Protein 9M58 (pdb70)

Solvent-accessible surface area: 32600 Å² total; per-residue (Å²): 182,104,31,6,0,41,0,45,0,70,29,61,100,50,104,80,7,17,48,0,102,2,33,30,94,72,89,6,0,40,3,54,0,61,3,120,59,9,92,87,35,74,3,5,13,72,16,0,57,66,22,117,10,71,112,68,120,82,8,19,22,0,15,29,91,38,121,94,124,90,0,58,8,38,102,113,8,46,0,129,16,88,61,78,12,113,173,36,27,1,42,21,80,66,5,1,2,46,15,0,9,0,0,11,34,86,115,71,69,50,72,16,0,0,26,0,74,26,43,90,46,99,49,94,66,6,54,6,96,13,104,59,5,1,1,6,0,3,5,49,11,79,192,106,20,40,0,0,0,1,1,10,71,57,0,9,0,10,4,0,52,5,165,78,21,57,45,83,113,31,34,112,24,47,65,145,4,2,99,30,0,2,0,1,47,36,9,110,124,9,42,1,6,1,0,1,0,67,40,2,1,0,0,0,0,33,44,106,6,120,63,77,24,40,22,59,4,83,168,52,117,196,34,76,0,11,5,0,18,55,4,78,62,26,18,5,4,0,0,0,3,44,19,56,21,0,4,71,1,40,146,68,41,128,35,59,67,20,19,95,0,73,81,30,31,4,155,50,30,134,58,54,3,0,2,0,3,5,16,0,92,89,22,105,17,0,0,0,0,0,22,41,60,0,34,0,7,37,0,29,19,187,96,81,62,13,84,74,11,20,77,41,0,61,23,0,7,1,9,23,21,46,42,127,31,0,8,0,0,31,9,100,32,23,5,0,0,45,0,44,9,36,71,82,14,4,60,22,118,59,63,38,74,24,8,2,24,14,1,31,34,0,0,8,6,9,82,1,56,133,37,0,0,0,0,10,0,9,37,98,106,81,81,47,110,28,51,68,59,0,46,0,3,49,4,68,78,63,174,106,35,12,0,41,0,51,0,115,22,60,90,23,116,81,9,18,45,0,112,2,31,27,101,72,90,7,0,44,4,44,0,65,3,141,53,8,94,89,32,109,9,8,21,72,11,0,59,61,22,102,24,82,110,85,129,76,7,19,20,0,13,28,119,53,168,142,109,0,63,7,36,105,112,10,56,0,102,14,82,64,83,16,115,189,38,24,1,42,21,82,96,5,2,2,43,17,0,8,0,0,34,81,105,49,71,24,0,1,40,0,71,21,42,89,51,98,47,95,67,6,50,5,98,13,104,58,5,1,1,6,0,1,5,51,13,78,187,105,22,30,0,0,0,0,1,11,72,58,0,11,0,10,1,0,54,4,161,78,25,65,51,78,102,34,32,111,25,45,67,149,5,2,101,31,0,4,0,0,42,35,8,109,121,11,33,0,4,2,0,1,0,68,47,3,2,0,0,0,0,25,50,101,11,130,61,82,24,38,25,67,8,82,176,51,116,200,32,79,0,11,6,0,19,47,3,80,75,14,23,4,4,0,0,0,2,45,20,54,22,0,3,71,1,36,135,87,40,128,28,40,70,21,18,95,0,80,80,29,70,5,160,48,30,134,57,54,2,0,2,0,3,4,18,0,87,78,25,103,20,0,0,0,0,0,23,43,56,0,27,0,8,37,0,34,18,181,94,77,63,23,94,82,11,21,78,41,0,62,25,0,6,1,10,30,29,56,38,126,33,0,6,0,0,27,8,106,32,24,5,0,0,45,0,47,4,35,72,76,8,5,58,22,127,57,75,39,73,25,8,1,31,14,1,31,34,0,0,3,5,9,91,1,41,48,37,0,0,0,0,8,0,9,38,103,111,82,80,48,106,26,51,70,61,0,48,0,3,50,4,59,70,61

Structure (mmCIF, N/CA/C/O backbone):
data_9M58
#
_entry.id   9M58
#
_cell.length_a   83.067
_cell.length_b   83.067
_cell.length_c   119.525
_cell.angle_alpha   90.00
_cell.angle_beta   90.00
_cell.angle_gamma   90.00
#
_symmetry.space_group_name_H-M   'P 43'
#
loop_
_entity.id
_entity.type
_entity.pdbx_description
1 polymer 'Superoxide dismutase (SodC), Cu-Zn family'
2 non-polymer 'COPPER (II) ION'
3 non-polymer GLYCEROL
4 water water
#
loop_
_atom_site.group_PDB
_atom_site.id
_atom_site.type_symbol
_atom_site.label_atom_id
_atom_site.label_alt_id
_atom_site.label_comp_id
_atom_site.label_asym_id
_atom_site.label_entity_id
_atom_site.label_seq_id
_atom_site.pdbx_PDB_ins_code
_atom_site.Cartn_x
_atom_site.Cartn_y
_atom_site.Cartn_z
_atom_site.occupancy
_atom_site.B_iso_or_equiv
_atom_site.auth_seq_id
_atom_site.auth_comp_id
_atom_site.auth_asym_id
_atom_site.auth_atom_id
_atom_site.pdbx_PDB_model_num
ATOM 1 N N . THR A 1 4 ? 56.170 71.953 43.987 1.00 71.78 25 THR A N 1
ATOM 2 C CA . THR A 1 4 ? 55.873 72.743 45.179 1.00 67.15 25 THR A CA 1
ATOM 3 C C . THR A 1 4 ? 57.116 72.866 46.072 1.00 64.92 25 THR A C 1
ATOM 4 O O . THR A 1 4 ? 57.679 71.864 46.526 1.00 54.97 25 THR A O 1
ATOM 8 N N . PRO A 1 5 ? 57.557 74.097 46.314 1.00 66.80 26 PRO A N 1
ATOM 9 C CA . PRO A 1 5 ? 58.787 74.290 47.085 1.00 55.53 26 PRO A CA 1
ATOM 10 C C . PRO A 1 5 ? 58.601 73.954 48.556 1.00 40.79 26 PRO A C 1
ATOM 11 O O . PRO A 1 5 ? 57.497 73.921 49.103 1.00 43.82 26 PRO A O 1
ATOM 15 N N . LEU A 1 6 ? 59.724 73.707 49.192 1.00 35.29 27 LEU A N 1
ATOM 16 C CA . LEU A 1 6 ? 59.776 73.409 50.612 1.00 29.47 27 LEU A CA 1
ATOM 17 C C . LEU A 1 6 ? 59.870 74.735 51.363 1.00 26.87 27 LEU A C 1
ATOM 18 O O . LEU A 1 6 ? 60.826 75.492 51.162 1.00 23.37 27 LEU A O 1
ATOM 23 N N . SER A 1 7 ? 58.862 75.062 52.170 1.00 22.57 28 SER A N 1
ATOM 24 C CA . SER A 1 7 ? 58.908 76.337 52.870 1.00 23.29 28 SER A CA 1
ATOM 25 C C . SER A 1 7 ? 58.284 76.187 54.250 1.00 24.09 28 SER A C 1
ATOM 26 O O . SER A 1 7 ? 57.581 75.219 54.5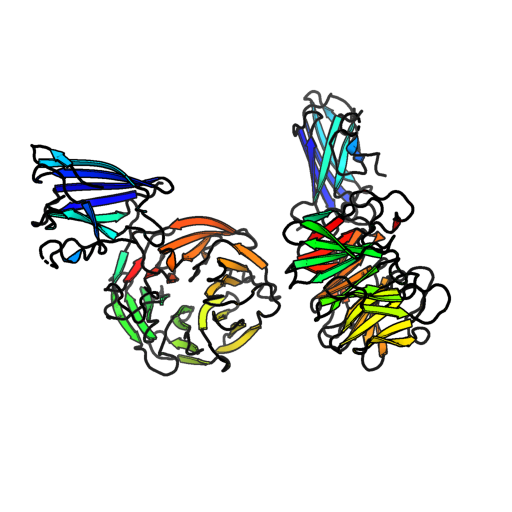43 1.00 22.13 28 SER A O 1
ATOM 29 N N . ALA A 1 8 ? 58.543 77.181 55.092 1.00 22.57 29 ALA A N 1
ATOM 30 C CA . ALA A 1 8 ? 58.065 77.149 56.464 1.00 23.71 29 ALA A CA 1
ATOM 31 C C . ALA A 1 8 ? 57.808 78.581 56.922 1.00 25.58 29 ALA A C 1
ATOM 32 O O . ALA A 1 8 ? 58.332 79.537 56.353 1.00 25.67 29 ALA A O 1
ATOM 34 N N . THR A 1 9 ? 56.951 78.724 57.924 1.00 23.63 30 THR A N 1
ATOM 35 C CA . THR A 1 9 ? 56.583 80.027 58.454 1.00 27.42 30 THR A CA 1
ATOM 36 C C . THR A 1 9 ? 56.677 79.952 59.969 1.00 27.41 30 THR A C 1
ATOM 37 O O . THR A 1 9 ? 56.350 78.923 60.556 1.00 24.75 30 THR A O 1
ATOM 41 N N . ALA A 1 10 ? 57.159 81.017 60.600 1.00 25.49 31 ALA A N 1
ATOM 42 C CA . ALA A 1 10 ? 57.162 81.123 62.054 1.00 23.38 31 ALA A CA 1
ATOM 43 C C . ALA A 1 10 ? 56.427 82.393 62.447 1.00 26.69 31 ALA A C 1
ATOM 44 O O . ALA A 1 10 ? 56.862 83.492 62.099 1.00 26.11 31 ALA A O 1
ATOM 46 N N . ALA A 1 11 ? 55.310 82.244 63.154 1.00 23.95 32 ALA A N 1
ATOM 47 C CA . ALA A 1 11 ? 54.607 83.399 63.701 1.00 24.74 32 ALA A CA 1
ATOM 48 C C . ALA A 1 11 ? 55.327 83.827 64.983 1.00 25.68 32 ALA A C 1
ATOM 49 O O . ALA A 1 11 ? 55.426 83.054 65.940 1.00 23.06 32 ALA A O 1
ATOM 51 N N . LEU A 1 12 ? 55.881 85.028 64.978 1.00 22.74 33 LEU A N 1
ATOM 52 C CA . LEU A 1 12 ? 56.751 85.487 66.052 1.00 22.36 33 LEU A CA 1
ATOM 53 C C . LEU A 1 12 ? 55.896 86.096 67.155 1.00 26.64 33 LEU A C 1
ATOM 54 O O . LEU A 1 12 ? 55.125 87.023 66.899 1.00 27.05 33 LEU A O 1
ATOM 59 N N . ARG A 1 13 ? 56.024 85.571 68.373 1.00 25.09 34 ARG A N 1
ATOM 60 C CA . ARG A 1 13 ? 55.221 86.020 69.495 1.00 24.12 34 ARG A CA 1
ATOM 61 C C . ARG A 1 13 ? 56.078 86.776 70.495 1.00 26.38 34 ARG A C 1
ATOM 62 O O . ARG A 1 13 ? 57.291 86.546 70.610 1.00 26.44 34 ARG A O 1
ATOM 70 N N . ASP A 1 14 ? 55.424 87.678 71.223 1.00 27.68 35 ASP A N 1
ATOM 71 C CA . ASP A 1 14 ? 56.091 88.330 72.338 1.00 28.60 35 ASP A CA 1
ATOM 72 C C . ASP A 1 14 ? 55.780 87.565 73.628 1.00 32.35 35 ASP A C 1
ATOM 73 O O . ASP A 1 14 ? 55.087 86.544 73.624 1.00 32.93 35 ASP A O 1
ATOM 78 N N . GLY A 1 15 ? 56.284 88.075 74.752 1.00 32.02 36 GLY A N 1
ATOM 79 C CA . GLY A 1 15 ? 56.120 87.379 76.016 1.00 32.59 36 GLY A CA 1
ATOM 80 C C . GLY A 1 15 ? 54.675 87.239 76.449 1.00 36.04 36 GLY A C 1
ATOM 81 O O . GLY A 1 15 ? 54.326 86.292 77.156 1.00 35.40 36 GLY A O 1
ATOM 82 N N . ALA A 1 16 ? 53.824 88.188 76.066 1.00 29.02 37 ALA A N 1
ATOM 83 C CA . ALA A 1 16 ? 52.410 88.106 76.395 1.00 32.95 37 ALA A CA 1
ATOM 84 C C . ALA A 1 16 ? 51.646 87.131 75.514 1.00 32.90 37 ALA A C 1
ATOM 85 O O . ALA A 1 16 ? 50.438 86.967 75.722 1.00 37.53 37 ALA A O 1
ATOM 87 N N . GLY A 1 17 ? 52.305 86.508 74.534 1.00 33.90 38 GLY A N 1
ATOM 88 C CA . GLY A 1 17 ? 51.657 85.582 73.632 1.00 36.29 38 GLY A CA 1
ATOM 89 C C . GLY A 1 17 ? 51.024 86.205 72.403 1.00 36.62 38 GLY A C 1
ATOM 90 O O . GLY A 1 17 ? 50.402 85.478 71.614 1.00 37.81 38 GLY A O 1
ATOM 91 N N . GLN A 1 18 ? 51.182 87.508 72.185 1.00 26.15 39 GLN A N 1
ATOM 92 C CA . GLN A 1 18 ? 50.630 88.129 70.980 1.00 32.55 39 GLN A CA 1
ATOM 93 C C . GLN A 1 18 ? 51.552 87.928 69.781 1.00 28.93 39 GLN A C 1
ATOM 94 O O . GLN A 1 18 ? 52.780 88.061 69.880 1.00 26.87 39 GLN A O 1
ATOM 100 N N . VAL A 1 19 ? 50.957 87.625 68.633 1.00 26.53 40 VAL A N 1
ATOM 101 C CA . VAL A 1 19 ? 51.738 87.467 67.406 1.00 25.19 40 VAL A CA 1
ATOM 102 C C . VAL A 1 19 ? 52.066 88.849 66.849 1.00 29.49 40 VAL A C 1
ATOM 103 O O . VAL A 1 19 ? 51.167 89.614 66.491 1.00 29.43 40 VAL A O 1
ATOM 107 N N . VAL A 1 20 ? 53.357 89.182 66.787 1.00 23.66 41 VAL A N 1
ATOM 108 C CA . VAL A 1 20 ? 53.758 90.529 66.402 1.00 27.20 41 VAL A CA 1
ATOM 109 C C . VAL A 1 20 ? 54.681 90.524 65.182 1.00 31.83 41 VAL A C 1
ATOM 110 O O . VAL A 1 20 ? 55.342 91.516 64.898 1.00 32.63 41 VAL A O 1
ATOM 114 N N . GLY A 1 21 ? 54.743 89.414 64.462 1.00 27.22 42 GLY A N 1
ATOM 115 C CA . GLY A 1 21 ? 55.581 89.363 63.282 1.00 28.25 42 GLY A CA 1
ATOM 116 C C . GLY A 1 21 ? 55.581 87.976 62.686 1.00 30.67 42 GLY A C 1
ATOM 117 O O . GLY A 1 21 ? 54.845 87.090 63.124 1.00 27.99 42 GLY A O 1
ATOM 118 N N . SER A 1 22 ? 56.424 87.801 61.675 1.00 26.25 43 SER A N 1
ATOM 119 C CA . SER A 1 22 ? 56.436 86.560 60.926 1.00 29.36 43 SER A CA 1
ATOM 120 C C . SER A 1 22 ? 57.801 86.398 60.291 1.00 34.00 43 SER A C 1
ATOM 121 O O . SER A 1 22 ? 58.399 87.379 59.836 1.00 29.04 43 SER A O 1
ATOM 124 N N . ALA A 1 23 ? 58.295 85.168 60.283 1.00 24.86 44 ALA A N 1
ATOM 125 C CA . ALA A 1 23 ? 59.498 84.822 59.544 1.00 22.76 44 ALA A CA 1
ATOM 126 C C . ALA A 1 23 ? 59.123 83.750 58.528 1.00 31.63 44 ALA A C 1
ATOM 127 O O . ALA A 1 23 ? 58.403 82.806 58.857 1.00 29.54 44 ALA A O 1
ATOM 129 N N . ARG A 1 24 ? 59.607 83.891 57.302 1.00 24.71 45 ARG A N 1
ATOM 130 C CA . ARG A 1 24 ? 59.283 82.966 56.218 1.00 27.94 45 ARG A CA 1
ATOM 131 C C . ARG A 1 24 ? 60.596 82.346 55.732 1.00 28.98 45 ARG A C 1
ATOM 132 O O . ARG A 1 24 ? 61.615 83.044 55.606 1.00 28.72 45 ARG A O 1
ATOM 140 N N . PHE A 1 25 ? 60.600 81.031 55.521 1.00 23.50 46 PHE A N 1
ATOM 141 C CA . PHE A 1 25 ? 61.799 80.312 55.105 1.00 26.45 46 PHE A CA 1
ATOM 142 C C . PHE A 1 25 ? 61.483 79.585 53.812 1.00 27.51 46 PHE A C 1
ATOM 143 O O . PHE A 1 25 ? 60.476 78.888 53.736 1.00 29.28 46 PHE A O 1
ATOM 151 N N . VAL A 1 26 ? 62.319 79.737 52.786 1.00 25.32 47 VAL A N 1
ATOM 152 C CA . VAL A 1 26 ? 62.075 79.018 51.543 1.00 25.19 47 VAL A CA 1
ATOM 153 C C . VAL A 1 26 ? 63.360 78.310 51.140 1.00 29.78 47 VAL A C 1
ATOM 154 O O . VAL A 1 26 ? 64.404 78.955 50.993 1.00 30.79 47 VAL A O 1
ATOM 158 N N . GLN A 1 27 ? 63.292 76.985 50.969 1.00 28.19 48 GLN A N 1
ATOM 159 C CA . GLN A 1 27 ? 64.483 76.256 50.567 1.00 30.21 48 GLN A CA 1
ATOM 160 C C . GLN A 1 27 ? 64.796 76.592 49.112 1.00 30.85 48 GLN A C 1
ATOM 161 O O . GLN A 1 27 ? 63.924 76.500 48.247 1.00 37.34 48 GLN A O 1
ATOM 167 N N . GLN A 1 28 ? 66.037 76.998 48.846 1.00 42.36 49 GLN A N 1
ATOM 168 C CA . GLN A 1 28 ? 66.516 77.252 47.480 1.00 41.15 49 GLN A CA 1
ATOM 169 C C . GLN A 1 28 ? 67.814 76.468 47.322 1.00 41.68 49 GLN A C 1
ATOM 170 O O . GLN A 1 28 ? 68.885 76.950 47.701 1.00 47.00 49 GLN A O 1
ATOM 176 N N . GLY A 1 29 ? 67.705 75.258 46.785 1.00 50.87 50 GLY A N 1
ATOM 177 C CA . GLY A 1 29 ? 68.868 74.399 46.636 1.00 50.68 50 GLY A CA 1
ATOM 178 C C . GLY A 1 29 ? 69.518 74.109 47.976 1.00 56.33 50 GLY A C 1
ATOM 179 O O . GLY A 1 29 ? 68.917 73.527 48.888 1.00 45.55 50 GLY A O 1
ATOM 180 N N . ALA A 1 30 ? 70.779 74.506 48.102 1.00 57.09 51 ALA A N 1
ATOM 181 C CA . ALA A 1 30 ? 71.482 74.361 49.366 1.00 57.95 51 ALA A CA 1
ATOM 182 C C . ALA A 1 30 ? 71.210 75.513 50.323 1.00 51.46 51 ALA A C 1
ATOM 183 O O . ALA A 1 30 ? 71.555 75.404 51.499 1.00 54.54 51 ALA A O 1
ATOM 185 N N . GLY A 1 31 ? 70.621 76.615 49.854 1.00 46.77 52 GLY A N 1
ATOM 186 C CA . GLY A 1 31 ? 70.371 77.760 50.698 1.00 49.13 52 GLY A CA 1
ATOM 187 C C . GLY A 1 31 ? 68.913 77.877 51.116 1.00 45.94 52 GLY A C 1
ATOM 188 O O . GLY A 1 31 ? 68.024 77.278 50.520 1.00 40.25 52 GLY A O 1
ATOM 189 N N . VAL A 1 32 ? 68.684 78.648 52.176 1.00 40.65 53 VAL A N 1
ATOM 190 C CA . VAL A 1 32 ? 67.345 78.988 52.634 1.00 30.92 53 VAL A CA 1
ATOM 191 C C . VAL A 1 32 ? 67.227 80.503 52.554 1.00 31.26 53 VAL A C 1
ATOM 192 O O . VAL A 1 32 ? 68.045 81.220 53.140 1.00 38.31 53 VAL A O 1
ATOM 196 N N . GLN A 1 33 ? 66.234 80.978 51.813 1.00 34.59 54 GLN A N 1
ATOM 197 C CA . GLN A 1 33 ? 65.861 82.386 51.781 1.00 34.56 54 GLN A CA 1
ATOM 198 C C . GLN A 1 33 ? 65.016 82.685 53.007 1.00 36.26 54 GLN A C 1
ATOM 199 O O . GLN A 1 33 ? 64.008 82.013 53.239 1.00 32.99 54 GLN A O 1
ATOM 205 N N . VAL A 1 34 ? 65.430 83.666 53.799 1.00 31.22 55 VAL A N 1
ATOM 206 C CA . VAL A 1 34 ? 64.746 84.014 55.041 1.00 29.63 55 VAL A CA 1
ATOM 207 C C . VAL A 1 34 ? 64.242 85.444 54.932 1.00 36.35 55 VAL A C 1
ATOM 208 O O . VAL A 1 34 ? 65.011 86.343 54.572 1.00 32.81 55 VAL A O 1
ATOM 212 N N . THR A 1 35 ? 62.974 85.660 55.292 1.00 30.85 56 THR A N 1
ATOM 213 C CA . THR A 1 35 ? 62.349 86.983 55.349 1.00 30.89 56 THR A CA 1
ATOM 214 C C . THR A 1 35 ? 61.721 87.177 56.722 1.00 36.14 56 THR A C 1
ATOM 215 O O . THR A 1 35 ? 60.929 86.338 57.153 1.00 34.57 56 THR A O 1
ATOM 219 N N . VAL A 1 36 ? 62.084 88.255 57.422 1.00 31.37 57 VAL A N 1
ATOM 220 C CA . VAL A 1 36 ? 61.593 88.511 58.777 1.00 29.60 57 VAL A CA 1
ATOM 221 C C . VAL A 1 36 ? 60.971 89.902 58.821 1.00 38.46 57 VAL A C 1
ATOM 222 O O . VAL A 1 36 ? 61.554 90.863 58.302 1.00 33.08 57 VAL A O 1
ATOM 226 N N . ASP A 1 37 ? 59.787 89.996 59.428 1.00 34.47 58 ASP A N 1
ATOM 227 C CA . ASP A 1 37 ? 59.083 91.252 59.701 1.00 33.54 58 ASP A CA 1
ATOM 228 C C . ASP A 1 37 ? 58.531 91.156 61.109 1.00 36.58 58 ASP A C 1
ATOM 229 O O . ASP A 1 37 ? 57.739 90.256 61.389 1.00 33.70 58 ASP A O 1
ATOM 234 N N . VAL A 1 38 ? 58.965 92.042 61.999 1.00 29.59 59 VAL A N 1
ATOM 235 C CA . VAL A 1 38 ? 58.497 91.998 63.382 1.00 28.10 59 VAL A CA 1
ATOM 236 C C . VAL A 1 38 ? 58.462 93.424 63.923 1.00 36.82 59 VAL A C 1
ATOM 237 O O . VAL A 1 38 ? 59.295 94.258 63.559 1.00 34.21 59 VAL A O 1
ATOM 241 N N . ARG A 1 39 ? 57.482 93.716 64.773 1.00 35.52 60 ARG A N 1
ATOM 242 C CA . ARG A 1 39 ? 57.339 95.060 65.316 1.00 37.52 60 ARG A CA 1
ATOM 243 C C . ARG A 1 39 ? 57.465 95.058 66.840 1.00 36.04 60 ARG A C 1
ATOM 244 O O . ARG A 1 39 ? 57.478 94.010 67.495 1.00 37.48 60 ARG A O 1
ATOM 252 N N . GLY A 1 40 ? 57.631 96.259 67.397 1.00 32.16 61 GLY A N 1
ATOM 253 C CA . GLY A 1 40 ? 57.655 96.458 68.830 1.00 32.34 61 GLY A CA 1
ATOM 254 C C . GLY A 1 40 ? 58.989 96.252 69.507 1.00 35.18 61 GLY A C 1
ATOM 255 O O . GLY A 1 40 ? 59.024 96.150 70.740 1.00 36.91 61 GLY A O 1
ATOM 256 N N . LEU A 1 41 ? 60.083 96.197 68.756 1.00 30.93 62 LEU A N 1
ATOM 257 C CA . LEU A 1 41 ? 61.419 95.967 69.293 1.00 36.74 62 LEU A CA 1
ATOM 258 C C . LEU A 1 41 ? 62.190 97.272 69.504 1.00 37.80 62 LEU A C 1
ATOM 259 O O . LEU A 1 41 ? 61.883 98.306 68.910 1.00 38.21 62 LEU A O 1
ATOM 264 N N . THR A 1 42 ? 63.237 97.200 70.332 1.00 36.24 63 THR A N 1
ATOM 265 C CA . THR A 1 42 ? 64.029 98.414 70.538 1.00 35.57 63 THR A CA 1
ATOM 266 C C . THR A 1 42 ? 64.957 98.649 69.350 1.00 46.99 63 THR A C 1
ATOM 267 O O . THR A 1 42 ? 65.485 97.691 68.783 1.00 44.12 63 THR A O 1
ATOM 271 N N . PRO A 1 43 ? 65.172 99.910 68.957 1.00 48.78 64 PRO A N 1
ATOM 272 C CA . PRO A 1 43 ? 66.022 100.189 67.786 1.00 45.44 64 PRO A CA 1
ATOM 273 C C . PRO A 1 43 ? 67.449 99.682 67.963 1.00 43.71 64 PRO A C 1
ATOM 274 O O . PRO A 1 43 ? 68.008 99.683 69.064 1.00 37.71 64 PRO A O 1
ATOM 278 N N . GLY A 1 44 ? 68.034 99.230 66.854 1.00 49.16 65 GLY A N 1
ATOM 279 C CA . GLY A 1 44 ? 69.388 98.708 66.876 1.00 47.39 65 GLY A CA 1
ATOM 280 C C . GLY A 1 44 ? 69.502 97.285 66.363 1.00 53.15 65 GLY A C 1
ATOM 281 O O . GLY A 1 44 ? 68.589 96.775 65.707 1.00 43.00 65 GLY A O 1
ATOM 282 N N . MET A 1 45 ? 70.613 96.626 66.665 1.00 55.14 66 MET A N 1
ATOM 283 C CA . MET A 1 45 ? 70.865 95.279 66.176 1.00 53.08 66 MET A CA 1
ATOM 284 C C . MET A 1 45 ? 70.449 94.251 67.219 1.00 53.41 66 MET A C 1
ATOM 285 O O . MET A 1 45 ? 70.690 94.431 68.418 1.00 56.80 66 MET A O 1
ATOM 290 N N . HIS A 1 46 ? 69.815 93.176 66.757 1.00 53.67 67 HIS A N 1
ATOM 291 C CA . HIS A 1 46 ? 69.278 92.153 67.642 1.00 50.13 67 HIS A CA 1
ATOM 292 C C . HIS A 1 46 ? 69.787 90.793 67.206 1.00 47.34 67 HIS A C 1
ATOM 293 O O . HIS A 1 46 ? 69.745 90.466 66.016 1.00 41.35 67 HIS A O 1
ATOM 300 N N . GLY A 1 47 ? 70.272 90.010 68.165 1.00 45.58 68 GLY A N 1
ATOM 301 C CA . GLY A 1 47 ? 70.598 88.626 67.872 1.00 54.75 68 GLY A CA 1
ATOM 302 C C . GLY A 1 47 ? 69.362 87.869 67.409 1.00 44.77 68 GLY A C 1
ATOM 303 O O . GLY A 1 47 ? 68.261 88.064 67.927 1.00 38.66 68 GLY A O 1
ATOM 304 N N . MET A 1 48 ? 69.535 87.052 66.376 1.00 41.80 69 MET A N 1
ATOM 305 C CA . MET A 1 48 ? 68.445 86.250 65.829 1.00 38.04 69 MET A CA 1
ATOM 306 C C . MET A 1 48 ? 69.006 84.864 65.548 1.00 39.57 69 MET A C 1
ATOM 307 O O . MET A 1 48 ? 69.918 84.729 64.729 1.00 38.42 69 MET A O 1
ATOM 312 N N . HIS A 1 49 ? 68.487 83.842 66.236 1.00 32.88 70 HIS A N 1
ATOM 313 C CA . HIS A 1 49 ? 69.041 82.495 66.118 1.00 39.09 70 HIS A CA 1
ATOM 314 C C . HIS A 1 49 ? 67.935 81.441 66.082 1.00 33.30 70 HIS A C 1
ATOM 315 O O . HIS A 1 49 ? 66.839 81.643 66.604 1.00 30.86 70 HIS A O 1
ATOM 322 N N . VAL A 1 50 ? 68.263 80.267 65.543 1.00 29.89 71 VAL A N 1
ATOM 323 C CA . VAL A 1 50 ? 67.396 79.100 65.695 1.00 27.76 71 VAL A CA 1
ATOM 324 C C . VAL A 1 50 ? 67.740 78.440 67.021 1.00 30.82 71 VAL A C 1
ATOM 325 O O . VAL A 1 50 ? 68.922 78.232 67.333 1.00 35.03 71 VAL A O 1
ATOM 329 N N . HIS A 1 51 ? 66.720 78.135 67.821 1.00 26.57 72 HIS A N 1
ATOM 330 C CA . HIS A 1 51 ? 66.874 77.357 69.037 1.00 26.99 72 HIS A CA 1
ATOM 331 C C . HIS A 1 51 ? 66.315 75.956 68.846 1.00 33.98 72 HIS A C 1
ATOM 332 O O . HIS A 1 51 ? 65.523 75.709 67.936 1.00 30.76 72 HIS A O 1
ATOM 339 N N . GLU A 1 52 ? 66.700 75.046 69.745 1.00 27.98 73 GLU A N 1
ATOM 340 C CA . GLU A 1 52 ? 66.513 73.619 69.484 1.00 33.66 73 GLU A CA 1
ATOM 341 C C . GLU A 1 52 ? 65.058 73.156 69.558 1.00 34.18 73 GLU A C 1
ATOM 342 O O . GLU A 1 52 ? 64.700 72.203 68.856 1.00 30.03 73 GLU A O 1
ATOM 348 N N . PHE A 1 53 ? 64.211 73.731 70.414 1.00 25.96 74 PHE A N 1
ATOM 349 C CA . PHE A 1 53 ? 62.866 73.172 70.557 1.00 29.25 74 PHE A CA 1
ATOM 350 C C . PHE A 1 53 ? 61.811 74.081 69.945 1.00 29.26 74 PHE A C 1
ATOM 351 O O . PHE A 1 53 ? 61.925 75.303 69.993 1.00 32.26 74 PHE A O 1
ATOM 359 N N . GLY A 1 54 ? 60.766 73.468 69.387 1.00 30.65 75 GLY A N 1
ATOM 360 C CA . GLY A 1 54 ? 59.663 74.238 68.826 1.00 27.77 75 GLY A CA 1
ATOM 361 C C . GLY A 1 54 ? 58.614 74.591 69.856 1.00 28.14 75 GLY A C 1
ATOM 362 O O . GLY A 1 54 ? 57.440 74.228 69.737 1.00 31.03 75 GLY A O 1
ATOM 363 N N . ARG A 1 55 ? 59.027 75.306 70.889 1.00 26.69 76 ARG A N 1
ATOM 364 C CA . ARG A 1 55 ? 58.093 75.741 71.914 1.00 28.86 76 ARG A CA 1
ATOM 365 C C . ARG A 1 55 ? 58.489 77.151 72.286 1.00 36.10 76 ARG A C 1
ATOM 366 O O . ARG A 1 55 ? 59.681 77.450 72.366 1.00 38.36 76 ARG A O 1
ATOM 374 N N . CYS A 1 56 ? 57.504 78.017 72.490 1.00 27.71 77 CYS A N 1
ATOM 375 C CA . CYS A 1 56 ? 57.781 79.418 72.797 1.00 30.83 77 CYS A CA 1
ATOM 376 C C . CYS A 1 56 ? 57.189 79.833 74.135 1.00 38.39 77 CYS A C 1
ATOM 377 O O . CYS A 1 56 ? 56.885 81.009 74.338 1.00 41.03 77 CYS A O 1
ATOM 380 N N . THR A 1 57 ? 56.994 78.878 75.026 1.00 36.09 78 THR A N 1
ATOM 381 C CA . THR A 1 57 ? 56.448 79.088 76.359 1.00 32.07 78 THR A CA 1
ATOM 382 C C . THR A 1 57 ? 57.574 79.296 77.363 1.00 37.25 78 THR A C 1
ATOM 383 O O . THR A 1 57 ? 58.752 79.112 77.056 1.00 35.78 78 THR A O 1
ATOM 387 N N . PRO A 1 58 ? 57.267 79.702 78.598 1.00 41.83 79 PRO A N 1
ATOM 388 C CA . PRO A 1 58 ? 58.352 79.913 79.566 1.00 43.45 79 PRO A CA 1
ATOM 389 C C . PRO A 1 58 ? 59.026 78.610 79.984 1.00 39.42 79 PRO A C 1
ATOM 390 O O . PRO A 1 58 ? 58.416 77.538 80.011 1.00 41.53 79 PRO A O 1
ATOM 394 N N . GLY A 1 59 ? 60.312 78.718 80.299 1.00 41.39 80 GLY A N 1
ATOM 395 C CA . GLY A 1 59 ? 61.088 77.568 80.733 1.00 53.14 80 GLY A CA 1
ATOM 396 C C . GLY A 1 59 ? 61.986 77.878 81.920 1.00 56.03 80 GLY A C 1
ATOM 397 O O . GLY A 1 59 ? 62.832 78.778 81.846 1.00 50.99 80 GLY A O 1
ATOM 398 N N . VAL A 1 68 ? 62.804 81.754 82.607 1.00 51.86 89 VAL A N 1
ATOM 399 C CA . VAL A 1 68 ? 62.815 82.949 81.774 1.00 56.71 89 VAL A CA 1
ATOM 400 C C . VAL A 1 68 ? 61.783 82.807 80.655 1.00 58.96 89 VAL A C 1
ATOM 401 O O . VAL A 1 68 ? 61.385 81.682 80.308 1.00 47.01 89 VAL A O 1
ATOM 405 N N . PRO A 1 69 ? 61.324 83.939 80.115 1.00 57.15 90 PRO A N 1
ATOM 406 C CA . PRO A 1 69 ? 60.428 83.881 78.955 1.00 56.94 90 PRO A CA 1
ATOM 407 C C . PRO A 1 69 ? 61.104 83.180 77.788 1.00 41.31 90 PRO A C 1
ATOM 408 O O . PRO A 1 69 ? 62.285 83.403 77.500 1.00 41.13 90 PRO A O 1
ATOM 412 N N . PHE A 1 70 ? 60.329 82.335 77.111 1.00 37.89 91 PHE A N 1
ATOM 413 C CA . PHE A 1 70 ? 60.806 81.559 75.970 1.00 33.55 91 PHE A CA 1
ATOM 414 C C . PHE A 1 70 ? 61.911 80.597 76.360 1.00 38.86 91 PHE A C 1
ATOM 415 O O . PHE A 1 70 ? 62.698 80.173 75.507 1.00 36.66 91 PHE A O 1
ATOM 423 N N . GLY A 1 71 ? 61.966 80.224 77.643 1.00 36.75 92 GLY A N 1
ATOM 424 C CA . GLY A 1 71 ? 62.971 79.271 78.073 1.00 39.03 92 GLY A CA 1
ATOM 425 C C . GLY A 1 71 ? 62.739 77.896 77.491 1.00 36.86 92 GLY A C 1
ATOM 426 O O . GLY A 1 71 ? 63.696 77.149 77.259 1.00 36.62 92 GLY A O 1
ATOM 427 N N . ALA A 1 72 ? 61.476 77.550 77.233 1.00 33.74 93 ALA A N 1
ATOM 428 C CA . ALA A 1 72 ? 61.130 76.255 76.654 1.00 35.77 93 ALA A CA 1
ATOM 429 C C . ALA A 1 72 ? 61.700 76.055 75.251 1.00 33.48 93 ALA A C 1
ATOM 430 O O . ALA A 1 72 ? 61.685 74.920 74.751 1.00 32.47 93 ALA A O 1
ATOM 432 N N . ALA A 1 73 ? 62.207 77.104 74.602 1.00 28.47 94 ALA A N 1
ATOM 433 C CA . ALA A 1 73 ? 62.832 76.907 73.298 1.00 30.29 94 ALA A CA 1
ATOM 434 C C . ALA A 1 73 ? 64.178 76.203 73.396 1.00 36.70 94 ALA A C 1
ATOM 435 O O . ALA A 1 73 ? 64.734 75.821 72.360 1.00 32.46 94 ALA A O 1
ATOM 437 N N . GLY A 1 74 ? 64.725 76.050 74.601 1.00 33.91 95 GLY A N 1
ATOM 438 C CA . GLY A 1 74 ? 66.008 75.389 74.714 1.00 36.57 95 GLY A CA 1
ATOM 439 C C . GLY A 1 74 ? 67.160 76.263 74.249 1.00 34.82 95 GLY A C 1
ATOM 440 O O . GLY A 1 74 ? 67.038 77.468 74.046 1.00 36.57 95 GLY A O 1
ATOM 441 N N . GLY A 1 75 ? 68.307 75.621 74.046 1.00 35.04 96 GLY A N 1
ATOM 442 C CA . GLY A 1 75 ? 69.493 76.357 73.686 1.00 36.31 96 GLY A CA 1
ATOM 443 C C . GLY A 1 75 ? 69.591 76.628 72.211 1.00 38.29 96 GLY A C 1
ATOM 444 O O . GLY A 1 75 ? 68.744 76.228 71.409 1.00 37.99 96 GLY A O 1
ATOM 445 N N . HIS A 1 76 ? 70.669 77.315 71.843 1.00 39.58 97 HIS A N 1
ATOM 446 C CA . HIS A 1 76 ? 70.920 77.590 70.434 1.00 40.44 97 HIS A CA 1
ATOM 447 C C . HIS A 1 76 ? 71.123 76.284 69.679 1.00 46.73 97 HIS A C 1
ATOM 448 O O . HIS A 1 76 ? 71.804 75.366 70.147 1.00 40.79 97 HIS A O 1
ATOM 455 N N . PHE A 1 77 ? 70.510 76.195 68.507 1.00 35.32 98 PHE A N 1
ATOM 456 C CA . PHE A 1 77 ? 70.673 75.031 67.647 1.00 33.48 98 PHE A CA 1
ATOM 457 C C . PHE A 1 77 ? 71.872 75.294 66.744 1.00 43.08 98 PHE A C 1
ATOM 458 O O . PHE A 1 77 ? 71.860 76.239 65.947 1.00 41.77 98 PHE A O 1
ATOM 466 N N . ASP A 1 78 ? 72.902 74.459 66.863 1.00 56.70 99 ASP A N 1
ATOM 467 C CA . ASP A 1 78 ? 74.153 74.731 66.157 1.00 67.92 99 ASP A CA 1
ATOM 468 C C . ASP A 1 78 ? 74.446 73.784 64.993 1.00 69.64 99 ASP A C 1
ATOM 469 O O . ASP A 1 78 ? 74.852 74.261 63.925 1.00 78.31 99 ASP A O 1
ATOM 474 N N . PRO A 1 79 ? 74.283 72.449 65.138 1.00 67.26 100 PRO A N 1
ATOM 475 C CA . PRO A 1 79 ? 74.571 71.574 63.989 1.00 68.26 100 PRO A CA 1
ATOM 476 C C . PRO A 1 79 ? 73.832 71.955 62.708 1.00 62.54 100 PRO A C 1
ATOM 477 O O . PRO A 1 79 ? 72.819 72.647 62.792 1.00 62.32 100 PRO A O 1
ATOM 481 N N . PRO A 1 101 ? 73.184 87.462 59.923 1.00 66.53 122 PRO A N 1
ATOM 482 C CA . PRO A 1 101 ? 72.164 86.840 60.766 1.00 69.61 122 PRO A CA 1
ATOM 483 C C . PRO A 1 101 ? 71.807 87.697 61.980 1.00 61.33 122 PRO A C 1
ATOM 484 O O . PRO A 1 101 ? 71.478 87.151 63.034 1.00 65.26 122 PRO A O 1
ATOM 488 N N . MET A 1 102 ? 71.893 89.018 61.846 1.00 67.87 123 MET A N 1
ATOM 489 C CA . MET A 1 102 ? 71.472 89.934 62.896 1.00 55.35 123 MET A CA 1
ATOM 490 C C . MET A 1 102 ? 70.311 90.779 62.389 1.00 51.80 123 MET A C 1
ATOM 491 O O . MET A 1 102 ? 70.309 91.231 61.240 1.00 51.72 123 MET A O 1
ATOM 496 N N . LEU A 1 103 ? 69.310 90.973 63.242 1.00 44.02 124 LEU A N 1
ATOM 497 C CA . LEU A 1 103 ? 68.132 91.742 62.874 1.00 46.14 124 LEU A CA 1
ATOM 498 C C . LEU A 1 103 ? 68.334 93.210 63.231 1.00 46.52 124 LEU A C 1
ATOM 499 O O . LEU A 1 103 ? 68.681 93.533 64.372 1.00 46.48 124 LEU A O 1
ATOM 504 N N . SER A 1 104 ? 68.134 94.091 62.250 1.00 53.00 125 SER A N 1
ATOM 505 C CA . SER A 1 104 ? 68.238 95.536 62.445 1.00 51.23 125 SER A CA 1
ATOM 506 C C . SER A 1 104 ? 66.832 96.122 62.493 1.00 41.78 125 SER A C 1
ATOM 507 O O . SER A 1 104 ? 66.052 95.946 61.551 1.00 45.16 125 SER A O 1
ATOM 510 N N . VAL A 1 105 ? 66.497 96.793 63.590 1.00 42.55 126 VAL A N 1
ATOM 511 C CA . VAL A 1 105 ? 65.194 97.427 63.738 1.00 44.70 126 VAL A CA 1
ATOM 512 C C . VAL A 1 105 ? 65.412 98.933 63.727 1.00 40.12 126 VAL A C 1
ATOM 513 O O . VAL A 1 105 ? 66.332 99.440 64.386 1.00 37.32 126 VAL A O 1
ATOM 517 N N . GLY A 1 106 ? 64.608 99.632 62.933 1.00 44.29 127 GLY A N 1
ATOM 518 C CA . GLY A 1 106 ? 64.716 101.067 62.800 1.00 42.63 127 GLY A CA 1
ATOM 519 C C . GLY A 1 106 ? 64.204 101.799 64.034 1.00 52.78 127 GLY A C 1
ATOM 520 O O . GLY A 1 106 ? 63.922 101.219 65.085 1.00 39.31 127 GLY A O 1
ATOM 521 N N . ALA A 1 107 ? 64.098 103.126 63.892 1.00 47.51 128 ALA A N 1
ATOM 522 C CA . ALA A 1 107 ? 63.694 103.956 65.024 1.00 50.00 128 ALA A CA 1
ATOM 523 C C . ALA A 1 107 ? 62.245 103.703 65.438 1.00 42.84 128 ALA A C 1
ATOM 524 O O . ALA A 1 107 ? 61.896 103.901 66.607 1.00 46.63 128 ALA A O 1
ATOM 526 N N . ASP A 1 108 ? 61.398 103.272 64.502 1.00 38.68 129 ASP A N 1
ATOM 527 C CA . ASP A 1 108 ? 59.988 102.974 64.733 1.00 41.14 129 ASP A CA 1
ATOM 528 C C . ASP A 1 108 ? 59.748 101.596 65.371 1.00 40.88 129 ASP A C 1
ATOM 529 O O . ASP A 1 108 ? 58.592 101.168 65.455 1.00 36.35 129 ASP A O 1
ATOM 534 N N . GLY A 1 109 ? 60.794 100.887 65.781 1.00 36.60 130 GLY A N 1
ATOM 535 C CA . GLY A 1 109 ? 60.628 99.586 66.409 1.00 39.68 130 GLY A CA 1
ATOM 536 C C . GLY A 1 109 ? 60.335 98.435 65.472 1.00 35.38 130 GLY A C 1
ATOM 537 O O . GLY A 1 109 ? 60.067 97.316 65.947 1.00 33.52 130 GLY A O 1
ATOM 538 N N . VAL A 1 110 ? 60.411 98.654 64.161 1.00 40.66 131 VAL A N 1
ATOM 539 C CA . VAL A 1 110 ? 60.138 97.621 63.167 1.00 36.18 131 VAL A CA 1
ATOM 540 C C . VAL A 1 110 ? 61.453 96.982 62.740 1.00 45.00 131 VAL A C 1
ATOM 541 O O . VAL A 1 110 ? 62.391 97.677 62.320 1.00 37.62 131 VAL A O 1
ATOM 545 N N . GLY A 1 111 ? 61.511 95.656 62.837 1.00 36.97 132 GLY A N 1
ATOM 546 C CA . GLY A 1 111 ? 62.647 94.884 62.369 1.00 37.63 132 GLY A CA 1
ATOM 547 C C . GLY A 1 111 ? 62.331 94.225 61.040 1.00 42.41 132 GLY A C 1
ATOM 548 O O . GLY A 1 111 ? 61.262 93.638 60.860 1.00 34.40 132 GLY A O 1
ATOM 549 N N . LYS A 1 112 ? 63.268 94.344 60.111 1.00 37.57 133 LYS A N 1
ATOM 550 C CA . LYS A 1 112 ? 63.088 93.865 58.751 1.00 33.81 133 LYS A CA 1
ATOM 551 C C . LYS A 1 112 ? 64.358 93.135 58.360 1.00 46.64 133 LYS A C 1
ATOM 552 O O . LYS A 1 112 ? 65.453 93.658 58.577 1.00 46.42 133 LYS A O 1
ATOM 558 N N . ALA A 1 113 ? 64.225 91.933 57.800 1.00 39.50 134 ALA A N 1
ATOM 559 C CA . ALA A 1 113 ? 65.405 91.205 57.358 1.00 37.71 134 ALA A CA 1
ATOM 560 C C . ALA A 1 113 ? 65.056 90.402 56.123 1.00 36.79 134 ALA A C 1
ATOM 561 O O . ALA A 1 113 ? 63.922 89.958 55.948 1.00 35.76 134 ALA A O 1
ATOM 563 N N . SER A 1 114 ? 66.054 90.230 55.264 1.00 43.31 135 SER A N 1
ATOM 564 C CA . SER A 1 114 ? 65.901 89.442 54.045 1.00 43.43 135 SER A CA 1
ATOM 565 C C . SER A 1 114 ? 67.291 88.987 53.632 1.00 44.42 135 SER A C 1
ATOM 566 O O . SER A 1 114 ? 68.114 89.819 53.248 1.00 40.98 135 SER A O 1
ATOM 569 N N . PHE A 1 115 ? 67.566 87.689 53.757 1.00 40.21 136 PHE A N 1
ATOM 570 C CA . PHE A 1 115 ? 68.872 87.163 53.398 1.00 36.91 136 PHE A CA 1
ATOM 571 C C . PHE A 1 115 ? 68.713 85.727 52.929 1.00 41.73 136 PHE A C 1
ATOM 572 O O . PHE A 1 115 ? 67.639 85.131 53.023 1.00 37.37 136 PHE A O 1
ATOM 580 N N . THR A 1 116 ? 69.792 85.192 52.380 1.00 40.27 137 THR A N 1
ATOM 581 C CA . THR A 1 116 ? 69.875 83.783 52.035 1.00 39.03 137 THR A CA 1
ATOM 582 C C . THR A 1 116 ? 70.982 83.178 52.881 1.00 41.09 137 THR A C 1
ATOM 583 O O . THR A 1 116 ? 72.065 83.758 52.991 1.00 42.43 137 THR A O 1
ATOM 587 N N . SER A 1 117 ? 70.702 82.046 53.521 1.00 35.23 138 SER A N 1
ATOM 588 C CA . SER A 1 117 ? 71.660 81.408 54.403 1.00 32.54 138 SER A CA 1
ATOM 589 C C . SER A 1 117 ? 71.996 80.016 53.904 1.00 39.76 138 SER A C 1
ATOM 590 O O . SER A 1 117 ? 71.110 79.272 53.476 1.00 43.66 138 SER A O 1
ATOM 593 N N . THR A 1 118 ? 73.278 79.673 53.938 1.00 40.12 139 THR A N 1
ATOM 594 C CA . THR A 1 118 ? 73.715 78.305 53.696 1.00 40.97 139 THR A CA 1
ATOM 595 C C . THR A 1 118 ? 74.011 77.572 54.994 1.00 43.82 139 THR A C 1
ATOM 596 O O . THR A 1 118 ? 74.418 76.406 54.959 1.00 50.66 139 THR A O 1
ATOM 600 N N . LYS A 1 119 ? 73.799 78.224 56.135 1.00 36.54 140 LYS A N 1
ATOM 601 C CA . LYS A 1 119 ? 74.055 77.637 57.442 1.00 42.70 140 LYS A CA 1
ATOM 602 C C . LYS A 1 119 ? 72.820 76.967 58.051 1.00 41.69 140 LYS A C 1
ATOM 603 O O . LYS A 1 119 ? 72.940 76.304 59.090 1.00 39.64 140 LYS A O 1
ATOM 609 N N . ILE A 1 120 ? 71.648 77.100 57.421 1.00 37.07 141 ILE A N 1
ATOM 610 C CA . ILE A 1 120 ? 70.429 76.422 57.847 1.00 36.26 141 ILE A CA 1
ATOM 611 C C . ILE A 1 120 ? 69.816 75.686 56.664 1.00 32.02 141 ILE A C 1
ATOM 612 O O . ILE A 1 120 ? 70.112 75.968 55.504 1.00 34.98 141 ILE A O 1
ATOM 617 N N . SER A 1 121 ? 68.935 74.729 56.976 1.00 27.46 142 SER A N 1
ATOM 618 C CA . SER A 1 121 ? 68.219 73.968 55.958 1.00 26.43 142 SER A CA 1
ATOM 619 C C . SER A 1 121 ? 66.867 73.594 56.532 1.00 22.07 142 SER A C 1
ATOM 620 O O . SER A 1 121 ? 66.734 73.429 57.749 1.00 25.18 142 SER A O 1
ATOM 623 N N . LEU A 1 122 ? 65.885 73.430 55.653 1.00 24.54 143 LEU A N 1
ATOM 624 C CA . LEU A 1 122 ? 64.567 72.936 56.069 1.00 21.78 143 LEU A CA 1
ATOM 625 C C . LEU A 1 122 ? 64.472 71.421 55.976 1.00 27.96 143 LEU A C 1
ATOM 626 O O . LEU A 1 122 ? 63.405 70.857 56.254 1.00 24.60 143 LEU A O 1
ATOM 631 N N . THR A 1 123 ? 65.550 70.748 55.590 1.00 22.73 144 THR A N 1
ATOM 632 C CA . THR A 1 123 ? 65.489 69.305 55.433 1.00 23.96 144 THR A CA 1
ATOM 633 C C . THR A 1 123 ? 66.795 68.684 55.913 1.00 25.11 144 THR A C 1
ATOM 634 O O . THR A 1 123 ? 67.734 69.379 56.314 1.00 27.50 144 THR A O 1
ATOM 638 N N . GLY A 1 124 ? 66.841 67.353 55.895 1.00 23.72 145 GLY A N 1
ATOM 639 C CA . GLY A 1 124 ? 68.040 66.636 56.256 1.00 23.38 145 GLY A CA 1
ATOM 640 C C . GLY A 1 124 ? 68.307 66.580 57.750 1.00 26.28 145 GLY A C 1
ATOM 641 O O . GLY A 1 124 ? 67.509 66.992 58.596 1.00 25.42 145 GLY A O 1
ATOM 642 N N . GLU A 1 125 ? 69.495 66.053 58.057 1.00 26.29 146 GLU A N 1
ATOM 643 C CA . GLU A 1 125 ? 69.875 65.732 59.424 1.00 26.05 146 GLU A CA 1
ATOM 644 C C . GLU A 1 125 ? 69.830 66.953 60.332 1.00 31.01 146 GLU A C 1
ATOM 645 O O . GLU A 1 125 ? 69.506 66.833 61.518 1.00 30.88 146 GLU A O 1
ATOM 651 N N . ASN A 1 126 ? 70.148 68.130 59.797 1.00 29.56 147 ASN A N 1
ATOM 652 C CA . ASN A 1 126 ? 70.191 69.356 60.580 1.00 29.28 147 ASN A CA 1
ATOM 653 C C . ASN A 1 126 ? 69.032 70.301 60.264 1.00 30.56 147 ASN A C 1
ATOM 654 O O . ASN A 1 126 ? 69.124 71.505 60.524 1.00 28.00 147 ASN A O 1
ATOM 659 N N . GLY A 1 127 ? 67.933 69.775 59.740 1.00 28.44 148 GLY A N 1
ATOM 660 C CA . GLY A 1 127 ? 66.817 70.628 59.374 1.00 25.30 148 GLY A CA 1
ATOM 661 C C . GLY A 1 127 ? 66.181 71.300 60.577 1.00 25.43 148 GLY A C 1
ATOM 662 O O . GLY A 1 127 ? 66.163 70.770 61.693 1.00 26.15 148 GLY A O 1
ATOM 663 N N . ILE A 1 128 ? 65.603 72.475 60.336 1.00 24.03 149 ILE A N 1
ATOM 664 C CA . ILE A 1 128 ? 65.084 73.299 61.425 1.00 22.06 149 ILE A CA 1
ATOM 665 C C . ILE A 1 128 ? 63.556 73.278 61.514 1.00 22.66 149 ILE A C 1
ATOM 666 O O . ILE A 1 128 ? 62.989 74.083 62.251 1.00 22.82 149 ILE A O 1
ATOM 671 N N . LEU A 1 129 ? 62.860 72.405 60.777 1.00 23.12 150 LEU A N 1
ATOM 672 C CA . LEU A 1 129 ? 61.403 72.365 60.918 1.00 20.74 150 LEU A CA 1
ATOM 673 C C . LEU A 1 129 ? 61.034 71.935 62.326 1.00 22.14 150 LEU A C 1
ATOM 674 O O . LEU A 1 129 ? 61.635 71.017 62.889 1.00 21.53 150 LEU A O 1
ATOM 679 N N . ASN A 1 130 ? 60.022 72.604 62.875 1.00 19.20 151 ASN A N 1
ATOM 680 C CA . ASN A 1 130 ? 59.531 72.396 64.246 1.00 23.48 151 ASN A CA 1
ATOM 681 C C . ASN A 1 130 ? 60.579 72.751 65.295 1.00 24.33 151 ASN A C 1
ATOM 682 O O . ASN A 1 130 ? 60.520 72.270 66.435 1.00 23.53 151 ASN A O 1
ATOM 687 N N . ARG A 1 131 ? 61.588 73.525 64.928 1.00 21.53 152 ARG A N 1
ATOM 688 C CA . ARG A 1 131 ? 62.405 74.194 65.928 1.00 21.06 152 ARG A CA 1
ATOM 689 C C . ARG A 1 131 ? 61.860 75.609 66.067 1.00 25.15 152 ARG A C 1
ATOM 690 O O . ARG A 1 131 ? 60.744 75.898 65.629 1.00 23.35 152 ARG A O 1
ATOM 698 N N . SER A 1 132 ? 62.619 76.503 66.695 1.00 28.67 153 SER A N 1
ATOM 699 C CA . SER A 1 132 ? 62.118 77.850 66.949 1.00 26.00 153 SER A CA 1
ATOM 700 C C . SER A 1 132 ? 63.104 78.903 66.472 1.00 28.36 153 SER A C 1
ATOM 701 O O . SER A 1 132 ? 64.321 78.682 66.456 1.00 28.84 153 SER A O 1
ATOM 704 N N . LEU A 1 133 ? 62.558 80.070 66.123 1.00 23.35 154 LEU A N 1
ATOM 705 C CA . LEU A 1 133 ? 63.343 81.257 65.816 1.00 25.31 154 LEU A CA 1
ATOM 706 C C . LEU A 1 133 ? 63.177 82.219 66.980 1.00 30.77 154 LEU A C 1
ATOM 707 O O . LEU A 1 133 ? 62.051 82.532 67.364 1.00 23.15 154 LEU A O 1
ATOM 712 N N . VAL A 1 134 ? 64.289 82.649 67.564 1.00 26.81 155 VAL A N 1
ATOM 713 C CA . VAL A 1 134 ? 64.278 83.512 68.742 1.00 22.58 155 VAL A CA 1
ATOM 714 C C . VAL A 1 134 ? 65.035 84.787 68.413 1.00 26.73 155 VAL A C 1
ATOM 715 O O . VAL A 1 134 ? 66.139 84.731 67.868 1.00 30.87 155 VAL A O 1
ATOM 719 N N . ILE A 1 135 ? 64.464 85.925 68.781 1.00 29.75 156 ILE A N 1
ATOM 720 C CA . ILE A 1 135 ? 65.124 87.221 68.667 1.00 34.56 156 ILE A CA 1
ATOM 721 C C . ILE A 1 135 ? 65.544 87.681 70.058 1.00 39.05 156 ILE A C 1
ATOM 722 O O . ILE A 1 135 ? 64.735 87.653 71.000 1.00 33.27 156 ILE A O 1
ATOM 727 N N . HIS A 1 136 ? 66.823 88.054 70.196 1.00 33.74 157 HIS A N 1
ATOM 728 C CA . HIS A 1 136 ? 67.371 88.458 71.484 1.00 37.04 157 HIS A CA 1
ATOM 729 C C . HIS A 1 136 ? 67.408 89.982 71.612 1.00 45.20 157 HIS A C 1
ATOM 730 O O . HIS A 1 136 ? 67.219 90.726 70.648 1.00 40.06 157 HIS A O 1
ATOM 737 N N . ALA A 1 137 ? 67.768 90.440 72.810 1.00 44.48 158 ALA A N 1
ATOM 738 C CA . ALA A 1 137 ? 67.716 91.868 73.097 1.00 50.06 158 ALA A CA 1
ATOM 739 C C . ALA A 1 137 ? 68.959 92.607 72.605 1.00 58.32 158 ALA A C 1
ATOM 740 O O . ALA A 1 137 ? 68.845 93.705 72.046 1.00 63.01 158 ALA A O 1
ATOM 742 N N . ASN A 1 138 ? 70.143 92.031 72.785 1.00 56.02 159 ASN A N 1
ATOM 743 C CA . ASN A 1 138 ? 71.396 92.694 72.459 1.00 61.67 159 ASN A CA 1
ATOM 744 C C . ASN A 1 138 ? 72.007 92.131 71.177 1.00 63.76 159 ASN A C 1
ATOM 745 O O . ASN A 1 138 ? 71.584 91.078 70.687 1.00 65.36 159 ASN A O 1
ATOM 750 N N . PRO A 1 139 ? 72.998 92.827 70.583 1.00 65.58 160 PRO A N 1
ATOM 751 C CA . PRO A 1 139 ? 73.721 92.297 69.414 1.00 66.35 160 PRO A CA 1
ATOM 752 C C . PRO A 1 139 ? 74.377 90.936 69.661 1.00 60.98 160 PRO A C 1
ATOM 753 O O . PRO A 1 139 ? 74.648 90.624 70.820 1.00 59.07 160 PRO A O 1
ATOM 757 N N . GLY A 1 151 ? 71.903 87.940 75.147 1.00 37.88 172 GLY A N 1
ATOM 758 C CA . GLY A 1 151 ? 70.855 88.721 75.780 1.00 42.98 172 GLY A CA 1
ATOM 759 C C . GLY A 1 151 ? 69.547 87.984 76.030 1.00 55.56 172 GLY A C 1
ATOM 760 O O . GLY A 1 151 ? 69.374 86.826 75.625 1.00 46.45 172 GLY A O 1
ATOM 761 N N . ALA A 1 152 ? 68.621 88.665 76.705 1.00 42.82 173 ALA A N 1
ATOM 762 C CA . ALA A 1 152 ? 67.298 88.109 76.955 1.00 46.59 173 ALA A CA 1
ATOM 763 C C . ALA A 1 152 ? 66.591 87.774 75.643 1.00 36.50 173 ALA A C 1
ATOM 764 O O . ALA A 1 152 ? 66.839 88.388 74.605 1.00 39.50 173 ALA A O 1
ATOM 766 N N . ARG A 1 153 ? 65.675 86.813 75.712 1.00 39.29 174 ARG A N 1
ATOM 767 C CA . ARG A 1 153 ? 64.874 86.403 74.564 1.00 43.07 174 ARG A CA 1
ATOM 768 C C . ARG A 1 153 ? 63.618 87.267 74.520 1.00 36.74 174 ARG A C 1
ATOM 769 O O . ARG A 1 153 ? 62.822 87.262 75.466 1.00 39.44 174 ARG A O 1
ATOM 777 N N . GLU A 1 154 ? 63.450 88.011 73.429 1.00 37.72 175 GLU A N 1
ATOM 778 C CA . GLU A 1 154 ? 62.356 88.963 73.292 1.00 39.02 175 GLU A CA 1
ATOM 779 C C . GLU A 1 154 ? 61.210 88.479 72.415 1.00 36.74 175 GLU A C 1
ATOM 780 O O . GLU A 1 154 ? 60.067 88.903 72.627 1.00 35.41 175 GLU A O 1
ATOM 786 N N . ARG A 1 155 ? 61.491 87.665 71.397 1.00 29.45 176 ARG A N 1
ATOM 787 C CA . ARG A 1 155 ? 60.463 87.178 70.485 1.00 27.41 176 ARG A CA 1
ATOM 788 C C . ARG A 1 155 ? 60.768 85.724 70.191 1.00 30.22 176 ARG A C 1
ATOM 789 O O . ARG A 1 155 ? 61.930 85.312 70.202 1.00 28.52 176 ARG A O 1
ATOM 797 N N . CYS A 1 156 ? 59.726 84.959 69.904 1.00 27.52 177 CYS A N 1
ATOM 798 C CA . CYS A 1 156 ? 59.935 83.554 69.587 1.00 29.10 177 CYS A CA 1
ATOM 799 C C . CYS A 1 156 ? 58.804 83.081 68.686 1.00 25.83 177 CYS A C 1
ATOM 800 O O . CYS A 1 156 ? 57.652 83.475 68.872 1.00 25.81 177 CYS A O 1
ATOM 803 N N . GLY A 1 157 ? 59.136 82.220 67.736 1.00 26.91 178 GLY A N 1
ATOM 804 C CA . GLY A 1 157 ? 58.127 81.607 66.886 1.00 26.45 178 GLY A CA 1
ATOM 805 C C . GLY A 1 157 ? 58.530 80.187 66.550 1.00 26.66 178 GLY A C 1
ATOM 806 O O . GLY A 1 157 ? 59.713 79.869 66.437 1.00 28.53 178 GLY A O 1
ATOM 807 N N . VAL A 1 158 ? 57.522 79.315 66.422 1.00 24.19 179 VAL A N 1
ATOM 808 C CA . VAL A 1 158 ? 57.750 77.922 66.061 1.00 22.55 179 VAL A CA 1
ATOM 809 C C . VAL A 1 158 ? 57.786 77.807 64.542 1.00 20.41 179 VAL A C 1
ATOM 810 O O . VAL A 1 158 ? 56.887 78.290 63.858 1.00 21.96 179 VAL A O 1
ATOM 814 N N . ILE A 1 159 ? 58.811 77.157 64.010 1.00 23.23 180 ILE A N 1
ATOM 815 C CA . ILE A 1 159 ? 58.970 77.037 62.558 1.00 20.62 180 ILE A CA 1
ATOM 816 C C . ILE A 1 159 ? 58.046 75.917 62.060 1.00 21.24 180 ILE A C 1
ATOM 817 O O . ILE A 1 159 ? 58.231 74.756 62.415 1.00 25.00 180 ILE A O 1
ATOM 822 N N . VAL A 1 160 ? 57.016 76.268 61.297 1.00 19.86 181 VAL A N 1
ATOM 823 C CA . VAL A 1 160 ? 55.965 75.320 60.902 1.00 21.50 181 VAL A CA 1
ATOM 824 C C . VAL A 1 160 ? 56.025 75.112 59.391 1.00 22.30 181 VAL A C 1
ATOM 825 O O . VAL A 1 160 ? 55.878 76.068 58.622 1.00 19.25 181 VAL A O 1
ATOM 829 N N . ARG A 1 161 ? 56.183 73.855 58.962 1.00 19.38 182 ARG A N 1
ATOM 830 C CA . ARG A 1 161 ? 56.141 73.536 57.535 1.00 21.87 182 ARG A CA 1
ATOM 831 C C . ARG A 1 161 ? 54.864 74.052 56.881 1.00 20.16 182 ARG A C 1
ATOM 832 O O . ARG A 1 161 ? 53.760 73.822 57.374 1.00 20.14 182 ARG A O 1
ATOM 840 N N . ASP A 1 162 ? 55.016 74.725 55.740 1.00 20.59 183 ASP A N 1
ATOM 841 C CA . ASP A 1 162 ? 53.871 75.236 54.982 1.00 20.51 183 ASP A CA 1
ATOM 842 C C . ASP A 1 162 ? 53.235 74.134 54.142 1.00 25.70 183 ASP A C 1
ATOM 843 O O . ASP A 1 162 ? 53.932 73.354 53.493 1.00 24.06 183 ASP A O 1
ATOM 848 N N . GLY A 1 163 ? 51.908 74.119 54.094 1.00 24.60 184 GLY A N 1
ATOM 849 C CA . GLY A 1 163 ? 51.227 73.298 53.090 1.00 29.29 184 GLY A CA 1
ATOM 850 C C . GLY A 1 163 ? 51.315 71.798 53.294 1.00 29.40 184 GLY A C 1
ATOM 851 O O . GLY A 1 163 ? 51.180 71.028 52.339 1.00 25.61 184 GLY A O 1
ATOM 852 N N . LEU A 1 164 ? 51.537 71.350 54.517 1.00 26.03 185 LEU A N 1
ATOM 853 C CA . LEU A 1 164 ? 51.621 69.915 54.767 1.00 25.08 185 LEU A CA 1
ATOM 854 C C . LEU A 1 164 ? 51.124 69.705 56.184 1.00 32.49 185 LEU A C 1
ATOM 855 O O . LEU A 1 164 ? 51.774 70.162 57.126 1.00 36.26 185 LEU A O 1
ATOM 860 N N . SER A 1 165 ? 50.001 69.005 56.336 1.00 25.92 186 SER A N 1
ATOM 861 C CA . SER A 1 165 ? 49.435 68.780 57.653 1.00 24.42 186 SER A CA 1
ATOM 862 C C . SER A 1 165 ? 49.929 67.461 58.236 1.00 26.67 186 SER A C 1
ATOM 863 O O . SER A 1 165 ? 50.166 66.498 57.511 1.00 22.51 186 SER A O 1
ATOM 866 N N . VAL A 1 166 ? 50.163 67.444 59.550 1.00 24.55 187 VAL A N 1
ATOM 867 C CA . VAL A 1 166 ? 50.567 66.217 60.224 1.00 23.40 187 VAL A CA 1
ATOM 868 C C . VAL A 1 166 ? 49.778 66.109 61.518 1.00 25.30 187 VAL A C 1
ATOM 869 O O . VAL A 1 166 ? 49.253 67.097 62.039 1.00 22.93 187 VAL A O 1
ATOM 873 N N . ARG A 1 167 ? 49.721 64.895 62.058 1.00 18.73 188 ARG A N 1
ATOM 874 C CA . ARG A 1 167 ? 49.166 64.702 63.391 1.00 19.10 188 ARG A CA 1
ATOM 875 C C . ARG A 1 167 ? 50.174 63.936 64.227 1.00 21.56 188 ARG A C 1
ATOM 876 O O . ARG A 1 167 ? 50.610 62.854 63.831 1.00 20.23 188 ARG A O 1
ATOM 884 N N . ASP A 1 168 ? 50.568 64.500 65.367 1.00 21.13 189 ASP A N 1
ATOM 885 C CA . ASP A 1 168 ? 51.477 63.792 66.263 1.00 20.04 189 ASP A CA 1
ATOM 886 C C . ASP A 1 168 ? 50.693 63.017 67.316 1.00 24.02 189 ASP A C 1
ATOM 887 O O . ASP A 1 168 ? 49.697 63.505 67.857 1.00 21.48 189 ASP A O 1
ATOM 892 N N . TYR A 1 169 ? 51.141 61.808 67.609 1.00 18.46 190 TYR A N 1
ATOM 893 C CA . TYR A 1 169 ? 50.596 61.042 68.714 1.00 18.33 190 TYR A CA 1
ATOM 894 C C . TYR A 1 169 ? 51.714 60.912 69.736 1.00 18.91 190 TYR A C 1
ATOM 895 O O . TYR A 1 169 ? 52.698 60.208 69.473 1.00 22.98 190 TYR A O 1
ATOM 904 N N . ALA A 1 170 ? 51.562 61.555 70.888 1.00 19.94 191 ALA A N 1
ATOM 905 C CA . ALA A 1 170 ? 52.579 61.508 71.936 1.00 20.78 191 ALA A CA 1
ATOM 906 C C . ALA A 1 170 ? 52.443 60.249 72.779 1.00 23.06 191 ALA A C 1
ATOM 907 O O . ALA A 1 170 ? 51.334 59.796 73.084 1.00 22.36 191 ALA A O 1
ATOM 909 N N . LEU A 1 171 ? 53.576 59.721 73.200 1.00 18.15 192 LEU A N 1
ATOM 910 C CA . LEU A 1 171 ? 53.664 58.564 74.087 1.00 21.96 192 LEU A CA 1
ATOM 911 C C . LEU A 1 171 ? 54.066 59.031 75.483 1.00 22.27 192 LEU A C 1
ATOM 912 O O . LEU A 1 171 ? 54.614 60.125 75.633 1.00 22.76 192 LEU A O 1
ATOM 917 N N . PRO A 1 172 ? 53.786 58.258 76.538 1.00 22.83 193 PRO A N 1
ATOM 918 C CA . PRO A 1 172 ? 53.909 58.810 77.897 1.00 24.33 193 PRO A CA 1
ATOM 919 C C . PRO A 1 172 ? 55.235 58.619 78.616 1.00 25.58 193 PRO A C 1
ATOM 920 O O . PRO A 1 172 ? 55.426 59.252 79.657 1.00 26.26 193 PRO A O 1
ATOM 924 N N . GLY A 1 173 ? 56.138 57.781 78.131 1.00 26.49 194 GLY A N 1
ATOM 925 C CA . GLY A 1 173 ? 57.282 57.383 78.927 1.00 25.71 194 GLY A CA 1
ATOM 926 C C . GLY A 1 173 ? 58.563 58.139 78.621 1.00 27.50 194 GLY A C 1
ATOM 927 O O . GLY A 1 173 ? 58.768 58.662 77.518 1.00 25.21 194 GLY A O 1
ATOM 928 N N . PRO A 1 174 ? 59.470 58.171 79.608 1.00 25.46 195 PRO A N 1
ATOM 929 C CA . PRO A 1 174 ? 60.723 58.933 79.455 1.00 23.85 195 PRO A CA 1
ATOM 930 C C . PRO A 1 174 ? 61.746 58.285 78.542 1.00 25.13 195 PRO A C 1
ATOM 931 O O . PRO A 1 174 ? 62.691 58.979 78.126 1.00 22.65 195 PRO A O 1
ATOM 935 N N . VAL A 1 175 ? 61.656 56.973 78.285 1.00 24.99 196 VAL A N 1
ATOM 936 C CA . VAL A 1 175 ? 62.623 56.304 77.416 1.00 23.86 196 VAL A CA 1
ATOM 937 C C . VAL A 1 175 ? 61.909 55.353 76.434 1.00 23.67 196 VAL A C 1
ATOM 938 O O . VAL A 1 175 ? 62.385 54.245 76.162 1.00 23.93 196 VAL A O 1
ATOM 942 N N . ASP A 1 176 ? 60.778 55.798 75.859 1.00 23.00 197 ASP A N 1
ATOM 943 C CA . ASP A 1 176 ? 59.939 54.912 75.048 1.00 22.34 197 ASP A CA 1
ATOM 944 C C . ASP A 1 176 ? 60.661 54.444 73.791 1.00 23.69 197 ASP A C 1
ATOM 945 O O . ASP A 1 176 ? 60.646 53.254 73.480 1.00 24.87 197 ASP A O 1
ATOM 950 N N . HIS A 1 177 ? 61.290 55.359 73.059 1.00 21.14 198 HIS A N 1
ATOM 951 C CA . HIS A 1 177 ? 61.998 55.038 71.820 1.00 20.88 198 HIS A CA 1
ATOM 952 C C . HIS A 1 177 ? 61.158 54.138 70.915 1.00 18.16 198 HIS A C 1
ATOM 953 O O . HIS A 1 177 ? 61.566 53.001 70.611 1.00 18.89 198 HIS A O 1
ATOM 960 N N . PRO A 1 178 ? 60.003 54.603 70.445 1.00 18.51 199 PRO A N 1
ATOM 961 C CA . PRO A 1 178 ? 59.137 53.761 69.600 1.00 18.07 199 PRO A CA 1
ATOM 962 C C . PRO A 1 178 ? 59.799 53.460 68.267 1.00 21.32 199 PRO A C 1
ATOM 963 O O . PRO A 1 178 ? 60.196 54.361 67.532 1.00 20.19 199 PRO A O 1
ATOM 967 N N . GLU A 1 179 ? 59.903 52.186 67.943 1.00 18.84 200 GLU A N 1
ATOM 968 C CA . GLU A 1 179 ? 60.664 51.808 66.774 1.00 21.39 200 GLU A CA 1
ATOM 969 C C . GLU A 1 179 ? 59.767 51.276 65.669 1.00 20.96 200 GLU A C 1
ATOM 970 O O . GLU A 1 179 ? 59.734 51.854 64.579 1.00 21.90 200 GLU A O 1
ATOM 976 N N . GLY A 1 180 ? 59.031 50.204 65.927 1.00 19.68 201 GLY A N 1
ATOM 977 C CA . GLY A 1 180 ? 58.155 49.627 64.928 1.00 18.00 201 GLY A CA 1
ATOM 978 C C . GLY A 1 180 ? 56.733 50.150 65.105 1.00 17.73 201 GLY A C 1
ATOM 979 O O . GLY A 1 180 ? 56.361 50.649 66.174 1.00 19.10 201 GLY A O 1
ATOM 980 N N . VAL A 1 181 ? 55.956 50.060 64.033 1.00 17.65 202 VAL A N 1
ATOM 981 C CA . VAL A 1 181 ? 54.567 50.521 64.088 1.00 15.97 202 VAL A CA 1
ATOM 982 C C . VAL A 1 181 ? 53.728 49.645 63.173 1.00 18.41 202 VAL A C 1
ATOM 983 O O . VAL A 1 181 ? 54.203 49.174 62.131 1.00 18.60 202 VAL A O 1
ATOM 987 N N . ALA A 1 182 ? 52.496 49.369 63.604 1.00 14.62 203 ALA A N 1
ATOM 988 C CA . ALA A 1 182 ? 51.573 48.605 62.781 1.00 17.53 203 ALA A CA 1
ATOM 989 C C . ALA A 1 182 ? 50.166 49.040 63.140 1.00 18.17 203 ALA A C 1
ATOM 990 O O . ALA A 1 182 ? 49.951 49.768 64.103 1.00 21.32 203 ALA A O 1
ATOM 992 N N . TYR A 1 183 ? 49.207 48.660 62.300 1.00 18.23 204 TYR A N 1
ATOM 993 C CA . TYR A 1 183 ? 47.841 49.149 62.472 1.00 18.19 204 TYR A CA 1
ATOM 994 C C . TYR A 1 183 ? 46.870 48.000 62.298 1.00 21.05 204 TYR A C 1
ATOM 995 O O . TYR A 1 183 ? 47.002 47.237 61.336 1.00 21.97 204 TYR A O 1
ATOM 1004 N N . ASP A 1 184 ? 45.890 47.887 63.208 1.00 21.72 205 ASP A N 1
ATOM 1005 C CA . ASP A 1 184 ? 44.780 46.936 63.057 1.00 21.21 205 ASP A CA 1
ATOM 1006 C C . ASP A 1 184 ? 43.549 47.741 62.658 1.00 21.43 205 ASP A C 1
ATOM 1007 O O . ASP A 1 184 ? 42.944 48.421 63.489 1.00 24.03 205 ASP A O 1
ATOM 1012 N N . ALA A 1 185 ? 43.195 47.678 61.373 1.00 25.96 206 ALA A N 1
ATOM 1013 C CA . ALA A 1 185 ? 42.115 48.525 60.877 1.00 32.23 206 ALA A CA 1
ATOM 1014 C C . ALA A 1 185 ? 40.775 48.145 61.486 1.00 33.77 206 ALA A C 1
ATOM 1015 O O . ALA A 1 185 ? 39.926 49.017 61.707 1.00 32.23 206 ALA A O 1
ATOM 1017 N N . LYS A 1 186 ? 40.583 46.865 61.801 1.00 29.22 207 LYS A N 1
ATOM 1018 C CA . LYS A 1 186 ? 39.320 46.442 62.395 1.00 35.82 207 LYS A CA 1
ATOM 1019 C C . LYS A 1 186 ? 39.109 47.049 63.778 1.00 38.46 207 LYS A C 1
ATOM 1020 O O . LYS A 1 186 ? 37.977 47.391 64.141 1.00 39.67 207 LYS A O 1
ATOM 1026 N N . LYS A 1 187 ? 40.165 47.182 64.573 1.00 28.61 208 LYS A N 1
ATOM 1027 C CA . LYS A 1 187 ? 40.019 47.785 65.892 1.00 29.30 208 LYS A CA 1
ATOM 1028 C C . LYS A 1 187 ? 40.305 49.286 65.917 1.00 28.53 208 LYS A C 1
ATOM 1029 O O . LYS A 1 187 ? 40.070 49.922 66.956 1.00 30.37 208 LYS A O 1
ATOM 1035 N N . GLY A 1 188 ? 40.838 49.849 64.834 1.00 25.09 209 GLY A N 1
ATOM 1036 C CA . GLY A 1 188 ? 41.252 51.245 64.846 1.00 24.50 209 GLY A CA 1
ATOM 1037 C C . GLY A 1 188 ? 42.425 51.535 65.766 1.00 19.84 209 GLY A C 1
ATOM 1038 O O . GLY A 1 188 ? 42.525 52.647 66.311 1.00 23.36 209 GLY A O 1
ATOM 1039 N N . LEU A 1 189 ? 43.317 50.570 65.961 1.00 22.89 210 LEU A N 1
ATOM 1040 C CA . LEU A 1 189 ? 44.430 50.722 66.897 1.00 22.69 210 LEU A CA 1
ATOM 1041 C C . LEU A 1 189 ? 45.763 50.743 66.165 1.00 16.78 210 LEU A C 1
ATOM 1042 O O . LEU A 1 189 ? 46.046 49.851 65.360 1.00 19.69 210 LEU A O 1
ATOM 1047 N N . ILE A 1 190 ? 46.586 51.719 66.498 1.00 18.70 211 ILE A N 1
ATOM 1048 C CA . ILE A 1 190 ? 47.996 51.737 66.104 1.00 18.38 211 ILE A CA 1
ATOM 1049 C C . ILE A 1 190 ? 48.799 51.105 67.226 1.00 19.49 211 ILE A C 1
ATOM 1050 O O . ILE A 1 190 ? 48.635 51.472 68.391 1.00 22.28 211 ILE A O 1
ATOM 1055 N N . TYR A 1 191 ? 49.680 50.172 66.886 1.00 16.90 212 TYR A N 1
ATOM 1056 C CA . TYR A 1 191 ? 50.570 49.563 67.852 1.00 14.02 212 TYR A CA 1
ATOM 1057 C C . TYR A 1 191 ? 51.974 50.096 67.617 1.00 16.36 212 TYR A C 1
ATOM 1058 O O . TYR A 1 191 ? 52.383 50.257 66.465 1.00 16.55 212 TYR A O 1
ATOM 1067 N N . THR A 1 192 ? 52.723 50.365 68.685 1.00 15.45 213 THR A N 1
ATOM 1068 C CA . THR A 1 192 ? 54.106 50.776 68.485 1.00 17.44 213 THR A CA 1
ATOM 1069 C C . THR A 1 192 ? 54.906 50.277 69.686 1.00 17.51 213 THR A C 1
ATOM 1070 O O . THR A 1 192 ? 54.377 50.242 70.804 1.00 18.00 213 THR A O 1
ATOM 1074 N N . GLY A 1 193 ? 56.146 49.854 69.452 1.00 16.87 214 GLY A N 1
ATOM 1075 C CA . GLY A 1 193 ? 56.913 49.132 70.457 1.00 16.31 214 GLY A CA 1
ATOM 1076 C C . GLY A 1 193 ? 58.177 49.857 70.869 1.00 19.38 214 GLY A C 1
ATOM 1077 O O . GLY A 1 193 ? 58.814 50.524 70.060 1.00 18.11 214 GLY A O 1
ATOM 1078 N N . SER A 1 194 ? 58.557 49.677 72.140 1.00 17.18 215 SER A N 1
ATOM 1079 C CA . SER A 1 194 ? 59.739 50.346 72.669 1.00 17.22 215 SER A CA 1
ATOM 1080 C C . SER A 1 194 ? 61.004 49.557 72.334 1.00 18.09 215 SER A C 1
ATOM 1081 O O . SER A 1 194 ? 61.156 48.403 72.744 1.00 18.64 215 SER A O 1
ATOM 1084 N N . ALA A 1 195 ? 61.944 50.207 71.643 1.00 16.82 216 ALA A N 1
ATOM 1085 C CA . ALA A 1 195 ? 63.252 49.591 71.426 1.00 18.20 216 ALA A CA 1
ATOM 1086 C C . ALA A 1 195 ? 64.056 49.487 72.719 1.00 21.51 216 ALA A C 1
ATOM 1087 O O . ALA A 1 195 ? 65.002 48.691 72.789 1.00 22.97 216 ALA A O 1
ATOM 1089 N N . GLN A 1 196 ? 63.690 50.254 73.738 1.00 20.26 217 GLN A N 1
ATOM 1090 C CA . GLN A 1 196 ? 64.432 50.233 74.994 1.00 20.34 217 GLN A CA 1
ATOM 1091 C C . GLN A 1 196 ? 63.961 49.123 75.925 1.00 19.86 217 GLN A C 1
ATOM 1092 O O . GLN A 1 196 ? 64.797 48.416 76.490 1.00 21.61 217 GLN A O 1
ATOM 1098 N N . ASN A 1 197 ? 62.638 48.954 76.109 1.00 15.14 218 ASN A N 1
ATOM 1099 C CA . ASN A 1 197 ? 62.168 47.984 77.104 1.00 16.89 218 ASN A CA 1
ATOM 1100 C C . ASN A 1 197 ? 61.071 47.030 76.632 1.00 22.54 218 ASN A C 1
ATOM 1101 O O . ASN A 1 197 ? 60.573 46.233 77.442 1.00 18.99 218 ASN A O 1
ATOM 1106 N N . GLY A 1 198 ? 60.685 47.075 75.356 1.00 17.46 219 GLY A N 1
ATOM 1107 C CA . GLY A 1 198 ? 59.798 46.075 74.808 1.00 15.71 219 GLY A CA 1
ATOM 1108 C C . GLY A 1 198 ? 58.319 46.304 75.037 1.00 17.14 219 GLY A C 1
ATOM 1109 O O . GLY A 1 198 ? 57.515 45.535 74.514 1.00 19.96 219 GLY A O 1
ATOM 1110 N N . THR A 1 199 ? 57.925 47.324 75.793 1.00 16.97 220 THR A N 1
ATOM 1111 C CA . THR A 1 199 ? 56.492 47.599 75.939 1.00 15.16 220 THR A CA 1
ATOM 1112 C C . THR A 1 199 ? 55.867 47.899 74.588 1.00 16.08 220 THR A C 1
ATOM 1113 O O . THR A 1 199 ? 56.461 48.595 73.770 1.00 15.26 220 THR A O 1
ATOM 1117 N N . ILE A 1 200 ? 54.679 47.351 74.341 1.00 16.64 221 ILE A N 1
ATOM 1118 C CA . ILE A 1 200 ? 53.875 47.727 73.171 1.00 15.79 221 ILE A CA 1
ATOM 1119 C C . ILE A 1 200 ? 52.759 48.645 73.670 1.00 15.57 221 ILE A C 1
ATOM 1120 O O . ILE A 1 200 ? 52.013 48.279 74.583 1.00 18.26 221 ILE A O 1
ATOM 1125 N N . TYR A 1 201 ? 52.665 49.829 73.094 1.00 17.37 222 TYR A N 1
ATOM 1126 C CA . TYR A 1 201 ? 51.556 50.736 73.325 1.00 14.65 222 TYR A CA 1
ATOM 1127 C C . TYR A 1 201 ? 50.519 50.544 72.232 1.00 19.34 222 TYR A C 1
ATOM 1128 O O . TYR A 1 201 ? 50.858 50.269 71.071 1.00 18.62 222 TYR A O 1
ATOM 1137 N N . ALA A 1 202 ? 49.251 50.702 72.604 1.00 16.62 223 ALA A N 1
ATOM 1138 C CA . ALA A 1 202 ? 48.164 50.767 71.636 1.00 19.14 223 ALA A CA 1
ATOM 1139 C C . ALA A 1 202 ? 47.660 52.202 71.614 1.00 22.95 223 ALA A C 1
ATOM 1140 O O . ALA A 1 202 ? 47.548 52.842 72.671 1.00 23.29 223 ALA A O 1
ATOM 1142 N N . ILE A 1 203 ? 47.462 52.748 70.418 1.00 18.68 224 ILE A N 1
ATOM 1143 C CA . ILE A 1 203 ? 47.012 54.136 70.279 1.00 17.41 224 ILE A CA 1
ATOM 1144 C C . ILE A 1 203 ? 45.718 54.096 69.494 1.00 17.74 224 ILE A C 1
ATOM 1145 O O . ILE A 1 203 ? 45.677 53.572 68.377 1.00 18.50 224 ILE A O 1
ATOM 1150 N N . ASN A 1 204 ? 44.656 54.642 70.062 1.00 17.92 225 ASN A N 1
ATOM 1151 C CA . ASN A 1 204 ? 43.429 54.718 69.293 1.00 20.24 225 ASN A CA 1
ATOM 1152 C C . ASN A 1 204 ? 43.638 55.760 68.200 1.00 19.49 225 ASN A C 1
ATOM 1153 O O . ASN A 1 204 ? 43.968 56.913 68.501 1.00 18.79 225 ASN A O 1
ATOM 1158 N N . ALA A 1 205 ? 43.575 55.332 66.931 1.00 17.64 226 ALA A N 1
ATOM 1159 C CA . ALA A 1 205 ? 43.926 56.263 65.853 1.00 18.17 226 ALA A CA 1
ATOM 1160 C C . ALA A 1 205 ? 43.002 57.489 65.801 1.00 23.67 226 ALA A C 1
ATOM 1161 O O . ALA A 1 205 ? 43.453 58.592 65.453 1.00 21.89 226 ALA A O 1
ATOM 1163 N N . GLN A 1 206 ? 41.717 57.338 66.171 1.00 22.33 227 GLN A N 1
ATOM 1164 C CA . GLN A 1 206 ? 40.815 58.489 66.135 1.00 23.49 227 GLN A CA 1
ATOM 1165 C C . GLN A 1 206 ? 41.047 59.423 67.310 1.00 25.64 227 GLN A C 1
ATOM 1166 O O . GLN A 1 206 ? 41.161 60.633 67.120 1.00 25.48 227 GLN A O 1
ATOM 1172 N N . SER A 1 207 ? 41.067 58.893 68.542 1.00 24.70 228 SER A N 1
ATOM 1173 C CA . SER A 1 207 ? 41.142 59.736 69.739 1.00 25.77 228 SER A CA 1
ATOM 1174 C C . SER A 1 207 ? 42.560 60.080 70.171 1.00 27.45 228 SER A C 1
ATOM 1175 O O . SER A 1 207 ? 42.755 61.056 70.907 1.00 26.05 228 SER A O 1
ATOM 1178 N N . GLY A 1 208 ? 43.556 59.302 69.752 1.00 19.99 229 GLY A N 1
ATOM 1179 C CA . GLY A 1 208 ? 44.891 59.466 70.276 1.00 21.94 229 GLY A CA 1
ATOM 1180 C C . GLY A 1 208 ? 45.134 58.846 71.639 1.00 22.93 229 GLY A C 1
ATOM 1181 O O . GLY A 1 208 ? 46.268 58.897 72.131 1.00 22.53 229 GLY A O 1
ATOM 1182 N N . ALA A 1 209 ? 44.128 58.242 72.256 1.00 24.13 230 ALA A N 1
ATOM 1183 C CA . ALA A 1 209 ? 44.314 57.686 73.595 1.00 23.27 230 ALA A CA 1
ATOM 1184 C C . ALA A 1 209 ? 45.333 56.562 73.565 1.00 22.34 230 ALA A C 1
ATOM 1185 O O . ALA A 1 209 ? 45.268 55.680 72.701 1.00 22.22 230 ALA A O 1
ATOM 1187 N N . VAL A 1 210 ? 46.256 56.578 74.523 1.00 19.87 231 VAL A N 1
ATOM 1188 C CA . VAL A 1 210 ? 47.353 55.618 74.569 1.00 17.03 231 VAL A CA 1
ATOM 1189 C C . VAL A 1 210 ? 47.119 54.681 75.741 1.00 23.73 231 VAL A C 1
ATOM 1190 O O . VAL A 1 210 ? 46.833 55.129 76.863 1.00 25.01 231 VAL A O 1
ATOM 1194 N N . THR A 1 211 ? 47.222 53.383 75.486 1.00 20.10 232 THR A N 1
ATOM 1195 C CA . THR A 1 211 ? 47.167 52.389 76.555 1.00 23.67 232 THR A CA 1
ATOM 1196 C C . THR A 1 211 ? 48.352 51.448 76.392 1.00 25.58 232 THR A C 1
ATOM 1197 O O . THR A 1 211 ? 48.971 51.384 75.330 1.00 19.84 232 THR A O 1
ATOM 1201 N N . LYS A 1 212 ? 48.652 50.669 77.427 1.00 23.74 233 LYS A N 1
ATOM 1202 C CA . LYS A 1 212 ? 49.704 49.667 77.300 1.00 22.59 233 LYS A CA 1
ATOM 1203 C C . LYS A 1 212 ? 49.076 48.381 76.794 1.00 25.37 233 LYS A C 1
ATOM 1204 O O . LYS A 1 212 ? 48.216 47.780 77.457 1.00 26.05 233 LYS A O 1
ATOM 1210 N N . PHE A 1 213 ? 49.442 48.010 75.577 1.00 20.98 234 PHE A N 1
ATOM 1211 C CA . PHE A 1 213 ? 48.926 46.781 75.000 1.00 19.19 234 PHE A CA 1
ATOM 1212 C C . PHE A 1 213 ? 49.532 45.599 75.728 1.00 24.64 234 PHE A C 1
ATOM 1213 O O . PHE A 1 213 ? 48.825 44.674 76.129 1.00 20.15 234 PHE A O 1
ATOM 1221 N N . GLN A 1 214 ? 50.851 45.619 75.896 1.00 18.04 235 GLN A N 1
ATOM 1222 C CA . GLN A 1 214 ? 51.536 44.630 76.727 1.00 18.69 235 GLN A CA 1
ATOM 1223 C C . GLN A 1 214 ? 52.824 45.233 77.258 1.00 20.53 235 GLN A C 1
ATOM 1224 O O . GLN A 1 214 ? 53.678 45.663 76.481 1.00 19.25 235 GLN A O 1
ATOM 1230 N N . GLU A 1 215 ? 52.980 45.242 78.577 1.00 16.80 236 GLU A N 1
ATOM 1231 C CA . GLU A 1 215 ? 54.239 45.699 79.153 1.00 22.60 236 GLU A CA 1
ATOM 1232 C C . GLU A 1 215 ? 55.383 44.796 78.744 1.00 24.17 236 GLU A C 1
ATOM 1233 O O . GLU A 1 215 ? 55.226 43.578 78.611 1.00 20.68 236 GLU A O 1
ATOM 1239 N N . GLY A 1 216 ? 56.561 45.401 78.572 1.00 18.46 237 GLY A N 1
ATOM 1240 C CA . GLY A 1 216 ? 57.735 44.633 78.213 1.00 19.27 237 GLY A CA 1
ATOM 1241 C C . GLY A 1 216 ? 58.386 44.009 79.446 1.00 20.62 237 GLY A C 1
ATOM 1242 O O . GLY A 1 216 ? 57.937 44.169 80.581 1.00 22.31 237 GLY A O 1
ATOM 1243 N N . GLY A 1 217 ? 59.457 43.263 79.204 1.00 19.82 238 GLY A N 1
ATOM 1244 C CA . GLY A 1 217 ? 60.298 42.745 80.268 1.00 20.23 238 GLY A CA 1
ATOM 1245 C C . GLY A 1 217 ? 60.352 41.240 80.347 1.00 20.58 238 GLY A C 1
ATOM 1246 O O . GLY A 1 217 ? 61.321 40.709 80.885 1.00 21.91 238 GLY A O 1
ATOM 1247 N N . ALA A 1 218 ? 59.331 40.530 79.854 1.00 19.13 239 ALA A N 1
ATOM 1248 C CA . ALA A 1 218 ? 59.399 39.070 79.889 1.00 19.66 239 ALA A CA 1
ATOM 1249 C C . ALA A 1 218 ? 60.442 38.551 78.890 1.00 20.74 239 ALA A C 1
ATOM 1250 O O . ALA A 1 218 ? 60.968 39.289 78.050 1.00 18.99 239 ALA A O 1
ATOM 1252 N N . TYR A 1 219 ? 60.754 37.263 79.012 1.00 19.41 240 TYR A N 1
ATOM 1253 C CA . TYR A 1 219 ? 61.663 36.605 78.075 1.00 22.48 240 TYR A CA 1
ATOM 1254 C C . TYR A 1 219 ? 61.206 36.833 76.638 1.00 21.21 240 TYR A C 1
ATOM 1255 O O . TYR A 1 219 ? 60.029 36.681 76.322 1.00 23.86 240 TYR A O 1
ATOM 1264 N N . GLY A 1 220 ? 62.142 37.247 75.773 1.00 21.36 241 GLY A N 1
ATOM 1265 C CA . GLY A 1 220 ? 61.793 37.535 74.394 1.00 24.38 241 GLY A CA 1
ATOM 1266 C C . GLY A 1 220 ? 61.041 38.826 74.191 1.00 22.50 241 GLY A C 1
ATOM 1267 O O . GLY A 1 220 ? 60.691 39.158 73.047 1.00 28.12 241 GLY A O 1
ATOM 1268 N N . ARG A 1 221 ? 60.752 39.554 75.268 1.00 17.77 242 ARG A N 1
ATOM 1269 C CA . ARG A 1 221 ? 59.894 40.729 75.229 1.00 17.05 242 ARG A CA 1
ATOM 1270 C C . ARG A 1 221 ? 60.588 41.928 75.863 1.00 17.30 242 ARG A C 1
ATOM 1271 O O . ARG A 1 221 ? 59.921 42.861 76.334 1.00 17.87 242 ARG A O 1
ATOM 1279 N N . GLN A 1 222 ? 61.931 41.935 75.880 1.00 16.57 243 GLN A N 1
ATOM 1280 C CA . GLN A 1 222 ? 62.641 43.050 76.492 1.00 17.91 243 GLN A CA 1
ATOM 1281 C C . GLN A 1 222 ? 62.961 44.157 75.508 1.00 21.98 243 GLN A C 1
ATOM 1282 O O . GLN A 1 222 ? 63.352 45.246 75.949 1.00 18.96 243 GLN A O 1
ATOM 1288 N N . VAL A 1 223 ? 62.801 43.892 74.210 1.00 17.03 244 VAL A N 1
ATOM 1289 C CA . VAL A 1 223 ? 63.031 44.846 73.117 1.00 16.21 244 VAL A CA 1
ATOM 1290 C C . VAL A 1 223 ? 61.999 44.580 72.038 1.00 17.26 244 VAL A C 1
ATOM 1291 O O . VAL A 1 223 ? 61.744 43.420 71.694 1.00 18.42 244 VAL A O 1
ATOM 1295 N N . ALA A 1 224 ? 61.417 45.648 71.491 1.00 15.61 245 ALA A N 1
ATOM 1296 C CA . ALA A 1 224 ? 60.460 45.541 70.386 1.00 15.19 245 ALA A CA 1
ATOM 1297 C C . ALA A 1 224 ? 60.908 46.468 69.264 1.00 16.69 245 ALA A C 1
ATOM 1298 O O . ALA A 1 224 ? 60.997 47.687 69.458 1.00 18.12 245 ALA A O 1
ATOM 1300 N N . LEU A 1 225 ? 61.235 45.880 68.102 1.00 17.24 246 LEU A N 1
ATOM 1301 C CA . LEU A 1 225 ? 61.596 46.646 66.914 1.00 18.14 246 LEU A CA 1
ATOM 1302 C C . LEU A 1 225 ? 60.491 46.504 65.864 1.00 20.16 246 LEU A C 1
ATOM 1303 O O . LEU A 1 225 ? 59.340 46.864 66.125 1.00 17.22 246 LEU A O 1
ATOM 1308 N N . GLY A 1 226 ? 60.804 45.995 64.678 1.00 19.30 247 GLY A N 1
ATOM 1309 C CA . GLY A 1 226 ? 59.767 45.914 63.645 1.00 16.86 247 GLY A CA 1
ATOM 1310 C C . GLY A 1 226 ? 58.487 45.228 64.089 1.00 18.75 247 GLY A C 1
ATOM 1311 O O . GLY A 1 226 ? 58.534 44.204 64.771 1.00 17.25 247 GLY A O 1
ATOM 1312 N N . LEU A 1 227 ? 57.330 45.769 63.697 1.00 17.30 248 LEU A N 1
ATOM 1313 C CA . LEU A 1 227 ? 56.018 45.205 64.048 1.00 16.21 248 LEU A CA 1
ATOM 1314 C C . LEU A 1 227 ? 55.180 44.993 62.787 1.00 15.40 248 LEU A C 1
ATOM 1315 O O . LEU A 1 227 ? 55.253 45.782 61.850 1.00 18.56 248 LEU A O 1
ATOM 1320 N N . LYS A 1 228 ? 54.341 43.956 62.796 1.00 15.11 249 LYS A N 1
ATOM 1321 C CA . LYS A 1 228 ? 53.324 43.773 61.761 1.00 17.76 249 LYS A CA 1
ATOM 1322 C C . LYS A 1 228 ? 52.093 43.174 62.405 1.00 18.69 249 LYS A C 1
ATOM 1323 O O .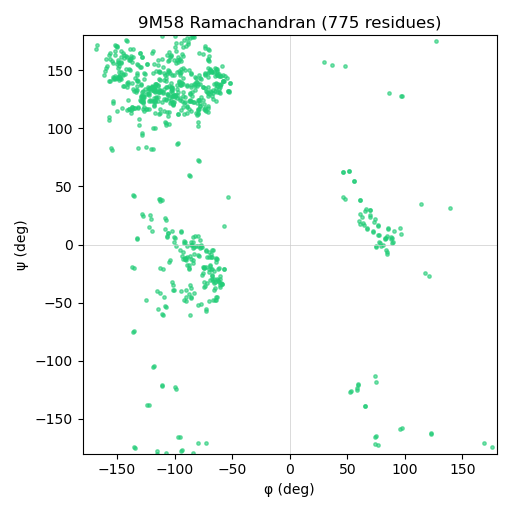 LYS A 1 228 ? 52.199 42.400 63.352 1.00 18.64 249 LYS A O 1
ATOM 1329 N N . VAL A 1 229 ? 50.918 43.543 61.891 1.00 16.45 250 VAL A N 1
ATOM 1330 C CA . VAL A 1 229 ? 49.661 42.916 62.285 1.00 18.85 250 VAL A CA 1
ATOM 1331 C C . VAL A 1 229 ? 49.254 41.940 61.189 1.00 22.49 250 VAL A C 1
ATOM 1332 O O . VAL A 1 229 ? 49.195 42.312 60.009 1.00 19.87 250 VAL A O 1
ATOM 1336 N N . ASP A 1 230 ? 48.972 40.699 61.568 1.00 17.33 251 ASP A N 1
ATOM 1337 C CA . ASP A 1 230 ? 48.551 39.738 60.536 1.00 21.54 251 ASP A CA 1
ATOM 1338 C C . ASP A 1 230 ? 47.025 39.702 60.359 1.00 23.01 251 ASP A C 1
ATOM 1339 O O . ASP A 1 230 ? 46.279 40.427 61.049 1.00 20.32 251 ASP A O 1
ATOM 1344 N N . PRO A 1 231 ? 46.507 38.927 59.390 1.00 23.53 252 PRO A N 1
ATOM 1345 C CA . PRO A 1 231 ? 45.056 38.964 59.140 1.00 28.93 252 PRO A CA 1
ATOM 1346 C C . PRO A 1 231 ? 44.211 38.523 60.322 1.00 31.10 252 PRO A C 1
ATOM 1347 O O . PRO A 1 231 ? 43.010 38.836 60.359 1.00 29.42 252 PRO A O 1
ATOM 1351 N N . GLN A 1 232 ? 44.775 37.780 61.273 1.00 22.21 253 GLN A N 1
ATOM 1352 C CA . GLN A 1 232 ? 44.039 37.425 62.471 1.00 23.48 253 GLN A CA 1
ATOM 1353 C C . GLN A 1 232 ? 44.114 38.473 63.567 1.00 26.69 253 GLN A C 1
ATOM 1354 O O . GLN A 1 232 ? 43.568 38.246 64.650 1.00 27.14 253 GLN A O 1
ATOM 1360 N N . GLY A 1 233 ? 44.780 39.596 63.323 1.00 22.57 254 GLY A N 1
ATOM 1361 C CA . GLY A 1 233 ? 44.933 40.612 64.340 1.00 21.00 254 GLY A CA 1
ATOM 1362 C C . GLY A 1 233 ? 46.083 40.368 65.286 1.00 21.32 254 GLY A C 1
ATOM 1363 O O . GLY A 1 233 ? 46.203 41.079 66.295 1.00 20.05 254 GLY A O 1
ATOM 1364 N N . ARG A 1 234 ? 46.911 39.372 65.014 1.00 18.47 255 ARG A N 1
ATOM 1365 C CA . ARG A 1 234 ? 48.039 39.074 65.877 1.00 18.39 255 ARG A CA 1
ATOM 1366 C C . ARG A 1 234 ? 49.188 40.013 65.544 1.00 17.15 255 ARG A C 1
ATOM 1367 O O . ARG A 1 234 ? 49.409 40.347 64.377 1.00 17.81 255 ARG A O 1
ATOM 1375 N N . LEU A 1 235 ? 49.917 40.424 66.573 1.00 15.28 256 LEU A N 1
ATOM 1376 C CA . LEU A 1 235 ? 51.042 41.345 66.446 1.00 16.38 256 LEU A CA 1
ATOM 1377 C C . LEU A 1 235 ? 52.343 40.557 66.480 1.00 18.59 256 LEU A C 1
ATOM 1378 O O . LEU A 1 235 ? 52.607 39.833 67.444 1.00 18.58 256 LEU A O 1
ATOM 1383 N N . TRP A 1 236 ? 53.146 40.704 65.432 1.00 17.51 257 TRP A N 1
ATOM 1384 C CA . TRP A 1 236 ? 54.433 40.033 65.290 1.00 19.55 257 TRP A CA 1
ATOM 1385 C C . TRP A 1 236 ? 55.519 41.045 65.591 1.00 17.78 257 TRP A C 1
ATOM 1386 O O . TRP A 1 236 ? 55.452 42.169 65.100 1.00 17.02 257 TRP A O 1
ATOM 1397 N N . ILE A 1 237 ? 56.517 40.662 66.392 1.00 15.41 258 ILE A N 1
ATOM 1398 C CA . ILE A 1 237 ? 57.452 41.627 66.964 1.00 16.89 258 ILE A CA 1
ATOM 1399 C C . ILE A 1 237 ? 58.879 41.148 66.758 1.00 16.52 258 ILE A C 1
ATOM 1400 O O . ILE A 1 237 ? 59.256 40.098 67.284 1.00 17.37 258 ILE A O 1
ATOM 1405 N N . ALA A 1 238 ? 59.674 41.924 66.032 1.00 16.71 259 ALA A N 1
ATOM 1406 C CA . ALA A 1 238 ? 61.103 41.623 65.928 1.00 16.83 259 ALA A CA 1
ATOM 1407 C C . ALA A 1 238 ? 61.818 41.972 67.238 1.00 18.11 259 ALA A C 1
ATOM 1408 O O . ALA A 1 238 ? 61.603 43.049 67.790 1.00 17.77 259 ALA A O 1
ATOM 1410 N N . GLY A 1 239 ? 62.691 41.079 67.723 1.00 17.09 260 GLY A N 1
ATOM 1411 C CA . GLY A 1 239 ? 63.234 41.158 69.085 1.00 17.20 260 GLY A CA 1
ATOM 1412 C C . GLY A 1 239 ? 64.622 41.730 69.242 1.00 18.05 260 GLY A C 1
ATOM 1413 O O . GLY A 1 239 ? 65.182 41.677 70.352 1.00 18.25 260 GLY A O 1
ATOM 1414 N N . GLY A 1 240 ? 65.222 42.239 68.169 1.00 17.55 261 GLY A N 1
ATOM 1415 C CA . GLY A 1 240 ? 66.495 42.945 68.327 1.00 18.26 261 GLY A CA 1
ATOM 1416 C C . GLY A 1 240 ? 67.585 42.008 68.790 1.00 19.97 261 GLY A C 1
ATOM 1417 O O . GLY A 1 240 ? 67.657 40.848 68.378 1.00 20.01 261 GLY A O 1
ATOM 1418 N N . ALA A 1 241 ? 68.413 42.496 69.714 1.00 20.22 262 ALA A N 1
ATOM 1419 C CA . ALA A 1 241 ? 69.526 41.706 70.218 1.00 19.93 262 ALA A CA 1
ATOM 1420 C C . ALA A 1 241 ? 69.088 40.499 71.025 1.00 21.68 262 ALA A C 1
ATOM 1421 O O . ALA A 1 241 ? 69.944 39.716 71.427 1.00 24.51 262 ALA A O 1
ATOM 1423 N N . GLN A 1 242 ? 67.789 40.309 71.292 1.00 17.55 263 GLN A N 1
ATOM 1424 C CA . GLN A 1 242 ? 67.364 39.065 71.914 1.00 17.86 263 GLN A CA 1
ATOM 1425 C C . GLN A 1 242 ? 67.379 37.898 70.936 1.00 21.76 263 GLN A C 1
ATOM 1426 O O . GLN A 1 242 ? 67.324 36.739 71.366 1.00 22.50 263 GLN A O 1
ATOM 1432 N N . GLY A 1 243 ? 67.364 38.184 69.643 1.00 18.90 264 GLY A N 1
ATOM 1433 C CA . GLY A 1 243 ? 67.321 37.122 68.648 1.00 22.36 264 GLY A CA 1
ATOM 1434 C C . GLY A 1 243 ? 65.980 36.429 68.516 1.00 23.35 264 GLY A C 1
ATOM 1435 O O . GLY A 1 243 ? 65.932 35.302 68.013 1.00 24.75 264 GLY A O 1
ATOM 1436 N N . THR A 1 244 ? 64.885 37.069 68.935 1.00 19.63 265 THR A N 1
ATOM 1437 C CA . THR A 1 244 ? 63.568 36.446 68.955 1.00 19.36 265 THR A CA 1
ATOM 1438 C C . THR A 1 244 ? 62.616 37.109 67.975 1.00 19.58 265 THR A C 1
ATOM 1439 O O . THR A 1 244 ? 62.797 38.259 67.583 1.00 22.49 265 THR A O 1
ATOM 1443 N N . VAL A 1 245 ? 61.580 36.355 67.621 1.00 18.63 266 VAL A N 1
ATOM 1444 C CA . VAL A 1 245 ? 60.360 36.880 67.022 1.00 18.00 266 VAL A CA 1
ATOM 1445 C C . VAL A 1 245 ? 59.226 36.486 67.943 1.00 19.49 266 VAL A C 1
ATOM 1446 O O . VAL A 1 245 ? 59.042 35.293 68.228 1.00 23.77 266 VAL A O 1
ATOM 1450 N N . SER A 1 246 ? 58.453 37.469 68.403 1.00 19.00 267 SER A N 1
ATOM 1451 C CA . SER A 1 246 ? 57.369 37.189 69.331 1.00 17.99 267 SER A CA 1
ATOM 1452 C C . SER A 1 246 ? 56.042 37.480 68.663 1.00 18.38 267 SER A C 1
ATOM 1453 O O . SER A 1 246 ? 55.940 38.338 67.793 1.00 19.75 267 SER A O 1
ATOM 1456 N N . ILE A 1 247 ? 55.017 36.745 69.064 1.00 19.50 268 ILE A N 1
ATOM 1457 C CA . ILE A 1 247 ? 53.680 36.920 68.509 1.00 17.74 268 ILE A CA 1
ATOM 1458 C C . ILE A 1 247 ? 52.714 37.098 69.664 1.00 18.21 268 ILE A C 1
ATOM 1459 O O . ILE A 1 247 ? 52.731 36.290 70.602 1.00 18.89 268 ILE A O 1
ATOM 1464 N N . LEU A 1 248 ? 51.915 38.173 69.624 1.00 17.40 269 LEU A N 1
ATOM 1465 C CA . LEU A 1 248 ? 50.877 38.445 70.618 1.00 16.95 269 LEU A CA 1
ATOM 1466 C C . LEU A 1 248 ? 49.505 38.338 69.964 1.00 18.83 269 LEU A C 1
ATOM 1467 O O . LEU A 1 248 ? 49.323 38.754 68.809 1.00 18.88 269 LEU A O 1
ATOM 1472 N N . THR A 1 249 ? 48.542 37.776 70.690 1.00 18.01 270 THR A N 1
ATOM 1473 C CA . THR A 1 249 ? 47.159 37.796 70.216 1.00 18.58 270 THR A CA 1
ATOM 1474 C C . THR A 1 249 ? 46.522 39.152 70.473 1.00 21.47 270 THR A C 1
ATOM 1475 O O . THR A 1 249 ? 47.041 39.957 71.247 1.00 23.26 270 THR A O 1
ATOM 1479 N N . PRO A 1 250 ? 45.383 39.442 69.829 1.00 23.02 271 PRO A N 1
ATOM 1480 C CA . PRO A 1 250 ? 44.785 40.780 69.980 1.00 21.45 271 PRO A CA 1
ATOM 1481 C C . PRO A 1 250 ? 44.328 41.114 71.381 1.00 23.71 271 PRO A C 1
ATOM 1482 O O . PRO A 1 250 ? 44.037 42.286 71.651 1.00 29.60 271 PRO A O 1
ATOM 1486 N N . ASP A 1 251 ? 44.259 40.144 72.286 1.00 25.81 272 ASP A N 1
ATOM 1487 C CA . ASP A 1 251 ? 43.934 40.398 73.683 1.00 25.29 272 ASP A CA 1
ATOM 1488 C C . ASP A 1 251 ? 45.137 40.917 74.467 1.00 28.23 272 ASP A C 1
ATOM 1489 O O . ASP A 1 251 ? 45.029 41.120 75.682 1.00 27.34 272 ASP A O 1
ATOM 1494 N N . GLY A 1 252 ? 46.294 41.041 73.830 1.00 24.19 273 GLY A N 1
ATOM 1495 C CA . GLY A 1 252 ? 47.474 41.545 74.491 1.00 23.17 273 GLY A CA 1
ATOM 1496 C C . GLY A 1 252 ? 48.295 40.466 75.168 1.00 25.29 273 GLY A C 1
ATOM 1497 O O . GLY A 1 252 ? 49.275 40.787 75.842 1.00 25.77 273 GLY A O 1
ATOM 1498 N N . MET A 1 253 ? 47.932 39.203 75.005 1.00 21.17 274 MET A N 1
ATOM 1499 C CA . MET A 1 253 ? 48.656 38.093 75.619 1.00 20.69 274 MET A CA 1
ATOM 1500 C C . MET A 1 253 ? 49.659 37.482 74.637 1.00 24.40 274 MET A C 1
ATOM 1501 O O . MET A 1 253 ? 49.446 37.463 73.430 1.00 23.26 274 MET A O 1
ATOM 1506 N N . THR A 1 254 ? 50.753 36.950 75.173 1.00 21.04 275 THR A N 1
ATOM 1507 C CA . THR A 1 254 ? 51.751 36.316 74.330 1.00 18.96 275 THR A CA 1
ATOM 1508 C C . THR A 1 254 ? 51.243 34.993 73.783 1.00 24.28 275 THR A C 1
ATOM 1509 O O . THR A 1 254 ? 50.604 34.217 74.502 1.00 21.83 275 THR A O 1
ATOM 1513 N N . LEU A 1 255 ? 51.403 34.814 72.475 1.00 21.42 276 LEU A N 1
ATOM 1514 C CA . LEU A 1 255 ? 51.074 33.553 71.813 1.00 21.17 276 LEU A CA 1
ATOM 1515 C C . LEU A 1 255 ? 52.285 32.638 71.741 1.00 20.44 276 LEU A C 1
ATOM 1516 O O . LEU A 1 255 ? 52.191 31.450 72.079 1.00 24.75 276 LEU A O 1
ATOM 1521 N N . ALA A 1 256 ? 53.424 33.176 71.313 1.00 21.63 277 ALA A N 1
ATOM 1522 C CA . ALA A 1 256 ? 54.665 32.410 71.207 1.00 20.60 277 ALA A CA 1
ATOM 1523 C C . ALA A 1 256 ? 55.859 33.354 71.173 1.00 21.61 277 ALA A C 1
ATOM 1524 O O . ALA A 1 256 ? 55.772 34.456 70.640 1.00 21.43 277 ALA A O 1
ATOM 1526 N N . VAL A 1 257 ? 56.992 32.886 71.697 1.00 17.89 278 VAL A N 1
ATOM 1527 C CA . VAL A 1 257 ? 58.296 33.514 71.466 1.00 20.04 278 VAL A CA 1
ATOM 1528 C C . VAL A 1 257 ? 59.125 32.534 70.636 1.00 22.76 278 VAL A C 1
ATOM 1529 O O . VAL A 1 257 ? 59.399 31.408 71.077 1.00 22.92 278 VAL A O 1
ATOM 1533 N N . LEU A 1 258 ? 59.486 32.923 69.423 1.00 22.69 279 LEU A N 1
ATOM 1534 C CA . LEU A 1 258 ? 60.262 32.057 68.542 1.00 21.75 279 LEU A CA 1
ATOM 1535 C C . LEU A 1 258 ? 61.727 32.443 68.622 1.00 23.38 279 LEU A C 1
ATOM 1536 O O . LEU A 1 258 ? 62.060 33.623 68.618 1.00 25.60 279 LEU A O 1
ATOM 1541 N N . GLU A 1 259 ? 62.596 31.452 68.756 1.00 25.03 280 GLU A N 1
ATOM 1542 C CA . GLU A 1 259 ? 64.027 31.698 68.834 1.00 27.07 280 GLU A CA 1
ATOM 1543 C C . GLU A 1 259 ? 64.688 31.491 67.481 1.00 29.12 280 GLU A C 1
ATOM 1544 O O . GLU A 1 259 ? 64.261 30.661 66.677 1.00 33.38 280 GLU A O 1
ATOM 1550 N N . THR A 1 260 ? 65.743 32.245 67.244 1.00 27.01 281 THR A N 1
ATOM 1551 C CA . THR A 1 260 ? 66.661 31.950 66.160 1.00 26.76 281 THR A CA 1
ATOM 1552 C C . THR A 1 260 ? 67.876 31.212 66.712 1.00 25.43 281 THR A C 1
ATOM 1553 O O . THR A 1 260 ? 68.098 31.171 67.927 1.00 29.96 281 THR A O 1
ATOM 1557 N N . PRO A 1 261 ? 68.699 30.622 65.846 1.00 30.24 282 PRO A N 1
ATOM 1558 C CA . PRO A 1 261 ? 69.901 29.930 66.332 1.00 35.46 282 PRO A CA 1
ATOM 1559 C C . PRO A 1 261 ? 70.775 30.826 67.200 1.00 36.42 282 PRO A C 1
ATOM 1560 O O . PRO A 1 261 ? 70.883 32.039 66.993 1.00 37.98 282 PRO A O 1
ATOM 1564 N N . LYS A 1 262 ? 71.373 30.225 68.219 1.00 33.23 283 LYS A N 1
ATOM 1565 C CA . LYS A 1 262 ? 72.251 30.964 69.114 1.00 36.61 283 LYS A CA 1
ATOM 1566 C C . LYS A 1 262 ? 73.606 31.104 68.442 1.00 53.40 283 LYS A C 1
ATOM 1567 O O . LYS A 1 262 ? 74.352 30.129 68.324 1.00 57.55 283 LYS A O 1
ATOM 1573 N N . SER A 1 263 ? 73.903 32.295 67.952 1.00 35.42 284 SER A N 1
ATOM 1574 C CA . SER A 1 263 ? 75.226 32.616 67.454 1.00 34.22 284 SER A CA 1
ATOM 1575 C C . SER A 1 263 ? 75.479 34.062 67.840 1.00 37.77 284 SER A C 1
ATOM 1576 O O . SER A 1 263 ? 74.549 34.765 68.250 1.00 33.78 284 SER A O 1
ATOM 1579 N N . PRO A 1 264 ? 76.735 34.506 67.818 1.00 34.70 285 PRO A N 1
ATOM 1580 C CA . PRO A 1 264 ? 77.040 35.853 68.316 1.00 33.96 285 PRO A CA 1
ATOM 1581 C C . PRO A 1 264 ? 76.340 36.959 67.535 1.00 33.86 285 PRO A C 1
ATOM 1582 O O . PRO A 1 264 ? 76.137 36.874 66.318 1.00 33.01 285 PRO A O 1
ATOM 1586 N N . ARG A 1 265 ? 76.008 38.015 68.272 1.00 28.31 286 ARG A N 1
ATOM 1587 C CA . ARG A 1 265 ? 75.497 39.306 67.844 1.00 25.81 286 ARG A CA 1
ATOM 1588 C C . ARG A 1 265 ? 74.241 39.164 67.000 1.00 26.83 286 ARG A C 1
ATOM 1589 O O . ARG A 1 265 ? 74.187 39.688 65.881 1.00 23.82 286 ARG A O 1
ATOM 1597 N N . PRO A 1 266 ? 73.213 38.485 67.507 1.00 24.07 287 PRO A N 1
ATOM 1598 C CA . PRO A 1 266 ? 71.929 38.492 66.801 1.00 21.70 287 PRO A CA 1
ATOM 1599 C C . PRO A 1 266 ? 71.317 39.885 66.846 1.00 24.33 287 PRO A C 1
ATOM 1600 O O . PRO A 1 266 ? 71.523 40.650 67.799 1.00 22.12 287 PRO A O 1
ATOM 1604 N N . TYR A 1 267 ? 70.569 40.232 65.774 1.00 19.10 288 TYR A N 1
ATOM 1605 C CA . TYR A 1 267 ? 69.836 41.500 65.812 1.00 19.86 288 TYR A CA 1
ATOM 1606 C C . TYR A 1 267 ? 68.645 41.379 64.860 1.00 21.31 288 TYR A C 1
ATOM 1607 O O . TYR A 1 267 ? 68.694 41.847 63.721 1.00 22.82 288 TYR A O 1
ATOM 1616 N N . ILE A 1 268 ? 67.569 40.784 65.359 1.00 18.99 289 ILE A N 1
ATOM 1617 C CA . ILE A 1 268 ? 66.348 40.601 64.571 1.00 17.90 289 ILE A CA 1
ATOM 1618 C C . ILE A 1 268 ? 65.651 41.954 64.440 1.00 20.20 289 ILE A C 1
ATOM 1619 O O . ILE A 1 268 ? 65.210 42.541 65.430 1.00 17.84 289 ILE A O 1
ATOM 1624 N N . ASN A 1 269 ? 65.547 42.459 63.219 1.00 17.05 290 ASN A N 1
ATOM 1625 C CA . ASN A 1 269 ? 65.286 43.881 62.990 1.00 18.52 290 ASN A CA 1
ATOM 1626 C C . ASN A 1 269 ? 63.868 44.169 62.497 1.00 20.57 290 ASN A C 1
ATOM 1627 O O . ASN A 1 269 ? 63.149 44.989 63.085 1.00 17.13 290 ASN A O 1
ATOM 1632 N N . ASP A 1 270 ? 63.429 43.516 61.425 1.00 17.26 291 ASP A N 1
ATOM 1633 C CA . ASP A 1 270 ? 62.108 43.801 60.889 1.00 19.41 291 ASP A CA 1
ATOM 1634 C C . ASP A 1 270 ? 61.581 42.544 60.207 1.00 23.34 291 ASP A C 1
ATOM 1635 O O . ASP A 1 270 ? 62.290 41.545 60.054 1.00 18.43 291 ASP A O 1
ATOM 1640 N N . LEU A 1 271 ? 60.310 42.595 59.823 1.00 17.36 292 LEU A N 1
ATOM 1641 C CA . LEU A 1 271 ? 59.697 41.416 59.240 1.00 17.56 292 LEU A CA 1
ATOM 1642 C C . LEU A 1 271 ? 58.513 41.843 58.390 1.00 18.56 292 LEU A C 1
ATOM 1643 O O . LEU A 1 271 ? 58.001 42.959 58.529 1.00 20.58 292 LEU A O 1
ATOM 1648 N N . VAL A 1 272 ? 58.068 40.932 57.529 1.00 16.70 293 VAL A N 1
ATOM 1649 C CA . VAL A 1 272 ? 56.927 41.233 56.654 1.00 17.53 293 VAL A CA 1
ATOM 1650 C C . VAL A 1 272 ? 56.210 39.932 56.317 1.00 18.20 293 VAL A C 1
ATOM 1651 O O . VAL A 1 272 ? 56.846 38.881 56.152 1.00 18.51 293 VAL A O 1
ATOM 1655 N N . LEU A 1 273 ? 54.885 40.003 56.191 1.00 17.74 294 LEU A N 1
ATOM 1656 C CA . LEU A 1 273 ? 54.083 38.856 55.772 1.00 19.38 294 LEU A CA 1
ATOM 1657 C C . LEU A 1 273 ? 53.921 38.892 54.254 1.00 19.67 294 LEU A C 1
ATOM 1658 O O . LEU A 1 273 ? 53.429 39.893 53.691 1.00 19.39 294 LEU A O 1
ATOM 1663 N N . ALA A 1 274 ? 54.360 37.807 53.584 1.00 17.92 295 ALA A N 1
ATOM 1664 C CA . ALA A 1 274 ? 54.249 37.769 52.132 1.00 21.51 295 ALA A CA 1
ATOM 1665 C C . ALA A 1 274 ? 52.941 37.107 51.725 1.00 23.08 295 ALA A C 1
ATOM 1666 O O . ALA A 1 274 ? 52.288 36.424 52.528 1.00 25.57 295 ALA A O 1
ATOM 1668 N N . PRO A 1 275 ? 52.522 37.318 50.480 1.00 25.57 296 PRO A N 1
ATOM 1669 C CA . PRO A 1 275 ? 51.295 36.671 49.983 1.00 24.84 296 PRO A CA 1
ATOM 1670 C C . PRO A 1 275 ? 51.308 35.162 50.071 1.00 26.19 296 PRO A C 1
ATOM 1671 O O . PRO A 1 275 ? 50.231 34.551 50.077 1.00 26.75 296 PRO A O 1
ATOM 1675 N N . ASP A 1 276 ? 52.479 34.536 50.147 1.00 25.55 297 ASP A N 1
ATOM 1676 C CA . ASP A 1 276 ? 52.559 33.090 50.270 1.00 28.29 297 ASP A CA 1
ATOM 1677 C C . ASP A 1 276 ? 52.225 32.606 51.675 1.00 30.67 297 ASP A C 1
ATOM 1678 O O . ASP A 1 276 ? 52.142 31.392 51.885 1.00 26.26 297 ASP A O 1
ATOM 1683 N N . GLY A 1 277 ? 51.951 33.522 52.614 1.00 25.02 298 GLY A N 1
ATOM 1684 C CA . GLY A 1 277 ? 51.564 33.176 53.967 1.00 26.32 298 GLY A CA 1
ATOM 1685 C C . GLY A 1 277 ? 52.709 33.021 54.947 1.00 24.90 298 GLY A C 1
ATOM 1686 O O . GLY A 1 277 ? 52.459 32.710 56.121 1.00 24.51 298 GLY A O 1
ATOM 1687 N N . ASN A 1 278 ? 53.947 33.252 54.510 1.00 23.03 299 ASN A N 1
ATOM 1688 C CA . ASN A 1 278 ? 55.131 33.181 55.352 1.00 20.71 299 ASN A CA 1
ATOM 1689 C C . ASN A 1 278 ? 55.566 34.587 55.761 1.00 20.07 299 ASN A C 1
ATOM 1690 O O . ASN A 1 278 ? 55.470 35.544 54.974 1.00 18.93 299 ASN A O 1
ATOM 1695 N N . PHE A 1 279 ? 56.094 34.702 56.980 1.00 21.50 300 PHE A N 1
ATOM 1696 C CA . PHE A 1 279 ? 56.820 35.899 57.386 1.00 17.65 300 PHE A CA 1
ATOM 1697 C C . PHE A 1 279 ? 58.292 35.749 57.035 1.00 18.05 300 PHE A C 1
ATOM 1698 O O . PHE A 1 279 ? 58.874 34.679 57.203 1.00 21.27 300 PHE A O 1
ATOM 1706 N N . TYR A 1 280 ? 58.887 36.811 56.507 1.00 19.26 301 TYR A N 1
ATOM 1707 C CA . TYR A 1 280 ? 60.324 36.858 56.245 1.00 16.42 301 TYR A CA 1
ATOM 1708 C C . TYR A 1 280 ? 60.920 37.921 57.161 1.00 19.77 301 TYR A C 1
ATOM 1709 O O . TYR A 1 280 ? 60.341 39.004 57.326 1.00 21.12 301 TYR A O 1
ATOM 1718 N N . VAL A 1 281 ? 62.057 37.598 57.767 1.00 19.26 302 VAL A N 1
ATOM 1719 C CA . VAL A 1 281 ? 62.582 38.319 58.927 1.00 16.68 302 VAL A CA 1
ATOM 1720 C C . VAL A 1 281 ? 64.032 38.687 58.658 1.00 16.87 302 VAL A C 1
ATOM 1721 O O . VAL A 1 281 ? 64.844 37.801 58.365 1.00 17.73 302 VAL A O 1
ATOM 1725 N N . THR A 1 282 ? 64.378 39.969 58.816 1.00 16.02 303 THR A N 1
ATOM 1726 C CA . THR A 1 282 ? 65.756 40.388 58.612 1.00 16.62 303 THR A CA 1
ATOM 1727 C C . THR A 1 282 ? 66.536 40.375 59.923 1.00 19.80 303 THR A C 1
ATOM 1728 O O . THR A 1 282 ? 65.981 40.547 61.019 1.00 19.65 303 THR A O 1
ATOM 1732 N N . ASP A 1 283 ? 67.843 40.155 59.791 1.00 18.27 304 ASP A N 1
ATOM 1733 C CA . ASP A 1 283 ? 68.793 40.266 60.893 1.00 18.59 304 ASP A CA 1
ATOM 1734 C C . ASP A 1 283 ? 69.861 41.214 60.386 1.00 22.32 304 ASP A C 1
ATOM 1735 O O . ASP A 1 283 ? 70.513 40.927 59.372 1.00 24.34 304 ASP A O 1
ATOM 1740 N N . SER A 1 284 ? 69.964 42.381 61.010 1.00 15.76 305 SER A N 1
ATOM 1741 C CA . SER A 1 284 ? 70.842 43.421 60.485 1.00 17.01 305 SER A CA 1
ATOM 1742 C C . SER A 1 284 ? 72.299 43.211 60.888 1.00 20.59 305 SER A C 1
ATOM 1743 O O . SER A 1 284 ? 73.160 43.992 60.473 1.00 20.54 305 SER A O 1
ATOM 1746 N N . SER A 1 285 ? 72.586 42.163 61.651 1.00 20.20 306 SER A N 1
ATOM 1747 C CA . SER A 1 285 ? 73.939 41.830 62.108 1.00 22.26 306 SER A CA 1
ATOM 1748 C C . SER A 1 285 ? 74.455 40.508 61.551 1.00 23.42 306 SER A C 1
ATOM 1749 O O . SER A 1 285 ? 75.641 40.400 61.191 1.00 27.79 306 SER A O 1
ATOM 1752 N N . ARG A 1 286 ? 73.617 39.495 61.466 1.00 23.74 307 ARG A N 1
ATOM 1753 C CA . ARG A 1 286 ? 74.001 38.171 60.970 1.00 23.61 307 ARG A CA 1
ATOM 1754 C C . ARG A 1 286 ? 73.510 38.016 59.544 1.00 25.43 307 ARG A C 1
ATOM 1755 O O . ARG A 1 286 ? 72.347 38.343 59.270 1.00 23.56 307 ARG A O 1
ATOM 1763 N N . PRO A 1 287 ? 74.347 37.538 58.606 1.00 23.05 308 PRO A N 1
ATOM 1764 C CA . PRO A 1 287 ? 73.951 37.523 57.166 1.00 23.74 308 PRO A CA 1
ATOM 1765 C C . PRO A 1 287 ? 73.016 36.366 56.827 1.00 28.94 308 PRO A C 1
ATOM 1766 O O . PRO A 1 287 ? 73.348 35.387 56.133 1.00 25.64 308 PRO A O 1
ATOM 1770 N N . VAL A 1 288 ? 71.780 36.478 57.302 1.00 20.70 309 VAL A N 1
ATOM 1771 C CA . VAL A 1 288 ? 70.769 35.447 57.096 1.00 22.21 309 VAL A CA 1
ATOM 1772 C C . VAL A 1 288 ? 69.396 36.108 57.096 1.00 27.35 309 VAL A C 1
ATOM 1773 O O . VAL A 1 288 ? 69.147 37.045 57.858 1.00 22.01 309 VAL A O 1
ATOM 1777 N N . ILE A 1 289 ? 68.501 35.630 56.234 1.00 23.70 310 ILE A N 1
ATOM 1778 C CA . ILE A 1 289 ? 67.084 35.987 56.289 1.00 21.71 310 ILE A CA 1
ATOM 1779 C C . ILE A 1 289 ? 66.336 34.781 56.843 1.00 22.12 310 ILE A C 1
ATOM 1780 O O . ILE A 1 289 ? 66.513 33.661 56.356 1.00 21.68 310 ILE A O 1
ATOM 1785 N N . PHE A 1 290 ? 65.503 35.002 57.852 1.00 20.92 311 PHE A N 1
ATOM 1786 C CA . PHE A 1 290 ? 64.721 33.923 58.427 1.00 20.34 311 PHE A CA 1
ATOM 1787 C C . PHE A 1 290 ? 63.315 33.926 57.854 1.00 20.12 311 PHE A C 1
ATOM 1788 O O . PHE A 1 290 ? 62.841 34.926 57.320 1.00 19.14 311 PHE A O 1
ATOM 1796 N N . ARG A 1 291 ? 62.659 32.772 57.951 1.00 18.47 312 ARG A N 1
ATOM 1797 C CA . ARG A 1 291 ? 61.282 32.603 57.509 1.00 20.80 312 ARG A CA 1
ATOM 1798 C C . ARG A 1 291 ? 60.482 31.970 58.636 1.00 23.97 312 ARG A C 1
ATOM 1799 O O . ARG A 1 291 ? 60.975 31.058 59.306 1.00 23.07 312 ARG A O 1
ATOM 1807 N N . VAL A 1 292 ? 59.259 32.455 58.866 1.00 21.41 313 VAL A N 1
ATOM 1808 C CA . VAL A 1 292 ? 58.351 31.801 59.815 1.00 20.54 313 VAL A CA 1
ATOM 1809 C C . VAL A 1 292 ? 57.131 31.346 59.033 1.00 20.60 313 VAL A C 1
ATOM 1810 O O . VAL A 1 292 ? 56.426 32.176 58.430 1.00 21.32 313 VAL A O 1
ATOM 1814 N N . ASP A 1 293 ? 56.879 30.033 59.031 1.00 21.37 314 ASP A N 1
ATOM 1815 C CA . ASP A 1 293 ? 55.768 29.512 58.249 1.00 25.15 314 ASP A CA 1
ATOM 1816 C C . ASP A 1 293 ? 54.467 29.547 59.049 1.00 24.15 314 ASP A C 1
ATOM 1817 O O . ASP A 1 293 ? 54.435 29.952 60.208 1.00 26.86 314 ASP A O 1
ATOM 1822 N N . LYS A 1 294 ? 53.364 29.128 58.405 1.00 23.60 315 LYS A N 1
ATOM 1823 C CA . LYS A 1 294 ? 52.041 29.268 59.009 1.00 25.09 315 LYS A CA 1
ATOM 1824 C C . LYS A 1 294 ? 51.940 28.501 60.324 1.00 29.51 315 LYS A C 1
ATOM 1825 O O . LYS A 1 294 ? 51.224 28.922 61.242 1.00 28.08 315 LYS A O 1
ATOM 1831 N N . ALA A 1 295 ? 52.686 27.405 60.455 1.00 26.25 316 ALA A N 1
ATOM 1832 C CA . ALA A 1 295 ? 52.693 26.606 61.669 1.00 26.40 316 ALA A CA 1
ATOM 1833 C C . ALA A 1 295 ? 53.620 27.178 62.730 1.00 29.00 316 ALA A C 1
ATOM 1834 O O . ALA A 1 295 ? 53.821 26.523 63.756 1.00 27.15 316 ALA A O 1
ATOM 1836 N N . LEU A 1 296 ? 54.171 28.376 62.493 1.00 24.30 317 LEU A N 1
ATOM 1837 C CA . LEU A 1 296 ? 55.054 29.082 63.429 1.00 24.80 317 LEU A CA 1
ATOM 1838 C C . LEU A 1 296 ? 56.413 28.408 63.574 1.00 28.50 317 LEU A C 1
ATOM 1839 O O . LEU A 1 296 ? 57.044 28.502 64.627 1.00 29.18 317 LEU A O 1
ATOM 1844 N N . LYS A 1 297 ? 56.884 27.740 62.524 1.00 27.70 318 LYS A N 1
ATOM 1845 C CA . LYS A 1 297 ? 58.224 27.159 62.512 1.00 30.05 318 LYS A CA 1
ATOM 1846 C C . LYS A 1 297 ? 59.174 28.168 61.880 1.00 27.44 318 LYS A C 1
ATOM 1847 O O . LYS A 1 297 ? 58.937 28.627 60.762 1.00 26.34 318 LYS A O 1
ATOM 1853 N N . LEU A 1 298 ? 60.229 28.530 62.611 1.00 28.24 319 LEU A N 1
ATOM 1854 C CA . LEU A 1 298 ? 61.204 29.507 62.159 1.00 25.66 319 LEU A CA 1
ATOM 1855 C C . LEU A 1 298 ? 62.412 28.762 61.616 1.00 32.27 319 LEU A C 1
ATOM 1856 O O . LEU A 1 298 ? 62.949 27.868 62.286 1.00 28.80 319 LEU A O 1
ATOM 1861 N N . THR A 1 299 ? 62.829 29.115 60.402 1.00 25.86 320 THR A N 1
ATOM 1862 C CA . THR A 1 299 ? 63.994 28.504 59.766 1.00 27.30 320 THR A CA 1
ATOM 1863 C C . THR A 1 299 ? 64.902 29.578 59.194 1.00 23.38 320 THR A C 1
ATOM 1864 O O . THR A 1 299 ? 64.470 30.691 58.914 1.00 23.29 320 THR A O 1
ATOM 1868 N N . ALA A 1 300 ? 66.176 29.243 59.051 1.00 23.37 321 ALA A N 1
ATOM 1869 C CA . ALA A 1 300 ? 67.073 30.051 58.244 1.00 24.93 321 ALA A CA 1
ATOM 1870 C C . ALA A 1 300 ? 66.719 29.795 56.791 1.00 30.73 321 ALA A C 1
ATOM 1871 O O . ALA A 1 300 ? 66.786 28.654 56.319 1.00 31.84 321 ALA A O 1
ATOM 1873 N N . TRP A 1 301 ? 66.291 30.830 56.096 1.00 23.98 322 TRP A N 1
ATOM 1874 C CA . TRP A 1 301 ? 65.751 30.644 54.760 1.00 25.02 322 TRP A CA 1
ATOM 1875 C C . TRP A 1 301 ? 66.758 30.986 53.683 1.00 25.23 322 TRP A C 1
ATOM 1876 O O . TRP A 1 301 ? 66.861 30.262 52.687 1.00 28.96 322 TRP A O 1
ATOM 1887 N N . LEU A 1 302 ? 67.550 32.034 53.870 1.00 23.12 323 LEU A N 1
ATOM 1888 C CA . LEU A 1 302 ? 68.577 32.376 52.898 1.00 25.47 323 LEU A CA 1
ATOM 1889 C C . LEU A 1 302 ? 69.840 32.807 53.618 1.00 32.06 323 LEU A C 1
ATOM 1890 O O . LEU A 1 302 ? 69.843 33.825 54.312 1.00 24.97 323 LEU A O 1
ATOM 1895 N N . ASP A 1 303 ? 70.915 32.045 53.433 1.00 26.45 324 ASP A N 1
ATOM 1896 C CA . ASP A 1 303 ? 72.236 32.455 53.885 1.00 29.66 324 ASP A CA 1
ATOM 1897 C C . ASP A 1 303 ? 72.782 33.463 52.886 1.00 28.08 324 ASP A C 1
ATOM 1898 O O . ASP A 1 303 ? 72.785 33.199 51.678 1.00 32.35 324 ASP A O 1
ATOM 1903 N N . LEU A 1 304 ? 73.166 34.649 53.367 1.00 26.26 325 LEU A N 1
ATOM 1904 C CA . LEU A 1 304 ? 73.528 35.715 52.445 1.00 27.82 325 LEU A CA 1
ATOM 1905 C C . LEU A 1 304 ? 74.984 35.666 52.004 1.00 38.31 325 LEU A C 1
ATOM 1906 O O . LEU A 1 304 ? 75.348 36.355 51.033 1.00 30.94 325 LEU A O 1
ATOM 1911 N N . ALA A 1 305 ? 75.811 34.862 52.671 1.00 33.44 326 ALA A N 1
ATOM 1912 C CA . ALA A 1 305 ? 77.201 34.721 52.263 1.00 42.99 326 ALA A CA 1
ATOM 1913 C C . ALA A 1 305 ? 77.246 34.156 50.851 1.00 41.40 326 ALA A C 1
ATOM 1914 O O . ALA A 1 305 ? 76.511 33.223 50.515 1.00 46.26 326 ALA A O 1
ATOM 1916 N N . GLY A 1 306 ? 78.077 34.755 50.007 1.00 46.79 327 GLY A N 1
ATOM 1917 C CA . GLY A 1 306 ? 78.164 34.347 48.623 1.00 41.79 327 GLY A CA 1
ATOM 1918 C C . GLY A 1 306 ? 77.136 34.966 47.697 1.00 54.72 327 GLY A C 1
ATOM 1919 O O . GLY A 1 306 ? 77.271 34.816 46.474 1.00 51.75 327 GLY A O 1
ATOM 1920 N N . THR A 1 307 ? 76.138 35.689 48.223 1.00 41.56 328 THR A N 1
ATOM 1921 C CA . THR A 1 307 ? 75.240 36.479 47.394 1.00 31.05 328 THR A CA 1
ATOM 1922 C C . THR A 1 307 ? 75.864 37.843 47.228 1.00 26.72 328 THR A C 1
ATOM 1923 O O . THR A 1 307 ? 76.876 38.143 47.865 1.00 34.26 328 THR A O 1
ATOM 1927 N N . PRO A 1 308 ? 75.313 38.715 46.380 1.00 24.99 329 PRO A N 1
ATOM 1928 C CA . PRO A 1 308 ? 75.890 40.058 46.286 1.00 28.40 329 PRO A CA 1
ATOM 1929 C C . PRO A 1 308 ? 75.674 40.895 47.535 1.00 27.62 329 PRO A C 1
ATOM 1930 O O . PRO A 1 308 ? 76.245 41.990 47.625 1.00 29.13 329 PRO A O 1
ATOM 1934 N N . ILE A 1 309 ? 74.871 40.439 48.494 1.00 27.01 330 ILE A N 1
ATOM 1935 C CA . ILE A 1 309 ? 74.674 41.223 49.713 1.00 25.30 330 ILE A CA 1
ATOM 1936 C C . ILE A 1 309 ? 75.855 40.943 50.630 1.00 25.59 330 ILE A C 1
ATOM 1937 O O . ILE A 1 309 ? 76.005 39.833 51.145 1.00 30.90 330 ILE A O 1
ATOM 1942 N N . LYS A 1 310 ? 76.678 41.950 50.854 1.00 23.42 331 LYS A N 1
ATOM 1943 C CA . LYS A 1 310 ? 77.892 41.797 51.646 1.00 27.25 331 LYS A CA 1
ATOM 1944 C C . LYS A 1 310 ? 77.694 42.517 52.971 1.00 22.48 331 LYS A C 1
ATOM 1945 O O . LYS A 1 310 ? 77.574 43.747 53.003 1.00 26.56 331 LYS A O 1
ATOM 1951 N N . TYR A 1 311 ? 77.681 41.764 54.061 1.00 25.04 332 TYR A N 1
ATOM 1952 C CA . TYR A 1 311 ? 77.509 42.373 55.372 1.00 26.51 332 TYR A CA 1
ATOM 1953 C C . TYR A 1 311 ? 78.781 43.067 55.832 1.00 31.73 332 TYR A C 1
ATOM 1954 O O . TYR A 1 311 ? 79.887 42.549 55.657 1.00 32.80 332 TYR A O 1
ATOM 1963 N N . GLY A 1 312 ? 78.622 44.275 56.374 1.00 27.13 333 GLY A N 1
ATOM 1964 C CA . GLY A 1 312 ? 79.735 45.031 56.910 1.00 28.69 333 GLY A CA 1
ATOM 1965 C C . GLY A 1 312 ? 79.409 45.658 58.251 1.00 31.11 333 GLY A C 1
ATOM 1966 O O . GLY A 1 312 ? 78.346 45.412 58.828 1.00 30.89 333 GLY A O 1
ATOM 1967 N N . PRO A 1 313 ? 80.325 46.474 58.780 1.00 29.08 334 PRO A N 1
ATOM 1968 C CA . PRO A 1 313 ? 80.090 47.091 60.091 1.00 30.84 334 PRO A CA 1
ATOM 1969 C C . PRO A 1 313 ? 78.809 47.910 60.094 1.00 27.08 334 PRO A C 1
ATOM 1970 O O . PRO A 1 313 ? 78.501 48.617 59.138 1.00 28.07 334 PRO A O 1
ATOM 1974 N N . GLY A 1 314 ? 78.079 47.824 61.192 1.00 27.52 335 GLY A N 1
ATOM 1975 C CA . GLY A 1 314 ? 76.865 48.593 61.343 1.00 29.16 335 GLY A CA 1
ATOM 1976 C C . GLY A 1 314 ? 75.633 47.786 60.999 1.00 25.45 335 GLY A C 1
ATOM 1977 O O . GLY A 1 314 ? 75.614 46.557 61.037 1.00 27.33 335 GLY A O 1
ATOM 1978 N N . VAL A 1 315 ? 74.576 48.513 60.667 1.00 21.07 336 VAL A N 1
ATOM 1979 C CA . VAL A 1 315 ? 73.269 47.911 60.407 1.00 21.31 336 VAL A CA 1
ATOM 1980 C C . VAL A 1 315 ? 73.211 47.511 58.935 1.00 20.11 336 VAL A C 1
ATOM 1981 O O . VAL A 1 315 ? 73.380 48.367 58.059 1.00 20.26 336 VAL A O 1
ATOM 1985 N N . ASN A 1 316 ? 72.937 46.225 58.667 1.00 18.36 337 ASN A N 1
ATOM 1986 C CA . ASN A 1 316 ? 72.850 45.762 57.281 1.00 20.10 337 ASN A CA 1
ATOM 1987 C C . ASN A 1 316 ? 71.385 45.676 56.840 1.00 18.60 337 ASN A C 1
ATOM 1988 O O . ASN A 1 316 ? 70.700 46.702 56.880 1.00 22.23 337 ASN A O 1
ATOM 1993 N N . LEU A 1 317 ? 70.894 44.518 56.396 1.00 17.54 338 LEU A N 1
ATOM 1994 C CA . LEU A 1 317 ? 69.495 44.457 55.967 1.00 15.79 338 LEU A CA 1
ATOM 1995 C C . LEU A 1 317 ? 68.596 44.823 57.138 1.00 20.62 338 LEU A C 1
ATOM 1996 O O . LEU A 1 317 ? 68.771 44.304 58.243 1.00 19.56 338 LEU A O 1
ATOM 2001 N N . ASN A 1 318 ? 67.648 45.737 56.911 1.00 20.63 339 ASN A N 1
ATOM 2002 C CA . ASN A 1 318 ? 66.691 45.960 57.983 1.00 20.94 339 ASN A CA 1
ATOM 2003 C C . ASN A 1 318 ? 65.262 46.048 57.454 1.00 20.18 339 ASN A C 1
ATOM 2004 O O . ASN A 1 318 ? 64.522 45.071 57.586 1.00 23.24 339 ASN A O 1
ATOM 2009 N N . GLY A 1 319 ? 64.849 47.140 56.826 1.00 20.35 340 GLY A N 1
ATOM 2010 C CA . GLY A 1 319 ? 63.493 47.177 56.306 1.00 17.27 340 GLY A CA 1
ATOM 2011 C C . GLY A 1 319 ? 63.271 46.123 55.236 1.00 19.99 340 GLY A C 1
ATOM 2012 O O . GLY A 1 319 ? 64.164 45.815 54.448 1.00 20.26 340 GLY A O 1
ATOM 2013 N N . ILE A 1 320 ? 62.057 45.575 55.194 1.00 18.10 341 ILE A N 1
ATOM 2014 C CA . ILE A 1 320 ? 61.758 44.502 54.241 1.00 18.26 341 ILE A CA 1
ATOM 2015 C C . ILE A 1 320 ? 60.291 44.605 53.829 1.00 20.52 341 ILE A C 1
ATOM 2016 O O . ILE A 1 320 ? 59.429 44.984 54.630 1.00 19.82 341 ILE A O 1
ATOM 2021 N N . ALA A 1 321 ? 60.017 44.290 52.568 1.00 16.60 342 ALA A N 1
ATOM 2022 C CA . ALA A 1 321 ? 58.667 44.352 52.019 1.00 16.17 342 ALA A CA 1
ATOM 2023 C C . ALA A 1 321 ? 58.484 43.161 51.090 1.00 17.95 342 ALA A C 1
ATOM 2024 O O . ALA A 1 321 ? 59.463 42.551 50.657 1.00 19.37 342 ALA A O 1
ATOM 2026 N N . ALA A 1 322 ? 57.226 42.830 50.794 1.00 17.19 343 ALA A N 1
ATOM 2027 C CA . ALA A 1 322 ? 56.884 41.687 49.943 1.00 20.38 343 ALA A CA 1
ATOM 2028 C C . ALA A 1 322 ? 56.014 42.197 48.802 1.00 22.37 343 ALA A C 1
ATOM 2029 O O . ALA A 1 322 ? 55.037 42.913 49.036 1.00 19.77 343 ALA A O 1
ATOM 2031 N N . THR A 1 323 ? 56.370 41.860 47.567 1.00 18.19 344 THR A N 1
ATOM 2032 C CA . THR A 1 323 ? 55.565 42.375 46.456 1.00 20.47 344 THR A CA 1
ATOM 2033 C C . THR A 1 323 ? 54.221 41.639 46.380 1.00 21.45 344 THR A C 1
ATOM 2034 O O . THR A 1 323 ? 54.115 40.470 46.751 1.00 21.91 344 THR A O 1
ATOM 2038 N N . PRO A 1 324 ? 53.148 42.332 45.982 1.00 24.66 345 PRO A N 1
ATOM 2039 C CA . PRO A 1 324 ? 51.814 41.736 46.130 1.00 28.46 345 PRO A CA 1
ATOM 2040 C C . PRO A 1 324 ? 51.529 40.606 45.148 1.00 28.91 345 PRO A C 1
ATOM 2041 O O . PRO A 1 324 ? 50.647 39.784 45.432 1.00 26.56 345 PRO A O 1
ATOM 2045 N N . ASP A 1 325 ? 52.271 40.519 44.038 1.00 25.51 346 ASP A N 1
ATOM 2046 C CA . ASP A 1 325 ? 52.186 39.388 43.105 1.00 33.47 346 ASP A CA 1
ATOM 2047 C C . ASP A 1 325 ? 52.817 38.113 43.652 1.00 30.84 346 ASP A C 1
ATOM 2048 O O . ASP A 1 325 ? 52.767 37.055 42.990 1.00 27.28 346 ASP A O 1
ATOM 2053 N N . GLY A 1 326 ? 53.442 38.185 44.818 1.00 24.62 347 GLY A N 1
ATOM 2054 C CA . GLY A 1 326 ? 54.012 37.023 45.445 1.00 21.07 347 GLY A CA 1
ATOM 2055 C C . GLY A 1 326 ? 55.379 36.649 44.930 1.00 25.51 347 GLY A C 1
ATOM 2056 O O . GLY A 1 326 ? 55.920 35.627 45.358 1.00 28.12 347 GLY A O 1
ATOM 2057 N N . LYS A 1 327 ? 55.973 37.448 44.046 1.00 26.31 348 LYS A N 1
ATOM 2058 C CA . LYS A 1 327 ? 57.216 37.017 43.424 1.00 25.11 348 LYS A CA 1
ATOM 2059 C C . LYS A 1 327 ? 58.461 37.370 44.233 1.00 25.61 348 LYS A C 1
ATOM 2060 O O . LYS A 1 327 ? 59.420 36.586 44.224 1.00 23.49 348 LYS A O 1
ATOM 2066 N N . TYR A 1 328 ? 58.481 38.514 44.930 1.00 20.76 349 TYR A N 1
ATOM 2067 C CA . TYR A 1 328 ? 59.738 39.046 45.449 1.00 18.62 349 TYR A CA 1
ATOM 2068 C C . TYR A 1 328 ? 59.622 39.560 46.879 1.00 19.90 349 TYR A C 1
ATOM 2069 O O . TYR A 1 328 ? 58.544 39.926 47.347 1.00 21.42 349 TYR A O 1
ATOM 2078 N N . LEU A 1 329 ? 60.770 39.597 47.552 1.00 18.93 350 LEU A N 1
ATOM 2079 C CA . LEU A 1 329 ? 61.011 40.449 48.714 1.00 18.32 350 LEU A CA 1
ATOM 2080 C C . LEU A 1 329 ? 61.869 41.619 48.265 1.00 18.40 350 LEU A C 1
ATOM 2081 O O . LEU A 1 329 ? 62.644 41.509 47.307 1.00 22.04 350 LEU A O 1
ATOM 2086 N N . LEU A 1 330 ? 61.672 42.773 48.896 1.00 16.86 351 LEU A N 1
ATOM 2087 C CA . LEU A 1 330 ? 62.568 43.916 48.768 1.00 15.23 351 LEU A CA 1
ATOM 2088 C C . LEU A 1 330 ? 63.147 44.184 50.152 1.00 19.04 351 LEU A C 1
ATOM 2089 O O . LEU A 1 330 ? 62.406 44.172 51.138 1.00 20.28 351 LEU A O 1
ATOM 2094 N N . ALA A 1 331 ? 64.463 44.399 50.244 1.00 19.25 352 ALA A N 1
ATOM 2095 C CA . ALA A 1 331 ? 65.062 44.671 51.546 1.00 21.23 352 ALA A CA 1
ATOM 2096 C C . ALA A 1 331 ? 66.129 45.743 51.381 1.00 18.65 352 ALA A C 1
ATOM 2097 O O . ALA A 1 331 ? 66.885 45.738 50.393 1.00 19.46 352 ALA A O 1
ATOM 2099 N N . VAL A 1 332 ? 66.184 46.689 52.314 1.00 16.54 353 VAL A N 1
ATOM 2100 C CA . VAL A 1 332 ? 67.155 47.765 52.235 1.00 15.79 353 VAL A CA 1
ATOM 2101 C C . VAL A 1 332 ? 68.299 47.496 53.204 1.00 19.68 353 VAL A C 1
ATOM 2102 O O . VAL A 1 332 ? 68.083 47.044 54.331 1.00 18.19 353 VAL A O 1
ATOM 2106 N N . GLN A 1 333 ? 69.542 47.701 52.731 1.00 18.22 354 GLN A N 1
ATOM 2107 C CA . GLN A 1 333 ? 70.747 47.568 53.549 1.00 19.82 354 GLN A CA 1
ATOM 2108 C C . GLN A 1 333 ? 71.125 48.964 54.022 1.00 18.91 354 GLN A C 1
ATOM 2109 O O . GLN A 1 333 ? 71.445 49.828 53.212 1.00 20.14 354 GLN A O 1
ATOM 2115 N N . LEU A 1 334 ? 70.999 49.216 55.325 1.00 19.99 355 LEU A N 1
ATOM 2116 C CA . LEU A 1 334 ? 71.114 50.585 55.817 1.00 17.17 355 LEU A CA 1
ATOM 2117 C C . LEU A 1 334 ? 72.510 51.145 55.575 1.00 21.10 355 LEU A C 1
ATOM 2118 O O . LEU A 1 334 ? 72.663 52.290 55.130 1.00 22.99 355 LEU A O 1
ATOM 2123 N N . ASN A 1 335 ? 73.545 50.357 55.865 1.00 20.58 356 ASN A N 1
ATOM 2124 C CA . ASN A 1 335 ? 74.872 50.959 55.899 1.00 20.38 356 ASN A CA 1
ATOM 2125 C C . ASN A 1 335 ? 75.375 51.257 54.490 1.00 24.11 356 ASN A C 1
ATOM 2126 O O . ASN A 1 335 ? 76.013 52.288 54.262 1.00 25.24 356 ASN A O 1
ATOM 2131 N N . THR A 1 336 ? 75.052 50.408 53.526 1.00 20.93 357 THR A N 1
ATOM 2132 C CA . THR A 1 336 ? 75.451 50.659 52.141 1.00 22.20 357 THR A CA 1
ATOM 2133 C C . THR A 1 336 ? 74.429 51.474 51.362 1.00 26.40 357 THR A C 1
ATOM 2134 O O . THR A 1 336 ? 74.766 52.000 50.298 1.00 23.08 357 THR A O 1
ATOM 2138 N N . GLY A 1 337 ? 73.183 51.566 51.840 1.00 22.13 358 GLY A N 1
ATOM 2139 C CA . GLY A 1 337 ? 72.170 52.277 51.095 1.00 19.43 358 GLY A CA 1
ATOM 2140 C C . GLY A 1 337 ? 71.626 51.517 49.906 1.00 20.28 358 GLY A C 1
ATOM 2141 O O . GLY A 1 337 ? 70.997 52.109 49.027 1.00 21.72 358 GLY A O 1
ATOM 2142 N N . GLU A 1 338 ? 71.860 50.226 49.839 1.00 22.18 359 GLU A N 1
ATOM 2143 C CA . GLU A 1 338 ? 71.443 49.446 48.685 1.00 20.54 359 GLU A CA 1
ATOM 2144 C C . GLU A 1 338 ? 70.086 48.807 48.938 1.00 21.65 359 GLU A C 1
ATOM 2145 O O . GLU A 1 338 ? 69.824 48.293 50.031 1.00 20.46 359 GLU A O 1
ATOM 2151 N N . LEU A 1 339 ? 69.230 48.862 47.925 1.00 19.49 360 LEU A N 1
ATOM 2152 C CA . LEU A 1 339 ? 67.945 48.174 47.914 1.00 17.03 360 LEU A CA 1
ATOM 2153 C C . LEU A 1 339 ? 68.079 46.908 47.075 1.00 20.97 360 LEU A C 1
ATOM 2154 O O . LEU A 1 339 ? 68.518 46.978 45.918 1.00 21.41 360 LEU A O 1
ATOM 2159 N N . TRP A 1 340 ? 67.673 45.770 47.646 1.00 17.90 361 TRP A N 1
ATOM 2160 C CA . TRP A 1 340 ? 67.853 44.443 47.073 1.00 22.39 361 TRP A CA 1
ATOM 2161 C C . TRP A 1 340 ? 66.510 43.793 46.767 1.00 25.07 361 TRP A C 1
ATOM 2162 O O . TRP A 1 340 ? 65.590 43.847 47.586 1.00 21.70 361 TRP A O 1
ATOM 2173 N N . ARG A 1 341 ? 66.416 43.133 45.608 1.00 18.70 362 ARG A N 1
ATOM 2174 C CA . ARG A 1 341 ? 65.270 42.291 45.274 1.00 17.79 362 ARG A CA 1
ATOM 2175 C C . ARG A 1 341 ? 65.635 40.814 45.433 1.00 20.77 362 ARG A C 1
ATOM 2176 O O . ARG A 1 341 ? 66.666 40.369 44.916 1.00 22.63 362 ARG A O 1
ATOM 2184 N N A ILE A 1 342 ? 64.783 40.053 46.113 0.43 19.63 363 ILE A N 1
ATOM 2185 N N B ILE A 1 342 ? 64.784 40.056 46.116 0.57 19.64 363 ILE A N 1
ATOM 2186 C CA A ILE A 1 342 ? 65.049 38.641 46.375 0.43 19.32 363 ILE A CA 1
ATOM 2187 C CA B ILE A 1 342 ? 65.037 38.639 46.366 0.57 19.78 363 ILE A CA 1
ATOM 2188 C C A ILE A 1 342 ? 63.888 37.811 45.844 0.43 22.21 363 ILE A C 1
ATOM 2189 C C B ILE A 1 342 ? 63.879 37.827 45.818 0.57 22.23 363 ILE A C 1
ATOM 2190 O O A ILE A 1 342 ? 62.732 38.014 46.236 0.43 20.56 363 ILE A O 1
ATOM 2191 O O B ILE A 1 342 ? 62.716 38.057 46.172 0.57 20.62 363 ILE A O 1
ATOM 2200 N N . ASP A 1 343 ? 64.197 36.883 44.941 1.00 22.16 364 ASP A N 1
ATOM 2201 C CA . ASP A 1 343 ? 63.183 36.037 44.325 1.00 22.35 364 ASP A CA 1
ATOM 2202 C C . ASP A 1 343 ? 62.739 34.958 45.309 1.00 24.08 364 ASP A C 1
ATOM 2203 O O . ASP A 1 343 ? 63.558 34.185 45.802 1.00 24.31 364 ASP A O 1
ATOM 2208 N N . LEU A 1 344 ? 61.441 34.904 45.620 1.00 21.48 365 LEU A N 1
ATOM 2209 C CA . LEU A 1 344 ? 60.982 33.958 46.633 1.00 25.18 365 LEU A CA 1
ATOM 2210 C C . LEU A 1 344 ? 61.063 32.506 46.172 1.00 27.45 365 LEU A C 1
ATOM 2211 O O . LEU A 1 344 ? 61.155 31.611 47.012 1.00 33.47 365 LEU A O 1
ATOM 2216 N N . LYS A 1 345 ? 61.051 32.253 44.873 1.00 28.92 366 LYS A N 1
ATOM 2217 C CA . LYS A 1 345 ? 61.072 30.874 44.398 1.00 32.98 366 LYS A CA 1
ATOM 2218 C C . LYS A 1 345 ? 62.494 30.368 44.186 1.00 29.74 366 LYS A C 1
ATOM 2219 O O . LYS A 1 345 ? 62.794 29.215 44.506 1.00 36.07 366 LYS A O 1
ATOM 2225 N N . THR A 1 346 ? 63.384 31.202 43.666 1.00 26.82 367 THR A N 1
ATOM 2226 C CA . THR A 1 346 ? 64.753 30.778 43.382 1.00 26.37 367 THR A CA 1
ATOM 2227 C C . THR A 1 346 ? 65.772 31.292 44.381 1.00 37.62 367 THR A C 1
ATOM 2228 O O . THR A 1 346 ? 66.905 30.792 44.392 1.00 31.75 367 THR A O 1
ATOM 2232 N N . LYS A 1 347 ? 65.410 32.282 45.198 1.00 29.47 368 LYS A N 1
ATOM 2233 C CA . LYS A 1 347 ? 66.310 32.949 46.136 1.00 29.80 368 LYS A CA 1
ATOM 2234 C C . LYS A 1 347 ? 67.383 33.764 45.437 1.00 29.15 368 LYS A C 1
ATOM 2235 O O . LYS A 1 347 ? 68.327 34.219 46.100 1.00 29.25 368 LYS A O 1
ATOM 2241 N N . ALA A 1 348 ? 67.242 34.009 44.134 1.00 26.38 369 ALA A N 1
ATOM 2242 C CA . ALA A 1 348 ? 68.173 34.870 43.426 1.00 27.52 369 ALA A CA 1
ATOM 2243 C C . ALA A 1 348 ? 68.026 36.294 43.927 1.00 29.07 369 ALA A C 1
ATOM 2244 O O . ALA A 1 348 ? 66.932 36.717 44.305 1.00 25.30 369 ALA A O 1
ATOM 2246 N N . VAL A 1 349 ? 69.134 37.033 43.910 1.00 25.88 370 VAL A N 1
ATOM 2247 C CA . VAL A 1 349 ? 69.228 38.383 44.476 1.00 24.01 370 VAL A CA 1
ATOM 2248 C C . VAL A 1 349 ? 69.665 39.328 43.361 1.00 31.06 370 VAL A C 1
ATOM 2249 O O . VAL A 1 349 ? 70.572 38.995 42.581 1.00 29.75 370 VAL A O 1
ATOM 2253 N N . LYS A 1 350 ? 68.992 40.482 43.247 1.00 24.18 371 LYS A N 1
ATOM 2254 C CA . LYS A 1 350 ? 69.314 41.503 42.257 1.00 23.78 371 LYS A CA 1
ATOM 2255 C C . LYS A 1 350 ? 69.360 42.861 42.946 1.00 30.42 371 LYS A C 1
ATOM 2256 O O . LYS A 1 350 ? 68.501 43.169 43.777 1.00 25.41 371 LYS A O 1
ATOM 2262 N N . LYS A 1 351 ? 70.363 43.672 42.631 1.00 22.82 372 LYS A N 1
ATOM 2263 C CA . LYS A 1 351 ? 70.329 45.038 43.149 1.00 24.62 372 LYS A CA 1
ATOM 2264 C C . LYS A 1 351 ? 69.276 45.873 42.417 1.00 34.16 372 LYS A C 1
ATOM 2265 O O . LYS A 1 351 ? 69.207 45.870 41.186 1.00 26.85 372 LYS A O 1
ATOM 2271 N N . VAL A 1 352 ? 68.446 46.583 43.177 1.00 21.90 373 VAL A N 1
ATOM 2272 C CA . VAL A 1 352 ? 67.425 47.458 42.594 1.00 19.09 373 VAL A CA 1
ATOM 2273 C C . VAL A 1 352 ? 67.957 48.864 42.383 1.00 25.55 373 VAL A C 1
ATOM 2274 O O . VAL A 1 352 ? 67.795 49.452 41.310 1.00 27.12 373 VAL A O 1
ATOM 2278 N N . MET A 1 353 ? 68.589 49.440 43.405 1.00 20.74 374 MET A N 1
ATOM 2279 C CA . MET A 1 353 ? 69.080 50.806 43.303 1.00 23.80 374 MET A CA 1
ATOM 2280 C C . MET A 1 353 ? 69.991 51.081 44.490 1.00 23.44 374 MET A C 1
ATOM 2281 O O . MET A 1 353 ? 70.013 50.328 45.460 1.00 21.49 374 MET A O 1
ATOM 2286 N N . ASP A 1 354 ? 70.709 52.191 44.414 1.00 22.79 375 ASP A N 1
ATOM 2287 C CA . ASP A 1 354 ? 71.539 52.664 45.518 1.00 26.37 375 ASP A CA 1
ATOM 2288 C C . ASP A 1 354 ? 70.985 53.996 46.006 1.00 23.70 375 ASP A C 1
ATOM 2289 O O . ASP A 1 354 ? 70.006 54.513 45.474 1.00 25.27 375 ASP A O 1
ATOM 2294 N N . GLY A 1 355 ? 71.664 54.590 46.978 1.00 21.49 376 GLY A N 1
ATOM 2295 C CA . GLY A 1 355 ? 71.359 55.947 47.394 1.00 26.33 376 GLY A CA 1
ATOM 2296 C C . GLY A 1 355 ? 70.439 56.063 48.597 1.00 25.54 376 GLY A C 1
ATOM 2297 O O . GLY A 1 355 ? 69.908 57.152 48.846 1.00 27.23 376 GLY A O 1
ATOM 2298 N N . LEU A 1 356 ? 70.222 54.982 49.333 1.00 20.07 377 LEU A N 1
ATOM 2299 C CA . LEU A 1 356 ? 69.325 54.981 50.490 1.00 20.37 377 LEU A CA 1
ATOM 2300 C C . LEU A 1 356 ? 70.086 54.768 51.792 1.00 21.62 377 LEU A C 1
ATOM 2301 O O . LEU A 1 356 ? 69.625 54.047 52.678 1.00 21.31 377 LEU A O 1
ATOM 2306 N N . VAL A 1 357 ? 71.295 55.336 51.907 1.00 20.87 378 VAL A N 1
ATOM 2307 C CA . VAL A 1 357 ? 72.038 55.165 53.154 1.00 20.63 378 VAL A CA 1
ATOM 2308 C C . VAL A 1 357 ? 71.193 55.708 54.299 1.00 21.73 378 VAL A C 1
ATOM 2309 O O . VAL A 1 357 ? 70.510 56.729 54.160 1.00 20.87 378 VAL A O 1
ATOM 2313 N N . ASN A 1 358 ? 71.234 55.001 55.425 1.00 19.76 379 ASN A N 1
ATOM 2314 C CA . ASN A 1 358 ? 70.413 55.197 56.619 1.00 20.03 379 ASN A CA 1
ATOM 2315 C C . ASN A 1 358 ? 68.969 54.766 56.395 1.00 20.32 379 ASN A C 1
ATOM 2316 O O . ASN A 1 358 ? 68.119 54.973 57.297 1.00 21.57 379 ASN A O 1
ATOM 2321 N N . GLY A 1 359 ? 68.697 54.071 55.288 1.00 20.59 380 GLY A N 1
ATOM 2322 C CA . GLY A 1 359 ? 67.361 53.552 55.037 1.00 19.94 380 GLY A CA 1
ATOM 2323 C C . GLY A 1 359 ? 67.017 52.465 56.036 1.00 24.21 380 GLY A C 1
ATOM 2324 O O . GLY A 1 359 ? 67.751 51.484 56.192 1.00 21.92 380 GLY A O 1
ATOM 2325 N N . ASP A 1 360 ? 65.870 52.621 56.687 1.00 18.70 381 ASP A N 1
ATOM 2326 C CA . ASP A 1 360 ? 65.444 51.796 57.801 1.00 20.75 381 ASP A CA 1
ATOM 2327 C C . ASP A 1 360 ? 64.151 51.086 57.383 1.00 25.68 381 ASP A C 1
ATOM 2328 O O . ASP A 1 360 ? 64.202 50.154 56.577 1.00 24.31 381 ASP A O 1
ATOM 2333 N N . GLY A 1 361 ? 62.987 51.508 57.876 1.00 22.63 382 GLY A N 1
ATOM 2334 C CA . GLY A 1 361 ? 61.758 50.804 57.541 1.00 19.11 382 GLY A CA 1
ATOM 2335 C C . GLY A 1 361 ? 61.289 51.042 56.114 1.00 22.33 382 GLY A C 1
ATOM 2336 O O . GLY A 1 361 ? 61.471 52.116 55.542 1.00 21.69 382 GLY A O 1
ATOM 2337 N N . LEU A 1 362 ? 60.650 50.012 55.540 1.00 20.61 383 LEU A N 1
ATOM 2338 C CA . LEU A 1 362 ? 60.093 50.065 54.192 1.00 17.41 383 LEU A CA 1
ATOM 2339 C C . LEU A 1 362 ? 58.582 49.976 54.244 1.00 17.93 383 LEU A C 1
ATOM 2340 O O . LEU A 1 362 ? 58.009 49.287 55.101 1.00 19.34 383 LEU A O 1
ATOM 2345 N N A LEU A 1 363 ? 57.932 50.612 53.273 0.63 17.05 384 LEU A N 1
ATOM 2346 N N B LEU A 1 363 ? 57.937 50.660 53.303 0.37 17.19 384 LEU A N 1
ATOM 2347 C CA A LEU A 1 363 ? 56.491 50.431 53.112 0.63 16.70 384 LEU A CA 1
ATOM 2348 C CA B LEU A 1 363 ? 56.504 50.502 53.078 0.37 16.84 384 LEU A CA 1
ATOM 2349 C C A LEU A 1 363 ? 56.190 50.497 51.620 0.63 18.07 384 LEU A C 1
ATOM 2350 C C B LEU A 1 363 ? 56.283 50.483 51.575 0.37 18.15 384 LEU A C 1
ATOM 2351 O O A LEU A 1 363 ? 56.337 51.548 50.984 0.63 20.01 384 LEU A O 1
ATOM 2352 O O B LEU A 1 363 ? 56.562 51.471 50.887 0.37 19.76 384 LEU A O 1
ATOM 2361 N N . LEU A 1 364 ? 55.801 49.361 51.063 1.00 17.40 385 LEU A N 1
ATOM 2362 C CA . LEU A 1 364 ? 55.564 49.219 49.635 1.00 16.06 385 LEU A CA 1
ATOM 2363 C C . LEU A 1 364 ? 54.097 49.487 49.384 1.00 19.48 385 LEU A C 1
ATOM 2364 O O . LEU A 1 364 ? 53.243 48.889 50.045 1.00 20.54 385 LEU A O 1
ATOM 2369 N N . ASP A 1 365 ? 53.816 50.407 48.460 1.00 20.96 386 ASP A N 1
ATOM 2370 C CA . ASP A 1 365 ? 52.438 50.778 48.111 1.00 19.33 386 ASP A CA 1
ATOM 2371 C C . ASP A 1 365 ? 52.353 50.754 46.577 1.00 23.04 386 ASP A C 1
ATOM 2372 O O . ASP A 1 365 ? 52.494 51.775 45.910 1.00 23.19 386 ASP A O 1
ATOM 2377 N N . GLY A 1 366 ? 52.145 49.569 46.017 1.00 22.34 387 GLY A N 1
ATOM 2378 C CA . GLY A 1 366 ? 52.085 49.435 44.565 1.00 23.94 387 GLY A CA 1
ATOM 2379 C C . GLY A 1 366 ? 53.456 49.521 43.941 1.00 21.68 387 GLY A C 1
ATOM 2380 O O . GLY A 1 366 ? 54.338 48.735 44.283 1.00 26.98 387 GLY A O 1
ATOM 2381 N N . ARG A 1 367 ? 53.685 50.507 43.090 1.00 17.76 388 ARG A N 1
ATOM 2382 C CA . ARG A 1 367 ? 55.001 50.707 42.510 1.00 22.68 388 ARG A CA 1
ATOM 2383 C C . ARG A 1 367 ? 55.729 51.844 43.195 1.00 21.87 388 ARG A C 1
ATOM 2384 O O . ARG A 1 367 ? 56.751 52.313 42.693 1.00 24.41 388 ARG A O 1
ATOM 2392 N N . THR A 1 368 ? 55.203 52.311 44.325 1.00 19.64 389 THR A N 1
ATOM 2393 C CA . THR A 1 368 ? 55.853 53.334 45.125 1.00 18.89 389 THR A CA 1
ATOM 2394 C C . THR A 1 368 ? 56.355 52.710 46.418 1.00 18.28 389 THR A C 1
ATOM 2395 O O . THR A 1 368 ? 55.606 52.029 47.109 1.00 22.45 389 THR A O 1
ATOM 2399 N N . LEU A 1 369 ? 57.612 52.953 46.747 1.00 18.53 390 LEU A N 1
ATOM 2400 C CA . LEU A 1 369 ? 58.213 52.415 47.959 1.00 18.40 390 LEU A CA 1
ATOM 2401 C C . LEU A 1 369 ? 58.607 53.584 48.834 1.00 18.21 390 LEU A C 1
ATOM 2402 O O . LEU A 1 369 ? 59.347 54.462 48.385 1.00 20.29 390 LEU A O 1
ATOM 2407 N N . TYR A 1 370 ? 58.103 53.613 50.069 1.00 18.81 391 TYR A N 1
ATOM 2408 C CA . TYR A 1 370 ? 58.514 54.624 51.032 1.00 16.38 391 TYR A CA 1
ATOM 2409 C C . TYR A 1 370 ? 59.614 54.041 51.913 1.00 17.25 391 TYR A C 1
ATOM 2410 O O . TYR A 1 370 ? 59.543 52.879 52.321 1.00 18.18 391 TYR A O 1
ATOM 2419 N N . VAL A 1 371 ? 60.619 54.860 52.226 1.00 18.03 392 VAL A N 1
ATOM 2420 C CA . VAL A 1 371 ? 61.809 54.415 52.953 1.00 16.98 392 VAL A CA 1
ATOM 2421 C C . VAL A 1 371 ? 62.112 55.448 54.023 1.00 17.37 392 VAL A C 1
ATOM 2422 O O . VAL A 1 371 ? 62.441 56.591 53.699 1.00 19.72 392 VAL A O 1
ATOM 2426 N N . ALA A 1 372 ? 62.057 55.056 55.284 1.00 17.02 393 ALA A N 1
ATOM 2427 C CA . ALA A 1 372 ? 62.458 55.997 56.330 1.00 19.22 393 ALA A CA 1
ATOM 2428 C C . ALA A 1 372 ? 63.979 56.050 56.358 1.00 20.81 393 ALA A C 1
ATOM 2429 O O . ALA A 1 372 ? 64.623 55.000 56.439 1.00 22.66 393 ALA A O 1
ATOM 2431 N N . ARG A 1 373 ? 64.558 57.260 56.270 1.00 17.53 394 ARG A N 1
ATOM 2432 C CA . ARG A 1 373 ? 66.012 57.442 56.376 1.00 19.04 394 ARG A CA 1
ATOM 2433 C C . ARG A 1 373 ? 66.288 58.105 57.719 1.00 18.94 394 ARG A C 1
ATOM 2434 O O . ARG A 1 373 ? 65.990 59.292 57.904 1.00 20.22 394 ARG A O 1
ATOM 2442 N N . ASN A 1 374 ? 66.799 57.320 58.668 1.00 17.85 395 ASN A N 1
ATOM 2443 C CA . ASN A 1 374 ? 66.665 57.724 60.067 1.00 19.70 395 ASN A CA 1
ATOM 2444 C C . ASN A 1 374 ? 67.579 58.894 60.389 1.00 19.75 395 ASN A C 1
ATOM 2445 O O . ASN A 1 374 ? 67.103 59.968 60.769 1.00 20.71 395 ASN A O 1
ATOM 2450 N N . LYS A 1 375 ? 68.886 58.750 60.135 1.00 22.25 396 LYS A N 1
ATOM 2451 C CA . LYS A 1 375 ? 69.793 59.858 60.432 1.00 20.86 396 LYS A CA 1
ATOM 2452 C C . LYS A 1 375 ? 69.443 61.118 59.651 1.00 24.65 396 LYS A C 1
ATOM 2453 O O . LYS A 1 375 ? 69.589 62.231 60.175 1.00 24.45 396 LYS A O 1
ATOM 2459 N N . ASP A 1 376 ? 68.956 60.966 58.404 1.00 22.64 397 ASP A N 1
ATOM 2460 C CA . ASP A 1 376 ? 68.645 62.079 57.507 1.00 22.04 397 ASP A CA 1
ATOM 2461 C C . ASP A 1 376 ? 67.311 62.756 57.814 1.00 21.50 397 ASP A C 1
ATOM 2462 O O . ASP A 1 376 ? 67.033 63.823 57.250 1.00 21.51 397 ASP A O 1
ATOM 2467 N N . GLN A 1 377 ? 66.497 62.166 58.689 1.00 17.85 398 GLN A N 1
ATOM 2468 C CA . GLN A 1 377 ? 65.241 62.770 59.149 1.00 19.63 398 GLN A CA 1
ATOM 2469 C C . GLN A 1 377 ? 64.279 62.992 57.989 1.00 19.24 398 GLN A C 1
ATOM 2470 O O . GLN A 1 377 ? 63.553 63.990 57.942 1.00 19.57 398 GLN A O 1
ATOM 2476 N N . VAL A 1 378 ? 64.235 62.044 57.048 1.00 17.06 399 VAL A N 1
ATOM 2477 C CA . VAL A 1 378 ? 63.294 62.167 55.938 1.00 16.44 399 VAL A CA 1
ATOM 2478 C C . VAL A 1 378 ? 62.652 60.819 55.663 1.00 19.40 399 VAL A C 1
ATOM 2479 O O . VAL A 1 378 ? 63.164 59.767 56.046 1.00 19.35 399 VAL A O 1
ATOM 2483 N N . VAL A 1 379 ? 61.518 60.875 54.972 1.00 17.96 400 VAL A N 1
ATOM 2484 C CA . VAL A 1 379 ? 60.865 59.710 54.377 1.00 16.41 400 VAL A CA 1
ATOM 2485 C C . VAL A 1 379 ? 61.092 59.819 52.870 1.00 19.06 400 VAL A C 1
ATOM 2486 O O . VAL A 1 379 ? 60.640 60.768 52.224 1.00 20.32 400 VAL A O 1
ATOM 2490 N N . ALA A 1 380 ? 61.844 58.886 52.314 1.00 18.37 401 ALA A N 1
ATOM 2491 C CA . ALA A 1 380 ? 62.122 58.918 50.894 1.00 19.61 401 ALA A CA 1
ATOM 2492 C C . ALA A 1 380 ? 61.020 58.180 50.138 1.00 20.33 401 ALA A C 1
ATOM 2493 O O . ALA A 1 380 ? 60.384 57.263 50.662 1.00 22.53 401 ALA A O 1
ATOM 2495 N N . LYS A 1 381 ? 60.774 58.619 48.914 1.00 18.37 402 LYS A N 1
ATOM 2496 C CA . LYS A 1 381 ? 59.830 57.986 48.007 1.00 20.62 402 LYS A CA 1
ATOM 2497 C C . LYS A 1 381 ? 60.591 57.471 46.801 1.00 22.56 402 LYS A C 1
ATOM 2498 O O . LYS A 1 381 ? 61.292 58.247 46.152 1.00 20.80 402 LYS A O 1
ATOM 2504 N N . VAL A 1 382 ? 60.413 56.193 46.491 1.00 18.75 403 VAL A N 1
ATOM 2505 C CA . VAL A 1 382 ? 61.071 55.519 45.372 1.00 18.86 403 VAL A CA 1
ATOM 2506 C C . VAL A 1 382 ? 60.001 55.038 44.403 1.00 21.73 403 VAL A C 1
ATOM 2507 O O . VAL A 1 382 ? 58.985 54.479 44.828 1.00 20.84 403 VAL A O 1
ATOM 2511 N N . SER A 1 383 ? 60.211 55.282 43.105 1.00 17.40 404 SER A N 1
ATOM 2512 C CA . SER A 1 383 ? 59.360 54.731 42.061 1.00 20.71 404 SER A CA 1
ATOM 2513 C C . SER A 1 383 ? 60.043 53.495 41.505 1.00 23.77 404 SER A C 1
ATOM 2514 O O . SER A 1 383 ? 61.192 53.577 41.056 1.00 22.59 404 SER A O 1
ATOM 2517 N N . LEU A 1 384 ? 59.329 52.377 41.497 1.00 21.65 405 LEU A N 1
ATOM 2518 C CA . LEU A 1 384 ? 59.858 51.086 41.074 1.00 19.12 405 LEU A CA 1
ATOM 2519 C C . LEU A 1 384 ? 59.327 50.704 39.696 1.00 24.60 405 LEU A C 1
ATOM 2520 O O . LEU A 1 384 ? 58.222 51.087 39.302 1.00 21.94 405 LEU A O 1
ATOM 2525 N N . SER A 1 385 ? 60.152 49.973 38.958 1.00 23.11 406 SER A N 1
ATOM 2526 C CA . SER A 1 385 ? 59.753 49.411 37.674 1.00 22.80 406 SER A CA 1
ATOM 2527 C C . SER A 1 385 ? 58.807 48.227 37.897 1.00 23.71 406 SER A C 1
ATOM 2528 O O . SER A 1 385 ? 58.638 47.744 39.014 1.00 24.03 406 SER A O 1
ATOM 2531 N N . ALA A 1 386 ? 58.205 47.731 36.797 1.00 23.27 407 ALA A N 1
ATOM 2532 C CA . ALA A 1 386 ? 57.156 46.717 36.916 1.00 25.31 407 ALA A CA 1
ATOM 2533 C C . ALA A 1 386 ? 57.673 45.390 37.460 1.00 23.11 407 ALA A C 1
ATOM 2534 O O . ALA A 1 386 ? 56.932 44.665 38.143 1.00 25.31 407 ALA A O 1
ATOM 2536 N N . ASP A 1 387 ? 58.917 45.033 37.152 1.00 23.44 408 ASP A N 1
ATOM 2537 C CA . ASP A 1 387 ? 59.498 43.813 37.691 1.00 24.82 408 ASP A CA 1
ATOM 2538 C C . ASP A 1 387 ? 60.296 44.078 38.962 1.00 25.14 408 ASP A C 1
ATOM 2539 O O . ASP A 1 387 ? 61.017 43.189 39.425 1.00 26.94 408 ASP A O 1
ATOM 2544 N N . TYR A 1 388 ? 60.163 45.279 39.530 1.00 21.18 409 TYR A N 1
ATOM 2545 C CA . TYR A 1 388 ? 60.809 45.672 40.781 1.00 20.74 409 TYR A CA 1
ATOM 2546 C C . TYR A 1 388 ? 62.318 45.584 40.687 1.00 26.55 409 TYR A C 1
ATOM 2547 O O . TYR A 1 388 ? 62.991 45.458 41.719 1.00 28.04 409 TYR A O 1
ATOM 2556 N N . GLY A 1 389 ? 62.848 45.595 39.457 1.00 24.48 410 GLY A N 1
ATOM 2557 C CA . GLY A 1 389 ? 64.264 45.431 39.198 1.00 27.12 410 GLY A CA 1
ATOM 2558 C C . GLY A 1 389 ? 65.053 46.707 39.177 1.00 27.19 410 GLY A C 1
ATOM 2559 O O . GLY A 1 389 ? 66.287 46.670 39.239 1.00 25.98 410 GLY A O 1
ATOM 2560 N N . SER A 1 390 ? 64.374 47.847 39.121 1.00 21.27 411 SER A N 1
ATOM 2561 C CA . SER A 1 390 ? 65.061 49.123 39.177 1.00 20.52 411 SER A CA 1
ATOM 2562 C C . SER A 1 390 ? 64.159 50.111 39.893 1.00 24.30 411 SER A C 1
ATOM 2563 O O . SER A 1 390 ? 62.951 49.901 40.034 1.00 24.28 411 SER A O 1
ATOM 2566 N N . GLY A 1 391 ? 64.768 51.183 40.362 1.00 22.56 412 GLY A N 1
ATOM 2567 C CA . GLY A 1 391 ? 64.017 52.176 41.109 1.00 24.60 412 GLY A CA 1
ATOM 2568 C C . GLY A 1 391 ? 64.689 53.520 40.983 1.00 28.93 412 GLY A C 1
ATOM 2569 O O . GLY A 1 391 ? 65.902 53.617 40.763 1.00 29.05 412 GLY A O 1
ATOM 2570 N N . GLN A 1 392 ? 63.886 54.560 41.180 1.00 22.06 413 GLN A N 1
ATOM 2571 C CA . GLN A 1 392 ? 64.329 55.944 41.118 1.00 23.00 413 GLN A CA 1
ATOM 2572 C C . GLN A 1 392 ? 63.879 56.648 42.385 1.00 24.14 413 GLN A C 1
ATOM 2573 O O . GLN A 1 392 ? 62.712 56.554 42.764 1.00 21.11 413 GLN A O 1
ATOM 2579 N N . LEU A 1 393 ? 64.803 57.353 43.020 1.00 24.13 414 LEU A N 1
ATOM 2580 C CA . LEU A 1 393 ? 64.489 58.178 44.185 1.00 26.25 414 LEU A CA 1
ATOM 2581 C C . LEU A 1 393 ? 63.874 59.476 43.681 1.00 28.58 414 LEU A C 1
ATOM 2582 O O . LEU A 1 393 ? 64.568 60.276 43.044 1.00 27.66 414 LEU A O 1
ATOM 2587 N N . VAL A 1 394 ? 62.592 59.703 43.967 1.00 25.05 415 VAL A N 1
ATOM 2588 C CA . VAL A 1 394 ? 61.855 60.797 43.351 1.00 22.76 415 VAL A CA 1
ATOM 2589 C C . VAL A 1 394 ? 61.524 61.919 44.324 1.00 28.20 415 VAL A C 1
ATOM 2590 O O . VAL A 1 394 ? 61.305 63.053 43.874 1.00 24.77 415 VAL A O 1
ATOM 2594 N N . ALA A 1 395 ? 61.511 61.663 45.629 1.00 25.71 416 ALA A N 1
ATOM 2595 C CA . ALA A 1 395 ? 61.217 62.725 46.586 1.00 23.23 416 ALA A CA 1
ATOM 2596 C C . ALA A 1 395 ? 61.751 62.316 47.946 1.00 22.45 416 ALA A C 1
ATOM 2597 O O . ALA A 1 395 ? 61.854 61.125 48.244 1.00 22.70 416 ALA A O 1
ATOM 2599 N N . GLN A 1 396 ? 62.098 63.308 48.775 1.00 21.67 417 GLN A N 1
ATOM 2600 C CA . GLN A 1 396 ? 62.451 63.020 50.170 1.00 20.25 417 GLN A CA 1
ATOM 2601 C C . GLN A 1 396 ? 61.788 64.057 51.058 1.00 24.99 417 GLN A C 1
ATOM 2602 O O . GLN A 1 396 ? 62.084 65.249 50.929 1.00 25.51 417 GLN A O 1
ATOM 2608 N N . GLU A 1 397 ? 60.908 63.594 51.950 1.00 17.54 418 GLU A N 1
ATOM 2609 C CA . GLU A 1 397 ? 60.030 64.460 52.722 1.00 18.51 418 GLU A CA 1
ATOM 2610 C C . GLU A 1 397 ? 60.546 64.643 54.135 1.00 21.93 418 GLU A C 1
ATOM 2611 O O . GLU A 1 397 ? 60.601 63.653 54.896 1.00 20.75 418 GLU A O 1
ATOM 2617 N N . PRO A 1 398 ? 60.837 65.867 54.579 1.00 18.41 419 PRO A N 1
ATOM 2618 C CA . PRO A 1 398 ? 61.129 66.077 56.002 1.00 18.95 419 PRO A CA 1
ATOM 2619 C C . PRO A 1 398 ? 59.881 66.282 56.849 1.00 19.01 419 PRO A C 1
ATOM 2620 O O . PRO A 1 398 ? 60.012 66.430 58.074 1.00 19.83 419 PRO A O 1
ATOM 2624 N N . LEU A 1 399 ? 58.690 66.264 56.215 1.00 21.16 420 LEU A N 1
ATOM 2625 C CA . LEU A 1 399 ? 57.371 66.464 56.860 1.00 18.09 420 LEU A CA 1
ATOM 2626 C C . LEU A 1 399 ? 57.424 67.764 57.658 1.00 21.61 420 LEU A C 1
ATOM 2627 O O . LEU A 1 399 ? 57.754 68.811 57.084 1.00 20.21 420 LEU A O 1
ATOM 2632 N N . ASN A 1 400 ? 57.091 67.754 58.948 1.00 17.85 421 ASN A N 1
ATOM 2633 C CA . ASN A 1 400 ? 57.255 68.942 59.782 1.00 16.41 421 ASN A CA 1
ATOM 2634 C C . ASN A 1 400 ? 58.329 68.696 60.834 1.00 21.39 421 ASN A C 1
ATOM 2635 O O . ASN A 1 400 ? 58.195 69.099 61.987 1.00 21.53 421 ASN A O 1
ATOM 2640 N N . GLY A 1 401 ? 59.400 68.014 60.439 1.00 21.75 422 GLY A N 1
ATOM 2641 C CA . GLY A 1 401 ? 60.487 67.724 61.348 1.00 18.49 422 GLY A CA 1
ATOM 2642 C C . GLY A 1 401 ? 60.355 66.336 61.934 1.00 19.85 422 GLY A C 1
ATOM 2643 O O . GLY A 1 401 ? 59.303 65.989 62.471 1.00 23.64 422 GLY A O 1
ATOM 2644 N N . LEU A 1 402 ? 61.421 65.541 61.842 1.00 19.75 423 LEU A N 1
ATOM 2645 C CA . LEU A 1 402 ? 61.424 64.159 62.295 1.00 20.79 423 LEU A CA 1
ATOM 2646 C C . LEU A 1 402 ? 62.689 63.915 63.097 1.00 19.90 423 LEU A C 1
ATOM 2647 O O . LEU A 1 402 ? 63.754 64.421 62.739 1.00 21.31 423 LEU A O 1
ATOM 2652 N N . ARG A 1 403 ? 62.587 63.112 64.139 1.00 18.58 424 ARG A N 1
ATOM 2653 C CA . ARG A 1 403 ? 63.745 62.800 64.978 1.00 21.94 424 ARG A CA 1
ATOM 2654 C C . ARG A 1 403 ? 63.998 61.301 64.864 1.00 22.10 424 ARG A C 1
ATOM 2655 O O . ARG A 1 403 ? 63.316 60.506 65.526 1.00 21.68 424 ARG A O 1
ATOM 2663 N N . PHE A 1 404 ? 64.975 60.947 64.027 1.00 20.11 425 PHE A N 1
ATOM 2664 C CA . PHE A 1 404 ? 65.348 59.564 63.746 1.00 20.34 425 PHE A CA 1
ATOM 2665 C C . PHE A 1 404 ? 64.127 58.716 63.356 1.00 20.18 425 PHE A C 1
ATOM 2666 O O . PHE A 1 404 ? 63.798 57.749 64.045 1.00 20.96 425 PHE A O 1
ATOM 2674 N N . PRO A 1 405 ? 63.462 59.037 62.244 1.00 17.69 426 PRO A N 1
ATOM 2675 C CA . PRO A 1 405 ? 62.298 58.231 61.829 1.00 16.10 426 PRO A CA 1
ATOM 2676 C C . PRO A 1 405 ? 62.740 56.821 61.471 1.00 21.38 426 PRO A C 1
ATOM 2677 O O . PRO A 1 405 ? 63.699 56.647 60.719 1.00 21.75 426 PRO A O 1
ATOM 2681 N N . ALA A 1 406 ? 62.040 55.807 61.995 1.00 18.63 427 ALA A N 1
ATOM 2682 C CA . ALA A 1 406 ? 62.532 54.423 61.889 1.00 17.72 427 ALA A CA 1
ATOM 2683 C C . ALA A 1 406 ? 61.643 53.536 61.028 1.00 23.47 427 ALA A C 1
ATOM 2684 O O . ALA A 1 406 ? 62.145 52.892 60.102 1.00 24.79 427 ALA A O 1
ATOM 2686 N N . THR A 1 407 ? 60.341 53.424 61.319 1.00 17.92 428 THR A N 1
ATOM 2687 C CA . THR A 1 407 ? 59.506 52.540 60.506 1.00 19.99 428 THR A CA 1
ATOM 2688 C C . THR A 1 407 ? 58.187 53.218 60.181 1.00 17.24 428 THR A C 1
ATOM 2689 O O . THR A 1 407 ? 57.820 54.237 60.773 1.00 18.76 428 THR A O 1
ATOM 2693 N N . LEU A 1 408 ? 57.471 52.589 59.242 1.00 17.96 429 LEU A N 1
ATOM 2694 C CA . LEU A 1 408 ? 56.300 53.166 58.587 1.00 16.11 429 LEU A CA 1
ATOM 2695 C C . LEU A 1 408 ? 55.174 52.155 58.569 1.00 18.71 429 LEU A C 1
ATOM 2696 O O . LEU A 1 408 ? 55.400 50.948 58.405 1.00 18.97 429 LEU A O 1
ATOM 2701 N N . ALA A 1 409 ? 53.949 52.659 58.644 1.00 16.82 430 ALA A N 1
ATOM 2702 C CA . ALA A 1 409 ? 52.783 51.815 58.428 1.00 16.54 430 ALA A CA 1
ATOM 2703 C C . ALA A 1 409 ? 51.670 52.619 57.765 1.00 17.76 430 ALA A C 1
ATOM 2704 O O . ALA A 1 409 ? 51.606 53.841 57.895 1.00 18.42 430 ALA A O 1
ATOM 2706 N N . LYS A 1 410 ? 50.761 51.911 57.073 1.00 17.30 431 LYS A N 1
ATOM 2707 C CA . LYS A 1 410 ? 49.536 52.547 56.582 1.00 17.56 431 LYS A CA 1
ATOM 2708 C C . LYS A 1 410 ? 48.478 52.604 57.693 1.00 21.86 431 LYS A C 1
ATOM 2709 O O . LYS A 1 410 ? 48.287 51.632 58.433 1.00 21.33 431 LYS A O 1
ATOM 2715 N N . VAL A 1 411 ? 47.807 53.750 57.824 1.00 16.72 432 VAL A N 1
ATOM 2716 C CA . VAL A 1 411 ? 46.694 53.937 58.756 1.00 17.13 432 VAL A CA 1
ATOM 2717 C C . VAL A 1 411 ? 45.575 54.562 57.941 1.00 24.14 432 VAL A C 1
ATOM 2718 O O . VAL A 1 411 ? 45.612 55.763 57.660 1.00 20.69 432 VAL A O 1
ATOM 2722 N N . GLY A 1 412 ? 44.587 53.765 57.573 1.00 25.83 433 GLY A N 1
ATOM 2723 C CA . GLY A 1 412 ? 43.528 54.274 56.701 1.00 27.83 433 GLY A CA 1
ATOM 2724 C C . GLY A 1 412 ? 44.121 54.779 55.402 1.00 23.73 433 GLY A C 1
ATOM 2725 O O . GLY A 1 412 ? 44.852 54.063 54.688 1.00 26.27 433 GLY A O 1
ATOM 2726 N N . ASN A 1 413 ? 43.846 56.040 55.094 1.00 21.61 434 ASN A N 1
ATOM 2727 C CA . ASN A 1 413 ? 44.353 56.639 53.868 1.00 23.58 434 ASN A CA 1
ATOM 2728 C C . ASN A 1 413 ? 45.719 57.276 54.044 1.00 23.95 434 ASN A C 1
ATOM 2729 O O . ASN A 1 413 ? 46.274 57.789 53.067 1.00 22.06 434 ASN A O 1
ATOM 2734 N N . ASP A 1 414 ? 46.273 57.247 55.256 1.00 19.55 435 ASP A N 1
ATOM 2735 C CA . ASP A 1 414 ? 47.481 57.974 55.588 1.00 18.74 435 ASP A CA 1
ATOM 2736 C C . ASP A 1 414 ? 48.631 57.005 55.818 1.00 18.93 435 ASP A C 1
ATOM 2737 O O . ASP A 1 414 ? 48.462 55.785 55.811 1.00 16.16 435 ASP A O 1
ATOM 2742 N N . LEU A 1 415 ? 49.788 57.593 56.112 1.00 19.10 436 LEU A N 1
ATOM 2743 C CA . LEU A 1 415 ? 50.964 56.909 56.629 1.00 16.26 436 LEU A CA 1
ATOM 2744 C C . LEU A 1 415 ? 51.250 57.383 58.043 1.00 16.60 436 LEU A C 1
ATOM 2745 O O . LEU A 1 415 ? 50.827 58.473 58.458 1.00 16.71 436 LEU A O 1
ATOM 2750 N N A VAL A 1 416 ? 51.965 56.555 58.794 0.50 16.43 437 VAL A N 1
ATOM 2751 N N B VAL A 1 416 ? 51.993 56.564 58.775 0.50 16.32 437 VAL A N 1
ATOM 2752 C CA A VAL A 1 416 ? 52.470 56.924 60.110 0.50 15.77 437 VAL A CA 1
ATOM 2753 C CA B VAL A 1 416 ? 52.469 56.924 60.101 0.50 15.29 437 VAL A CA 1
ATOM 2754 C C A VAL A 1 416 ? 53.924 56.493 60.173 0.50 15.20 437 VAL A C 1
ATOM 2755 C C B VAL A 1 416 ? 53.914 56.466 60.217 0.50 15.80 437 VAL A C 1
ATOM 2756 O O A VAL A 1 416 ? 54.295 55.456 59.611 0.50 16.92 437 VAL A O 1
ATOM 2757 O O B VAL A 1 416 ? 54.277 55.393 59.722 0.50 17.02 437 VAL A O 1
ATOM 2764 N N . VAL A 1 417 ? 54.745 57.311 60.812 1.00 17.54 438 VAL A N 1
ATOM 2765 C CA . VAL A 1 417 ? 56.169 57.047 60.983 1.00 17.60 438 VAL A CA 1
ATOM 2766 C C . VAL A 1 417 ? 56.486 57.204 62.468 1.00 16.61 438 VAL A C 1
ATOM 2767 O O . VAL A 1 417 ? 55.921 58.068 63.149 1.00 18.11 438 VAL A O 1
ATOM 2771 N N . THR A 1 418 ? 57.379 56.357 62.988 1.00 15.36 439 THR A N 1
ATOM 2772 C CA . THR A 1 418 ? 57.847 56.479 64.371 1.00 16.38 439 THR A CA 1
ATOM 2773 C C . THR A 1 418 ? 59.019 57.454 64.422 1.00 21.62 439 THR A C 1
ATOM 2774 O O . THR A 1 418 ? 59.919 57.388 63.580 1.00 20.99 439 THR A O 1
ATOM 2778 N N . GLN A 1 419 ? 59.018 58.355 65.411 1.00 17.14 440 GLN A N 1
ATOM 2779 C CA . GLN A 1 419 ? 60.202 59.190 65.663 1.00 17.93 440 GLN A CA 1
ATOM 2780 C C . GLN A 1 419 ? 60.980 58.517 66.793 1.00 20.17 440 GLN A C 1
ATOM 2781 O O . GLN A 1 419 ? 60.776 58.793 67.977 1.00 19.73 440 GLN A O 1
ATOM 2787 N N . ALA A 1 420 ? 61.862 57.579 66.418 1.00 17.35 441 ALA A N 1
ATOM 2788 C CA . ALA A 1 420 ? 62.453 56.668 67.393 1.00 19.83 441 ALA A CA 1
ATOM 2789 C C . ALA A 1 420 ? 63.542 57.313 68.245 1.00 21.32 441 ALA A C 1
ATOM 2790 O O . ALA A 1 420 ? 63.814 56.845 69.366 1.00 19.85 441 ALA A O 1
ATOM 2792 N N . GLN A 1 421 ? 64.196 58.343 67.734 1.00 20.02 442 GLN A N 1
ATOM 2793 C CA . GLN A 1 421 ? 65.333 58.940 68.433 1.00 19.68 442 GLN A CA 1
ATOM 2794 C C . GLN A 1 421 ? 66.332 57.890 68.908 1.00 19.30 442 GLN A C 1
ATOM 2795 O O . GLN A 1 421 ? 66.904 58.014 69.986 1.00 21.68 442 GLN A O 1
ATOM 2801 N N . LEU A 1 422 ? 66.567 56.857 68.082 1.00 18.96 443 LEU A N 1
ATOM 2802 C CA . LEU A 1 422 ? 67.462 55.781 68.501 1.00 20.59 443 LEU A CA 1
ATOM 2803 C C . LEU A 1 422 ? 68.890 56.255 68.622 1.00 23.73 443 LEU A C 1
ATOM 2804 O O . LEU A 1 422 ? 69.673 55.609 69.330 1.00 26.18 443 LEU A O 1
ATOM 2809 N N . ASP A 1 423 ? 69.242 57.360 67.966 1.00 21.60 444 ASP A N 1
ATOM 2810 C CA . ASP A 1 423 ? 70.575 57.918 68.175 1.00 28.06 444 ASP A CA 1
ATOM 2811 C C . ASP A 1 423 ? 70.749 58.485 69.582 1.00 26.57 444 ASP A C 1
ATOM 2812 O O . ASP A 1 423 ? 71.881 58.791 69.980 1.00 31.32 444 ASP A O 1
ATOM 2817 N N . ARG A 1 424 ? 69.666 58.605 70.346 1.00 23.00 445 ARG A N 1
ATOM 2818 C CA . ARG A 1 424 ? 69.687 59.104 71.713 1.00 24.04 445 ARG A CA 1
ATOM 2819 C C . ARG A 1 424 ? 69.485 58.003 72.740 1.00 25.29 445 ARG A C 1
ATOM 2820 O O . ARG A 1 424 ? 69.330 58.313 73.926 1.00 26.59 445 ARG A O 1
ATOM 2828 N N . ILE A 1 425 ? 69.457 56.729 72.333 1.00 23.72 446 ILE A N 1
ATOM 2829 C CA . ILE A 1 425 ? 69.197 55.687 73.314 1.00 18.83 446 ILE A CA 1
ATOM 2830 C C . ILE A 1 425 ? 70.404 55.603 74.246 1.00 22.63 446 ILE A C 1
ATOM 2831 O O . ILE A 1 425 ? 71.552 55.691 73.799 1.00 24.92 446 ILE A O 1
ATOM 2836 N N . GLY A 1 426 ? 70.142 55.571 75.553 1.00 24.53 447 GLY A N 1
ATOM 2837 C CA . GLY A 1 426 ? 71.185 55.724 76.553 1.00 25.52 447 GLY A CA 1
ATOM 2838 C C . GLY A 1 426 ? 71.631 57.152 76.758 1.00 27.78 447 GLY A C 1
ATOM 2839 O O . GLY A 1 426 ? 72.550 57.394 77.553 1.00 31.34 447 GLY A O 1
ATOM 2840 N N . GLY A 1 427 ? 71.019 58.109 76.064 1.00 25.08 448 GLY A N 1
ATOM 2841 C CA . GLY A 1 427 ? 71.397 59.508 76.169 1.00 24.55 448 GLY A CA 1
ATOM 2842 C C . GLY A 1 427 ? 70.221 60.379 76.555 1.00 24.17 448 GLY A C 1
ATOM 2843 O O . GLY A 1 427 ? 69.417 59.981 77.404 1.00 25.40 448 GLY A O 1
ATOM 2844 N N . THR A 1 428 ? 70.081 61.548 75.923 1.00 25.15 449 THR A N 1
ATOM 2845 C CA . THR A 1 428 ? 69.095 62.558 76.313 1.00 26.56 449 THR A CA 1
ATOM 2846 C C . THR A 1 428 ? 68.122 62.818 75.169 1.00 25.37 449 THR A C 1
ATOM 2847 O O . THR A 1 428 ? 68.264 63.807 74.435 1.00 25.62 449 THR A O 1
ATOM 2851 N N . PRO A 1 429 ? 67.101 61.983 75.016 1.00 21.99 450 PRO A N 1
ATOM 2852 C CA . PRO A 1 429 ? 66.087 62.228 73.981 1.00 22.15 450 PRO A CA 1
ATOM 2853 C C . PRO A 1 429 ? 65.201 63.411 74.331 1.00 27.55 450 PRO A C 1
ATOM 2854 O O . PRO A 1 429 ? 65.082 63.806 75.492 1.00 29.16 450 PRO A O 1
ATOM 2858 N N . GLU A 1 430 ? 64.576 63.980 73.295 1.00 23.84 451 GLU A N 1
ATOM 2859 C CA . GLU A 1 430 ? 63.513 64.974 73.452 1.00 25.73 451 GLU A CA 1
ATOM 2860 C C . GLU A 1 430 ? 62.219 64.266 73.821 1.00 26.03 451 GLU A C 1
ATOM 2861 O O . GLU A 1 430 ? 61.906 63.208 73.272 1.00 29.71 451 GLU A O 1
ATOM 2867 N N . THR A 1 431 ? 61.465 64.821 74.761 1.00 25.91 452 THR A N 1
ATOM 2868 C CA . THR A 1 431 ? 60.205 64.193 75.135 1.00 23.28 452 THR A CA 1
ATOM 2869 C C . THR A 1 431 ? 59.083 65.206 74.962 1.00 27.70 452 THR A C 1
ATOM 2870 O O . THR A 1 431 ? 59.333 66.413 74.962 1.00 33.28 452 THR A O 1
ATOM 2874 N N . PRO A 1 432 ? 57.849 64.756 74.756 1.00 27.99 453 PRO A N 1
ATOM 2875 C CA . PRO A 1 432 ? 57.418 63.356 74.607 1.00 21.68 453 PRO A CA 1
ATOM 2876 C C . PRO A 1 432 ? 57.908 62.724 73.296 1.00 21.18 453 PRO A C 1
ATOM 2877 O O . PRO A 1 432 ? 58.120 63.393 72.290 1.00 22.12 453 PRO A O 1
ATOM 2881 N N . PHE A 1 433 ? 58.122 61.412 73.331 1.00 19.80 454 PHE A N 1
ATOM 2882 C CA . PHE A 1 433 ? 58.285 60.627 72.112 1.00 19.29 454 PHE A CA 1
ATOM 2883 C C . PHE A 1 433 ? 56.994 60.661 71.304 1.00 22.15 454 PHE A C 1
ATOM 2884 O O . PHE A 1 433 ? 55.899 60.781 71.855 1.00 20.25 454 PHE A O 1
ATOM 2892 N N . LYS A 1 434 ? 57.116 60.541 69.990 1.00 20.49 455 LYS A N 1
ATOM 2893 C CA . LYS A 1 434 ? 55.899 60.665 69.206 1.00 20.61 455 LYS A CA 1
ATOM 2894 C C . LYS A 1 434 ? 55.968 59.797 67.965 1.00 19.89 455 LYS A C 1
ATOM 2895 O O . LYS A 1 434 ? 57.040 59.497 67.444 1.00 19.22 455 LYS A O 1
ATOM 2901 N N . LEU A 1 435 ? 54.783 59.462 67.480 1.00 16.05 456 LEU A N 1
ATOM 2902 C CA . LEU A 1 435 ? 54.521 58.964 66.140 1.00 18.50 456 LEU A CA 1
ATOM 2903 C C . LEU A 1 435 ? 53.860 60.097 65.354 1.00 23.68 456 LEU A C 1
ATOM 2904 O O . LEU A 1 435 ? 53.163 60.932 65.940 1.00 21.80 456 LEU A O 1
ATOM 2909 N N . THR A 1 436 ? 54.077 60.128 64.032 1.00 16.78 457 THR A N 1
ATOM 2910 C CA . THR A 1 436 ? 53.563 61.216 63.202 1.00 16.09 457 THR A CA 1
ATOM 2911 C C . THR A 1 436 ? 52.811 60.649 62.012 1.00 16.76 457 THR A C 1
ATOM 2912 O O . THR A 1 436 ? 53.351 59.829 61.274 1.00 17.98 457 THR A O 1
ATOM 2916 N N . ARG A 1 437 ? 51.574 61.104 61.835 1.00 16.18 458 ARG A N 1
ATOM 2917 C CA . ARG A 1 437 ? 50.655 60.630 60.808 1.00 17.79 458 ARG A CA 1
ATOM 2918 C C . ARG A 1 437 ? 50.522 61.711 59.742 1.00 17.85 458 ARG A C 1
ATOM 2919 O O . ARG A 1 437 ? 50.453 62.897 60.074 1.00 18.18 458 ARG A O 1
ATOM 2927 N N . PHE A 1 438 ? 50.562 61.307 58.468 1.00 17.37 459 PHE A N 1
ATOM 2928 C CA . PHE A 1 438 ? 50.720 62.263 57.367 1.00 18.91 459 PHE A CA 1
ATOM 2929 C C . PHE A 1 438 ? 50.165 61.667 56.077 1.00 18.97 459 PHE A C 1
ATOM 2930 O O . PHE A 1 438 ? 49.971 60.459 55.971 1.00 18.06 459 PHE A O 1
ATOM 2938 N N . ALA A 1 439 ? 49.853 62.539 55.117 1.00 16.47 460 ALA A N 1
ATOM 2939 C CA . ALA A 1 439 ? 49.306 62.073 53.843 1.00 18.76 460 ALA A CA 1
ATOM 2940 C C . ALA A 1 439 ? 50.357 61.345 53.016 1.00 18.67 460 ALA A C 1
ATOM 2941 O O . ALA A 1 439 ? 51.555 61.628 53.079 1.00 21.00 460 ALA A O 1
ATOM 2943 N N . LYS A 1 440 ? 49.899 60.382 52.234 1.00 18.10 461 LYS A N 1
ATOM 2944 C CA . LYS A 1 440 ? 50.773 59.814 51.218 1.00 19.99 461 LYS A CA 1
ATOM 2945 C C . LYS A 1 440 ? 51.224 60.918 50.271 1.00 23.33 461 LYS A C 1
ATOM 2946 O O . LYS A 1 440 ? 50.601 61.987 50.158 1.00 23.56 461 LYS A O 1
ATOM 2952 N N A PHE A 1 441 ? 52.344 60.682 49.600 0.51 23.54 462 PHE A N 1
ATOM 2953 N N B PHE A 1 441 ? 52.341 60.663 49.602 0.49 23.53 462 PHE A N 1
ATOM 2954 C CA A PHE A 1 441 ? 52.874 61.714 48.715 0.51 23.70 462 PHE A CA 1
ATOM 2955 C CA B PHE A 1 441 ? 52.899 61.629 48.673 0.49 23.72 462 PHE A CA 1
ATOM 2956 C C A PHE A 1 441 ? 53.629 61.113 47.519 0.51 25.00 462 PHE A C 1
ATOM 2957 C C B PHE A 1 441 ? 53.662 60.904 47.554 0.49 24.52 462 PHE A C 1
ATOM 2958 O O A PHE A 1 441 ? 53.950 61.825 46.561 0.51 18.36 462 PHE A O 1
ATOM 2959 O O B PHE A 1 441 ? 53.686 59.677 47.496 0.49 13.89 462 PHE A O 1
ATOM 2974 N N . THR B 1 4 ? 60.437 37.962 27.837 1.00 76.96 25 THR B N 1
ATOM 2975 C CA . THR B 1 4 ? 60.767 39.035 26.904 1.00 80.64 25 THR B CA 1
ATOM 2976 C C . THR B 1 4 ? 61.216 38.454 25.564 1.00 75.80 25 THR B C 1
ATOM 2977 O O . THR B 1 4 ? 62.210 37.726 25.498 1.00 74.56 25 THR B O 1
ATOM 2981 N N . PRO B 1 5 ? 60.491 38.775 24.496 1.00 69.58 26 PRO B N 1
ATOM 2982 C CA . PRO B 1 5 ? 60.837 38.228 23.181 1.00 61.44 26 PRO B CA 1
ATOM 2983 C C . PRO B 1 5 ? 62.133 38.832 22.660 1.00 51.63 26 PRO B C 1
ATOM 2984 O O . PRO B 1 5 ? 62.609 39.868 23.133 1.00 56.23 26 PRO B O 1
ATOM 2988 N N . LEU B 1 6 ? 62.712 38.157 21.675 1.00 41.86 27 LEU B N 1
ATOM 2989 C CA . LEU B 1 6 ? 63.980 38.578 21.087 1.00 36.80 27 LEU B CA 1
ATOM 2990 C C . LEU B 1 6 ? 63.713 39.590 19.985 1.00 35.94 27 LEU B C 1
ATOM 2991 O O . LEU B 1 6 ? 63.121 39.261 18.952 1.00 32.86 27 LEU B O 1
ATOM 2996 N N . SER B 1 7 ? 64.162 40.821 20.196 1.00 31.98 28 SER B N 1
ATOM 2997 C CA . SER B 1 7 ? 63.933 41.872 19.219 1.00 32.76 28 SER B CA 1
ATOM 2998 C C . SER B 1 7 ? 65.113 42.833 19.208 1.00 31.17 28 SER B C 1
ATOM 2999 O O . SER B 1 7 ? 65.972 42.820 20.094 1.00 31.52 28 SER B O 1
ATOM 3002 N N . ALA B 1 8 ? 65.148 43.657 18.170 1.00 33.60 29 ALA B N 1
ATOM 3003 C CA . ALA B 1 8 ? 66.236 44.597 17.975 1.00 33.21 29 ALA B CA 1
ATOM 3004 C C . ALA B 1 8 ? 65.708 45.815 17.236 1.00 36.67 29 ALA B C 1
ATOM 3005 O O . ALA B 1 8 ? 64.747 45.733 16.466 1.00 34.23 29 ALA B O 1
ATOM 3007 N N . THR B 1 9 ? 66.397 46.935 17.424 1.00 33.93 30 THR B N 1
ATOM 3008 C CA . THR B 1 9 ? 66.034 48.201 16.808 1.00 34.80 30 THR B CA 1
ATOM 3009 C C . THR B 1 9 ? 67.265 48.826 16.183 1.00 39.65 30 THR B C 1
ATOM 3010 O O . THR B 1 9 ? 68.351 48.772 16.763 1.00 35.25 30 THR B O 1
ATOM 3014 N N . ALA B 1 10 ? 67.095 49.432 15.011 1.00 34.96 31 ALA B N 1
ATOM 3015 C CA . ALA B 1 10 ? 68.138 50.247 14.397 1.00 34.35 31 ALA B CA 1
ATOM 3016 C C . ALA B 1 10 ? 67.580 51.644 14.166 1.00 47.32 31 ALA B C 1
ATOM 3017 O O . ALA B 1 10 ? 66.621 51.815 13.403 1.00 40.36 31 ALA B O 1
ATOM 3019 N N . ALA B 1 11 ? 68.172 52.634 14.834 1.00 40.85 32 ALA B N 1
ATOM 3020 C CA . ALA B 1 11 ? 67.849 54.030 14.576 1.00 43.75 32 ALA B CA 1
ATOM 3021 C C . ALA B 1 11 ? 68.582 54.485 13.319 1.00 42.81 32 ALA B C 1
ATOM 3022 O O . ALA B 1 11 ? 69.818 54.502 13.278 1.00 46.26 32 ALA B O 1
ATOM 3024 N N . LEU B 1 12 ? 67.824 54.833 12.285 1.00 43.17 33 LEU B N 1
ATOM 3025 C CA . LEU B 1 12 ? 68.387 55.150 10.978 1.00 43.82 33 LEU B CA 1
ATOM 3026 C C . LEU B 1 12 ? 68.790 56.624 10.939 1.00 51.31 33 LEU B C 1
ATOM 3027 O O . LEU B 1 12 ? 67.972 57.504 11.225 1.00 48.56 33 LEU B O 1
ATOM 3032 N N . ARG B 1 13 ? 70.062 56.883 10.640 1.00 51.76 34 ARG B N 1
ATOM 3033 C CA . ARG B 1 13 ? 70.626 58.225 10.596 1.00 59.78 34 ARG B CA 1
ATOM 3034 C C . ARG B 1 13 ? 71.047 58.573 9.168 1.00 62.74 34 ARG B C 1
ATOM 3035 O O . ARG B 1 13 ? 71.314 57.688 8.344 1.00 50.37 34 ARG B O 1
ATOM 3043 N N . ASP B 1 14 ? 71.083 59.873 8.870 1.00 65.75 35 ASP B N 1
ATOM 3044 C CA . ASP B 1 14 ? 71.629 60.330 7.600 1.00 71.85 35 ASP B CA 1
ATOM 3045 C C . ASP B 1 14 ? 73.109 60.687 7.755 1.00 71.47 35 ASP B C 1
ATOM 3046 O O . ASP B 1 14 ? 73.709 60.518 8.820 1.00 72.04 35 ASP B O 1
ATOM 3051 N N . GLY B 1 15 ? 73.712 61.184 6.672 1.00 72.39 36 GLY B N 1
ATOM 3052 C CA . GLY B 1 15 ? 75.129 61.505 6.717 1.00 72.96 36 GLY B CA 1
ATOM 3053 C C . GLY B 1 15 ? 75.457 62.585 7.728 1.00 78.77 36 GLY B C 1
ATOM 3054 O O . GLY B 1 15 ? 76.538 62.576 8.324 1.00 80.46 36 GLY B O 1
ATOM 3055 N N . ALA B 1 16 ? 74.529 63.516 7.950 1.00 79.42 37 ALA B N 1
ATOM 3056 C CA . ALA B 1 16 ? 74.711 64.566 8.945 1.00 77.65 37 ALA B CA 1
ATOM 3057 C C . ALA B 1 16 ? 74.465 64.084 10.370 1.00 75.12 37 ALA B C 1
ATOM 3058 O O . ALA B 1 16 ? 74.647 64.868 11.309 1.00 76.42 37 ALA B O 1
ATOM 3060 N N . GLY B 1 17 ? 74.062 62.828 10.558 1.00 71.47 38 GLY B N 1
ATOM 3061 C CA . GLY B 1 17 ? 73.828 62.290 11.881 1.00 70.70 38 GLY B CA 1
ATOM 3062 C C . GLY B 1 17 ? 72.439 62.494 12.442 1.00 71.80 38 GLY B C 1
ATOM 3063 O O . GLY B 1 17 ? 72.210 62.169 13.613 1.00 71.97 38 GLY B O 1
ATOM 3064 N N . GLN B 1 18 ? 71.508 63.026 11.659 1.00 72.86 39 GLN B N 1
ATOM 3065 C CA . GLN B 1 18 ? 70.138 63.175 12.124 1.00 70.83 39 GLN B CA 1
ATOM 3066 C C . GLN B 1 18 ? 69.405 61.845 11.984 1.00 63.51 39 GLN B C 1
ATOM 3067 O O . GLN B 1 18 ? 69.535 61.149 10.972 1.00 62.18 39 GLN B O 1
ATOM 3073 N N . VAL B 1 19 ? 68.645 61.490 13.015 1.00 65.83 40 VAL B N 1
ATOM 3074 C CA . VAL B 1 19 ? 67.844 60.270 13.009 1.00 55.42 40 VAL B CA 1
ATOM 3075 C C . VAL B 1 19 ? 66.590 60.528 12.181 1.00 60.05 40 VAL B C 1
ATOM 3076 O O . VAL B 1 19 ? 65.790 61.413 12.505 1.00 55.63 40 VAL B O 1
ATOM 3080 N N . VAL B 1 20 ? 66.418 59.754 11.107 1.00 49.89 41 VAL B N 1
ATOM 3081 C CA . VAL B 1 20 ? 65.368 59.971 10.125 1.00 55.99 41 VAL B CA 1
ATOM 3082 C C . VAL B 1 20 ? 64.426 58.780 10.017 1.00 60.92 41 VAL B C 1
ATOM 3083 O O . VAL B 1 20 ? 63.625 58.706 9.083 1.00 56.00 41 VAL B O 1
ATOM 3087 N N . GLY B 1 21 ? 64.509 57.835 10.943 1.00 58.21 42 GLY B N 1
ATOM 3088 C CA . GLY B 1 21 ? 63.653 56.674 10.867 1.00 52.08 42 GLY B CA 1
ATOM 3089 C C . GLY B 1 21 ? 64.099 55.612 11.852 1.00 48.21 42 GLY B C 1
ATOM 3090 O O . GLY B 1 21 ? 64.971 55.840 12.697 1.00 39.65 42 GLY B O 1
ATOM 3091 N N . SER B 1 22 ? 63.489 54.439 11.703 1.00 50.18 43 SER B N 1
ATOM 3092 C CA . SER B 1 22 ? 63.715 53.335 12.622 1.00 44.79 43 SER B CA 1
ATOM 3093 C C . SER B 1 22 ? 63.381 52.023 11.927 1.00 49.77 43 SER B C 1
ATOM 3094 O O . SER B 1 22 ? 62.415 51.948 11.163 1.00 41.30 43 SER B O 1
ATOM 3097 N N . ALA B 1 23 ? 64.189 50.999 12.192 1.00 38.23 44 ALA B N 1
ATOM 3098 C CA . ALA B 1 23 ? 63.894 49.642 11.774 1.00 36.39 44 ALA B CA 1
ATOM 3099 C C . ALA B 1 23 ? 63.770 48.792 13.026 1.00 41.31 44 ALA B C 1
ATOM 3100 O O . ALA B 1 23 ? 64.538 48.955 13.979 1.00 40.25 44 ALA B O 1
ATOM 3102 N N . ARG B 1 24 ? 62.752 47.952 13.056 1.00 35.38 45 ARG B N 1
ATOM 3103 C CA . ARG B 1 24 ? 62.508 47.054 14.169 1.00 34.23 45 ARG B CA 1
ATOM 3104 C C . ARG B 1 24 ? 62.473 45.618 13.669 1.00 37.43 45 ARG B C 1
ATOM 3105 O O . ARG B 1 24 ? 61.878 45.324 12.628 1.00 33.55 45 ARG B O 1
ATOM 3113 N N . PHE B 1 25 ? 63.135 44.737 14.413 1.00 34.96 46 PHE B N 1
ATOM 3114 C CA . PHE B 1 25 ? 63.261 43.327 14.073 1.00 33.82 46 PHE B CA 1
ATOM 3115 C C . PHE B 1 25 ? 62.696 42.518 15.226 1.00 35.35 46 PHE B C 1
ATOM 3116 O O . PHE B 1 25 ? 63.068 42.749 16.378 1.00 31.88 46 PHE B O 1
ATOM 3124 N N . VAL B 1 26 ? 61.815 41.563 14.935 1.00 36.87 47 VAL B N 1
ATOM 3125 C CA . VAL B 1 26 ? 61.285 40.689 15.981 1.00 34.82 47 VAL B CA 1
ATOM 3126 C C . VAL B 1 26 ? 61.452 39.246 15.520 1.00 40.82 47 VAL B C 1
ATOM 3127 O O . VAL B 1 26 ? 60.982 38.879 14.438 1.00 36.98 47 VAL B O 1
ATOM 3131 N N . GLN B 1 27 ? 62.138 38.435 16.321 1.00 37.63 48 GLN B N 1
ATOM 3132 C CA . GLN B 1 27 ? 62.330 37.042 15.943 1.00 38.04 48 GLN B CA 1
ATOM 3133 C C . GLN B 1 27 ? 61.010 36.295 16.047 1.00 42.99 48 GLN B C 1
ATOM 3134 O O . GLN B 1 27 ? 60.328 36.360 17.072 1.00 44.49 48 GLN B O 1
ATOM 3140 N N . GLN B 1 28 ? 60.653 35.586 14.979 1.00 48.14 49 GLN B N 1
ATOM 3141 C CA . GLN B 1 28 ? 59.457 34.748 14.942 1.00 51.60 49 GLN B CA 1
ATOM 3142 C C . GLN B 1 28 ? 59.918 33.371 14.473 1.00 51.81 49 GLN B C 1
ATOM 3143 O O . GLN B 1 28 ? 60.082 33.140 13.269 1.00 47.30 49 GLN B O 1
ATOM 3149 N N . GLY B 1 29 ? 60.173 32.484 15.430 1.00 50.13 50 GLY B N 1
ATOM 3150 C CA . GLY B 1 29 ? 60.674 31.159 15.105 1.00 46.48 50 GLY B CA 1
ATOM 3151 C C . GLY B 1 29 ? 61.989 31.269 14.365 1.00 57.13 50 GLY B C 1
ATOM 3152 O O . GLY B 1 29 ? 62.957 31.856 14.860 1.00 57.00 50 GLY B O 1
ATOM 3153 N N . ALA B 1 30 ? 62.028 30.730 13.144 1.00 52.90 51 ALA B N 1
ATOM 3154 C CA . ALA B 1 30 ? 63.222 30.845 12.319 1.00 58.82 51 ALA B CA 1
ATOM 3155 C C . ALA B 1 30 ? 63.277 32.157 11.550 1.00 64.84 51 ALA B C 1
ATOM 3156 O O . ALA B 1 30 ? 64.358 32.537 11.076 1.00 63.95 51 ALA B O 1
ATOM 3158 N N . GLY B 1 31 ? 62.149 32.870 11.449 1.00 55.10 52 GLY B N 1
ATOM 3159 C CA . GLY B 1 31 ? 62.074 34.098 10.692 1.00 55.30 52 GLY B CA 1
ATOM 3160 C C . GLY B 1 31 ? 62.092 35.336 11.570 1.00 48.45 52 GLY B C 1
ATOM 3161 O O . GLY B 1 31 ? 61.841 35.276 12.770 1.00 42.87 52 GLY B O 1
ATOM 3162 N N . VAL B 1 32 ? 62.375 36.474 10.937 1.00 48.02 53 VAL B N 1
ATOM 3163 C CA . VAL B 1 32 ? 62.408 37.775 11.600 1.00 36.40 53 VAL B CA 1
ATOM 3164 C C . VAL B 1 32 ? 61.343 38.673 10.980 1.00 37.67 53 VAL B C 1
ATOM 3165 O O . VAL B 1 32 ? 61.347 38.901 9.764 1.00 42.91 53 VAL B O 1
ATOM 3169 N N . GLN B 1 33 ? 60.442 39.179 11.814 1.00 44.20 54 GLN B N 1
ATOM 3170 C CA . GLN B 1 33 ? 59.490 40.198 11.385 1.00 48.01 54 GLN B CA 1
ATOM 3171 C C . GLN B 1 33 ? 60.181 41.555 11.405 1.00 43.80 54 GLN B C 1
ATOM 3172 O O . GLN B 1 33 ? 60.669 41.997 12.450 1.00 39.48 54 GLN B O 1
ATOM 3178 N N . VAL B 1 34 ? 60.198 42.216 10.256 1.00 37.53 55 VAL B N 1
ATOM 3179 C CA . VAL B 1 34 ? 60.919 43.463 10.042 1.00 36.83 55 VAL B CA 1
ATOM 3180 C C . VAL B 1 34 ? 59.900 44.553 9.748 1.00 48.43 55 VAL B C 1
ATOM 3181 O O . VAL B 1 34 ? 58.995 44.355 8.931 1.00 41.12 55 VAL B O 1
ATOM 3185 N N . THR B 1 35 ? 60.035 45.687 10.429 1.00 40.45 56 THR B N 1
ATOM 3186 C CA . THR B 1 35 ? 59.194 46.855 10.191 1.00 43.52 56 THR B CA 1
ATOM 3187 C C . THR B 1 35 ? 60.089 48.074 10.028 1.00 43.00 56 THR B C 1
ATOM 3188 O O . THR B 1 35 ? 60.876 48.384 10.925 1.00 44.52 56 THR B O 1
ATOM 3192 N N . VAL B 1 36 ? 59.953 48.787 8.913 1.00 43.31 57 VAL B N 1
ATOM 3193 C CA . VAL B 1 36 ? 60.816 49.921 8.603 1.00 48.10 57 VAL B CA 1
ATOM 3194 C C . VAL B 1 36 ? 59.954 51.157 8.428 1.00 52.67 57 VAL B C 1
ATOM 3195 O O . VAL B 1 36 ? 58.923 51.108 7.750 1.00 51.95 57 VAL B O 1
ATOM 3199 N N . ASP B 1 37 ? 60.381 52.260 9.039 1.00 59.26 58 ASP B N 1
ATOM 3200 C CA . ASP B 1 37 ? 59.716 53.554 8.909 1.00 61.70 58 ASP B CA 1
ATOM 3201 C C . ASP B 1 37 ? 60.820 54.590 8.753 1.00 57.31 58 ASP B C 1
ATOM 3202 O O . ASP B 1 37 ? 61.563 54.832 9.709 1.00 55.07 58 ASP B O 1
ATOM 3207 N N . VAL B 1 38 ? 60.919 55.227 7.589 1.00 52.20 59 VAL B N 1
ATOM 3208 C CA . VAL B 1 38 ? 61.987 56.199 7.364 1.00 51.46 59 VAL B CA 1
ATOM 3209 C C . VAL B 1 38 ? 61.478 57.299 6.438 1.00 65.58 59 VAL B C 1
ATOM 3210 O O . VAL B 1 38 ? 60.696 57.045 5.515 1.00 58.54 59 VAL B O 1
ATOM 3214 N N . ARG B 1 39 ? 61.926 58.529 6.701 1.00 67.44 60 ARG B N 1
ATOM 3215 C CA . ARG B 1 39 ? 61.528 59.709 5.947 1.00 62.81 60 ARG B CA 1
ATOM 3216 C C . ARG B 1 39 ? 62.747 60.358 5.304 1.00 65.36 60 ARG B C 1
ATOM 3217 O O . ARG B 1 39 ? 63.897 60.062 5.646 1.00 63.98 60 ARG B O 1
ATOM 3225 N N . GLY B 1 40 ? 62.478 61.242 4.349 1.00 65.97 61 GLY B N 1
ATOM 3226 C CA . GLY B 1 40 ? 63.519 62.013 3.708 1.00 57.39 61 GLY B CA 1
ATOM 3227 C C . GLY B 1 40 ? 64.208 61.343 2.545 1.00 63.51 61 GLY B C 1
ATOM 3228 O O . GLY B 1 40 ? 65.255 61.833 2.106 1.00 69.26 61 GLY B O 1
ATOM 3229 N N . LEU B 1 41 ? 63.660 60.253 2.018 1.00 61.14 62 LEU B N 1
ATOM 3230 C CA . LEU B 1 41 ? 64.275 59.557 0.899 1.00 72.76 62 LEU B CA 1
ATOM 3231 C C . LEU B 1 41 ? 63.667 60.008 -0.424 1.00 69.98 62 LEU B C 1
ATOM 3232 O O . LEU B 1 41 ? 62.553 60.535 -0.484 1.00 67.47 62 LEU B O 1
ATOM 3237 N N . THR B 1 42 ? 64.410 59.778 -1.488 1.00 67.30 63 THR B N 1
ATOM 3238 C CA . THR B 1 42 ? 63.882 60.125 -2.795 1.00 73.73 63 THR B CA 1
ATOM 3239 C C . THR B 1 42 ? 62.864 59.074 -3.237 1.00 74.01 63 THR B C 1
ATOM 3240 O O . THR B 1 42 ? 63.028 57.886 -2.942 1.00 69.82 63 THR B O 1
ATOM 3244 N N . PRO B 1 43 ? 61.789 59.486 -3.907 1.00 71.65 64 PRO B N 1
ATOM 3245 C CA . PRO B 1 43 ? 60.773 58.515 -4.324 1.00 70.38 64 PRO B CA 1
ATOM 3246 C C . PRO B 1 43 ? 61.370 57.465 -5.246 1.00 68.13 64 PRO B C 1
ATOM 3247 O O . PRO B 1 43 ? 62.277 57.744 -6.034 1.00 69.26 64 PRO B O 1
ATOM 3251 N N . GLY B 1 44 ? 60.865 56.242 -5.123 1.00 67.19 65 GLY B N 1
ATOM 3252 C CA . GLY B 1 44 ? 61.358 55.144 -5.930 1.00 70.73 65 GLY B CA 1
ATOM 3253 C C . GLY B 1 44 ? 61.873 53.995 -5.089 1.00 72.02 65 GLY B C 1
ATOM 3254 O O . GLY B 1 44 ? 61.548 53.896 -3.902 1.00 66.75 65 GLY B O 1
ATOM 3255 N N . MET B 1 45 ? 62.672 53.118 -5.695 1.00 74.35 66 MET B N 1
ATOM 3256 C CA . MET B 1 45 ? 63.229 51.957 -5.011 1.00 70.51 66 MET B CA 1
ATOM 3257 C C . MET B 1 45 ? 64.621 52.270 -4.480 1.00 71.81 66 MET B C 1
ATOM 3258 O O . MET B 1 45 ? 65.421 52.934 -5.147 1.00 73.39 66 MET B O 1
ATOM 3263 N N . HIS B 1 46 ? 64.906 51.784 -3.273 1.00 76.37 67 HIS B N 1
ATOM 3264 C CA . HIS B 1 46 ? 66.158 52.113 -2.603 1.00 80.38 67 HIS B CA 1
ATOM 3265 C C . HIS B 1 46 ? 66.960 50.894 -2.179 1.00 77.96 67 HIS B C 1
ATOM 3266 O O . HIS B 1 46 ? 68.170 50.835 -2.432 1.00 77.04 67 HIS B O 1
ATOM 3273 N N . GLY B 1 47 ? 66.328 49.917 -1.545 1.00 71.17 68 GLY B N 1
ATOM 3274 C CA . GLY B 1 47 ? 67.027 48.693 -1.207 1.00 74.80 68 GLY B CA 1
ATOM 3275 C C . GLY B 1 47 ? 67.754 48.777 0.115 1.00 63.22 68 GLY B C 1
ATOM 3276 O O . GLY B 1 47 ? 68.523 49.712 0.368 1.00 59.12 68 GLY B O 1
ATOM 3277 N N . MET B 1 48 ? 67.537 47.765 0.950 1.00 65.79 69 MET B N 1
ATOM 3278 C CA . MET B 1 48 ? 68.086 47.727 2.298 1.00 61.65 69 MET B CA 1
ATOM 3279 C C . MET B 1 48 ? 68.537 46.313 2.626 1.00 59.98 69 MET B C 1
ATOM 3280 O O . MET B 1 48 ? 67.764 45.360 2.492 1.00 57.31 69 MET B O 1
ATOM 3285 N N . HIS B 1 49 ? 69.803 46.177 2.997 1.00 55.99 70 HIS B N 1
ATOM 3286 C CA . HIS B 1 49 ? 70.361 44.897 3.396 1.00 54.87 70 HIS B CA 1
ATOM 3287 C C . HIS B 1 49 ? 71.260 45.137 4.602 1.00 41.87 70 HIS B C 1
ATOM 3288 O O . HIS B 1 49 ? 71.568 46.276 4.965 1.00 42.23 70 HIS B O 1
ATOM 3295 N N . VAL B 1 50 ? 71.652 44.049 5.243 1.00 45.69 71 VAL B N 1
ATOM 3296 C CA . VAL B 1 50 ? 72.536 44.122 6.400 1.00 35.00 71 VAL B CA 1
ATOM 3297 C C . VAL B 1 50 ? 73.990 44.238 5.951 1.00 39.60 71 VAL B C 1
ATOM 3298 O O . VAL B 1 50 ? 74.451 43.484 5.084 1.00 44.47 71 VAL B O 1
ATOM 3302 N N . HIS B 1 51 ? 74.721 45.176 6.547 1.00 35.52 72 HIS B N 1
ATOM 3303 C CA . HIS B 1 51 ? 76.167 45.244 6.387 1.00 42.44 72 HIS B CA 1
ATOM 3304 C C . HIS B 1 51 ? 76.876 44.701 7.624 1.00 45.18 72 HIS B C 1
ATOM 3305 O O . HIS B 1 51 ? 76.310 44.621 8.717 1.00 40.87 72 HIS B O 1
ATOM 3312 N N . GLU B 1 52 ? 78.158 44.381 7.443 1.00 41.72 73 GLU B N 1
ATOM 3313 C CA . GLU B 1 52 ? 78.817 43.473 8.376 1.00 44.98 73 GLU B CA 1
ATOM 3314 C C . GLU B 1 52 ? 79.144 44.124 9.719 1.00 38.67 73 GLU B C 1
ATOM 3315 O O . GLU B 1 52 ? 79.125 43.429 10.739 1.00 39.27 73 GLU B O 1
ATOM 3321 N N . PHE B 1 53 ? 79.449 45.426 9.760 1.00 39.29 74 PHE B N 1
ATOM 3322 C CA . PHE B 1 53 ? 79.885 46.087 10.989 1.00 42.15 74 PHE B CA 1
ATOM 3323 C C . PHE B 1 53 ? 78.810 47.008 11.555 1.00 41.45 74 PHE B C 1
ATOM 3324 O O . PHE B 1 53 ? 78.111 47.702 10.811 1.00 45.33 74 PHE B O 1
ATOM 3332 N N . GLY B 1 54 ? 78.727 47.049 12.882 1.00 39.43 75 GLY B N 1
ATOM 3333 C CA . GLY B 1 54 ? 77.786 47.903 13.580 1.00 39.74 75 GLY B CA 1
ATOM 3334 C C . GLY B 1 54 ? 78.345 49.286 13.824 1.00 40.49 75 GLY B C 1
ATOM 3335 O O . GLY B 1 54 ? 78.494 49.717 14.974 1.00 37.55 75 GLY B O 1
ATOM 3336 N N . ARG B 1 55 ? 78.683 49.981 12.736 1.00 46.00 76 ARG B N 1
ATOM 3337 C CA . ARG B 1 55 ? 79.145 51.366 12.757 1.00 48.39 76 ARG B CA 1
ATOM 3338 C C . ARG B 1 55 ? 78.569 52.119 11.570 1.00 45.92 76 ARG B C 1
ATOM 3339 O O . ARG B 1 55 ? 78.518 51.595 10.453 1.00 48.67 76 ARG B O 1
ATOM 3347 N N . CYS B 1 56 ? 78.143 53.354 11.811 1.00 48.91 77 CYS B N 1
ATOM 3348 C CA . CYS B 1 56 ? 77.546 54.155 10.754 1.00 54.21 77 CYS B CA 1
ATOM 3349 C C . CYS B 1 56 ? 78.319 55.443 10.515 1.00 60.05 77 CYS B C 1
ATOM 3350 O O . CYS B 1 56 ? 77.790 56.380 9.911 1.00 65.03 77 CYS B O 1
ATOM 3353 N N . THR B 1 57 ? 79.578 55.477 10.914 1.00 55.51 78 THR B N 1
ATOM 3354 C CA . THR B 1 57 ? 80.438 56.639 10.746 1.00 61.07 78 THR B CA 1
ATOM 3355 C C . THR B 1 57 ? 81.165 56.557 9.410 1.00 64.10 78 THR B C 1
ATOM 3356 O O . THR B 1 57 ? 81.077 55.551 8.698 1.00 55.53 78 THR B O 1
ATOM 3360 N N . PRO B 1 58 ? 81.860 57.623 9.002 1.00 65.95 79 PRO B N 1
ATOM 3361 C CA . PRO B 1 58 ? 82.601 57.562 7.736 1.00 60.66 79 PRO B CA 1
ATOM 3362 C C . PRO B 1 58 ? 83.785 56.612 7.835 1.00 59.89 79 PRO B C 1
ATOM 3363 O O . PRO B 1 58 ? 84.366 56.413 8.905 1.00 60.12 79 PRO B O 1
ATOM 3367 N N . GLY B 1 59 ? 84.145 56.027 6.698 1.00 61.57 80 GLY B N 1
ATOM 3368 C CA . GLY B 1 59 ? 85.257 55.095 6.661 1.00 62.38 80 GLY B CA 1
ATOM 3369 C C . GLY B 1 59 ? 86.224 55.288 5.509 1.00 68.03 80 GLY B C 1
ATOM 3370 O O . GLY B 1 59 ? 87.423 55.022 5.646 1.00 76.58 80 GLY B O 1
ATOM 3371 N N . VAL B 1 68 ? 84.053 57.681 2.278 1.00 67.06 89 VAL B N 1
ATOM 3372 C CA . VAL B 1 68 ? 82.640 57.788 1.919 1.00 75.47 89 VAL B CA 1
ATOM 3373 C C . VAL B 1 68 ? 81.742 57.748 3.163 1.00 71.48 89 VAL B C 1
ATOM 3374 O O . VAL B 1 68 ? 82.127 57.202 4.202 1.00 64.47 89 VAL B O 1
ATOM 3378 N N . PRO B 1 69 ? 80.552 58.345 3.063 1.00 75.03 90 PRO B N 1
ATOM 3379 C CA . PRO B 1 69 ? 79.600 58.270 4.176 1.00 69.68 90 PRO B CA 1
ATOM 3380 C C . PRO B 1 69 ? 79.188 56.833 4.455 1.00 68.10 90 PRO B C 1
ATOM 3381 O O . PRO B 1 69 ? 78.958 56.043 3.533 1.00 65.66 90 PRO B O 1
ATOM 3385 N N . PHE B 1 70 ? 79.107 56.501 5.747 1.00 60.92 91 PHE B N 1
ATOM 3386 C CA . PHE B 1 70 ? 78.720 55.165 6.203 1.00 61.71 91 PHE B CA 1
ATOM 3387 C C . PHE B 1 70 ? 79.691 54.099 5.709 1.00 59.84 91 PHE B C 1
ATOM 3388 O O . PHE B 1 70 ? 79.310 52.943 5.524 1.00 56.79 91 PHE B O 1
ATOM 3396 N N . GLY B 1 71 ? 80.943 54.483 5.445 1.00 58.08 92 GLY B N 1
ATOM 3397 C CA . GLY B 1 71 ? 81.924 53.503 5.019 1.00 55.03 92 GLY B CA 1
ATOM 3398 C C . GLY B 1 71 ? 82.303 52.529 6.117 1.00 57.58 92 GLY B C 1
ATOM 3399 O O . GLY B 1 71 ? 82.608 51.365 5.842 1.00 51.30 92 GLY B O 1
ATOM 3400 N N . ALA B 1 72 ? 82.260 52.977 7.374 1.00 49.40 93 ALA B N 1
ATOM 3401 C CA . ALA B 1 72 ? 82.610 52.123 8.503 1.00 53.61 93 ALA B CA 1
ATOM 3402 C C . ALA B 1 72 ? 81.662 50.940 8.680 1.00 49.23 93 ALA B C 1
ATOM 3403 O O . ALA B 1 72 ? 81.976 50.033 9.460 1.00 47.99 93 ALA B O 1
ATOM 3405 N N . ALA B 1 73 ? 80.519 50.923 7.986 1.00 48.69 94 ALA B N 1
ATOM 3406 C CA . ALA B 1 73 ? 79.613 49.784 8.068 1.00 44.87 94 ALA B CA 1
ATOM 3407 C C . ALA B 1 73 ? 80.180 48.549 7.389 1.00 52.16 94 ALA B C 1
ATOM 3408 O O . ALA B 1 73 ? 79.631 47.452 7.561 1.00 46.45 94 ALA B O 1
ATOM 3410 N N . GLY B 1 74 ? 81.263 48.694 6.644 1.00 44.91 95 GLY B N 1
ATOM 3411 C CA . GLY B 1 74 ? 81.845 47.555 5.982 1.00 48.74 95 GLY B CA 1
ATOM 3412 C C . GLY B 1 74 ? 81.020 47.138 4.783 1.00 51.00 95 GLY B C 1
ATOM 3413 O O . GLY B 1 74 ? 80.153 47.863 4.294 1.00 52.14 95 GLY B O 1
ATOM 3414 N N . GLY B 1 75 ? 81.304 45.928 4.311 1.00 47.34 96 GLY B N 1
ATOM 3415 C CA . GLY B 1 75 ? 80.656 45.396 3.139 1.00 43.08 96 GLY B CA 1
ATOM 3416 C C . GLY B 1 75 ? 79.325 44.747 3.446 1.00 56.11 96 GLY B C 1
ATOM 3417 O O . GLY B 1 75 ? 78.841 44.720 4.577 1.00 51.34 96 GLY B O 1
ATOM 3418 N N . HIS B 1 76 ? 78.717 44.229 2.386 1.00 49.96 97 HIS B N 1
ATOM 3419 C CA . HIS B 1 76 ? 77.443 43.534 2.487 1.00 54.77 97 HIS B CA 1
ATOM 3420 C C . HIS B 1 76 ? 77.625 42.239 3.274 1.00 55.12 97 HIS B C 1
ATOM 3421 O O . HIS B 1 76 ? 78.566 41.483 3.027 1.00 50.49 97 HIS B O 1
ATOM 3428 N N . PHE B 1 77 ? 76.742 41.990 4.239 1.00 52.95 98 PHE B N 1
ATOM 3429 C CA . PHE B 1 77 ? 76.776 40.758 5.023 1.00 47.69 98 PHE B CA 1
ATOM 3430 C C . PHE B 1 77 ? 75.836 39.730 4.398 1.00 49.42 98 PHE B C 1
ATOM 3431 O O . PHE B 1 77 ? 74.626 39.964 4.322 1.00 55.40 98 PHE B O 1
ATOM 3439 N N . ASP B 1 78 ? 76.384 38.618 3.910 1.00 61.96 99 ASP B N 1
ATOM 3440 C CA . ASP B 1 78 ? 75.526 37.573 3.329 1.00 67.71 99 ASP B CA 1
ATOM 3441 C C . ASP B 1 78 ? 75.591 36.241 4.109 1.00 65.50 99 ASP B C 1
ATOM 3442 O O . ASP B 1 78 ? 76.569 35.942 4.807 1.00 59.82 99 ASP B O 1
ATOM 3447 N N . PRO B 1 101 ? 62.251 42.391 -0.996 1.00 91.78 122 PRO B N 1
ATOM 3448 C CA . PRO B 1 101 ? 62.981 42.929 0.156 1.00 90.38 122 PRO B CA 1
ATOM 3449 C C . PRO B 1 101 ? 63.513 44.331 -0.122 1.00 91.64 122 PRO B C 1
ATOM 3450 O O . PRO B 1 101 ? 64.592 44.696 0.351 1.00 84.80 122 PRO B O 1
ATOM 3454 N N . MET B 1 102 ? 62.751 45.104 -0.892 1.00 91.93 123 MET B N 1
ATOM 3455 C CA . MET B 1 102 ? 63.145 46.440 -1.313 1.00 85.57 123 MET B CA 1
ATOM 3456 C C . MET B 1 102 ? 62.225 47.474 -0.682 1.00 84.15 123 MET B C 1
ATOM 3457 O O . MET B 1 102 ? 61.018 47.245 -0.549 1.00 84.68 123 MET B O 1
ATOM 3462 N N . LEU B 1 103 ? 62.803 48.608 -0.293 1.00 80.00 124 LEU B N 1
ATOM 3463 C CA . LEU B 1 103 ? 62.066 49.654 0.399 1.00 70.61 124 LEU B CA 1
ATOM 3464 C C . LEU B 1 103 ? 61.381 50.553 -0.620 1.00 68.74 124 LEU B C 1
ATOM 3465 O O . LEU B 1 103 ? 62.027 51.071 -1.537 1.00 66.70 124 LEU B O 1
ATOM 3470 N N . SER B 1 104 ? 60.077 50.748 -0.449 1.00 70.45 125 SER B N 1
ATOM 3471 C CA . SER B 1 104 ? 59.286 51.553 -1.372 1.00 78.51 125 SER B CA 1
ATOM 3472 C C . SER B 1 104 ? 59.044 52.943 -0.789 1.00 75.41 125 SER B C 1
ATOM 3473 O O . SER B 1 104 ? 58.414 53.081 0.269 1.00 65.68 125 SER B O 1
ATOM 3476 N N . VAL B 1 105 ? 59.507 53.967 -1.507 1.00 75.73 126 VAL B N 1
ATOM 3477 C CA . VAL B 1 105 ? 59.377 55.358 -1.086 1.00 73.51 126 VAL B CA 1
ATOM 3478 C C . VAL B 1 105 ? 58.396 56.064 -2.014 1.00 71.28 126 VAL B C 1
ATOM 3479 O O . VAL B 1 105 ? 58.608 56.122 -3.234 1.00 59.68 126 VAL B O 1
ATOM 3483 N N . GLY B 1 106 ? 57.343 56.627 -1.427 1.00 71.37 127 GLY B N 1
ATOM 3484 C CA . GLY B 1 106 ? 56.345 57.365 -2.166 1.00 69.84 127 GLY B CA 1
ATOM 3485 C C . GLY B 1 106 ? 56.789 58.781 -2.484 1.00 75.00 127 GLY B C 1
ATOM 3486 O O . GLY B 1 106 ? 57.936 59.182 -2.274 1.00 65.78 127 GLY B O 1
ATOM 3487 N N . ALA B 1 107 ? 55.831 59.558 -2.994 1.00 72.71 128 ALA B N 1
ATOM 3488 C CA . ALA B 1 107 ? 56.109 60.948 -3.331 1.00 61.77 128 ALA B CA 1
ATOM 3489 C C . ALA B 1 107 ? 56.377 61.782 -2.087 1.00 57.74 128 ALA B C 1
ATOM 3490 O O . ALA B 1 107 ? 57.080 62.794 -2.164 1.00 55.00 128 ALA B O 1
ATOM 3492 N N . ASP B 1 108 ? 55.836 61.372 -0.938 1.00 57.28 129 ASP B N 1
ATOM 3493 C CA . ASP B 1 108 ? 56.016 62.104 0.311 1.00 61.43 129 ASP B CA 1
ATOM 3494 C C . ASP B 1 108 ? 57.377 61.865 0.956 1.00 59.54 129 ASP B C 1
ATOM 3495 O O . ASP B 1 108 ? 57.622 62.381 2.056 1.00 52.52 129 ASP B O 1
ATOM 3500 N N . GLY B 1 109 ? 58.262 61.113 0.299 1.00 59.76 130 GLY B N 1
ATOM 3501 C CA . GLY B 1 109 ? 59.586 60.838 0.822 1.00 67.49 130 GLY B CA 1
ATOM 3502 C C . GLY B 1 109 ? 59.636 59.811 1.928 1.00 64.45 130 GLY B C 1
ATOM 3503 O O . GLY B 1 109 ? 60.692 59.647 2.552 1.00 61.26 130 GLY B O 1
ATOM 3504 N N . VAL B 1 110 ? 58.526 59.131 2.205 1.00 63.28 131 VAL B N 1
ATOM 3505 C CA . VAL B 1 110 ? 58.436 58.164 3.291 1.00 66.36 131 VAL B CA 1
ATOM 3506 C C . VAL B 1 110 ? 58.620 56.761 2.729 1.00 66.29 131 VAL B C 1
ATOM 3507 O O . VAL B 1 110 ? 57.961 56.383 1.752 1.00 58.44 131 VAL B O 1
ATOM 3511 N N . GLY B 1 111 ? 59.533 56.000 3.329 1.00 67.84 132 GLY B N 1
ATOM 3512 C CA . GLY B 1 111 ? 59.700 54.591 3.013 1.00 62.84 132 GLY B CA 1
ATOM 3513 C C . GLY B 1 111 ? 59.060 53.743 4.097 1.00 56.63 132 GLY B C 1
ATOM 3514 O O . GLY B 1 111 ? 59.296 53.956 5.288 1.00 53.36 132 GLY B O 1
ATOM 3515 N N . LYS B 1 112 ? 58.260 52.770 3.669 1.00 55.14 133 LYS B N 1
ATOM 3516 C CA . LYS B 1 112 ? 57.485 51.926 4.569 1.00 55.15 133 LYS B CA 1
ATOM 3517 C C . LYS B 1 112 ? 57.634 50.471 4.149 1.00 56.08 133 LYS B C 1
ATOM 3518 O O . LYS B 1 112 ? 57.508 50.147 2.963 1.00 60.36 133 LYS B O 1
ATOM 3524 N N . ALA B 1 113 ? 57.926 49.602 5.112 1.00 49.26 134 ALA B N 1
ATOM 3525 C CA . ALA B 1 113 ? 58.020 48.182 4.811 1.00 51.67 134 ALA B CA 1
ATOM 3526 C C . ALA B 1 113 ? 57.579 47.391 6.031 1.00 50.14 134 ALA B C 1
ATOM 3527 O O . ALA B 1 113 ? 57.743 47.831 7.173 1.00 46.30 134 ALA B O 1
ATOM 3529 N N . SER B 1 114 ? 56.993 46.228 5.776 1.00 42.59 135 SER B N 1
ATOM 3530 C CA . SER B 1 114 ? 56.589 45.344 6.865 1.00 46.81 135 SER B CA 1
ATOM 3531 C C . SER B 1 114 ? 56.506 43.954 6.260 1.00 54.03 135 SER B C 1
ATOM 3532 O O . SER B 1 114 ? 55.587 43.672 5.485 1.00 46.56 135 SER B O 1
ATOM 3535 N N . PHE B 1 115 ? 57.472 43.103 6.593 1.00 47.87 136 PHE B N 1
ATOM 3536 C CA . PHE B 1 115 ? 57.550 41.777 6.007 1.00 50.88 136 PHE B CA 1
ATOM 3537 C C . PHE B 1 115 ? 58.210 40.835 6.996 1.00 55.02 136 PHE B C 1
ATOM 3538 O O . PHE B 1 115 ? 58.752 41.250 8.025 1.00 47.28 136 PHE B O 1
ATOM 3546 N N . THR B 1 116 ? 58.167 39.552 6.658 1.00 50.53 137 THR B N 1
ATOM 3547 C CA . THR B 1 116 ? 58.873 38.511 7.387 1.00 52.98 137 THR B CA 1
ATOM 3548 C C . THR B 1 116 ? 59.953 37.938 6.487 1.00 50.82 137 THR B C 1
ATOM 3549 O O . THR B 1 116 ? 59.705 37.670 5.306 1.00 47.43 137 THR B O 1
ATOM 3553 N N . SER B 1 117 ? 61.158 37.797 7.033 1.00 40.01 138 SER B N 1
ATOM 3554 C CA . SER B 1 117 ? 62.290 37.281 6.283 1.00 45.62 138 SER B CA 1
ATOM 3555 C C . SER B 1 117 ? 62.772 35.989 6.928 1.00 54.12 138 SER B C 1
ATOM 3556 O O . SER B 1 117 ? 62.896 35.904 8.153 1.00 52.21 138 SER B O 1
ATOM 3559 N N . THR B 1 118 ? 63.036 34.984 6.100 1.00 50.46 139 THR B N 1
ATOM 3560 C CA . THR B 1 118 ? 63.665 33.752 6.552 1.00 56.59 139 THR B CA 1
ATOM 3561 C C . THR B 1 118 ? 65.157 33.737 6.259 1.00 52.32 139 THR B C 1
ATOM 3562 O O . THR B 1 118 ? 65.841 32.778 6.621 1.00 55.17 139 THR B O 1
ATOM 3566 N N . LYS B 1 119 ? 65.672 34.788 5.630 1.00 46.60 140 LYS B N 1
ATOM 3567 C CA . LYS B 1 119 ? 67.076 34.898 5.270 1.00 54.44 140 LYS B CA 1
ATOM 3568 C C . LYS B 1 119 ? 67.905 35.658 6.300 1.00 52.11 140 LYS B C 1
ATOM 3569 O O . LYS B 1 119 ? 69.121 35.773 6.130 1.00 56.96 140 LYS B O 1
ATOM 3575 N N . ILE B 1 120 ? 67.284 36.210 7.341 1.00 55.05 141 ILE B N 1
ATOM 3576 C CA . ILE B 1 120 ? 68.024 36.838 8.428 1.00 45.49 141 ILE B CA 1
ATOM 3577 C C . ILE B 1 120 ? 67.546 36.251 9.749 1.00 45.04 141 ILE B C 1
ATOM 3578 O O . ILE B 1 120 ? 66.462 35.671 9.854 1.00 40.94 141 ILE B O 1
ATOM 3583 N N . SER B 1 121 ? 68.372 36.424 10.777 1.00 36.67 142 SER B N 1
ATOM 3584 C CA . SER B 1 121 ? 68.031 35.957 12.107 1.00 36.66 142 SER B CA 1
ATOM 3585 C C . SER B 1 121 ? 68.669 36.897 13.118 1.00 34.50 142 SER B C 1
ATOM 3586 O O . SER B 1 121 ? 69.670 37.552 12.821 1.00 31.51 142 SER B O 1
ATOM 3589 N N . LEU B 1 122 ? 68.063 36.983 14.300 1.00 28.02 143 LEU B N 1
ATOM 3590 C CA . LEU B 1 122 ? 68.669 37.720 15.399 1.00 33.52 143 LEU B CA 1
ATOM 3591 C C . LEU B 1 122 ? 69.535 36.830 16.285 1.00 31.79 143 LEU B C 1
ATOM 3592 O O . LEU B 1 122 ? 70.123 37.321 17.249 1.00 29.94 143 LEU B O 1
ATOM 3597 N N . THR B 1 123 ? 69.665 35.546 15.969 1.00 32.07 144 THR B N 1
ATOM 3598 C CA . THR B 1 123 ? 70.426 34.651 16.833 1.00 31.93 144 THR B CA 1
ATOM 3599 C C . THR B 1 123 ? 71.225 33.668 15.983 1.00 32.54 144 THR B C 1
ATOM 3600 O O . THR B 1 123 ? 71.149 33.671 14.747 1.00 32.42 144 THR B O 1
ATOM 3604 N N . GLY B 1 124 ? 72.051 32.853 16.655 1.00 34.83 145 GLY B N 1
ATOM 3605 C CA . GLY B 1 124 ? 72.813 31.851 15.939 1.00 32.92 145 GLY B CA 1
ATOM 3606 C C . GLY B 1 124 ? 73.985 32.411 15.137 1.00 30.33 145 GLY B C 1
ATOM 3607 O O . GLY B 1 124 ? 74.324 33.597 15.186 1.00 29.82 145 GLY B O 1
ATOM 3608 N N . GLU B 1 125 ? 74.571 31.507 14.336 1.00 30.66 146 GLU B N 1
ATOM 3609 C CA . GLU B 1 125 ? 75.832 31.770 13.645 1.00 30.86 146 GLU B CA 1
ATOM 3610 C C . GLU B 1 125 ? 75.744 32.964 12.703 1.00 35.59 146 GLU B C 1
ATOM 3611 O O . GLU B 1 125 ? 76.722 33.706 12.548 1.00 33.89 146 GLU B O 1
ATOM 3617 N N . ASN B 1 126 ? 74.584 33.191 12.088 1.00 32.15 147 ASN B N 1
ATOM 3618 C CA . ASN B 1 126 ? 74.433 34.286 11.142 1.00 32.99 147 ASN B CA 1
ATOM 3619 C C . ASN B 1 126 ? 73.603 35.432 11.713 1.00 34.54 147 ASN B C 1
ATOM 3620 O O . ASN B 1 126 ? 73.083 36.247 10.952 1.00 34.83 147 ASN B O 1
ATOM 3625 N N . GLY B 1 127 ? 73.488 35.529 13.038 1.00 32.88 148 GLY B N 1
ATOM 3626 C CA . GLY B 1 127 ? 72.676 36.585 13.617 1.00 32.19 148 GLY B CA 1
ATOM 3627 C C . GLY B 1 127 ? 73.217 37.962 13.285 1.00 32.85 148 GLY B C 1
ATOM 3628 O O . GLY B 1 127 ? 74.421 38.162 13.111 1.00 31.12 148 GLY B O 1
ATOM 3629 N N . ILE B 1 128 ? 72.308 38.936 13.218 1.00 29.76 149 ILE B N 1
ATOM 3630 C CA . ILE B 1 128 ? 72.647 40.273 12.749 1.00 29.61 149 ILE B CA 1
ATOM 3631 C C . ILE B 1 128 ? 72.730 41.288 13.883 1.00 29.19 149 ILE B C 1
ATOM 3632 O O . ILE B 1 128 ? 72.869 42.480 13.619 1.00 28.13 149 ILE B O 1
ATOM 3637 N N . LEU B 1 129 ? 72.692 40.855 15.147 1.00 25.57 150 LEU B N 1
ATOM 3638 C CA . LEU B 1 129 ? 72.810 41.832 16.219 1.00 30.20 150 LEU B CA 1
ATOM 3639 C C . LEU B 1 129 ? 74.186 42.483 16.165 1.00 32.47 150 LEU B C 1
ATOM 3640 O O . LEU B 1 129 ? 75.188 41.817 15.905 1.00 33.96 150 LEU B O 1
ATOM 3645 N N . ASN B 1 130 ? 74.220 43.798 16.382 1.00 32.64 151 ASN B N 1
ATOM 3646 C CA . ASN B 1 130 ? 75.429 44.612 16.308 1.00 33.62 151 ASN B CA 1
ATOM 3647 C C . ASN B 1 130 ? 76.020 44.648 14.901 1.00 36.64 151 ASN B C 1
ATOM 3648 O O . ASN B 1 130 ? 77.183 45.012 14.722 1.00 36.87 151 ASN B O 1
ATOM 3653 N N . ARG B 1 131 ? 75.257 44.279 13.890 1.00 29.54 152 ARG B N 1
ATOM 3654 C CA . ARG B 1 131 ? 75.617 44.619 12.521 1.00 29.50 152 ARG B CA 1
ATOM 3655 C C . ARG B 1 131 ? 74.865 45.897 12.163 1.00 34.32 152 ARG B C 1
ATOM 3656 O O . ARG B 1 131 ? 74.356 46.588 13.043 1.00 35.67 152 ARG B O 1
ATOM 3664 N N . SER B 1 132 ? 74.800 46.247 10.880 1.00 34.23 153 SER B N 1
ATOM 3665 C CA . SER B 1 132 ? 74.136 47.490 10.511 1.00 36.13 153 SER B CA 1
ATOM 3666 C C . SER B 1 132 ? 73.127 47.240 9.401 1.00 36.04 153 SER B C 1
ATOM 3667 O O . SER B 1 132 ? 73.255 46.297 8.617 1.00 38.99 153 SER B O 1
ATOM 3670 N N . LEU B 1 133 ? 72.099 48.087 9.360 1.00 39.90 154 LEU B N 1
ATOM 3671 C CA . LEU B 1 133 ? 71.139 48.111 8.261 1.00 41.45 154 LEU B CA 1
ATOM 3672 C C . LEU B 1 133 ? 71.385 49.364 7.435 1.00 44.82 154 LEU B C 1
ATOM 3673 O O . LEU B 1 133 ? 71.334 50.477 7.966 1.00 41.84 154 LEU B O 1
ATOM 3678 N N . VAL B 1 134 ? 71.617 49.182 6.140 1.00 46.14 155 VAL B N 1
ATOM 3679 C CA . VAL B 1 134 ? 71.988 50.264 5.238 1.00 42.73 155 VAL B CA 1
ATOM 3680 C C . VAL B 1 134 ? 70.923 50.376 4.156 1.00 50.48 155 VAL B C 1
ATOM 3681 O O . VAL B 1 134 ? 70.485 49.364 3.596 1.00 48.65 155 VAL B O 1
ATOM 3685 N N . ILE B 1 135 ? 70.484 51.601 3.890 1.00 58.67 156 ILE B N 1
ATOM 3686 C CA . ILE B 1 135 ? 69.531 51.883 2.824 1.00 56.56 156 ILE B CA 1
ATOM 3687 C C . ILE B 1 135 ? 70.281 52.613 1.722 1.00 57.06 156 ILE B C 1
ATOM 3688 O O . ILE B 1 135 ? 70.898 53.656 1.970 1.00 58.51 156 ILE B O 1
ATOM 3693 N N . HIS B 1 136 ? 70.217 52.078 0.509 1.00 60.01 157 HIS B N 1
ATOM 3694 C CA . HIS B 1 136 ? 70.947 52.619 -0.623 1.00 70.41 157 HIS B CA 1
ATOM 3695 C C . HIS B 1 136 ? 70.049 53.487 -1.503 1.00 76.08 157 HIS B C 1
ATOM 3696 O O . HIS B 1 136 ? 68.869 53.701 -1.223 1.00 77.86 157 HIS B O 1
ATOM 3703 N N . ALA B 1 137 ? 70.642 54.032 -2.561 1.00 81.56 158 ALA B N 1
ATOM 3704 C CA . ALA B 1 137 ? 69.928 54.880 -3.509 1.00 81.74 158 ALA B CA 1
ATOM 3705 C C . ALA B 1 137 ? 69.268 54.032 -4.603 1.00 81.97 158 ALA B C 1
ATOM 3706 O O . ALA B 1 137 ? 69.503 54.234 -5.800 1.00 77.79 158 ALA B O 1
ATOM 3708 N N . ALA B 1 152 ? 75.179 54.024 -3.821 1.00 64.95 173 ALA B N 1
ATOM 3709 C CA . ALA B 1 152 ? 75.618 54.842 -2.692 1.00 75.59 173 ALA B CA 1
ATOM 3710 C C . ALA B 1 152 ? 74.781 54.549 -1.448 1.00 76.09 173 ALA B C 1
ATOM 3711 O O . ALA B 1 152 ? 73.631 54.119 -1.551 1.00 73.43 173 ALA B O 1
ATOM 3713 N N . ARG B 1 153 ? 75.368 54.778 -0.275 1.00 72.54 174 ARG B N 1
ATOM 3714 C CA . ARG B 1 153 ? 74.692 54.560 1.000 1.00 73.67 174 ARG B CA 1
ATOM 3715 C C . ARG B 1 153 ? 74.026 55.851 1.463 1.00 73.94 174 ARG B C 1
ATOM 3716 O O . ARG B 1 153 ? 74.706 56.853 1.706 1.00 75.59 174 ARG B O 1
ATOM 3724 N N . GLU B 1 154 ? 72.703 55.825 1.606 1.00 67.27 175 GLU B N 1
ATOM 3725 C CA . GLU B 1 154 ? 71.971 57.021 2.000 1.00 68.30 175 GLU B CA 1
ATOM 3726 C C . GLU B 1 154 ? 71.593 57.028 3.471 1.00 64.36 175 GLU B C 1
ATOM 3727 O O . GLU B 1 154 ? 71.599 58.095 4.093 1.00 64.85 175 GLU B O 1
ATOM 3733 N N . ARG B 1 155 ? 71.290 55.865 4.047 1.00 60.92 176 ARG B N 1
ATOM 3734 C CA . ARG B 1 155 ? 70.869 55.772 5.440 1.00 59.29 176 ARG B CA 1
ATOM 3735 C C . ARG B 1 155 ? 71.534 54.563 6.094 1.00 48.23 176 ARG B C 1
ATOM 3736 O O . ARG B 1 155 ? 71.801 53.556 5.439 1.00 48.36 176 ARG B O 1
ATOM 3744 N N . CYS B 1 156 ? 71.775 54.659 7.400 1.00 56.06 177 CYS B N 1
ATOM 3745 C CA . CYS B 1 156 ? 72.455 53.587 8.120 1.00 48.54 177 CYS B CA 1
ATOM 3746 C C . CYS B 1 156 ? 72.021 53.572 9.576 1.00 42.05 177 CYS B C 1
ATOM 3747 O O . CYS B 1 156 ? 71.787 54.624 10.171 1.00 46.92 177 CYS B O 1
ATOM 3750 N N . GLY B 1 157 ? 71.906 52.376 10.138 1.00 45.47 178 GLY B N 1
ATOM 3751 C CA . GLY B 1 157 ? 71.607 52.226 11.552 1.00 45.01 178 GLY B CA 1
ATOM 3752 C C . GLY B 1 157 ? 72.246 50.973 12.110 1.00 38.78 178 GLY B C 1
ATOM 3753 O O . GLY B 1 157 ? 72.350 49.948 11.426 1.00 38.65 178 GLY B O 1
ATOM 3754 N N . VAL B 1 158 ? 72.672 51.054 13.364 1.00 38.06 179 VAL B N 1
ATOM 3755 C CA . VAL B 1 158 ? 73.262 49.918 14.061 1.00 39.74 179 VAL B CA 1
ATOM 3756 C C . VAL B 1 158 ? 72.142 49.103 14.694 1.00 35.33 179 VAL B C 1
ATOM 3757 O O . VAL B 1 158 ? 71.294 49.650 15.407 1.00 36.57 179 VAL B O 1
ATOM 3761 N N . ILE B 1 159 ? 72.153 47.795 14.453 1.00 30.96 180 ILE B N 1
ATOM 3762 C CA . ILE B 1 159 ? 71.116 46.897 14.956 1.00 29.91 180 ILE B CA 1
ATOM 3763 C C . ILE B 1 159 ? 71.418 46.571 16.419 1.00 34.99 180 ILE B C 1
ATOM 3764 O O . ILE B 1 159 ? 72.397 45.889 16.719 1.00 36.66 180 ILE B O 1
ATOM 3769 N N . VAL B 1 160 ? 70.587 47.058 17.336 1.00 28.10 181 VAL B N 1
ATOM 3770 C CA . VAL B 1 160 ? 70.864 46.959 18.763 1.00 30.55 181 VAL B CA 1
ATOM 3771 C C . VAL B 1 160 ? 69.793 46.095 19.413 1.00 28.77 181 VAL B C 1
ATOM 3772 O O . VAL B 1 160 ? 68.596 46.387 19.290 1.00 32.97 181 VAL B O 1
ATOM 3776 N N . ARG B 1 161 ? 70.220 45.064 20.138 1.00 26.87 182 ARG B N 1
ATOM 3777 C CA . ARG B 1 161 ? 69.303 44.235 20.919 1.00 28.15 182 ARG B CA 1
ATOM 3778 C C . ARG B 1 161 ? 68.441 45.075 21.867 1.00 28.75 182 ARG B C 1
ATOM 3779 O O . ARG B 1 161 ? 68.956 45.923 22.606 1.00 30.01 182 ARG B O 1
ATOM 3787 N N . ASP B 1 162 ? 67.126 44.819 21.863 1.00 33.73 183 ASP B N 1
ATOM 3788 C CA . ASP B 1 162 ? 66.190 45.522 22.750 1.00 33.10 183 ASP B CA 1
ATOM 3789 C C . ASP B 1 162 ? 66.171 44.928 24.151 1.00 28.94 183 ASP B C 1
ATOM 3790 O O . ASP B 1 162 ? 66.172 43.707 24.325 1.00 34.19 183 ASP B O 1
ATOM 3795 N N . GLY B 1 163 ? 66.098 45.799 25.152 1.00 32.66 184 GLY B N 1
ATOM 3796 C CA . GLY B 1 163 ? 65.794 45.350 26.499 1.00 39.61 184 GLY B CA 1
ATOM 3797 C C . GLY B 1 163 ? 66.880 44.548 27.177 1.00 44.44 184 GLY B C 1
ATOM 3798 O O . GLY B 1 163 ? 66.588 43.765 28.093 1.00 43.32 184 GLY B O 1
ATOM 3799 N N . LEU B 1 164 ? 68.135 44.738 26.777 1.00 39.09 185 LEU B N 1
ATOM 3800 C CA . LEU B 1 164 ? 69.227 43.951 27.342 1.00 34.04 185 LEU B CA 1
ATOM 3801 C C . LEU B 1 164 ? 70.460 44.835 27.405 1.00 33.26 185 LEU B C 1
ATOM 3802 O O . LEU B 1 164 ? 70.881 45.372 26.377 1.00 45.83 185 LEU B O 1
ATOM 3807 N N . SER B 1 165 ? 70.964 45.078 28.610 1.00 34.71 186 SER B N 1
ATOM 3808 C CA . SER B 1 165 ? 72.163 45.886 28.786 1.00 43.55 186 SER B CA 1
ATOM 3809 C C . SER B 1 165 ? 73.387 44.981 28.945 1.00 33.72 186 SER B C 1
ATOM 3810 O O . SER B 1 165 ? 73.353 43.968 29.651 1.00 34.17 186 SER B O 1
ATOM 3813 N N . VAL B 1 166 ? 74.474 45.359 28.279 1.00 31.52 187 VAL B N 1
ATOM 3814 C CA . VAL B 1 166 ? 75.731 44.647 28.388 1.00 28.74 187 VAL B CA 1
ATOM 3815 C C . VAL B 1 166 ? 76.819 45.699 28.485 1.00 26.47 187 VAL B C 1
ATOM 3816 O O . VAL B 1 166 ? 76.612 46.875 28.184 1.00 29.44 187 VAL B O 1
ATOM 3820 N N . ARG B 1 167 ? 77.984 45.275 28.947 1.00 23.03 188 ARG B N 1
ATOM 3821 C CA . ARG B 1 167 ? 79.127 46.171 28.962 1.00 19.54 188 ARG B CA 1
ATOM 3822 C C . ARG B 1 167 ? 80.272 45.463 28.263 1.00 21.18 188 ARG B C 1
ATOM 3823 O O . ARG B 1 167 ? 80.627 44.348 28.648 1.00 22.06 188 ARG B O 1
ATOM 3831 N N . ASP B 1 168 ? 80.809 46.082 27.215 1.00 21.41 189 ASP B N 1
ATOM 3832 C CA . ASP B 1 168 ? 81.949 45.514 26.501 1.00 21.90 189 ASP B CA 1
ATOM 3833 C C . ASP B 1 168 ? 83.234 46.072 27.084 1.00 20.55 189 ASP B C 1
ATOM 3834 O O . ASP B 1 168 ? 83.327 47.269 27.349 1.00 22.60 189 ASP B O 1
ATOM 3839 N N . TYR B 1 169 ? 84.237 45.209 27.257 1.00 21.12 190 TYR B N 1
ATOM 3840 C CA . TYR B 1 169 ? 85.575 45.633 27.640 1.00 20.35 190 TYR B CA 1
ATOM 3841 C C . TYR B 1 169 ? 86.476 45.359 26.447 1.00 21.85 190 TYR B C 1
ATOM 3842 O O . TYR B 1 169 ? 86.659 44.202 26.067 1.00 23.13 190 TYR B O 1
ATOM 3851 N N . ALA B 1 170 ? 86.990 46.413 25.832 1.00 19.34 191 ALA B N 1
ATOM 3852 C CA . ALA B 1 170 ? 87.834 46.236 24.655 1.00 20.24 191 ALA B CA 1
ATOM 3853 C C . ALA B 1 170 ? 89.279 45.991 25.073 1.00 22.19 191 ALA B C 1
ATOM 3854 O O . ALA B 1 170 ? 89.760 46.533 26.077 1.00 22.47 191 ALA B O 1
ATOM 3856 N N . LEU B 1 171 ? 89.980 45.177 24.281 1.00 19.89 192 LEU B N 1
ATOM 3857 C CA . LEU B 1 171 ? 91.409 44.944 24.437 1.00 19.80 192 LEU B CA 1
ATOM 3858 C C . LEU B 1 171 ? 92.185 45.686 23.354 1.00 23.54 192 LEU B C 1
ATOM 3859 O O . LEU B 1 171 ? 91.642 46.004 22.292 1.00 20.37 192 LEU B O 1
ATOM 3864 N N . PRO B 1 172 ? 93.475 45.965 23.562 1.00 21.21 193 PRO B N 1
ATOM 3865 C CA . PRO B 1 172 ? 94.192 46.851 22.628 1.00 21.08 193 PRO B CA 1
ATOM 3866 C C . PRO B 1 172 ? 94.903 46.221 21.434 1.00 25.87 193 PRO B C 1
ATOM 3867 O O . PRO B 1 172 ? 95.377 46.991 20.588 1.00 26.17 193 PRO B O 1
ATOM 3871 N N . GLY B 1 173 ? 95.073 44.908 21.351 1.00 24.34 194 GLY B N 1
ATOM 3872 C CA . GLY B 1 173 ? 95.977 44.352 20.346 1.00 24.74 194 GLY B CA 1
ATOM 3873 C C . GLY B 1 173 ? 95.313 43.872 19.061 1.00 27.47 194 GLY B C 1
ATOM 3874 O O . GLY B 1 173 ? 94.129 43.530 19.030 1.00 23.37 194 GLY B O 1
ATOM 3875 N N . PRO B 1 174 ? 96.084 43.808 17.962 1.00 26.31 195 PRO B N 1
ATOM 3876 C CA . PRO B 1 174 ? 95.487 43.401 16.679 1.00 25.82 195 PRO B CA 1
ATOM 3877 C C . PRO B 1 174 ? 95.214 41.921 16.570 1.00 20.69 195 PRO B C 1
ATOM 3878 O O . PRO B 1 174 ? 94.438 41.535 15.688 1.00 23.94 195 PRO B O 1
ATOM 3882 N N . VAL B 1 175 ? 95.844 41.076 17.383 1.00 22.31 196 VAL B N 1
ATOM 3883 C CA . VAL B 1 175 ? 95.617 39.636 17.279 1.00 20.49 196 VAL B CA 1
ATOM 3884 C C . VAL B 1 175 ? 95.433 39.038 18.674 1.00 23.99 196 VAL B C 1
ATOM 3885 O O . VAL B 1 175 ? 95.920 37.943 18.966 1.00 23.82 196 VAL B O 1
ATOM 3889 N N . ASP B 1 176 ? 94.689 39.729 19.539 1.00 22.09 197 ASP B N 1
ATOM 3890 C CA . ASP B 1 176 ? 94.596 39.301 20.937 1.00 20.45 197 ASP B CA 1
ATOM 3891 C C . ASP B 1 176 ? 93.933 37.932 21.085 1.00 26.30 197 ASP B C 1
ATOM 3892 O O . ASP B 1 176 ? 94.445 37.064 21.805 1.00 25.87 197 ASP B O 1
ATOM 3897 N N . HIS B 1 177 ? 92.800 37.711 20.420 1.00 21.94 198 HIS B N 1
ATOM 3898 C CA . HIS B 1 177 ? 92.060 36.457 20.513 1.00 18.54 198 HIS B CA 1
ATOM 3899 C C . HIS B 1 177 ? 91.913 35.996 21.969 1.00 17.44 198 HIS B C 1
ATOM 3900 O O . HIS B 1 177 ? 92.377 34.906 22.339 1.00 19.03 198 HIS B O 1
ATOM 3907 N N . PRO B 1 178 ? 91.247 36.776 22.806 1.00 18.78 199 PRO B N 1
ATOM 3908 C CA . PRO B 1 178 ? 91.036 36.378 24.212 1.00 19.25 199 PRO B CA 1
ATOM 3909 C C . PRO B 1 178 ? 90.185 35.118 24.289 1.00 23.74 199 PRO B C 1
ATOM 3910 O O . PRO B 1 178 ? 89.061 35.072 23.786 1.00 23.90 199 PRO B O 1
ATOM 3914 N N . GLU B 1 179 ? 90.710 34.088 24.944 1.00 20.86 200 GLU B N 1
ATOM 3915 C CA . GLU B 1 179 ? 90.040 32.805 24.984 1.00 20.33 200 GLU B CA 1
ATOM 3916 C C . GLU B 1 179 ? 89.507 32.507 26.375 1.00 23.31 200 GLU B C 1
ATOM 3917 O O . GLU B 1 179 ? 88.294 32.347 26.555 1.00 24.60 200 GLU B O 1
ATOM 3923 N N . GLY B 1 180 ? 90.386 32.435 27.370 1.00 23.45 201 GLY B N 1
ATOM 3924 C CA . GLY B 1 180 ? 89.955 32.166 28.725 1.00 23.51 201 GLY B CA 1
ATOM 3925 C C . GLY B 1 180 ? 89.741 33.452 29.504 1.00 24.29 201 GLY B C 1
ATOM 3926 O O . GLY B 1 180 ? 90.268 34.504 29.156 1.00 20.77 201 GLY B O 1
ATOM 3927 N N . VAL B 1 181 ? 88.934 33.356 30.553 1.00 20.08 202 VAL B N 1
ATOM 3928 C CA . VAL B 1 181 ? 88.631 34.507 31.398 1.00 20.62 202 VAL B CA 1
ATOM 3929 C C . VAL B 1 181 ? 88.442 34.018 32.831 1.00 18.96 202 VAL B C 1
ATOM 3930 O O . VAL B 1 181 ? 87.943 32.909 33.070 1.00 20.37 202 VAL B O 1
ATOM 3934 N N . ALA B 1 182 ? 88.911 34.824 33.779 1.00 18.66 203 ALA B N 1
ATOM 3935 C CA . ALA B 1 182 ? 88.769 34.528 35.210 1.00 22.59 203 ALA B CA 1
ATOM 3936 C C . ALA B 1 182 ? 88.733 35.845 35.965 1.00 25.90 203 ALA B C 1
ATOM 3937 O O . ALA B 1 182 ? 89.115 36.890 35.438 1.00 22.06 203 ALA B O 1
ATOM 3939 N N . TYR B 1 183 ? 88.263 35.805 37.213 1.00 22.20 204 TYR B N 1
ATOM 3940 C CA . TYR B 1 183 ? 88.054 37.031 37.974 1.00 23.84 204 TYR B CA 1
ATOM 3941 C C . TYR B 1 183 ? 88.648 36.858 39.362 1.00 26.53 204 TYR B C 1
ATOM 3942 O O . TYR B 1 183 ? 88.446 35.819 39.998 1.00 26.67 204 TYR B O 1
ATOM 3951 N N . ASP B 1 184 ? 89.404 37.850 39.815 1.00 23.22 205 ASP B N 1
ATOM 3952 C CA . ASP B 1 184 ? 89.860 37.913 41.207 1.00 27.08 205 ASP B CA 1
ATOM 3953 C C . ASP B 1 184 ? 89.062 39.019 41.885 1.00 25.96 205 ASP B C 1
ATOM 3954 O O . ASP B 1 184 ? 89.346 40.201 41.689 1.00 27.03 205 ASP B O 1
ATOM 3959 N N . ALA B 1 185 ? 88.062 38.627 42.692 1.00 28.54 206 ALA B N 1
ATOM 3960 C CA . ALA B 1 185 ? 87.181 39.602 43.335 1.00 30.64 206 ALA B CA 1
ATOM 3961 C C . ALA B 1 185 ? 87.924 40.466 44.347 1.00 28.33 206 ALA B C 1
ATOM 3962 O O . ALA B 1 185 ? 87.562 41.633 44.550 1.00 37.04 206 ALA B O 1
ATOM 3964 N N . LYS B 1 186 ? 88.971 39.938 44.975 1.00 30.51 207 LYS B N 1
ATOM 3965 C CA . LYS B 1 186 ? 89.739 40.755 45.913 1.00 34.57 207 LYS B CA 1
ATOM 3966 C C . LYS B 1 186 ? 90.456 41.901 45.204 1.00 44.17 207 LYS B C 1
ATOM 3967 O O . LYS B 1 186 ? 90.504 43.024 45.719 1.00 33.46 207 LYS B O 1
ATOM 3973 N N . LYS B 1 187 ? 90.991 41.651 44.008 1.00 30.25 208 LYS B N 1
ATOM 3974 C CA . LYS B 1 187 ? 91.687 42.689 43.265 1.00 30.90 208 LYS B CA 1
ATOM 3975 C C . LYS B 1 187 ? 90.761 43.455 42.336 1.00 28.22 208 LYS B C 1
ATOM 3976 O O . LYS B 1 187 ? 91.148 44.519 41.844 1.00 32.93 208 LYS B O 1
ATOM 3982 N N . GLY B 1 188 ? 89.550 42.957 42.110 1.00 21.52 209 GLY B N 1
ATOM 3983 C CA . GLY B 1 188 ? 88.650 43.573 41.149 1.00 24.34 209 GLY B CA 1
ATOM 3984 C C . GLY B 1 188 ? 89.147 43.489 39.718 1.00 28.15 209 GLY B C 1
ATOM 3985 O O . GLY B 1 188 ? 88.791 44.338 38.897 1.00 23.92 209 GLY B O 1
ATOM 3986 N N . LEU B 1 189 ? 89.926 42.463 39.390 1.00 23.87 210 LEU B N 1
ATOM 3987 C CA . LEU B 1 189 ? 90.570 42.325 38.083 1.00 20.73 210 LEU B CA 1
ATOM 3988 C C . LEU B 1 189 ? 89.987 41.145 37.329 1.00 20.03 210 LEU B C 1
ATOM 3989 O O . LEU B 1 189 ? 89.926 40.029 37.854 1.00 23.28 210 LEU B O 1
ATOM 3994 N N . ILE B 1 190 ? 89.634 41.379 36.080 1.00 19.72 211 ILE B N 1
ATOM 3995 C CA . ILE B 1 190 ? 89.316 40.311 35.146 1.00 18.02 211 ILE B CA 1
ATOM 3996 C C . ILE B 1 190 ? 90.594 39.954 34.399 1.00 23.38 211 ILE B C 1
ATOM 3997 O O . ILE B 1 190 ? 91.224 40.828 33.800 1.00 22.09 211 ILE B O 1
ATOM 4002 N N . TYR B 1 191 ? 90.947 38.681 34.378 1.00 19.91 212 TYR B N 1
ATOM 4003 C CA . TYR B 1 191 ? 92.113 38.218 33.634 1.00 18.35 212 TYR B CA 1
ATOM 4004 C C . TYR B 1 191 ? 91.624 37.567 32.358 1.00 21.96 212 TYR B C 1
ATOM 4005 O O . TYR B 1 191 ? 90.632 36.845 32.382 1.00 21.07 212 TYR B O 1
ATOM 4014 N N . THR B 1 192 ? 92.315 37.807 31.231 1.00 17.25 213 THR B N 1
ATOM 4015 C CA . THR B 1 192 ? 91.930 37.082 30.025 1.00 15.31 213 THR B CA 1
ATOM 4016 C C . THR B 1 192 ? 93.197 36.886 29.202 1.00 19.69 213 THR B C 1
ATOM 4017 O O . THR B 1 192 ? 94.054 37.768 29.192 1.00 18.04 213 THR B O 1
ATOM 4021 N N . GLY B 1 193 ? 93.344 35.724 28.561 1.00 17.69 214 GLY B N 1
ATOM 4022 C CA . GLY B 1 193 ? 94.597 35.361 27.919 1.00 20.22 214 GLY B CA 1
ATOM 4023 C C . GLY B 1 193 ? 94.466 35.219 26.417 1.00 20.82 214 GLY B C 1
ATOM 4024 O O . GLY B 1 193 ? 93.415 34.849 25.897 1.00 19.68 214 GLY B O 1
ATOM 4025 N N . SER B 1 194 ? 95.554 35.525 25.720 1.00 18.25 215 SER B N 1
ATOM 4026 C CA . SER B 1 194 ? 95.572 35.454 24.262 1.00 17.34 215 SER B CA 1
ATOM 4027 C C . SER B 1 194 ? 95.836 34.026 23.795 1.00 19.99 215 SER B C 1
ATOM 4028 O O . SER B 1 194 ? 96.856 33.416 24.144 1.00 18.43 215 SER B O 1
ATOM 4031 N N . ALA B 1 195 ? 94.922 33.495 22.998 1.00 19.07 216 ALA B N 1
ATOM 4032 C CA . ALA B 1 195 ? 95.160 32.201 22.366 1.00 18.10 216 ALA B CA 1
ATOM 4033 C C . ALA B 1 195 ? 96.250 32.277 21.315 1.00 21.07 216 ALA B C 1
ATOM 4034 O O . ALA B 1 195 ? 96.763 31.237 20.893 1.00 27.47 216 ALA B O 1
ATOM 4036 N N . GLN B 1 196 ? 96.577 33.482 20.853 1.00 16.59 217 GLN B N 1
ATOM 4037 C CA . GLN B 1 196 ? 97.590 33.634 19.810 1.00 22.27 217 GLN B CA 1
ATOM 4038 C C . GLN B 1 196 ? 98.996 33.695 20.404 1.00 23.70 217 GLN B C 1
ATOM 4039 O O . GLN B 1 196 ? 99.907 33.021 19.918 1.00 20.65 217 GLN B O 1
ATOM 4045 N N . ASN B 1 197 ? 99.203 34.475 21.468 1.00 19.92 218 ASN B N 1
ATOM 4046 C CA . ASN B 1 197 ? 100.579 34.665 21.913 1.00 22.09 218 ASN B CA 1
ATOM 4047 C C . ASN B 1 197 ? 100.785 34.494 23.416 1.00 21.36 218 ASN B C 1
ATOM 4048 O O . ASN B 1 197 ? 101.897 34.737 23.899 1.00 17.98 218 ASN B O 1
ATOM 4053 N N . GLY B 1 198 ? 99.760 34.086 24.167 1.00 19.55 219 GLY B N 1
ATOM 4054 C CA . GLY B 1 198 ? 99.956 33.770 25.570 1.00 16.50 219 GLY B CA 1
ATOM 4055 C C . GLY B 1 198 ? 99.908 34.941 26.531 1.00 17.94 219 GLY B C 1
ATOM 4056 O O . GLY B 1 198 ? 99.900 34.709 27.753 1.00 19.53 219 GLY B O 1
ATOM 4057 N N . THR B 1 199 ? 99.825 36.180 26.044 1.00 18.53 220 THR B N 1
ATOM 4058 C CA . THR B 1 199 ? 99.725 37.332 26.940 1.00 17.21 220 THR B CA 1
ATOM 4059 C C . THR B 1 199 ? 98.477 37.243 27.806 1.00 19.59 220 THR B C 1
ATOM 4060 O O . THR B 1 199 ? 97.388 36.932 27.314 1.00 17.59 220 THR B O 1
ATOM 4064 N N . ILE B 1 200 ? 98.637 37.541 29.095 1.00 16.06 221 ILE B N 1
ATOM 4065 C CA . ILE B 1 200 ? 97.488 37.681 30.003 1.00 17.94 221 ILE B CA 1
ATOM 4066 C C . ILE B 1 200 ? 97.255 39.158 30.235 1.00 17.89 221 ILE B C 1
ATOM 4067 O O . ILE B 1 200 ? 98.154 39.878 30.684 1.00 21.00 221 ILE B O 1
ATOM 4072 N N . TYR B 1 201 ? 96.059 39.617 29.917 1.00 15.74 222 TYR B N 1
ATOM 4073 C CA . TYR B 1 201 ? 95.653 40.971 30.222 1.00 19.01 222 TYR B CA 1
ATOM 4074 C C . TYR B 1 201 ? 94.890 40.967 31.530 1.00 20.67 222 TYR B C 1
ATOM 4075 O O . TYR B 1 201 ? 94.228 39.986 31.854 1.00 19.82 222 TYR B O 1
ATOM 4084 N N . ALA B 1 202 ? 95.020 42.057 32.285 1.00 19.68 223 ALA B N 1
ATOM 4085 C CA . ALA B 1 202 ? 94.185 42.296 33.456 1.00 19.05 223 ALA B CA 1
ATOM 4086 C C . ALA B 1 202 ? 93.319 43.516 33.194 1.00 25.13 223 ALA B C 1
ATOM 4087 O O . ALA B 1 202 ? 93.823 44.569 32.777 1.00 23.70 223 ALA B O 1
ATOM 4089 N N . ILE B 1 203 ? 92.021 43.392 33.454 1.00 20.99 224 ILE B N 1
ATOM 4090 C CA . ILE B 1 203 ? 91.080 44.468 33.181 1.00 18.12 224 ILE B CA 1
ATOM 4091 C C . ILE B 1 203 ? 90.462 44.887 34.500 1.00 19.43 224 ILE B C 1
ATOM 4092 O O . ILE B 1 203 ? 89.924 44.038 35.219 1.00 21.05 224 ILE B O 1
ATOM 4097 N N . ASN B 1 204 ? 90.535 46.174 34.818 1.00 18.44 225 ASN B N 1
ATOM 4098 C CA . ASN B 1 204 ? 89.867 46.665 36.030 1.00 18.50 225 ASN B CA 1
ATOM 4099 C C . ASN B 1 204 ? 88.371 46.612 35.762 1.00 22.34 225 ASN B C 1
ATOM 4100 O O . ASN B 1 204 ? 87.883 47.339 34.899 1.00 21.11 225 ASN B O 1
ATOM 4105 N N . ALA B 1 205 ? 87.637 45.757 36.488 1.00 22.40 226 ALA B N 1
ATOM 4106 C CA . ALA B 1 205 ? 86.233 45.561 36.142 1.00 21.89 226 ALA B CA 1
ATOM 4107 C C . ALA B 1 205 ? 85.429 46.846 36.289 1.00 19.89 226 ALA B C 1
ATOM 4108 O O . ALA B 1 205 ? 84.428 47.029 35.594 1.00 21.45 226 ALA B O 1
ATOM 4110 N N . GLN B 1 206 ? 85.814 47.718 37.221 1.00 21.11 227 GLN B N 1
ATOM 4111 C CA . GLN B 1 206 ? 85.056 48.952 37.411 1.00 21.60 227 GLN B CA 1
ATOM 4112 C C . GLN B 1 206 ? 85.424 49.977 36.356 1.00 21.63 227 GLN B C 1
ATOM 4113 O O . GLN B 1 206 ? 84.553 50.511 35.670 1.00 22.46 227 GLN B O 1
ATOM 4119 N N . SER B 1 207 ? 86.718 50.250 36.196 1.00 24.05 228 SER B N 1
ATOM 4120 C CA . SER B 1 207 ? 87.123 51.357 35.347 1.00 21.67 228 SER B CA 1
ATOM 4121 C C . SER B 1 207 ? 87.282 50.976 33.890 1.00 22.71 228 SER B C 1
ATOM 4122 O O . SER B 1 207 ? 87.267 51.863 33.039 1.00 23.60 228 SER B O 1
ATOM 4125 N N . GLY B 1 208 ? 87.460 49.685 33.580 1.00 19.51 229 GLY B N 1
ATOM 4126 C CA . GLY B 1 208 ? 87.751 49.285 32.221 1.00 19.84 229 GLY B CA 1
ATOM 4127 C C 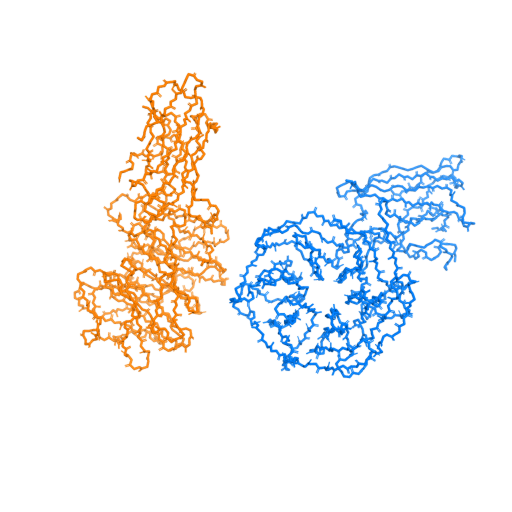. GLY B 1 208 ? 89.197 49.440 31.807 1.00 20.95 229 GLY B C 1
ATOM 4128 O O . GLY B 1 208 ? 89.522 49.131 30.649 1.00 21.67 229 GLY B O 1
ATOM 4129 N N . ALA B 1 209 ? 90.066 49.928 32.694 1.00 19.67 230 ALA B N 1
ATOM 4130 C CA . ALA B 1 209 ? 91.483 50.079 32.351 1.00 20.69 230 ALA B CA 1
ATOM 4131 C C . ALA B 1 209 ? 92.129 48.711 32.117 1.00 20.92 230 ALA B C 1
ATOM 4132 O O . ALA B 1 209 ? 91.857 47.754 32.841 1.00 23.44 230 ALA B O 1
ATOM 4134 N N . VAL B 1 210 ? 92.963 48.604 31.083 1.00 18.72 231 VAL B N 1
ATOM 4135 C CA . VAL B 1 210 ? 93.600 47.340 30.704 1.00 17.43 231 VAL B CA 1
ATOM 4136 C C . VAL B 1 210 ? 95.105 47.439 30.950 1.00 22.04 231 VAL B C 1
ATOM 4137 O O . VAL B 1 210 ? 95.739 48.433 30.588 1.00 22.51 231 VAL B O 1
ATOM 4141 N N . THR B 1 211 ? 95.670 46.422 31.576 1.00 18.86 232 THR B N 1
ATOM 4142 C CA . THR B 1 211 ? 97.113 46.318 31.716 1.00 21.88 232 THR B CA 1
ATOM 4143 C C . THR B 1 211 ? 97.545 44.927 31.270 1.00 23.83 232 THR B C 1
ATOM 4144 O O . THR B 1 211 ? 96.720 44.031 31.123 1.00 21.69 232 THR B O 1
ATOM 4148 N N . LYS B 1 212 ? 98.840 44.730 31.022 1.00 25.35 233 LYS B N 1
ATOM 4149 C CA . LYS B 1 212 ? 99.325 43.381 30.753 1.00 23.19 233 LYS B CA 1
ATOM 4150 C C . LYS B 1 212 ? 99.768 42.776 32.073 1.00 25.20 233 LYS B C 1
ATOM 4151 O O . LYS B 1 212 ? 100.737 43.237 32.681 1.00 28.12 233 LYS B O 1
ATOM 4157 N N . PHE B 1 213 ? 99.043 41.756 32.528 1.00 20.78 234 PHE B N 1
ATOM 4158 C CA . PHE B 1 213 ? 99.420 41.051 33.748 1.00 22.90 234 PHE B CA 1
ATOM 4159 C C . PHE B 1 213 ? 100.724 40.297 33.545 1.00 24.92 234 PHE B C 1
ATOM 4160 O O . PHE B 1 213 ? 101.642 40.386 34.372 1.00 23.71 234 PHE B O 1
ATOM 4168 N N . GLN B 1 214 ? 100.829 39.550 32.442 1.00 23.34 235 GLN B N 1
ATOM 4169 C CA . GLN B 1 214 ? 102.109 38.955 32.071 1.00 22.11 235 GLN B CA 1
ATOM 4170 C C . GLN B 1 214 ? 102.134 38.760 30.567 1.00 21.95 235 GLN B C 1
ATOM 4171 O O . GLN B 1 214 ? 101.282 38.054 30.028 1.00 21.26 235 GLN B O 1
ATOM 4177 N N . GLU B 1 215 ? 103.115 39.364 29.899 1.00 21.80 236 GLU B N 1
ATOM 4178 C CA . GLU B 1 215 ? 103.286 39.154 28.470 1.00 21.84 236 GLU B CA 1
ATOM 4179 C C . GLU B 1 215 ? 103.648 37.698 28.189 1.00 19.32 236 GLU B C 1
ATOM 4180 O O . GLU B 1 215 ? 104.331 37.043 28.979 1.00 21.05 236 GLU B O 1
ATOM 4186 N N . GLY B 1 216 ? 103.168 37.191 27.072 1.00 18.79 237 GLY B N 1
ATOM 4187 C CA . GLY B 1 216 ? 103.453 35.827 26.676 1.00 19.45 237 GLY B CA 1
ATOM 4188 C C . GLY B 1 216 ? 104.776 35.730 25.942 1.00 22.86 237 GLY B C 1
ATOM 4189 O O . GLY B 1 216 ? 105.448 36.723 25.664 1.00 23.34 237 GLY B O 1
ATOM 4190 N N . GLY B 1 217 ? 105.131 34.500 25.566 1.00 20.46 238 GLY B N 1
ATOM 4191 C CA . GLY B 1 217 ? 106.283 34.245 24.715 1.00 21.38 238 GLY B CA 1
ATOM 4192 C C . GLY B 1 217 ? 107.325 33.340 25.341 1.00 23.50 238 GLY B C 1
ATOM 4193 O O . GLY B 1 217 ? 108.027 32.624 24.615 1.00 24.65 238 GLY B O 1
ATOM 4194 N N . ALA B 1 218 ? 107.409 33.318 26.673 1.00 23.50 239 ALA B N 1
ATOM 4195 C CA . ALA B 1 218 ? 108.339 32.414 27.349 1.00 24.91 239 ALA B CA 1
ATOM 4196 C C . ALA B 1 218 ? 107.905 30.954 27.224 1.00 23.76 239 ALA B C 1
ATOM 4197 O O . ALA B 1 218 ? 106.783 30.612 26.814 1.00 21.31 239 ALA B O 1
ATOM 4199 N N . TYR B 1 219 ? 108.830 30.065 27.591 1.00 24.58 240 TYR B N 1
ATOM 4200 C CA . TYR B 1 219 ? 108.552 28.637 27.581 1.00 28.69 240 TYR B CA 1
ATOM 4201 C C . TYR B 1 219 ? 107.283 28.333 28.377 1.00 22.01 240 TYR B C 1
ATOM 4202 O O . TYR B 1 219 ? 107.118 28.795 29.501 1.00 25.25 240 TYR B O 1
ATOM 4211 N N . GLY B 1 220 ? 106.391 27.533 27.794 1.00 25.16 241 GLY B N 1
ATOM 4212 C CA . GLY B 1 220 ? 105.137 27.228 28.456 1.00 23.99 241 GLY B CA 1
ATOM 4213 C C . GLY B 1 220 ? 104.125 28.353 28.433 1.00 25.72 241 GLY B C 1
ATOM 4214 O O . GLY B 1 220 ? 103.005 28.163 28.915 1.00 30.75 241 GLY B O 1
ATOM 4215 N N . ARG B 1 221 ? 104.476 29.510 27.871 1.00 18.55 242 ARG B N 1
ATOM 4216 C CA . ARG B 1 221 ? 103.674 30.724 27.960 1.00 18.96 242 ARG B CA 1
ATOM 4217 C C . ARG B 1 221 ? 103.422 31.327 26.583 1.00 18.31 242 ARG B C 1
ATOM 4218 O O . ARG B 1 221 ? 103.183 32.533 26.462 1.00 18.83 242 ARG B O 1
ATOM 4226 N N . GLN B 1 222 ? 103.436 30.506 25.539 1.00 17.96 243 GLN B N 1
ATOM 4227 C CA . GLN B 1 222 ? 103.201 31.030 24.195 1.00 19.04 243 GLN B CA 1
ATOM 4228 C C . GLN B 1 222 ? 101.750 31.005 23.784 1.00 22.53 243 GLN B C 1
ATOM 4229 O O . GLN B 1 222 ? 101.408 31.624 22.772 1.00 20.99 243 GLN B O 1
ATOM 4235 N N . VAL B 1 223 ? 100.896 30.317 24.539 1.00 17.76 244 VAL B N 1
ATOM 4236 C CA . VAL B 1 223 ? 99.471 30.211 24.246 1.00 18.95 244 VAL B CA 1
ATOM 4237 C C . VAL B 1 223 ? 98.757 30.187 25.574 1.00 15.04 244 VAL B C 1
ATOM 4238 O O . VAL B 1 223 ? 99.202 29.500 26.491 1.00 21.22 244 VAL B O 1
ATOM 4242 N N . ALA B 1 224 ? 97.654 30.930 25.694 1.00 17.14 245 ALA B N 1
ATOM 4243 C CA . ALA B 1 224 ? 96.864 30.903 26.921 1.00 18.28 245 ALA B CA 1
ATOM 4244 C C . ALA B 1 224 ? 95.417 30.583 26.573 1.00 22.02 245 ALA B C 1
ATO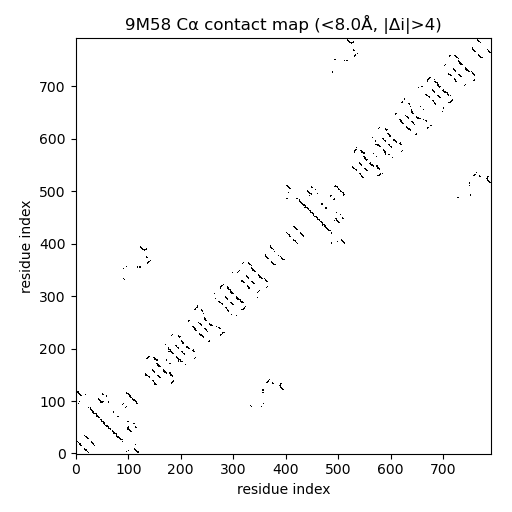M 4245 O O . ALA B 1 224 ? 94.773 31.345 25.853 1.00 21.62 245 ALA B O 1
ATOM 4247 N N . LEU B 1 225 ? 94.903 29.459 27.085 1.00 19.19 246 LEU B N 1
ATOM 4248 C CA . LEU B 1 225 ? 93.510 29.131 26.838 1.00 20.16 246 LEU B CA 1
ATOM 4249 C C . LEU B 1 225 ? 92.719 29.246 28.135 1.00 22.58 246 LEU B C 1
ATOM 4250 O O . LEU B 1 225 ? 92.667 30.326 28.728 1.00 23.29 246 LEU B O 1
ATOM 4255 N N . GLY B 1 226 ? 92.078 28.168 28.573 1.00 21.33 247 GLY B N 1
ATOM 4256 C CA . GLY B 1 226 ? 91.309 28.273 29.816 1.00 20.09 247 GLY B CA 1
ATOM 4257 C C . GLY B 1 226 ? 92.084 28.844 30.996 1.00 19.32 247 GLY B C 1
ATOM 4258 O O . GLY B 1 226 ? 93.264 28.523 31.199 1.00 19.75 247 GLY B O 1
ATOM 4259 N N . LEU B 1 227 ? 91.434 29.717 31.780 1.00 19.94 248 LEU B N 1
ATOM 4260 C CA . LEU B 1 227 ? 92.020 30.345 32.949 1.00 18.49 248 LEU B CA 1
ATOM 4261 C C . LEU B 1 227 ? 91.146 30.113 34.180 1.00 20.14 248 LEU B C 1
ATOM 4262 O O . LEU B 1 227 ? 89.915 30.173 34.102 1.00 22.52 248 LEU B O 1
ATOM 4267 N N . LYS B 1 228 ? 91.794 29.989 35.322 1.00 19.97 249 LYS B N 1
ATOM 4268 C CA . LYS B 1 228 ? 91.095 30.010 36.604 1.00 23.93 249 LYS B CA 1
ATOM 4269 C C . LYS B 1 228 ? 91.961 30.727 37.623 1.00 27.24 249 LYS B C 1
ATOM 4270 O O . LYS B 1 228 ? 93.183 30.640 37.573 1.00 24.25 249 LYS B O 1
ATOM 4276 N N . VAL B 1 229 ? 91.320 31.435 38.559 1.00 23.86 250 VAL B N 1
ATOM 4277 C CA . VAL B 1 229 ? 92.012 32.006 39.705 1.00 23.76 250 VAL B CA 1
ATOM 4278 C C . VAL B 1 229 ? 91.722 31.094 40.896 1.00 27.39 250 VAL B C 1
ATOM 4279 O O . VAL B 1 229 ? 90.552 30.799 41.169 1.00 27.37 250 VAL B O 1
ATOM 4283 N N . ASP B 1 230 ? 92.765 30.646 41.598 1.00 24.38 251 ASP B N 1
ATOM 4284 C CA . ASP B 1 230 ? 92.568 29.775 42.760 1.00 26.27 251 ASP B CA 1
ATOM 4285 C C . ASP B 1 230 ? 92.378 30.618 44.024 1.00 32.59 251 ASP B C 1
ATOM 4286 O O . ASP B 1 230 ? 92.420 31.845 43.984 1.00 24.15 251 ASP B O 1
ATOM 4291 N N . PRO B 1 231 ? 92.061 30.000 45.171 1.00 34.71 252 PRO B N 1
ATOM 4292 C CA . PRO B 1 231 ? 91.789 30.811 46.372 1.00 33.57 252 PRO B CA 1
ATOM 4293 C C . PRO B 1 231 ? 92.971 31.639 46.836 1.00 35.11 252 PRO B C 1
ATOM 4294 O O . PRO B 1 231 ? 92.767 32.635 47.535 1.00 37.64 252 PRO B O 1
ATOM 4298 N N . GLN B 1 232 ? 94.198 31.289 46.448 1.00 32.53 253 GLN B N 1
ATOM 4299 C CA . GLN B 1 232 ? 95.345 32.116 46.792 1.00 35.46 253 GLN B CA 1
ATOM 4300 C C . GLN B 1 232 ? 95.552 33.277 45.823 1.00 37.59 253 GLN B C 1
ATOM 4301 O O . GLN B 1 232 ? 96.514 34.034 45.980 1.00 31.26 253 GLN B O 1
ATOM 4307 N N . GLY B 1 233 ? 94.685 33.445 44.830 1.00 29.54 254 GLY B N 1
ATOM 4308 C CA . GLY B 1 233 ? 94.923 34.481 43.853 1.00 29.96 254 GLY B CA 1
ATOM 4309 C C . GLY B 1 233 ? 95.873 34.081 42.740 1.00 27.36 254 GLY B C 1
ATOM 4310 O O . GLY B 1 233 ? 96.219 34.931 41.908 1.00 24.54 254 GLY B O 1
ATOM 4311 N N . ARG B 1 234 ? 96.302 32.823 42.694 1.00 24.23 255 ARG B N 1
ATOM 4312 C CA . ARG B 1 234 ? 97.194 32.384 41.626 1.00 29.86 255 ARG B CA 1
ATOM 4313 C C . ARG B 1 234 ? 96.377 32.146 40.371 1.00 23.85 255 ARG B C 1
ATOM 4314 O O . ARG B 1 234 ? 95.212 31.756 40.437 1.00 24.69 255 ARG B O 1
ATOM 4322 N N . LEU B 1 235 ? 96.979 32.428 39.216 1.00 20.96 256 LEU B N 1
ATOM 4323 C CA . LEU B 1 235 ? 96.302 32.245 37.938 1.00 23.41 256 LEU B CA 1
ATOM 4324 C C . LEU B 1 235 ? 96.786 30.954 37.278 1.00 23.51 256 LEU B C 1
ATOM 4325 O O . LEU B 1 235 ? 97.974 30.822 36.981 1.00 23.72 256 LEU B O 1
ATOM 4330 N N . TRP B 1 236 ? 95.857 30.044 36.976 1.00 20.20 257 TRP B N 1
ATOM 4331 C CA . TRP B 1 236 ? 96.172 28.777 36.325 1.00 19.46 257 TRP B CA 1
ATOM 4332 C C . TRP B 1 236 ? 95.812 28.863 34.851 1.00 19.16 257 TRP B C 1
ATOM 4333 O O . TRP B 1 236 ? 94.743 29.368 34.516 1.00 20.94 257 TRP B O 1
ATOM 4344 N N . ILE B 1 237 ? 96.696 28.382 33.964 1.00 17.50 258 ILE B N 1
ATOM 4345 C CA . ILE B 1 237 ? 96.561 28.669 32.526 1.00 18.79 258 ILE B CA 1
ATOM 4346 C C . ILE B 1 237 ? 96.701 27.373 31.740 1.00 20.58 258 ILE B C 1
ATOM 4347 O O . ILE B 1 237 ? 97.778 26.775 31.719 1.00 22.97 258 ILE B O 1
ATOM 4352 N N . ALA B 1 238 ? 95.656 26.988 31.027 1.00 17.86 259 ALA B N 1
ATOM 4353 C CA . ALA B 1 238 ? 95.783 25.887 30.071 1.00 21.12 259 ALA B CA 1
ATOM 4354 C C . ALA B 1 238 ? 96.613 26.326 28.855 1.00 19.95 259 ALA B C 1
ATOM 4355 O O . ALA B 1 238 ? 96.386 27.400 28.288 1.00 19.98 259 ALA B O 1
ATOM 4357 N N . GLY B 1 239 ? 97.542 25.470 28.427 1.00 21.31 260 GLY B N 1
ATOM 4358 C CA . GLY B 1 239 ? 98.564 25.853 27.457 1.00 22.41 260 GLY B CA 1
ATOM 4359 C C . GLY B 1 239 ? 98.344 25.446 26.006 1.00 20.73 260 GLY B C 1
ATOM 4360 O O . GLY B 1 239 ? 99.253 25.636 25.179 1.00 20.38 260 GLY B O 1
ATOM 4361 N N . GLY B 1 240 ? 97.195 24.872 25.663 1.00 19.30 261 GLY B N 1
ATOM 4362 C CA . GLY B 1 240 ? 96.927 24.588 24.262 1.00 19.48 261 GLY B CA 1
ATOM 4363 C C . GLY B 1 240 ? 97.890 23.555 23.695 1.00 22.07 261 GLY B C 1
ATOM 4364 O O . GLY B 1 240 ? 98.266 22.567 24.349 1.00 22.39 261 GLY B O 1
ATOM 4365 N N . ALA B 1 241 ? 98.330 23.807 22.467 1.00 21.27 262 ALA B N 1
ATOM 4366 C CA . ALA B 1 241 ? 99.247 22.894 21.790 1.00 22.65 262 ALA B CA 1
ATOM 4367 C C . ALA B 1 241 ? 100.626 22.830 22.424 1.00 22.05 262 ALA B C 1
ATOM 4368 O O . ALA B 1 241 ? 101.443 22.012 21.980 1.00 25.94 262 ALA B O 1
ATOM 4370 N N . GLN B 1 242 ? 100.931 23.640 23.449 1.00 19.57 263 GLN B N 1
ATOM 4371 C CA . GLN B 1 242 ? 102.185 23.430 24.159 1.00 23.12 263 GLN B CA 1
ATOM 4372 C C . GLN B 1 242 ? 102.109 22.214 25.051 1.00 27.81 263 GLN B C 1
ATOM 4373 O O . GLN B 1 242 ? 103.151 21.683 25.448 1.00 26.56 263 GLN B O 1
ATOM 4379 N N . GLY B 1 243 ? 100.898 21.788 25.390 1.00 21.94 264 GLY B N 1
ATOM 4380 C CA . GLY B 1 243 ? 100.720 20.669 26.303 1.00 26.47 264 GLY B CA 1
ATOM 4381 C C . GLY B 1 243 ? 101.030 20.972 27.755 1.00 27.16 264 GLY B C 1
ATOM 4382 O O . GLY B 1 243 ? 101.196 20.035 28.543 1.00 33.03 264 GLY B O 1
ATOM 4383 N N . THR B 1 244 ? 101.040 22.241 28.153 1.00 24.51 265 THR B N 1
ATOM 4384 C CA . THR B 1 244 ? 101.431 22.666 29.493 1.00 24.34 265 THR B CA 1
ATOM 4385 C C . THR B 1 244 ? 100.239 23.185 30.282 1.00 27.88 265 THR B C 1
ATOM 4386 O O . THR B 1 244 ? 99.214 23.591 29.719 1.00 28.25 265 THR B O 1
ATOM 4390 N N . VAL B 1 245 ? 100.406 23.180 31.610 1.00 24.19 266 VAL B N 1
ATOM 4391 C CA . VAL B 1 245 ? 99.587 23.960 32.526 1.00 22.97 266 VAL B CA 1
ATOM 4392 C C . VAL B 1 245 ? 100.531 24.895 33.270 1.00 22.93 266 VAL B C 1
ATOM 4393 O O . VAL B 1 245 ? 101.505 24.444 33.882 1.00 26.87 266 VAL B O 1
ATOM 4397 N N . SER B 1 246 ? 100.273 26.193 33.206 1.00 20.43 267 SER B N 1
ATOM 4398 C CA . SER B 1 246 ? 101.163 27.141 33.854 1.00 19.74 267 SER B CA 1
ATOM 4399 C C . SER B 1 246 ? 100.438 27.829 34.997 1.00 23.61 267 SER B C 1
ATOM 4400 O O . SER B 1 246 ? 99.219 28.030 34.940 1.00 26.76 267 SER B O 1
ATOM 4403 N N . ILE B 1 247 ? 101.204 28.189 36.038 1.00 22.23 268 ILE B N 1
ATOM 4404 C CA . ILE B 1 247 ? 100.657 28.843 37.226 1.00 26.38 268 ILE B CA 1
ATOM 4405 C C . ILE B 1 247 ? 101.427 30.117 37.480 1.00 25.32 268 ILE B C 1
ATOM 4406 O O . ILE B 1 247 ? 102.661 30.095 37.563 1.00 28.92 268 ILE B O 1
ATOM 4411 N N . LEU B 1 248 ? 100.701 31.226 37.602 1.00 22.31 269 LEU B N 1
ATOM 4412 C CA . LEU B 1 248 ? 101.295 32.522 37.886 1.00 22.05 269 LEU B CA 1
ATOM 4413 C C . LEU B 1 248 ? 100.928 32.924 39.306 1.00 28.89 269 LEU B C 1
ATOM 4414 O O . LEU B 1 248 ? 99.809 32.679 39.755 1.00 27.20 269 LEU B O 1
ATOM 4419 N N . THR B 1 249 ? 101.869 33.540 40.013 1.00 26.55 270 THR B N 1
ATOM 4420 C CA . THR B 1 249 ? 101.514 34.078 41.315 1.00 29.08 270 THR B CA 1
ATOM 4421 C C . THR B 1 249 ? 100.712 35.357 41.123 1.00 31.60 270 THR B C 1
ATOM 4422 O O . THR B 1 249 ? 100.704 35.935 40.034 1.00 26.55 270 THR B O 1
ATOM 4426 N N . PRO B 1 250 ? 100.016 35.837 42.161 1.00 29.77 271 PRO B N 1
ATOM 4427 C CA . PRO B 1 250 ? 99.156 37.012 41.959 1.00 27.62 271 PRO B CA 1
ATOM 4428 C C . PRO B 1 250 ? 99.921 38.263 41.584 1.00 30.89 271 PRO B C 1
ATOM 4429 O O . PRO B 1 250 ? 99.296 39.250 41.168 1.00 30.54 271 PRO B O 1
ATOM 4433 N N . ASP B 1 251 ? 101.246 38.266 41.765 1.00 30.47 272 ASP B N 1
ATOM 4434 C CA . ASP B 1 251 ? 102.098 39.377 41.352 1.00 33.25 272 ASP B CA 1
ATOM 4435 C C . ASP B 1 251 ? 102.481 39.309 39.876 1.00 38.38 272 ASP B C 1
ATOM 4436 O O . ASP B 1 251 ? 102.997 40.296 39.338 1.00 39.42 272 ASP B O 1
ATOM 4441 N N . GLY B 1 252 ? 102.157 38.220 39.187 1.00 31.24 273 GLY B N 1
ATOM 4442 C CA . GLY B 1 252 ? 102.472 38.114 37.778 1.00 30.54 273 GLY B CA 1
ATOM 4443 C C . GLY B 1 252 ? 103.745 37.383 37.422 1.00 32.37 273 GLY B C 1
ATOM 4444 O O . GLY B 1 252 ? 104.131 37.400 36.246 1.00 30.06 273 GLY B O 1
ATOM 4445 N N . MET B 1 253 ? 104.404 36.736 38.378 1.00 28.25 274 MET B N 1
ATOM 4446 C CA . MET B 1 253 ? 105.573 35.927 38.064 1.00 28.32 274 MET B CA 1
ATOM 4447 C C . MET B 1 253 ? 105.129 34.506 37.798 1.00 27.99 274 MET B C 1
ATOM 4448 O O . MET B 1 253 ? 104.095 34.065 38.301 1.00 31.34 274 MET B O 1
ATOM 4453 N N . THR B 1 254 ? 105.875 33.802 36.951 1.00 26.45 275 THR B N 1
ATOM 4454 C CA . THR B 1 254 ? 105.540 32.406 36.696 1.00 26.33 275 THR B CA 1
ATOM 4455 C C . THR B 1 254 ? 105.973 31.565 37.891 1.00 35.70 275 THR B C 1
ATOM 4456 O O . THR B 1 254 ? 107.157 31.541 38.247 1.00 37.51 275 THR B O 1
ATOM 4460 N N . LEU B 1 255 ? 105.034 30.818 38.461 1.00 26.43 276 LEU B N 1
ATOM 4461 C CA . LEU B 1 255 ? 105.365 29.933 39.570 1.00 34.63 276 LEU B CA 1
ATOM 4462 C C . LEU B 1 255 ? 105.819 28.570 39.094 1.00 33.92 276 LEU B C 1
ATOM 4463 O O . LEU B 1 255 ? 106.758 27.993 39.657 1.00 32.19 276 LEU B O 1
ATOM 4468 N N . ALA B 1 256 ? 105.143 28.022 38.092 1.00 28.31 277 ALA B N 1
ATOM 4469 C CA . ALA B 1 256 ? 105.459 26.693 37.602 1.00 26.81 277 ALA B CA 1
ATOM 4470 C C . ALA B 1 256 ? 104.872 26.536 36.214 1.00 28.09 277 ALA B C 1
ATOM 4471 O O . ALA B 1 256 ? 103.807 27.079 35.916 1.00 26.77 277 ALA B O 1
ATOM 4473 N N . VAL B 1 257 ? 105.576 25.782 35.385 1.00 28.20 278 VAL B N 1
ATOM 4474 C CA . VAL B 1 257 ? 105.076 25.275 34.113 1.00 26.58 278 VAL B CA 1
ATOM 4475 C C . VAL B 1 257 ? 105.073 23.763 34.236 1.00 29.42 278 VAL B C 1
ATOM 4476 O O . VAL B 1 257 ? 106.141 23.141 34.307 1.00 31.80 278 VAL B O 1
ATOM 4480 N N . LEU B 1 258 ? 103.889 23.167 34.229 1.00 26.22 279 LEU B N 1
ATOM 4481 C CA . LEU B 1 258 ? 103.725 21.730 34.365 1.00 26.78 279 LEU B CA 1
ATOM 4482 C C . LEU B 1 258 ? 103.565 21.111 32.986 1.00 33.11 279 LEU B C 1
ATOM 4483 O O . LEU B 1 258 ? 102.718 21.549 32.207 1.00 29.42 279 LEU B O 1
ATOM 4488 N N . GLU B 1 259 ? 104.329 20.055 32.715 1.00 26.83 280 GLU B N 1
ATO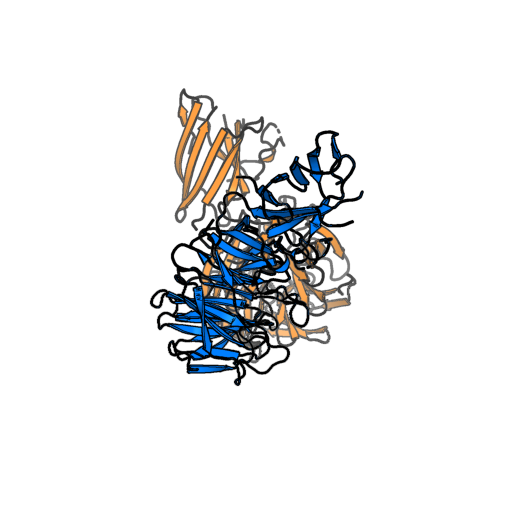M 4489 C CA . GLU B 1 259 ? 104.271 19.357 31.438 1.00 28.74 280 GLU B CA 1
ATOM 4490 C C . GLU B 1 259 ? 103.316 18.182 31.528 1.00 33.37 280 GLU B C 1
ATOM 4491 O O . GLU B 1 259 ? 103.159 17.563 32.581 1.00 37.53 280 GLU B O 1
ATOM 4497 N N . THR B 1 260 ? 102.678 17.882 30.427 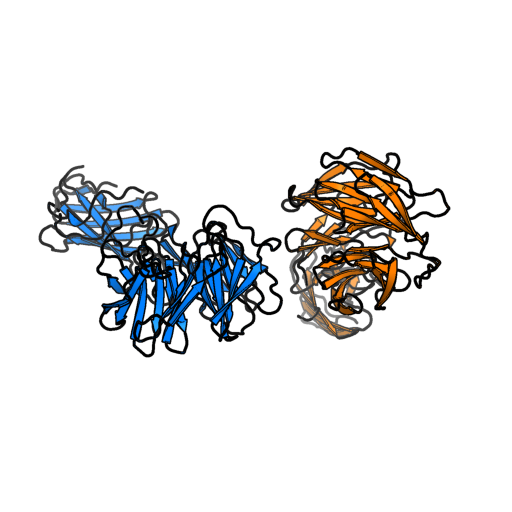1.00 31.80 281 THR B N 1
ATOM 4498 C CA . THR B 1 260 ? 102.009 16.603 30.267 1.00 31.35 281 THR B CA 1
ATOM 4499 C C . THR B 1 260 ? 102.901 15.678 29.445 1.00 40.20 281 THR B C 1
ATOM 4500 O O . THR B 1 260 ? 103.936 16.101 28.921 1.00 34.87 281 THR B O 1
ATOM 4504 N N . PRO B 1 261 ? 102.569 14.389 29.360 1.00 40.33 282 PRO B N 1
ATOM 4505 C CA . PRO B 1 261 ? 103.406 13.473 28.577 1.00 40.63 282 PRO B CA 1
ATOM 4506 C C . PRO B 1 261 ? 103.576 13.928 27.138 1.00 50.71 282 PRO B C 1
ATOM 4507 O O . PRO B 1 261 ? 102.676 14.516 26.528 1.00 41.41 282 PRO B O 1
ATOM 4511 N N . LYS B 1 262 ? 104.765 13.655 26.609 1.00 40.25 283 LYS B N 1
ATOM 4512 C CA . LYS B 1 262 ? 105.108 13.973 25.230 1.00 40.64 283 LYS B CA 1
ATOM 4513 C C . LYS B 1 262 ? 104.507 12.893 24.345 1.00 46.67 283 LYS B C 1
ATOM 4514 O O . LYS B 1 262 ? 105.045 11.792 24.233 1.00 60.21 283 LYS B O 1
ATOM 4520 N N . SER B 1 263 ? 103.393 13.213 23.710 1.00 39.15 284 SER B N 1
ATOM 4521 C CA . SER B 1 263 ? 102.758 12.386 22.699 1.00 39.06 284 SER B CA 1
ATOM 4522 C C . SER B 1 263 ? 102.176 13.330 21.658 1.00 37.58 284 SER B C 1
ATOM 4523 O O . SER B 1 263 ? 101.998 14.522 21.932 1.00 35.90 284 SER B O 1
ATOM 4526 N N . PRO B 1 264 ? 101.889 12.840 20.455 1.00 40.77 285 PRO B N 1
ATOM 4527 C CA . PRO B 1 264 ? 101.480 13.753 19.382 1.00 37.72 285 PRO B CA 1
ATOM 4528 C C . PRO B 1 264 ? 100.177 14.490 19.670 1.00 35.67 285 PRO B C 1
ATOM 4529 O O . PRO B 1 264 ? 99.264 13.985 20.333 1.00 31.86 285 PRO B O 1
ATOM 4533 N N . ARG B 1 265 ? 100.121 15.716 19.152 1.00 35.26 286 ARG B N 1
ATOM 4534 C CA . ARG B 1 265 ? 98.960 16.593 19.093 1.00 29.45 286 ARG B CA 1
ATOM 4535 C C . ARG B 1 265 ? 98.335 16.863 20.464 1.00 27.95 286 ARG B C 1
ATOM 4536 O O . ARG B 1 265 ? 97.119 16.683 20.636 1.00 28.89 286 ARG B O 1
ATOM 4544 N N . PRO B 1 266 ? 99.102 17.349 21.438 1.00 27.88 287 PRO B N 1
ATOM 4545 C CA . PRO B 1 266 ? 98.488 17.767 22.703 1.00 26.16 287 PRO B CA 1
ATOM 4546 C C . PRO B 1 266 ? 97.637 19.005 22.495 1.00 27.59 287 PRO B C 1
ATOM 4547 O O . PRO B 1 266 ? 97.902 19.832 21.617 1.00 25.84 287 PRO B O 1
ATOM 4551 N N . TYR B 1 267 ? 96.579 19.122 23.306 1.00 25.28 288 TYR B N 1
ATOM 4552 C CA . TYR B 1 267 ? 95.814 20.366 23.257 1.00 21.71 288 TYR B CA 1
ATOM 4553 C C . TYR B 1 267 ? 95.130 20.549 24.622 1.00 23.12 288 TYR B C 1
ATOM 4554 O O . TYR B 1 267 ? 93.935 20.274 24.807 1.00 24.29 288 TYR B O 1
ATOM 4563 N N . ILE B 1 268 ? 95.900 21.065 25.578 1.00 22.39 289 ILE B N 1
ATOM 4564 C CA . ILE B 1 268 ? 95.397 21.330 26.924 1.00 19.81 289 ILE B CA 1
ATOM 4565 C C . ILE B 1 268 ? 94.472 22.537 26.869 1.00 24.04 289 ILE B C 1
ATOM 4566 O O . ILE B 1 268 ? 94.912 23.664 26.610 1.00 21.23 289 ILE B O 1
ATOM 4571 N N . ASN B 1 269 ? 93.191 22.311 27.156 1.00 20.49 290 ASN B N 1
ATOM 4572 C CA . ASN B 1 269 ? 92.149 23.236 26.747 1.00 19.91 290 ASN B CA 1
ATOM 4573 C C . ASN B 1 269 ? 91.558 24.028 27.903 1.00 27.26 290 ASN B C 1
ATOM 4574 O O . ASN B 1 269 ? 91.509 25.262 27.853 1.00 23.07 290 ASN B O 1
ATOM 4579 N N . ASP B 1 270 ? 91.096 23.362 28.957 1.00 23.93 291 ASP B N 1
ATOM 4580 C CA . ASP B 1 270 ? 90.476 24.095 30.051 1.00 21.97 291 ASP B CA 1
ATOM 4581 C C . ASP B 1 270 ? 90.706 23.335 31.354 1.00 24.80 291 ASP B C 1
ATOM 4582 O O . ASP B 1 270 ? 91.252 22.222 31.360 1.00 21.72 291 ASP B O 1
ATOM 4587 N N . LEU B 1 271 ? 90.354 23.984 32.468 1.00 20.90 292 LEU B N 1
ATOM 4588 C CA . LEU B 1 271 ? 90.579 23.345 33.761 1.00 23.66 292 LEU B CA 1
ATOM 4589 C C . LEU B 1 271 ? 89.619 23.946 34.777 1.00 26.54 292 LEU B C 1
ATOM 4590 O O . LEU B 1 271 ? 89.021 25.000 34.549 1.00 22.20 292 LEU B O 1
ATOM 4595 N N . VAL B 1 272 ? 89.480 23.259 35.911 1.00 26.36 293 VAL B N 1
ATOM 4596 C CA . VAL B 1 272 ? 88.590 23.719 36.976 1.00 25.28 293 VAL B CA 1
ATOM 4597 C C . VAL B 1 272 ? 89.113 23.172 38.298 1.00 28.18 293 VAL B C 1
ATOM 4598 O O . VAL B 1 272 ? 89.666 22.069 38.348 1.00 25.82 293 VAL B O 1
ATOM 4602 N N . LEU B 1 273 ? 88.969 23.973 39.354 1.00 27.43 294 LEU B N 1
ATOM 4603 C CA . LEU B 1 273 ? 89.329 23.577 40.706 1.00 26.90 294 LEU B CA 1
ATOM 4604 C C . LEU B 1 273 ? 88.098 22.964 41.363 1.00 29.06 294 LEU B C 1
ATOM 4605 O O . LEU B 1 273 ? 87.044 23.602 41.420 1.00 29.02 294 LEU B O 1
ATOM 4610 N N . ALA B 1 274 ? 88.221 21.738 41.820 1.00 29.96 295 ALA B N 1
ATOM 4611 C CA . ALA B 1 274 ? 87.082 21.086 42.447 1.00 33.02 295 ALA B CA 1
ATOM 4612 C C . ALA B 1 274 ? 87.119 21.276 43.960 1.00 34.02 295 ALA B C 1
ATOM 4613 O O . ALA B 1 274 ? 88.150 21.640 44.528 1.00 33.26 295 ALA B O 1
ATOM 4615 N N . PRO B 1 275 ? 85.996 21.038 44.650 1.00 34.58 296 PRO B N 1
ATOM 4616 C CA . PRO B 1 275 ? 85.989 21.169 46.119 1.00 37.39 296 PRO B CA 1
ATOM 4617 C C . PRO B 1 275 ? 87.016 20.303 46.833 1.00 35.39 296 PRO B C 1
ATOM 4618 O O . PRO B 1 275 ? 87.381 20.618 47.974 1.00 39.24 296 PRO B O 1
ATOM 4622 N N . ASP B 1 276 ? 87.516 19.237 46.206 1.00 33.30 297 ASP B N 1
ATOM 4623 C CA . ASP B 1 276 ? 88.525 18.399 46.849 1.00 34.55 297 ASP B CA 1
ATOM 4624 C C . ASP B 1 276 ? 89.917 19.010 46.845 1.00 38.36 297 ASP B C 1
ATOM 4625 O O . ASP B 1 276 ? 90.854 18.382 47.359 1.00 38.92 297 ASP B O 1
ATOM 4630 N N . GLY B 1 277 ? 90.075 20.201 46.274 1.00 34.74 298 GLY B N 1
ATOM 4631 C CA . GLY B 1 277 ? 91.351 20.868 46.202 1.00 38.55 298 GLY B CA 1
ATOM 4632 C C . GLY B 1 277 ? 92.181 20.526 44.979 1.00 37.06 298 GLY B C 1
ATOM 4633 O O . GLY B 1 277 ? 93.305 21.025 44.850 1.00 33.91 298 GLY B O 1
ATOM 4634 N N . ASN B 1 278 ? 91.678 19.691 44.086 1.00 32.91 299 ASN B N 1
ATOM 4635 C CA . ASN B 1 278 ? 92.424 19.334 42.888 1.00 37.32 299 ASN B CA 1
ATOM 4636 C C . ASN B 1 278 ? 91.900 20.102 41.687 1.00 26.67 299 ASN B C 1
ATOM 4637 O O . ASN B 1 278 ? 90.704 20.371 41.583 1.00 28.86 299 ASN B O 1
ATOM 4642 N N . PHE B 1 279 ? 92.815 20.440 40.773 1.00 29.81 300 PHE B N 1
ATOM 4643 C CA . PHE B 1 279 ? 92.439 20.917 39.447 1.00 25.79 300 PHE B CA 1
ATOM 4644 C C . PHE B 1 279 ? 92.306 19.732 38.496 1.00 23.17 300 PHE B C 1
ATOM 4645 O O . PHE B 1 279 ? 93.145 18.832 38.491 1.00 30.61 300 PHE B O 1
ATOM 4653 N N . TYR B 1 280 ? 91.256 19.744 37.684 1.00 24.06 301 TYR B N 1
ATOM 4654 C CA . TYR B 1 280 ? 91.057 18.758 36.642 1.00 23.39 301 TYR B CA 1
ATOM 4655 C C . TYR B 1 280 ? 91.139 19.467 35.299 1.00 23.61 301 TYR B C 1
ATOM 4656 O O . TYR B 1 280 ? 90.579 20.554 35.137 1.00 26.54 301 TYR B O 1
ATOM 4665 N N . VAL B 1 281 ? 91.832 18.845 34.353 1.00 22.99 302 VAL B N 1
ATOM 4666 C CA . VAL B 1 281 ? 92.289 19.518 33.133 1.00 22.43 302 VAL B CA 1
ATOM 4667 C C . VAL B 1 281 ? 91.871 18.702 31.915 1.00 25.25 302 VAL B C 1
ATOM 4668 O O . VAL B 1 281 ? 92.166 17.504 31.832 1.00 26.77 302 VAL B O 1
ATOM 4672 N N . THR B 1 282 ? 91.224 19.348 30.951 1.00 23.48 303 THR B N 1
ATOM 4673 C CA . THR B 1 282 ? 90.840 18.646 29.737 1.00 22.74 303 THR B CA 1
ATOM 4674 C C . THR B 1 282 ? 91.887 18.821 28.639 1.00 29.67 303 THR B C 1
ATOM 4675 O O . THR B 1 282 ? 92.591 19.834 28.566 1.00 25.57 303 THR B O 1
ATOM 4679 N N . ASP B 1 283 ? 91.956 17.814 27.779 1.00 26.32 304 ASP B N 1
ATOM 4680 C CA . ASP B 1 283 ? 92.723 17.833 26.543 1.00 28.05 304 ASP B CA 1
ATOM 4681 C C . ASP B 1 283 ? 91.740 17.491 25.433 1.00 30.50 304 ASP B C 1
ATOM 4682 O O . ASP B 1 283 ? 91.118 16.422 25.465 1.00 28.52 304 ASP B O 1
ATOM 4687 N N . SER B 1 284 ? 91.526 18.428 24.506 1.00 25.91 305 SER B N 1
ATOM 4688 C CA . SER B 1 284 ? 90.488 18.244 23.501 1.00 26.06 305 SER B CA 1
ATOM 4689 C C . SER B 1 284 ? 90.948 17.397 22.321 1.00 25.47 305 SER B C 1
ATOM 4690 O O . SER B 1 284 ? 90.141 17.109 21.434 1.00 27.87 305 SER B O 1
ATOM 4693 N N . SER B 1 285 ? 92.206 16.966 22.315 1.00 25.75 306 SER B N 1
ATOM 4694 C CA . SER B 1 285 ? 92.784 16.173 21.237 1.00 26.47 306 SER B CA 1
ATOM 4695 C C . SER B 1 285 ? 93.131 14.754 21.658 1.00 32.32 306 SER B C 1
ATOM 4696 O O . SER B 1 285 ? 92.878 13.800 20.898 1.00 27.99 306 SER B O 1
ATOM 4699 N N . ARG B 1 286 ? 93.693 14.598 22.868 1.00 28.86 307 ARG B N 1
ATOM 4700 C CA . ARG B 1 286 ? 94.134 13.333 23.456 1.00 29.18 307 ARG B CA 1
ATOM 4701 C C . ARG B 1 286 ? 93.127 12.845 24.495 1.00 31.57 307 ARG B C 1
ATOM 4702 O O . ARG B 1 286 ? 92.712 13.615 25.378 1.00 28.19 307 ARG B O 1
ATOM 4710 N N . PRO B 1 287 ? 92.732 11.590 24.443 1.00 30.91 308 PRO B N 1
ATOM 4711 C CA . PRO B 1 287 ? 91.606 11.132 25.294 1.00 32.57 308 PRO B CA 1
ATOM 4712 C C . PRO B 1 287 ? 92.017 10.850 26.733 1.00 34.01 308 PRO B C 1
ATOM 4713 O O . PRO B 1 287 ? 92.111 9.714 27.184 1.00 35.30 308 PRO B O 1
ATOM 4717 N N . VAL B 1 288 ? 92.281 11.914 27.485 1.00 29.16 309 VAL B N 1
ATOM 4718 C CA . VAL B 1 288 ? 92.713 11.804 28.873 1.00 27.93 309 VAL B CA 1
ATOM 4719 C C . VAL B 1 288 ? 92.301 13.076 29.599 1.00 34.51 309 VAL B C 1
ATOM 4720 O O . VAL B 1 288 ? 92.299 14.168 29.017 1.00 30.16 309 VAL B O 1
ATOM 4724 N N . ILE B 1 289 ? 91.893 12.916 30.852 1.00 26.57 310 ILE B N 1
ATOM 4725 C CA . ILE B 1 289 ? 91.694 14.016 31.778 1.00 31.07 310 ILE B CA 1
ATOM 4726 C C . ILE B 1 289 ? 92.838 13.983 32.776 1.00 32.47 310 ILE B C 1
ATOM 4727 O O . ILE B 1 289 ? 93.174 12.920 33.324 1.00 29.84 310 ILE B O 1
ATOM 4732 N N . PHE B 1 290 ? 93.483 15.123 32.958 1.00 27.68 311 PHE B N 1
ATOM 4733 C CA . PHE B 1 290 ? 94.605 15.235 33.868 1.00 26.46 311 PHE B CA 1
ATOM 4734 C C . PHE B 1 290 ? 94.142 15.859 35.167 1.00 29.41 311 PHE B C 1
ATOM 4735 O O . PHE B 1 290 ? 93.095 16.508 35.222 1.00 28.58 311 PHE B O 1
ATOM 4743 N N . ARG B 1 291 ? 94.930 15.628 36.221 1.00 30.38 312 ARG B N 1
ATOM 4744 C CA . ARG B 1 291 ? 94.681 16.162 37.553 1.00 27.49 312 ARG B CA 1
ATOM 4745 C C . ARG B 1 291 ? 95.940 16.828 38.068 1.00 24.80 312 ARG B C 1
ATOM 4746 O O . ARG B 1 291 ? 97.039 16.290 37.928 1.00 31.58 312 ARG B O 1
ATOM 4754 N N . VAL B 1 292 ? 95.792 17.991 38.681 1.00 25.37 313 VAL B N 1
ATOM 4755 C CA . VAL B 1 292 ? 96.901 18.626 39.371 1.00 27.23 313 VAL B CA 1
ATOM 4756 C C . VAL B 1 292 ? 96.515 18.737 40.836 1.00 31.88 313 VAL B C 1
ATOM 4757 O O . VAL B 1 292 ? 95.502 19.370 41.170 1.00 30.30 313 VAL B O 1
ATOM 4761 N N . ASP B 1 293 ? 97.309 18.108 41.712 1.00 35.88 314 ASP B N 1
ATOM 4762 C CA . ASP B 1 293 ? 97.000 18.112 43.135 1.00 36.68 314 ASP B CA 1
ATOM 4763 C C . ASP B 1 293 ? 97.631 19.321 43.813 1.00 38.02 314 ASP B C 1
ATOM 4764 O O . ASP B 1 293 ? 98.358 20.106 43.196 1.00 36.22 314 ASP B O 1
ATOM 4769 N N . LYS B 1 294 ? 97.374 19.445 45.123 1.00 37.52 315 LYS B N 1
ATOM 4770 C CA . LYS B 1 294 ? 97.784 20.617 45.894 1.00 38.41 315 LYS B CA 1
ATOM 4771 C C . LYS B 1 294 ? 99.290 20.831 45.900 1.00 38.45 315 LYS B C 1
ATOM 4772 O O . LYS B 1 294 ? 99.744 21.961 46.101 1.00 39.71 315 LYS B O 1
ATOM 4778 N N . ALA B 1 295 ? 100.078 19.772 45.737 1.00 37.46 316 ALA B N 1
ATOM 4779 C CA . ALA B 1 295 ? 101.527 19.890 45.660 1.00 38.44 316 ALA B CA 1
ATOM 4780 C C . ALA B 1 295 ? 102.015 20.232 44.257 1.00 39.97 316 ALA B C 1
ATOM 4781 O O . ALA B 1 295 ? 103.226 20.255 44.025 1.00 35.59 316 ALA B O 1
ATOM 4783 N N . LEU B 1 296 ? 101.095 20.504 43.328 1.00 34.40 317 LEU B N 1
ATOM 4784 C CA . LEU B 1 296 ? 101.410 20.884 41.950 1.00 35.60 317 LEU B CA 1
ATOM 4785 C C . LEU B 1 296 ? 101.999 19.727 41.159 1.00 35.00 317 LEU B C 1
ATOM 4786 O O . LEU B 1 296 ? 102.792 19.936 40.237 1.00 41.27 317 LEU B O 1
ATOM 4791 N N . LYS B 1 297 ? 101.606 18.502 41.504 1.00 37.66 318 LYS B N 1
ATOM 4792 C CA . LYS B 1 297 ? 101.981 17.315 40.751 1.00 30.68 318 LYS B CA 1
ATOM 4793 C C . LYS B 1 297 ? 100.862 16.979 39.771 1.00 34.81 318 LYS B C 1
ATOM 4794 O O . LYS B 1 297 ? 99.701 16.819 40.174 1.00 33.12 318 LYS B O 1
ATOM 4800 N N . LEU B 1 298 ? 101.208 16.893 38.485 1.00 36.84 319 LEU B N 1
ATOM 4801 C CA . LEU B 1 298 ? 100.249 16.625 37.417 1.00 28.35 319 LEU B CA 1
ATOM 4802 C C . LEU B 1 298 ? 100.310 15.153 37.036 1.00 36.36 319 LEU B C 1
ATOM 4803 O O . LEU B 1 298 ? 101.388 14.641 36.723 1.00 38.67 319 LEU B O 1
ATOM 4808 N N . THR B 1 299 ? 99.149 14.489 37.016 1.00 32.49 320 THR B N 1
ATOM 4809 C CA . THR B 1 299 ? 99.059 13.087 36.643 1.00 34.87 320 THR B CA 1
ATOM 4810 C C . THR B 1 299 ? 97.941 12.888 35.639 1.00 33.58 320 THR B C 1
ATOM 4811 O O . THR B 1 299 ? 96.967 13.646 35.619 1.00 33.27 320 THR B O 1
ATOM 4815 N N . ALA B 1 300 ? 98.070 11.838 34.828 1.00 32.15 321 ALA B N 1
ATOM 4816 C CA . ALA B 1 300 ? 96.936 11.357 34.047 1.00 36.03 321 ALA B CA 1
ATOM 4817 C C . ALA B 1 300 ? 95.937 10.712 34.994 1.00 38.48 321 ALA B C 1
ATOM 4818 O O . ALA B 1 300 ? 96.259 9.748 35.692 1.00 35.92 321 ALA B O 1
ATOM 4820 N N . TRP B 1 301 ? 94.733 11.258 35.046 1.00 37.43 322 TRP B N 1
ATOM 4821 C CA . TRP B 1 301 ? 93.774 10.843 36.053 1.00 35.34 322 TRP B CA 1
ATOM 4822 C C . TRP B 1 301 ? 92.723 9.893 35.516 1.00 38.58 322 TRP B C 1
ATOM 4823 O O . TRP B 1 301 ? 92.359 8.944 36.210 1.00 38.64 322 TRP B O 1
ATOM 4834 N N . LEU B 1 302 ? 92.237 10.112 34.295 1.00 35.15 323 LEU B N 1
ATOM 4835 C CA . LEU B 1 302 ? 91.267 9.209 33.683 1.00 39.54 323 LEU B CA 1
ATOM 4836 C C . LEU B 1 302 ? 91.595 9.025 32.212 1.00 44.91 323 LEU B C 1
ATOM 4837 O O . LEU B 1 302 ? 91.527 9.983 31.436 1.00 34.27 323 LEU B O 1
ATOM 4842 N N . ASP B 1 303 ? 91.933 7.793 31.829 1.00 36.98 324 ASP B N 1
ATOM 4843 C CA . ASP B 1 303 ? 92.050 7.424 30.424 1.00 36.27 324 ASP B CA 1
ATOM 4844 C C . ASP B 1 303 ? 90.647 7.208 29.872 1.00 44.48 324 ASP B C 1
ATOM 4845 O O . ASP B 1 303 ? 89.889 6.381 30.393 1.00 44.40 324 ASP B O 1
ATOM 4850 N N . LEU B 1 304 ? 90.292 7.963 28.835 1.00 36.44 325 LEU B N 1
ATOM 4851 C CA . LEU B 1 304 ? 88.935 7.966 28.311 1.00 34.38 325 LEU B CA 1
ATOM 4852 C C . LEU B 1 304 ? 88.683 6.869 27.279 1.00 40.06 325 LEU B C 1
ATOM 4853 O O . LEU B 1 304 ? 87.525 6.646 26.905 1.00 45.59 325 LEU B O 1
ATOM 4858 N N . ALA B 1 305 ? 89.722 6.175 26.813 1.00 45.48 326 ALA B N 1
ATOM 4859 C CA . ALA B 1 305 ? 89.528 5.157 25.781 1.00 49.84 326 ALA B CA 1
ATOM 4860 C C . ALA B 1 305 ? 88.592 4.043 26.246 1.00 49.05 326 ALA B C 1
ATOM 4861 O O . ALA B 1 305 ? 87.794 3.521 25.456 1.00 54.25 326 ALA B O 1
ATOM 4863 N N . GLY B 1 306 ? 88.661 3.668 27.518 1.00 55.44 327 GLY B N 1
ATOM 4864 C CA . GLY B 1 306 ? 87.782 2.635 28.029 1.00 57.38 327 GLY B CA 1
ATOM 4865 C C . GLY B 1 306 ? 86.403 3.090 28.474 1.00 64.54 327 GLY B C 1
ATOM 4866 O O . GLY B 1 306 ? 85.589 2.254 28.877 1.00 71.95 327 GLY B O 1
ATOM 4867 N N . THR B 1 307 ? 86.124 4.388 28.430 1.00 48.35 328 THR B N 1
ATOM 4868 C CA . THR B 1 307 ? 84.849 4.971 28.836 1.00 44.17 328 THR B CA 1
ATOM 4869 C C . THR B 1 307 ? 83.909 5.149 27.649 1.00 46.26 328 THR B C 1
ATOM 4870 O O . THR B 1 307 ? 84.288 4.947 26.491 1.00 46.94 328 THR B O 1
ATOM 4874 N N . PRO B 1 308 ? 82.648 5.543 27.901 1.00 41.50 329 PRO B N 1
ATOM 4875 C CA . PRO B 1 308 ? 81.731 5.848 26.785 1.00 41.66 329 PRO B CA 1
ATOM 4876 C C . PRO B 1 308 ? 82.061 7.123 26.013 1.00 44.18 329 PRO B C 1
ATOM 4877 O O . PRO B 1 308 ? 81.407 7.397 24.995 1.00 41.15 329 PRO B O 1
ATOM 4881 N N . ILE B 1 309 ? 83.026 7.921 26.456 1.00 40.22 330 ILE B N 1
ATOM 4882 C CA . ILE B 1 309 ? 83.414 9.111 25.706 1.00 44.55 330 ILE B CA 1
ATOM 4883 C C . ILE B 1 309 ? 84.299 8.666 24.541 1.00 42.03 330 ILE B C 1
ATOM 4884 O O . ILE B 1 309 ? 85.358 8.060 24.742 1.00 43.99 330 ILE B O 1
ATOM 4889 N N . LYS B 1 310 ? 83.851 8.949 23.322 1.00 34.52 331 LYS B N 1
ATOM 4890 C CA . LYS B 1 310 ? 84.510 8.558 22.078 1.00 36.90 331 LYS B CA 1
ATOM 4891 C C . LYS B 1 310 ? 85.156 9.796 21.475 1.00 30.04 331 LYS B C 1
ATOM 4892 O O . LYS B 1 310 ? 84.449 10.634 20.911 1.00 34.26 331 LYS B O 1
ATOM 4898 N N . TYR B 1 311 ? 86.488 9.854 21.473 1.00 33.69 332 TYR B N 1
ATOM 4899 C CA . TYR B 1 311 ? 87.173 10.980 20.844 1.00 31.36 332 TYR B CA 1
ATOM 4900 C C . TYR B 1 311 ? 87.124 10.835 19.326 1.00 37.33 332 TYR B C 1
ATOM 4901 O O . TYR B 1 311 ? 87.317 9.741 18.788 1.00 39.87 332 TYR B O 1
ATOM 4910 N N . GLY B 1 312 ? 86.828 11.934 18.632 1.00 33.41 333 GLY B N 1
ATOM 4911 C CA . GLY B 1 312 ? 86.779 11.929 17.185 1.00 32.34 333 GLY B CA 1
ATOM 4912 C C . GLY B 1 312 ? 87.501 13.125 16.593 1.00 37.12 333 GLY B C 1
ATOM 4913 O O . GLY B 1 312 ? 88.124 13.906 17.317 1.00 37.34 333 GLY B O 1
ATOM 4914 N N . PRO B 1 313 ? 87.436 13.295 15.273 1.00 36.38 334 PRO B N 1
ATOM 4915 C CA . PRO B 1 313 ? 88.083 14.457 14.649 1.00 39.03 334 PRO B CA 1
ATOM 4916 C C . PRO B 1 313 ? 87.555 15.770 15.222 1.00 35.17 334 PRO B C 1
ATOM 4917 O O . PRO B 1 313 ? 86.368 15.918 15.508 1.00 36.24 334 PRO B O 1
ATOM 4921 N N . GLY B 1 314 ? 88.456 16.716 15.414 1.00 37.16 335 GLY B N 1
ATOM 4922 C CA . GLY B 1 314 ? 88.083 18.019 15.922 1.00 35.68 335 GLY B CA 1
ATOM 4923 C C . GLY B 1 314 ? 88.276 18.120 17.419 1.00 29.12 335 GLY B C 1
ATOM 4924 O O . GLY B 1 314 ? 89.010 17.346 18.041 1.00 31.53 335 GLY B O 1
ATOM 4925 N N . VAL B 1 315 ? 87.566 19.081 18.009 1.00 28.19 336 VAL B N 1
ATOM 4926 C CA . VAL B 1 315 ? 87.707 19.419 19.425 1.00 25.76 336 VAL B CA 1
ATOM 4927 C C . VAL B 1 315 ? 86.791 18.501 20.234 1.00 24.40 336 VAL B C 1
ATOM 4928 O O . VAL B 1 315 ? 85.582 18.443 19.982 1.00 29.11 336 VAL B O 1
ATOM 4932 N N . ASN B 1 316 ? 87.370 17.784 21.203 1.00 25.46 337 ASN B N 1
ATOM 4933 C CA . ASN B 1 316 ? 86.610 16.866 22.044 1.00 27.66 337 ASN B CA 1
ATOM 4934 C C . ASN B 1 316 ? 86.260 17.505 23.382 1.00 27.40 337 ASN B C 1
ATOM 4935 O O . ASN B 1 316 ? 85.629 18.571 23.391 1.00 26.20 337 ASN B O 1
ATOM 4940 N N . LEU B 1 317 ? 86.626 16.898 24.517 1.00 25.80 338 LEU B N 1
ATOM 4941 C CA . LEU B 1 317 ? 86.308 17.546 25.784 1.00 28.53 338 LEU B CA 1
ATOM 4942 C C . LEU B 1 317 ? 87.010 18.891 25.840 1.00 24.90 338 LEU B C 1
ATOM 4943 O O . LEU B 1 317 ? 88.205 18.986 25.558 1.00 28.14 338 LEU B O 1
ATOM 4948 N N . ASN B 1 318 ? 86.273 19.937 26.194 1.00 30.40 339 ASN B N 1
ATOM 4949 C CA . ASN B 1 318 ? 86.969 21.189 26.474 1.00 30.54 339 ASN B CA 1
ATOM 4950 C C . ASN B 1 318 ? 86.441 21.846 27.746 1.00 26.38 339 ASN B C 1
ATOM 4951 O O . ASN B 1 318 ? 87.133 21.825 28.771 1.00 31.26 339 ASN B O 1
ATOM 4956 N N . GLY B 1 319 ? 85.259 22.438 27.729 1.00 26.17 340 GLY B N 1
ATOM 4957 C CA . GLY B 1 319 ? 84.757 23.043 28.953 1.00 24.41 340 GLY B CA 1
ATOM 4958 C C . GLY B 1 319 ? 84.582 22.011 30.052 1.00 24.45 340 GLY B C 1
ATOM 4959 O O . GLY B 1 319 ? 84.266 20.841 29.788 1.00 24.81 340 GLY B O 1
ATOM 4960 N N . ILE B 1 320 ? 84.842 22.434 31.289 1.00 24.70 341 ILE B N 1
ATOM 4961 C CA . ILE B 1 320 ? 84.761 21.521 32.440 1.00 23.96 341 ILE B CA 1
ATOM 4962 C C . ILE B 1 320 ? 84.360 22.314 33.670 1.00 29.61 341 ILE B C 1
ATOM 4963 O O . ILE B 1 320 ? 84.753 23.478 33.851 1.00 26.44 341 ILE B O 1
ATOM 4968 N N . ALA B 1 321 ? 83.541 21.679 34.516 1.00 25.74 342 ALA B N 1
ATOM 4969 C CA . ALA B 1 321 ? 83.054 22.298 35.739 1.00 25.22 342 ALA B CA 1
ATOM 4970 C C . ALA B 1 321 ? 83.019 21.234 36.824 1.00 26.31 342 ALA B C 1
ATOM 4971 O O . ALA B 1 321 ? 83.057 20.036 36.532 1.00 26.71 342 ALA B O 1
ATOM 4973 N N . ALA B 1 322 ? 82.960 21.696 38.073 1.00 28.49 343 ALA B N 1
ATOM 4974 C CA . ALA B 1 322 ? 82.945 20.825 39.245 1.00 25.97 343 ALA B CA 1
ATOM 4975 C C . ALA B 1 322 ? 81.689 21.131 40.045 1.00 31.44 343 ALA B C 1
ATOM 4976 O O . ALA B 1 322 ? 81.416 22.297 40.352 1.00 31.77 343 ALA B O 1
ATOM 4978 N N . THR B 1 323 ? 80.921 20.094 40.374 1.00 34.01 344 THR B N 1
ATOM 4979 C CA . THR B 1 323 ? 79.683 20.329 41.109 1.00 34.55 344 THR B CA 1
ATOM 4980 C C . THR B 1 323 ? 80.013 20.742 42.540 1.00 32.02 344 THR B C 1
ATOM 4981 O O . THR B 1 323 ? 80.993 20.255 43.115 1.00 33.65 344 THR B O 1
ATOM 4985 N N . PRO B 1 324 ? 79.229 21.645 43.145 1.00 32.96 345 PRO B N 1
ATOM 4986 C CA . PRO B 1 324 ? 79.647 22.215 44.440 1.00 34.28 345 PRO B CA 1
ATOM 4987 C C . PRO B 1 324 ? 79.582 21.218 45.581 1.00 41.61 345 PRO B C 1
ATOM 4988 O O . PRO B 1 324 ? 80.289 21.394 46.578 1.00 37.90 345 PRO B O 1
ATOM 4992 N N . ASP B 1 325 ? 78.802 20.147 45.444 1.00 39.54 346 ASP B N 1
ATOM 4993 C CA . ASP B 1 325 ? 78.780 19.088 46.452 1.00 49.51 346 ASP B CA 1
ATOM 4994 C C . ASP B 1 325 ? 80.035 18.214 46.453 1.00 51.24 346 ASP B C 1
ATOM 4995 O O . ASP B 1 325 ? 80.172 17.363 47.336 1.00 51.75 346 ASP B O 1
ATOM 5000 N N . GLY B 1 326 ? 80.954 18.394 45.505 1.00 42.98 347 GLY B N 1
ATOM 5001 C CA . GLY B 1 326 ? 82.179 17.613 45.479 1.00 39.25 347 GLY B CA 1
ATOM 5002 C C . GLY B 1 326 ? 82.043 16.247 44.846 1.00 40.31 347 GLY B C 1
ATOM 5003 O O . GLY B 1 326 ? 83.022 15.493 44.806 1.00 45.63 347 GLY B O 1
ATOM 5004 N N . LYS B 1 327 ? 80.887 15.933 44.283 1.00 36.55 348 LYS B N 1
ATOM 5005 C CA . LYS B 1 327 ? 80.621 14.592 43.790 1.00 38.23 348 LYS B CA 1
ATOM 5006 C C . LYS B 1 327 ? 81.114 14.382 42.361 1.00 40.28 348 LYS B C 1
ATOM 5007 O O . LYS B 1 327 ? 81.661 13.312 42.062 1.00 31.85 348 LYS B O 1
ATOM 5013 N N . TYR B 1 328 ? 81.004 15.398 41.492 1.00 35.72 349 TYR B N 1
ATOM 5014 C CA . TYR B 1 328 ? 81.112 15.182 40.051 1.00 31.50 349 TYR B CA 1
ATOM 5015 C C . TYR B 1 328 ? 81.923 16.263 39.339 1.00 30.28 349 TYR B C 1
ATOM 5016 O O . TYR B 1 328 ? 82.073 17.392 39.808 1.00 33.46 349 TYR B O 1
ATOM 5025 N N . LEU B 1 329 ? 82.406 15.880 38.169 1.00 31.33 350 LEU B N 1
ATOM 5026 C CA . LEU B 1 329 ? 82.827 16.789 37.115 1.00 33.23 350 LEU B CA 1
ATOM 5027 C C . LEU B 1 329 ? 81.792 16.767 36.009 1.00 35.05 350 LEU B C 1
ATOM 5028 O O . LEU B 1 329 ? 81.171 15.735 35.748 1.00 32.92 350 LEU B O 1
ATOM 5033 N N . LEU B 1 330 ? 81.612 17.911 35.356 1.00 26.55 351 LEU B N 1
ATOM 5034 C CA . LEU B 1 330 ? 80.818 18.026 34.156 1.00 23.92 351 LEU B CA 1
ATOM 5035 C C . LEU B 1 330 ? 81.759 18.497 33.055 1.00 27.97 351 LEU B C 1
ATOM 5036 O O . LEU B 1 330 ? 82.528 19.423 33.281 1.00 26.69 351 LEU B O 1
ATOM 5041 N N . ALA B 1 331 ? 81.714 17.860 31.892 1.00 25.12 352 ALA B N 1
ATOM 5042 C CA . ALA B 1 331 ? 82.576 18.232 30.772 1.00 26.36 352 ALA B CA 1
ATOM 5043 C C . ALA B 1 331 ? 81.800 18.129 29.472 1.00 30.24 352 ALA B C 1
ATOM 5044 O O . ALA B 1 331 ? 81.114 17.132 29.227 1.00 30.56 352 ALA B O 1
ATOM 5046 N N . VAL B 1 332 ? 81.947 19.136 28.610 1.00 27.29 353 VAL B N 1
ATOM 5047 C CA . VAL B 1 332 ? 81.234 19.160 27.339 1.00 24.97 353 VAL B CA 1
ATOM 5048 C C . VAL B 1 332 ? 82.181 18.763 26.214 1.00 31.96 353 VAL B C 1
ATOM 5049 O O . VAL B 1 332 ? 83.343 19.205 26.167 1.00 26.06 353 VAL B O 1
ATOM 5053 N N . GLN B 1 333 ? 81.699 17.890 25.335 1.00 26.49 354 GLN B N 1
ATOM 5054 C CA . GLN B 1 333 ? 82.442 17.438 24.167 1.00 25.67 354 GLN B CA 1
ATOM 5055 C C . GLN B 1 333 ? 81.976 18.280 22.991 1.00 30.18 354 GLN B C 1
ATOM 5056 O O . GLN B 1 333 ? 80.829 18.163 22.548 1.00 29.96 354 GLN B O 1
ATOM 5062 N N . LEU B 1 334 ? 82.864 19.130 22.477 1.00 28.28 355 LEU B N 1
ATOM 5063 C CA . LEU B 1 334 ? 82.422 20.131 21.519 1.00 23.89 355 LEU B CA 1
ATOM 5064 C C . LEU B 1 334 ? 81.879 19.480 20.248 1.00 24.58 355 LEU B C 1
ATOM 5065 O O . LEU B 1 334 ? 80.843 19.896 19.718 1.00 27.57 355 LEU B O 1
ATOM 5070 N N . ASN B 1 335 ? 82.584 18.480 19.728 1.00 25.48 356 ASN B N 1
ATOM 5071 C CA . ASN B 1 335 ? 82.251 17.988 18.393 1.00 30.42 356 ASN B CA 1
ATOM 5072 C C . ASN B 1 335 ? 80.979 17.146 18.395 1.00 30.41 356 ASN B C 1
ATOM 5073 O O . ASN B 1 335 ? 80.177 17.231 17.457 1.00 34.65 356 ASN B O 1
ATOM 5078 N N . THR B 1 336 ? 80.755 16.350 19.440 1.00 32.12 357 THR B N 1
ATOM 5079 C CA . THR B 1 336 ? 79.512 15.585 19.529 1.00 33.51 357 THR B CA 1
ATOM 5080 C C . THR B 1 336 ? 78.381 16.357 20.196 1.00 38.40 357 THR B C 1
ATOM 5081 O O . THR B 1 336 ? 77.211 15.983 20.040 1.00 36.20 357 THR B O 1
ATOM 5085 N N . GLY B 1 337 ? 78.691 17.424 20.929 1.00 32.50 358 GLY B N 1
ATOM 5086 C CA . GLY B 1 337 ? 77.653 18.151 21.624 1.00 30.53 358 GLY B CA 1
ATOM 5087 C C . GLY B 1 337 ? 77.158 17.474 22.878 1.00 31.32 358 GLY B C 1
ATOM 5088 O O . GLY B 1 337 ? 76.086 17.821 23.378 1.00 32.61 358 GLY B O 1
ATOM 5089 N N . GLU B 1 338 ? 77.903 16.514 23.401 1.00 33.57 359 GLU B N 1
ATOM 5090 C CA . GLU B 1 338 ? 77.473 15.743 24.556 1.00 33.01 359 GLU B CA 1
ATOM 5091 C C . GLU B 1 338 ? 78.044 16.325 25.836 1.00 32.68 359 GLU B C 1
ATOM 5092 O O . GLU B 1 338 ? 79.212 16.724 25.892 1.00 29.63 359 GLU B O 1
ATOM 5098 N N . LEU B 1 339 ? 77.203 16.390 26.857 1.00 31.07 360 LEU B N 1
ATOM 5099 C CA . LEU B 1 339 ? 77.614 16.766 28.195 1.00 26.48 360 LEU B CA 1
ATOM 5100 C C . LEU B 1 339 ? 77.766 15.512 29.041 1.00 36.96 360 LEU B C 1
ATOM 5101 O O . LEU B 1 339 ? 76.845 14.692 29.117 1.00 36.10 360 LEU B O 1
ATOM 5106 N N . TRP B 1 340 ? 78.914 15.383 29.695 1.00 30.05 361 TRP B N 1
ATOM 5107 C CA . TRP B 1 340 ? 79.300 14.182 30.416 1.00 32.11 361 TRP B CA 1
ATOM 5108 C C . TRP B 1 340 ? 79.424 14.476 31.896 1.00 40.26 361 TRP B C 1
ATOM 5109 O O . TRP B 1 340 ? 79.966 15.514 32.295 1.00 32.37 361 TRP B O 1
ATOM 5120 N N . ARG B 1 341 ? 78.930 13.553 32.710 1.00 33.58 362 ARG B N 1
ATOM 5121 C CA . ARG B 1 341 ? 79.155 13.608 34.140 1.00 31.04 362 ARG B CA 1
ATOM 5122 C C . ARG B 1 341 ? 80.199 12.567 34.514 1.00 37.96 362 ARG B C 1
ATOM 5123 O O . ARG B 1 341 ? 80.152 11.431 34.033 1.00 40.05 362 ARG B O 1
ATOM 5131 N N . ILE B 1 342 ? 81.140 12.954 35.369 1.00 32.92 363 ILE B N 1
ATOM 5132 C CA . ILE B 1 342 ? 82.216 12.065 35.794 1.00 32.57 363 ILE B CA 1
ATOM 5133 C C . ILE B 1 342 ? 82.282 12.036 37.319 1.00 36.63 363 ILE B C 1
ATOM 5134 O O . ILE B 1 342 ? 82.496 13.071 37.961 1.00 35.19 363 ILE B O 1
ATOM 5139 N N . ASP B 1 343 ? 82.135 10.844 37.892 1.00 37.10 364 ASP B N 1
ATOM 5140 C CA . ASP B 1 343 ? 82.177 10.674 39.341 1.00 39.38 364 ASP B CA 1
ATOM 5141 C C . ASP B 1 343 ? 83.608 10.794 39.854 1.00 30.02 364 ASP B C 1
ATOM 5142 O O . ASP B 1 343 ? 84.481 10.014 39.469 1.00 37.20 364 ASP B O 1
ATOM 5147 N N . LEU B 1 344 ? 83.846 11.751 40.757 1.00 33.15 365 LEU B N 1
ATOM 5148 C CA . LEU B 1 344 ? 85.203 12.010 41.228 1.00 33.78 365 LEU B CA 1
ATOM 5149 C C . LEU B 1 344 ? 85.768 10.880 42.073 1.00 46.16 365 LEU B C 1
ATOM 5150 O O . LEU B 1 344 ? 86.990 10.803 42.245 1.00 42.43 365 LEU B O 1
ATOM 5155 N N . LYS B 1 345 ? 84.916 10.034 42.646 1.00 45.19 366 LYS B N 1
ATOM 5156 C CA . LYS B 1 345 ? 85.431 8.963 43.490 1.00 51.76 366 LYS B CA 1
ATOM 5157 C C . LYS B 1 345 ? 85.627 7.650 42.737 1.00 42.08 366 LYS B C 1
ATOM 5158 O O . LYS B 1 345 ? 86.621 6.955 42.958 1.00 56.37 366 LYS B O 1
ATOM 5164 N N . THR B 1 346 ? 84.711 7.299 41.841 1.00 43.60 367 THR B N 1
ATOM 5165 C CA . THR B 1 346 ? 84.764 6.030 41.128 1.00 42.77 367 THR B CA 1
ATOM 5166 C C . THR B 1 346 ? 85.228 6.160 39.684 1.00 49.82 367 THR B C 1
ATOM 5167 O O . THR B 1 346 ? 85.523 5.138 39.060 1.00 42.06 367 THR B O 1
ATOM 5171 N N . LYS B 1 347 ? 85.272 7.377 39.135 1.00 42.59 368 LYS B N 1
ATOM 5172 C CA . LYS B 1 347 ? 85.610 7.676 37.741 1.00 38.54 368 LYS B CA 1
ATOM 5173 C C . LYS B 1 347 ? 84.567 7.165 36.751 1.00 41.40 368 LYS B C 1
ATOM 5174 O O . LYS B 1 347 ? 84.837 7.127 35.545 1.00 41.62 368 LYS B O 1
ATOM 5180 N N . ALA B 1 348 ? 83.378 6.780 37.217 1.00 41.94 369 ALA B N 1
ATOM 5181 C CA . ALA B 1 348 ? 82.308 6.394 36.308 1.00 41.77 369 ALA B CA 1
ATOM 5182 C C . ALA B 1 348 ? 81.847 7.596 35.484 1.00 38.49 369 ALA B C 1
ATOM 5183 O O . ALA B 1 348 ? 81.875 8.739 35.943 1.00 42.60 369 ALA B O 1
ATOM 5185 N N . VAL B 1 349 ? 81.415 7.327 34.260 1.00 41.65 370 VAL B N 1
ATOM 5186 C CA . VAL B 1 349 ? 81.050 8.360 33.300 1.00 40.40 370 VAL B CA 1
ATOM 5187 C C . VAL B 1 349 ? 79.616 8.113 32.861 1.00 42.87 370 VAL B C 1
ATOM 5188 O O . VAL B 1 349 ? 79.263 6.989 32.487 1.00 47.61 370 VAL B O 1
ATOM 5192 N N . LYS B 1 350 ? 78.803 9.165 32.867 1.00 37.07 371 LYS B N 1
ATOM 5193 C CA . LYS B 1 350 ? 77.411 9.088 32.445 1.00 39.85 371 LYS B CA 1
ATOM 5194 C C . LYS B 1 350 ? 77.107 10.248 31.511 1.00 39.79 371 LYS B C 1
ATOM 5195 O O . LYS B 1 350 ? 77.445 11.396 31.818 1.00 37.93 371 LYS B O 1
ATOM 5201 N N . LYS B 1 351 ? 76.456 9.966 30.386 1.00 34.83 372 LYS B N 1
ATOM 5202 C CA . LYS B 1 351 ? 75.997 11.048 29.532 1.00 40.53 372 LYS B CA 1
ATOM 5203 C C . LYS B 1 351 ? 74.833 11.779 30.192 1.00 45.14 372 LYS B C 1
ATOM 5204 O O . LYS B 1 351 ? 73.861 11.157 30.627 1.00 42.24 372 LYS B O 1
ATOM 5210 N N . VAL B 1 352 ? 74.924 13.103 30.251 1.00 34.70 373 VAL B N 1
ATOM 5211 C CA . VAL B 1 352 ? 73.867 13.924 30.836 1.00 35.66 373 VAL B CA 1
ATOM 5212 C C . VAL B 1 352 ? 72.845 14.342 29.787 1.00 43.63 373 VAL B C 1
ATOM 5213 O O . VAL B 1 352 ? 71.637 14.289 30.030 1.00 43.41 373 VAL B O 1
ATOM 5217 N N . MET B 1 353 ? 73.312 14.783 28.624 1.00 34.60 374 MET B N 1
ATOM 5218 C CA . MET B 1 353 ? 72.444 15.301 27.580 1.00 35.78 374 MET B CA 1
ATOM 5219 C C . MET B 1 353 ? 73.248 15.429 26.292 1.00 39.57 374 MET B C 1
ATOM 5220 O O . MET B 1 353 ? 74.469 15.256 26.270 1.00 37.82 374 MET B O 1
ATOM 5225 N N . ASP B 1 354 ? 72.528 15.718 25.224 1.00 38.94 375 ASP B N 1
ATOM 5226 C CA . ASP B 1 354 ? 72.975 15.983 23.862 1.00 39.55 375 ASP B CA 1
ATOM 5227 C C . ASP B 1 354 ? 72.637 17.421 23.504 1.00 34.31 375 ASP B C 1
ATOM 5228 O O . ASP B 1 354 ? 72.026 18.148 24.285 1.00 38.24 375 ASP B O 1
ATOM 5233 N N . GLY B 1 355 ? 72.986 17.812 22.284 1.00 32.37 376 GLY B N 1
ATOM 5234 C CA . GLY B 1 355 ? 72.490 19.048 21.719 1.00 30.78 376 GLY B CA 1
ATOM 5235 C C . GLY B 1 355 ? 73.336 20.272 21.968 1.00 35.25 376 GLY B C 1
ATOM 5236 O O . GLY B 1 355 ? 72.870 21.384 21.693 1.00 32.84 376 GLY B O 1
ATOM 5237 N N . LEU B 1 356 ? 74.566 20.116 22.458 1.00 35.04 377 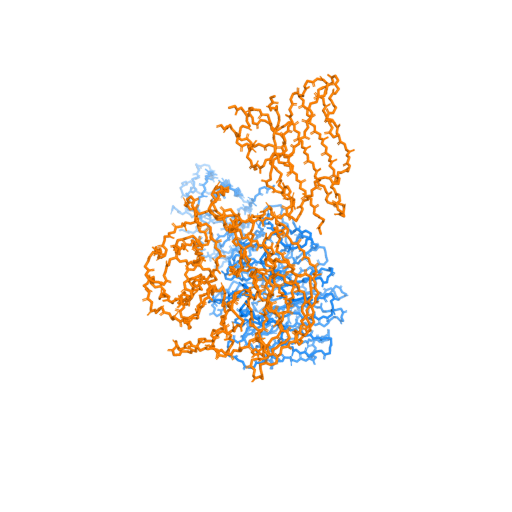LEU B N 1
ATOM 5238 C CA . LEU B 1 356 ? 75.434 21.256 22.747 1.00 29.57 377 LEU B CA 1
ATOM 5239 C C . LEU B 1 356 ? 76.618 21.308 21.785 1.00 31.35 377 LEU B C 1
ATOM 5240 O O . LEU B 1 356 ? 77.751 21.615 22.179 1.00 31.90 377 LEU B O 1
ATOM 5245 N N . VAL B 1 357 ? 76.379 20.971 20.516 1.00 28.59 378 VAL B N 1
ATOM 5246 C CA . VAL B 1 357 ? 77.469 21.006 19.550 1.00 29.97 378 VAL B CA 1
ATOM 5247 C C . VAL B 1 357 ? 78.043 22.415 19.539 1.00 30.73 378 VAL B C 1
ATOM 5248 O O . VAL B 1 357 ? 77.307 23.405 19.669 1.00 30.72 378 VAL B O 1
ATOM 5252 N N . ASN B 1 358 ? 79.370 22.503 19.439 1.00 28.88 379 ASN B N 1
ATOM 5253 C CA . ASN B 1 358 ? 80.145 23.744 19.531 1.00 29.88 379 ASN B CA 1
ATOM 5254 C C . ASN B 1 358 ? 80.202 24.303 20.939 1.00 28.96 379 ASN B C 1
ATOM 5255 O O . ASN B 1 358 ? 80.678 25.446 21.131 1.00 24.69 379 ASN B O 1
ATOM 5260 N N . GLY B 1 359 ? 79.756 23.530 21.927 1.00 25.76 380 GLY B N 1
ATOM 5261 C CA . GLY B 1 359 ? 79.872 23.942 23.318 1.00 25.20 380 GLY B CA 1
ATOM 5262 C C . GLY B 1 359 ? 81.331 23.996 23.730 1.00 29.99 380 GLY B C 1
ATOM 5263 O O . GLY B 1 359 ? 82.096 23.056 23.479 1.00 26.27 380 GLY B O 1
ATOM 5264 N N . ASP B 1 360 ? 81.724 25.115 24.349 1.00 25.53 381 ASP B N 1
ATOM 5265 C CA . ASP B 1 360 ? 83.109 25.421 24.692 1.00 26.98 381 ASP B CA 1
ATOM 5266 C C . ASP B 1 360 ? 83.239 25.570 26.214 1.00 29.99 381 ASP B C 1
ATOM 5267 O O . ASP B 1 360 ? 83.179 24.572 26.937 1.00 34.84 381 ASP B O 1
ATOM 5272 N N . GLY B 1 361 ? 83.383 26.788 26.733 1.00 26.36 382 GLY B N 1
ATOM 5273 C CA . GLY B 1 361 ? 83.555 26.951 28.165 1.00 22.69 382 GLY B CA 1
ATOM 5274 C C . GLY B 1 361 ? 82.266 26.714 28.938 1.00 27.56 382 GLY B C 1
ATOM 5275 O O . GLY B 1 361 ? 81.166 27.022 28.479 1.00 25.77 382 GLY B O 1
ATOM 5276 N N . LEU B 1 362 ? 82.414 26.180 30.146 1.00 27.18 383 LEU B N 1
ATOM 5277 C CA . LEU B 1 362 ? 81.296 25.932 31.053 1.00 27.90 383 LEU B CA 1
ATOM 5278 C C . LEU B 1 362 ? 81.399 26.843 32.266 1.00 29.98 383 LEU B C 1
ATOM 5279 O O . LEU B 1 362 ? 82.500 27.178 32.726 1.00 26.24 383 LEU B O 1
ATOM 5284 N N . LEU B 1 363 ? 80.241 27.222 32.801 1.00 24.08 384 LEU B N 1
ATOM 5285 C CA . LEU B 1 363 ? 80.176 27.936 34.076 1.00 24.98 384 LEU B CA 1
ATOM 5286 C C . LEU B 1 363 ? 78.967 27.400 34.827 1.00 26.19 384 LEU B C 1
ATOM 5287 O O . LEU B 1 363 ? 77.833 27.566 34.370 1.00 25.35 384 LEU B O 1
ATOM 5292 N N . LEU B 1 364 ? 79.213 26.757 35.951 1.00 28.66 385 LEU B N 1
ATOM 5293 C CA . LEU B 1 364 ? 78.157 26.106 36.716 1.00 28.17 385 LEU B CA 1
ATOM 5294 C C . LEU B 1 364 ? 77.759 27.004 37.876 1.00 29.16 385 LEU B C 1
ATOM 5295 O O . LEU B 1 364 ? 78.619 27.433 38.657 1.00 35.00 385 LEU B O 1
ATOM 5300 N N . ASP B 1 365 ? 76.451 27.264 37.998 1.00 35.93 386 ASP B N 1
ATOM 5301 C CA . ASP B 1 365 ? 75.867 28.102 39.051 1.00 35.49 386 ASP B CA 1
ATOM 5302 C C . ASP B 1 365 ? 74.801 27.243 39.739 1.00 35.32 386 ASP B C 1
ATOM 5303 O O . ASP B 1 365 ? 73.631 27.294 39.371 1.00 35.87 386 ASP B O 1
ATOM 5308 N N . GLY B 1 366 ? 75.224 26.421 40.700 1.00 40.87 387 GLY B N 1
ATOM 5309 C CA . GLY B 1 366 ? 74.282 25.531 41.351 1.00 43.97 387 GLY B CA 1
ATOM 5310 C C . GLY B 1 366 ? 73.903 24.379 40.443 1.00 31.99 387 GLY B C 1
ATOM 5311 O O . GLY B 1 366 ? 74.714 23.481 40.188 1.00 39.61 387 GLY B O 1
ATOM 5312 N N . ARG B 1 367 ? 72.637 24.351 40.028 1.00 33.04 388 ARG B N 1
ATOM 5313 C CA . ARG B 1 367 ? 72.148 23.414 39.027 1.00 42.30 388 ARG B CA 1
ATOM 5314 C C . ARG B 1 367 ? 71.849 24.101 37.699 1.00 35.45 388 ARG B C 1
ATOM 5315 O O . ARG B 1 367 ? 71.202 23.508 36.831 1.00 40.02 388 ARG B O 1
ATOM 5323 N N . THR B 1 368 ? 72.300 25.339 37.524 1.00 36.55 389 THR B N 1
ATOM 5324 C CA . THR B 1 368 ? 72.201 26.040 36.251 1.00 31.87 389 THR B CA 1
ATOM 5325 C C . THR B 1 368 ? 73.596 26.046 35.638 1.00 31.11 389 THR B C 1
ATOM 5326 O O . THR B 1 368 ? 74.554 26.468 36.287 1.00 31.48 389 THR B O 1
ATOM 5330 N N . LEU B 1 369 ? 73.705 25.574 34.407 1.00 29.72 390 LEU B N 1
ATOM 5331 C CA . LEU B 1 369 ? 74.989 25.464 33.721 1.00 29.71 390 LEU B CA 1
ATOM 5332 C C . LEU B 1 369 ? 74.945 26.371 32.505 1.00 27.75 390 LEU B C 1
ATOM 5333 O O . LEU B 1 369 ? 74.059 26.234 31.657 1.00 31.45 390 LEU B O 1
ATOM 5338 N N . TYR B 1 370 ? 75.886 27.308 32.421 1.00 28.42 391 TYR B N 1
ATOM 5339 C CA . TYR B 1 370 ? 76.024 28.139 31.235 1.00 23.00 391 TYR B CA 1
ATOM 5340 C C . TYR B 1 370 ? 77.094 27.552 30.324 1.00 25.49 391 TYR B C 1
ATOM 5341 O O . TYR B 1 370 ? 78.106 27.037 30.804 1.00 24.39 391 TYR B O 1
ATOM 5350 N N . VAL B 1 371 ? 76.841 27.601 29.016 1.00 25.50 392 VAL B N 1
ATOM 5351 C CA . VAL B 1 371 ? 77.661 26.944 28.001 1.00 25.59 392 VAL B CA 1
ATOM 5352 C C . VAL B 1 371 ? 77.885 27.929 26.865 1.00 25.07 392 VAL B C 1
ATOM 5353 O O . VAL B 1 371 ? 76.925 28.351 26.206 1.00 27.22 392 VAL B O 1
ATOM 5357 N N . ALA B 1 372 ? 79.141 28.299 26.621 1.00 23.69 393 ALA B N 1
ATOM 5358 C CA . ALA B 1 372 ? 79.418 29.148 25.466 1.00 26.06 393 ALA B CA 1
ATOM 5359 C C . ALA B 1 372 ? 79.408 28.249 24.235 1.00 24.08 393 ALA B C 1
ATOM 5360 O O . ALA B 1 372 ? 80.123 27.246 24.207 1.00 29.47 393 ALA B O 1
ATOM 5362 N N . ARG B 1 373 ? 78.588 28.572 23.232 1.00 23.38 394 ARG B N 1
ATOM 5363 C CA . ARG B 1 373 ? 78.560 27.800 21.995 1.00 23.55 394 ARG B CA 1
ATOM 5364 C C . ARG B 1 373 ? 79.215 28.658 20.922 1.00 25.65 394 ARG B C 1
ATOM 5365 O O . ARG B 1 373 ? 78.610 29.631 20.446 1.00 24.61 394 ARG B O 1
ATOM 5373 N N . ASN B 1 374 ? 80.461 28.317 20.549 1.00 22.92 395 ASN B N 1
ATOM 5374 C CA . ASN B 1 374 ? 81.300 29.330 19.896 1.00 24.36 395 ASN B CA 1
ATOM 5375 C C . ASN B 1 374 ? 80.829 29.612 18.468 1.00 24.60 395 ASN B C 1
ATOM 5376 O O . ASN B 1 374 ? 80.455 30.745 18.149 1.00 22.83 395 ASN B O 1
ATOM 5381 N N . LYS B 1 375 ? 80.760 28.584 17.609 1.00 22.04 396 LYS B N 1
ATOM 5382 C CA . LYS B 1 375 ? 80.289 28.822 16.244 1.00 25.95 396 LYS B CA 1
ATOM 5383 C C . LYS B 1 375 ? 78.873 29.400 16.214 1.00 31.71 396 LYS B C 1
ATOM 5384 O O . LYS B 1 375 ? 78.554 30.212 15.336 1.00 28.68 396 LYS B O 1
ATOM 5390 N N . ASP B 1 376 ? 78.020 28.997 17.155 1.00 28.57 397 ASP B N 1
ATOM 5391 C CA . ASP B 1 376 ? 76.623 29.430 17.172 1.00 26.75 397 ASP B CA 1
ATOM 5392 C C . ASP B 1 376 ? 76.420 30.823 17.748 1.00 32.82 397 ASP B C 1
ATOM 5393 O O . ASP B 1 376 ? 75.305 31.347 17.674 1.00 27.39 397 ASP B O 1
ATOM 5398 N N . GLN B 1 377 ? 77.449 31.432 18.332 1.00 24.07 398 GLN B N 1
ATOM 5399 C CA . GLN B 1 377 ? 77.370 32.821 18.802 1.00 24.24 398 GLN B CA 1
ATOM 5400 C C . GLN B 1 377 ? 76.303 33.013 19.883 1.00 22.93 398 GLN B C 1
ATOM 5401 O O . GLN B 1 377 ? 75.664 34.065 19.965 1.00 25.53 398 GLN B O 1
ATOM 5407 N N . VAL B 1 378 ? 76.171 32.041 20.779 1.00 23.65 399 VAL B N 1
ATOM 5408 C CA . VAL B 1 378 ? 75.245 32.167 21.896 1.00 25.31 399 VAL B CA 1
ATOM 5409 C C . VAL B 1 378 ? 75.869 31.632 23.177 1.00 25.34 399 VAL B C 1
ATOM 5410 O O . VAL B 1 378 ? 76.796 30.822 23.168 1.00 27.23 399 VAL B O 1
ATOM 5414 N N . VAL B 1 379 ? 75.304 32.074 24.290 1.00 23.24 400 VAL B N 1
ATOM 5415 C CA . VAL B 1 379 ? 75.536 31.473 25.593 1.00 24.55 400 VAL B CA 1
ATOM 5416 C C . VAL B 1 379 ? 74.291 30.673 25.927 1.00 27.40 400 VAL B C 1
ATOM 5417 O O . VAL B 1 379 ? 73.211 31.248 26.112 1.00 28.24 400 VAL B O 1
ATOM 5421 N N . ALA B 1 380 ? 74.436 29.352 25.991 1.00 28.58 401 ALA B N 1
ATOM 5422 C CA . ALA B 1 380 ? 73.321 28.469 26.295 1.00 29.98 401 ALA B CA 1
ATOM 5423 C C . ALA B 1 380 ? 73.162 28.343 27.800 1.00 29.26 401 ALA B C 1
ATOM 5424 O O . ALA B 1 380 ? 74.136 28.385 28.550 1.00 28.61 401 ALA B O 1
ATOM 5426 N N . LYS B 1 381 ? 71.911 28.174 28.238 1.00 32.04 402 LYS B N 1
ATOM 5427 C CA . LYS B 1 381 ? 71.576 27.923 29.633 1.00 27.95 402 LYS B CA 1
ATOM 5428 C C . LYS B 1 381 ? 70.979 26.524 29.723 1.00 31.69 402 LYS B C 1
ATOM 5429 O O . LYS B 1 381 ? 70.061 26.197 28.966 1.00 33.32 402 LYS B O 1
ATOM 5435 N N . VAL B 1 382 ? 71.533 25.695 30.605 1.00 30.18 403 VAL B N 1
ATOM 5436 C CA . VAL B 1 382 ? 71.086 24.320 30.812 1.00 32.13 403 VAL B CA 1
ATOM 5437 C C . VAL B 1 382 ? 70.638 24.185 32.260 1.00 34.25 403 VAL B C 1
ATOM 5438 O O . VAL B 1 382 ? 71.345 24.611 33.177 1.00 35.78 403 VAL B O 1
ATOM 5442 N N . SER B 1 383 ? 69.470 23.584 32.475 1.00 34.56 404 SER B N 1
ATOM 5443 C CA . SER B 1 383 ? 69.019 23.268 33.820 1.00 36.55 404 SER B CA 1
ATOM 5444 C C . SER B 1 383 ? 69.299 21.798 34.098 1.00 33.28 404 SER B C 1
ATOM 5445 O O . SER B 1 383 ? 68.914 20.932 33.305 1.00 37.10 404 SER B O 1
ATOM 5448 N N . LEU B 1 384 ? 69.987 21.528 35.201 1.00 33.43 405 LEU B N 1
ATOM 5449 C CA . LEU B 1 384 ? 70.420 20.188 35.557 1.00 30.84 405 LEU B CA 1
ATOM 5450 C C . LEU B 1 384 ? 69.562 19.618 36.680 1.00 35.55 405 LEU B C 1
ATOM 5451 O O . LEU B 1 384 ? 69.073 20.347 37.547 1.00 37.86 405 LEU B O 1
ATOM 5456 N N . SER B 1 385 ? 69.414 18.298 36.670 1.00 40.95 406 SER B N 1
ATOM 5457 C CA . SER B 1 385 ? 68.710 17.623 37.752 1.00 45.56 406 SER B CA 1
ATOM 5458 C C . SER B 1 385 ? 69.578 17.601 39.010 1.00 48.93 406 SER B C 1
ATOM 5459 O O . SER B 1 385 ? 70.775 17.904 38.983 1.00 41.62 406 SER B O 1
ATOM 5462 N N . ALA B 1 386 ? 68.967 17.209 40.132 1.00 41.08 407 ALA B N 1
ATOM 5463 C CA . ALA B 1 386 ? 69.654 17.341 41.410 1.00 36.39 407 ALA B CA 1
ATOM 5464 C C . ALA B 1 386 ? 70.896 16.462 41.493 1.00 41.19 407 ALA B C 1
ATOM 5465 O O . ALA B 1 386 ? 71.864 16.831 42.168 1.00 44.82 407 ALA B O 1
ATOM 5467 N N . ASP B 1 387 ? 70.892 15.298 40.840 1.00 43.71 408 ASP B N 1
ATOM 5468 C CA . ASP B 1 387 ? 72.064 14.428 40.813 1.00 47.05 408 ASP B CA 1
ATOM 5469 C C . ASP B 1 387 ? 72.938 14.646 39.578 1.00 51.35 408 ASP B C 1
ATOM 5470 O O . ASP B 1 387 ? 73.836 13.835 39.319 1.00 46.17 408 ASP B O 1
ATOM 5475 N N . TYR B 1 388 ? 72.680 15.707 38.812 1.00 45.08 409 TYR B N 1
ATOM 5476 C CA . TYR B 1 388 ? 73.460 16.076 37.636 1.00 44.56 409 TYR B CA 1
ATOM 5477 C C . TYR B 1 388 ? 73.454 15.000 36.561 1.00 48.19 409 TYR B C 1
ATOM 5478 O O . TYR B 1 388 ? 74.283 15.031 35.651 1.00 48.11 409 TYR B O 1
ATOM 5487 N N . GLY B 1 389 ? 72.503 14.068 36.619 1.00 46.96 410 GLY B N 1
ATOM 5488 C CA . GLY B 1 389 ? 72.443 12.974 35.669 1.00 38.69 410 GLY B CA 1
ATOM 5489 C C . GLY B 1 389 ? 71.636 13.245 34.428 1.00 36.37 410 GLY B C 1
ATOM 5490 O O . GLY B 1 389 ? 71.671 12.449 33.482 1.00 41.50 410 GLY B O 1
ATOM 5491 N N . SER B 1 390 ? 70.886 14.344 34.418 1.00 37.64 411 SER B N 1
ATOM 5492 C CA . SER B 1 390 ? 70.107 14.745 33.262 1.00 35.30 411 SER B CA 1
ATOM 5493 C C . SER B 1 390 ? 70.005 16.264 33.233 1.00 37.61 411 SER B C 1
ATOM 5494 O O . SER B 1 390 ? 70.183 16.942 34.248 1.00 41.15 411 SER B O 1
ATOM 5497 N N . GLY B 1 391 ? 69.718 16.794 32.055 1.00 40.47 412 GLY B N 1
ATOM 5498 C CA . GLY B 1 391 ? 69.680 18.233 31.896 1.00 39.36 412 GLY B CA 1
ATOM 5499 C C . GLY B 1 391 ? 68.875 18.623 30.686 1.00 38.11 412 GLY B C 1
ATOM 5500 O O . GLY B 1 391 ? 68.634 17.813 29.783 1.00 42.29 412 GLY B O 1
ATOM 5501 N N . GLN B 1 392 ? 68.428 19.870 30.687 1.00 39.88 413 GLN B N 1
ATOM 5502 C CA . GLN B 1 392 ? 67.694 20.353 29.536 1.00 40.50 413 GLN B CA 1
ATOM 5503 C C . GLN B 1 392 ? 68.150 21.764 29.178 1.00 36.73 413 GLN B C 1
ATOM 5504 O O . GLN B 1 392 ? 68.399 22.590 30.060 1.00 35.05 413 GLN B O 1
ATOM 5510 N N . LEU B 1 393 ? 68.289 21.999 27.876 1.00 37.93 414 LEU B N 1
ATOM 5511 C CA . LEU B 1 393 ? 68.603 23.307 27.323 1.00 41.14 414 LEU B CA 1
ATOM 5512 C C . LEU B 1 393 ? 67.366 24.194 27.386 1.00 45.75 414 LEU B C 1
ATOM 5513 O O . LEU B 1 393 ? 66.338 23.874 26.784 1.00 45.87 414 LEU B O 1
ATOM 5518 N N . VAL B 1 394 ? 67.438 25.275 28.155 1.00 37.35 415 VAL B N 1
ATOM 5519 C CA . VAL B 1 394 ? 66.252 26.072 28.440 1.00 42.07 415 VAL B CA 1
ATOM 5520 C C . VAL B 1 394 ? 66.273 27.467 27.823 1.00 46.79 415 VAL B C 1
ATOM 5521 O O . VAL B 1 394 ? 65.200 28.082 27.701 1.00 39.14 415 VAL B O 1
ATOM 5525 N N . ALA B 1 395 ? 67.440 27.999 27.458 1.00 31.05 416 ALA B N 1
ATOM 5526 C CA . ALA B 1 395 ? 67.522 29.296 26.810 1.00 32.48 416 ALA B CA 1
ATOM 5527 C C . ALA B 1 395 ? 68.856 29.352 26.081 1.00 36.18 416 ALA B C 1
ATOM 5528 O O . ALA B 1 395 ? 69.784 28.621 26.428 1.00 37.39 416 ALA B O 1
ATOM 5530 N N . GLN B 1 396 ? 68.914 30.161 25.024 1.00 29.55 417 GLN B N 1
ATOM 5531 C CA . GLN B 1 396 ? 70.167 30.442 24.326 1.00 34.01 417 GLN B CA 1
ATOM 5532 C C . GLN B 1 396 ? 70.224 31.926 23.991 1.00 33.51 417 GLN B C 1
ATOM 5533 O O . GLN B 1 396 ? 69.439 32.415 23.172 1.00 43.67 417 GLN B O 1
ATOM 5539 N N . GLU B 1 397 ? 71.190 32.626 24.573 1.00 28.03 418 GLU B N 1
ATOM 5540 C CA . GLU B 1 397 ? 71.246 34.072 24.521 1.00 24.27 418 GLU B CA 1
ATOM 5541 C C . GLU B 1 397 ? 72.257 34.531 23.485 1.00 32.40 418 GLU B C 1
ATOM 5542 O O . GLU B 1 397 ? 73.455 34.209 23.611 1.00 26.89 418 GLU B O 1
ATOM 5548 N N . PRO B 1 398 ? 71.847 35.295 22.476 1.00 31.32 419 PRO B N 1
ATOM 5549 C CA . PRO B 1 398 ? 72.821 35.962 21.603 1.00 26.14 419 PRO B CA 1
ATOM 5550 C C . PRO B 1 398 ? 73.316 37.305 22.123 1.00 24.48 419 PRO B C 1
ATOM 5551 O O . PRO B 1 398 ? 74.139 37.927 21.450 1.00 24.38 419 PRO B O 1
ATOM 5555 N N . LEU B 1 399 ? 72.832 37.761 23.281 1.00 24.92 420 LEU B N 1
ATOM 5556 C CA . LEU B 1 399 ? 73.204 39.034 23.924 1.00 26.49 420 LEU B CA 1
ATOM 5557 C C . LEU B 1 399 ? 73.042 40.158 22.899 1.00 29.40 420 LEU B C 1
ATOM 5558 O O . LEU B 1 399 ? 71.954 40.303 22.320 1.00 28.55 420 LEU B O 1
ATOM 5563 N N . ASN B 1 400 ? 74.058 40.985 22.659 1.00 22.87 421 ASN B N 1
ATOM 5564 C CA . ASN B 1 400 ? 74.000 41.990 21.608 1.00 21.23 421 ASN B CA 1
ATOM 5565 C C . ASN B 1 400 ? 74.992 41.657 20.498 1.00 24.64 421 ASN B C 1
ATOM 5566 O O . ASN B 1 400 ? 75.626 42.539 19.923 1.00 26.24 421 ASN B O 1
ATOM 5571 N N . GLY B 1 401 ? 75.105 40.372 20.185 1.00 25.00 422 GLY B N 1
ATOM 5572 C CA . GLY B 1 401 ? 75.984 39.922 19.116 1.00 25.67 422 GLY B CA 1
ATOM 5573 C C . GLY B 1 401 ? 77.294 39.472 19.723 1.00 27.35 422 GLY B C 1
ATOM 5574 O O . GLY B 1 401 ? 77.874 40.183 20.547 1.00 26.52 422 GLY B O 1
ATOM 5575 N N . LEU B 1 402 ? 77.720 38.262 19.387 1.00 24.73 423 LEU B N 1
ATOM 5576 C CA . LEU B 1 402 ? 78.933 37.659 19.935 1.00 24.08 423 LEU B CA 1
ATOM 5577 C C . LEU B 1 402 ? 79.730 37.089 18.773 1.00 28.29 423 LEU B C 1
ATOM 5578 O O . LEU B 1 402 ? 79.146 36.631 17.790 1.00 24.64 423 LEU B O 1
ATOM 5583 N N . ARG B 1 403 ? 81.060 37.140 18.873 1.00 23.62 424 ARG B N 1
ATOM 5584 C CA . ARG B 1 403 ? 81.938 36.638 17.809 1.00 22.98 424 ARG B CA 1
ATOM 5585 C C . ARG B 1 403 ? 82.777 35.511 18.387 1.00 23.73 424 ARG B C 1
ATOM 5586 O O . ARG B 1 403 ? 83.781 35.774 19.056 1.00 24.60 424 ARG B O 1
ATOM 5594 N N . PHE B 1 404 ? 82.365 34.274 18.110 1.00 21.41 425 PHE B N 1
ATOM 5595 C CA . PHE B 1 404 ? 83.010 33.069 18.624 1.00 19.91 425 PHE B CA 1
ATOM 5596 C C . PHE B 1 404 ? 83.185 33.144 20.144 1.00 23.00 425 PHE B C 1
ATOM 5597 O O . PHE B 1 404 ? 84.312 33.105 20.644 1.00 24.02 425 PHE B O 1
ATOM 5605 N N . PRO B 1 405 ? 82.085 33.209 20.909 1.00 22.19 426 PRO B N 1
ATOM 5606 C CA . PRO B 1 405 ? 82.204 33.232 22.375 1.00 18.24 426 PRO B CA 1
ATOM 5607 C C . PRO B 1 405 ? 82.819 31.938 22.889 1.00 22.36 426 PRO B C 1
ATOM 5608 O O . PRO B 1 405 ? 82.378 30.846 22.540 1.00 23.02 426 PRO B O 1
ATOM 5612 N N . ALA B 1 406 ? 83.822 32.061 23.752 1.00 21.71 427 ALA B N 1
ATOM 5613 C CA . ALA B 1 406 ? 84.640 30.898 24.120 1.00 20.39 427 ALA B CA 1
ATOM 5614 C C . ALA B 1 406 ? 84.501 30.464 25.571 1.00 21.68 427 ALA B C 1
ATOM 5615 O O . ALA B 1 406 ? 84.223 29.280 25.829 1.00 28.24 427 ALA B O 1
ATOM 5617 N N A THR B 1 407 ? 84.677 31.379 26.527 0.19 23.59 428 THR B N 1
ATOM 5618 N N B THR B 1 407 ? 84.773 31.337 26.543 0.81 23.66 428 THR B N 1
ATOM 5619 C CA A THR B 1 407 ? 84.790 31.017 27.935 0.19 20.87 428 THR B CA 1
ATOM 5620 C CA B THR B 1 407 ? 84.686 30.924 27.941 0.81 20.51 428 THR B CA 1
ATOM 5621 C C A THR B 1 407 ? 84.026 32.015 28.799 0.19 21.24 428 THR B C 1
ATOM 5622 C C B THR B 1 407 ? 83.942 31.965 28.759 0.81 21.11 428 THR B C 1
ATOM 5623 O O A THR B 1 407 ? 83.840 33.173 28.417 0.19 21.77 428 THR B O 1
ATOM 5624 O O B THR B 1 407 ? 83.738 33.106 28.332 0.81 21.73 428 THR B O 1
ATOM 5631 N N . LEU B 1 408 ? 83.584 31.548 29.968 1.00 23.04 429 LEU B N 1
ATOM 5632 C CA . LEU B 1 408 ? 82.728 32.300 30.869 1.00 22.83 429 LEU B CA 1
ATOM 5633 C C . LEU B 1 408 ? 83.355 32.395 32.252 1.00 22.97 429 LEU B C 1
ATOM 5634 O O . LEU B 1 408 ? 84.010 31.459 32.722 1.00 24.05 429 LEU B O 1
ATOM 5639 N N . ALA B 1 409 ? 83.077 33.498 32.943 1.00 21.45 430 ALA B N 1
ATOM 5640 C CA . ALA B 1 409 ? 83.441 33.613 34.348 1.00 21.07 430 ALA B CA 1
ATOM 5641 C C . ALA B 1 409 ? 82.383 34.446 35.061 1.00 21.19 430 ALA B C 1
ATOM 5642 O O . ALA B 1 409 ? 81.677 35.236 34.433 1.00 23.34 430 ALA B O 1
ATOM 5644 N N . LYS B 1 410 ? 82.278 34.268 36.384 1.00 25.27 431 LYS B N 1
ATOM 5645 C CA . LYS B 1 410 ? 81.452 35.175 37.179 1.00 25.10 431 LYS B CA 1
ATOM 5646 C C . LYS B 1 410 ? 82.229 36.421 37.535 1.00 24.33 431 LYS B C 1
ATOM 5647 O O . LYS B 1 410 ? 83.402 36.349 37.925 1.00 25.55 431 LYS B O 1
ATOM 5653 N N . VAL B 1 411 ? 81.568 37.571 37.436 1.00 23.81 432 VAL B N 1
ATOM 5654 C CA . VAL B 1 411 ? 82.148 38.835 37.873 1.00 26.85 432 VAL B CA 1
ATOM 5655 C C . VAL B 1 411 ? 81.099 39.515 38.744 1.00 35.52 432 VAL B C 1
ATOM 5656 O O . VAL B 1 411 ? 80.055 39.945 38.235 1.00 29.96 432 VAL B O 1
ATOM 5660 N N . GLY B 1 412 ? 81.347 39.550 40.055 1.00 34.72 433 GLY B N 1
ATOM 5661 C CA . GLY B 1 412 ? 80.349 40.065 40.985 1.00 36.87 433 GLY B CA 1
ATOM 5662 C C . GLY B 1 412 ? 79.091 39.240 40.826 1.00 29.90 433 GLY B C 1
ATOM 5663 O O . GLY B 1 412 ? 79.124 38.012 40.877 1.00 32.29 433 GLY B O 1
ATOM 5664 N N . ASN B 1 413 ? 77.972 39.906 40.567 1.00 30.85 434 ASN B N 1
ATOM 5665 C CA . ASN B 1 413 ? 76.714 39.201 40.337 1.00 34.07 434 ASN B CA 1
ATOM 5666 C C . ASN B 1 413 ? 76.460 38.901 38.865 1.00 35.28 434 ASN B C 1
ATOM 5667 O O . ASN B 1 413 ? 75.384 38.377 38.537 1.00 33.90 434 ASN B O 1
ATOM 5672 N N . ASP B 1 414 ? 77.401 39.237 37.972 1.00 27.50 435 ASP B N 1
ATOM 5673 C CA . ASP B 1 414 ? 77.230 39.119 36.519 1.00 26.16 435 ASP B CA 1
ATOM 5674 C C . ASP B 1 414 ? 78.048 37.957 35.954 1.00 26.79 435 ASP B C 1
ATOM 5675 O O . ASP B 1 414 ? 78.755 37.233 36.664 1.00 26.78 435 ASP B O 1
ATOM 5680 N N . LEU B 1 415 ? 77.946 37.794 34.636 1.00 24.39 436 LEU B N 1
ATOM 5681 C CA . LEU B 1 415 ? 78.800 36.898 33.875 1.00 26.09 436 LEU B CA 1
ATOM 5682 C C . LEU B 1 415 ? 79.609 37.709 32.873 1.00 20.67 436 LEU B C 1
ATOM 5683 O O . LEU B 1 415 ? 79.202 38.794 32.466 1.00 22.23 436 LEU B O 1
ATOM 5688 N N . VAL B 1 416 ? 80.751 37.171 32.468 1.00 22.99 437 VAL B N 1
ATOM 5689 C CA . VAL B 1 416 ? 81.544 37.770 31.388 1.00 21.68 437 VAL B CA 1
ATOM 5690 C C . VAL B 1 416 ? 81.934 36.658 30.425 1.00 21.13 437 VAL B C 1
ATOM 5691 O O . VAL B 1 416 ? 82.232 35.535 30.851 1.00 21.36 437 VAL B O 1
ATOM 5695 N N . VAL B 1 417 ? 81.894 36.959 29.123 1.00 19.95 438 VAL B N 1
ATOM 5696 C CA . VAL B 1 417 ? 82.205 35.973 28.096 1.00 21.96 438 VAL B CA 1
ATOM 5697 C C . VAL B 1 417 ? 83.279 36.569 27.197 1.00 17.27 438 VAL B C 1
ATOM 5698 O O . VAL B 1 417 ? 83.279 37.775 26.929 1.00 21.40 438 VAL B O 1
ATOM 5702 N N . THR B 1 418 ? 84.213 35.737 26.752 1.00 19.71 439 THR B N 1
ATOM 5703 C CA . THR B 1 418 ? 85.203 36.200 25.790 1.00 18.46 439 THR B CA 1
ATOM 5704 C C . THR B 1 418 ? 84.656 36.062 24.378 1.00 20.06 439 THR B C 1
ATOM 5705 O O . THR B 1 418 ? 84.110 35.020 24.018 1.00 23.01 439 THR B O 1
ATOM 5709 N N . GLN B 1 419 ? 84.876 37.083 23.546 1.00 19.19 440 GLN B N 1
ATOM 5710 C CA . GLN B 1 419 ? 84.594 36.968 22.107 1.00 20.69 440 GLN B CA 1
ATOM 5711 C C . GLN B 1 419 ? 85.918 36.650 21.429 1.00 20.27 440 GLN B C 1
ATOM 5712 O O . GLN B 1 419 ? 86.658 37.543 21.053 1.00 18.86 440 GLN B O 1
ATOM 5718 N N . ALA B 1 420 ? 86.246 35.362 21.367 1.00 19.41 441 ALA B N 1
ATOM 5719 C CA . ALA B 1 420 ? 87.605 34.939 21.020 1.00 20.46 441 ALA B CA 1
ATOM 5720 C C . ALA B 1 420 ? 87.904 35.088 19.535 1.00 21.60 441 ALA B C 1
ATOM 5721 O O . ALA B 1 420 ? 89.078 35.200 19.160 1.00 21.22 441 ALA B O 1
ATOM 5723 N N . GLN B 1 421 ? 86.873 35.077 18.691 1.00 20.10 442 GLN B N 1
ATOM 5724 C CA . GLN B 1 421 ? 87.042 35.067 17.233 1.00 21.63 442 GLN B CA 1
ATOM 5725 C C . GLN B 1 421 ? 88.088 34.039 16.809 1.00 22.16 442 GLN B C 1
ATOM 5726 O O . GLN B 1 421 ? 88.907 34.296 15.935 1.00 22.53 442 GLN B O 1
ATOM 5732 N N . LEU B 1 422 ? 88.078 32.862 17.443 1.00 22.65 443 LEU B N 1
ATOM 5733 C CA . LEU B 1 422 ? 89.103 31.856 17.129 1.00 28.36 443 LEU B CA 1
ATOM 5734 C C . LEU B 1 422 ? 88.985 31.324 15.708 1.00 29.49 443 LEU B C 1
ATOM 5735 O O . LEU B 1 422 ? 89.974 30.809 15.172 1.00 25.70 443 LEU B O 1
ATOM 5740 N N . ASP B 1 423 ? 87.801 31.423 15.095 1.00 25.10 444 ASP B N 1
ATOM 5741 C CA . ASP B 1 423 ? 87.641 31.049 13.695 1.00 27.54 444 ASP B CA 1
ATOM 5742 C C . ASP B 1 423 ? 88.383 31.993 12.760 1.00 28.63 444 ASP B C 1
ATOM 5743 O O . ASP B 1 423 ? 88.536 31.672 11.579 1.00 32.86 444 ASP B O 1
ATOM 5748 N N . ARG B 1 424 ? 88.871 33.122 13.273 1.00 25.52 445 ARG B N 1
ATOM 5749 C CA . ARG B 1 424 ? 89.625 34.109 12.515 1.00 22.61 445 ARG B CA 1
ATOM 5750 C C . ARG B 1 424 ? 91.113 34.096 12.851 1.00 22.16 445 ARG B C 1
ATOM 5751 O O . ARG B 1 424 ? 91.826 34.993 12.425 1.00 23.87 445 ARG B O 1
ATOM 5759 N N . ILE B 1 425 ? 91.590 33.152 13.664 1.00 25.17 446 ILE B N 1
ATOM 5760 C CA . ILE B 1 425 ? 93.005 33.173 14.021 1.00 23.33 446 ILE B CA 1
ATOM 5761 C C . ILE B 1 425 ? 93.807 32.840 12.773 1.00 22.90 446 ILE B C 1
ATOM 5762 O O . ILE B 1 425 ? 93.467 31.902 12.038 1.00 22.18 446 ILE B O 1
ATOM 5767 N N . GLY B 1 426 ? 94.831 33.653 12.486 1.00 21.26 447 GLY B N 1
ATOM 5768 C CA . GLY B 1 426 ? 95.511 33.570 11.202 1.00 23.70 447 GLY B CA 1
ATOM 5769 C C . GLY B 1 426 ? 94.774 34.231 10.057 1.00 29.93 447 GLY B C 1
ATOM 5770 O O . GLY B 1 426 ? 95.265 34.194 8.923 1.00 29.29 447 GLY B O 1
ATOM 5771 N N . GLY B 1 427 ? 93.621 34.840 10.315 1.00 25.58 448 GLY B N 1
ATOM 5772 C CA . GLY B 1 427 ? 92.822 35.494 9.290 1.00 24.65 448 GLY B CA 1
ATOM 5773 C C . GLY B 1 427 ? 92.615 36.944 9.649 1.00 23.18 448 GLY B C 1
ATOM 5774 O O . GLY B 1 427 ? 93.535 37.596 10.158 1.00 24.01 448 GLY B O 1
ATOM 5775 N N . THR B 1 428 ? 91.392 37.450 9.445 1.00 23.86 449 THR B N 1
ATOM 5776 C CA . THR B 1 428 ? 91.067 38.869 9.563 1.00 20.60 449 THR B CA 1
ATOM 5777 C C . THR B 1 428 ? 89.999 39.043 10.636 1.00 24.58 449 THR B C 1
ATOM 5778 O O . THR B 1 428 ? 88.811 39.190 10.311 1.00 25.95 449 THR B O 1
ATOM 5782 N N . PRO B 1 429 ? 90.379 39.073 11.912 1.00 24.46 450 PRO B N 1
ATOM 5783 C CA . PRO B 1 429 ? 89.388 39.309 12.976 1.00 23.71 450 PRO B CA 1
ATOM 5784 C C . PRO B 1 429 ? 88.861 40.740 12.960 1.00 22.45 450 PRO B C 1
ATOM 5785 O O . PRO B 1 429 ? 89.462 41.648 12.383 1.00 24.60 450 PRO B O 1
ATOM 5789 N N . GLU B 1 430 ? 87.668 40.931 13.540 1.00 22.02 451 GLU B N 1
ATOM 5790 C CA . GLU B 1 430 ? 87.157 42.289 13.744 1.00 26.07 451 GLU B CA 1
ATOM 5791 C C . GLU B 1 430 ? 87.833 42.867 14.971 1.00 25.83 451 GLU B C 1
ATOM 5792 O O . GLU B 1 430 ? 87.986 42.178 15.984 1.00 30.55 451 GLU B O 1
ATOM 5798 N N . THR B 1 431 ? 88.219 44.129 14.902 1.00 26.45 452 THR B N 1
ATOM 5799 C CA . THR B 1 431 ? 88.871 44.712 16.062 1.00 21.91 452 THR B CA 1
ATOM 5800 C C . THR B 1 431 ? 88.104 45.944 16.489 1.00 27.59 452 THR B C 1
ATOM 5801 O O . THR B 1 431 ? 87.377 46.539 15.686 1.00 30.84 452 THR B O 1
ATOM 5805 N N . PRO B 1 432 ? 88.204 46.332 17.769 1.00 23.97 453 PRO B N 1
ATOM 5806 C CA . PRO B 1 432 ? 88.948 45.660 18.841 1.00 21.93 453 PRO B CA 1
ATOM 5807 C C . PRO B 1 432 ? 88.333 44.367 19.300 1.00 22.87 453 PRO B C 1
ATOM 5808 O O . PRO B 1 432 ? 87.117 44.156 19.253 1.00 23.27 453 PRO B O 1
ATOM 5812 N N . PHE B 1 433 ? 89.199 43.484 19.789 1.00 20.36 454 PHE B N 1
ATOM 5813 C CA . PHE B 1 433 ? 88.747 42.319 20.527 1.00 21.72 454 PHE B CA 1
ATOM 5814 C C . PHE B 1 433 ? 88.041 42.762 21.800 1.00 18.66 454 PHE B C 1
ATOM 5815 O O . PHE B 1 433 ? 88.381 43.785 22.389 1.00 20.01 454 PHE B O 1
ATOM 5823 N N . LYS B 1 434 ? 87.078 41.962 22.238 1.00 19.72 455 LYS B N 1
ATOM 5824 C CA . LYS B 1 434 ? 86.219 42.353 23.349 1.00 21.65 455 LYS B CA 1
ATOM 5825 C C . LYS B 1 434 ? 85.884 41.185 24.270 1.00 20.62 455 LYS B C 1
ATOM 5826 O O . LYS B 1 434 ? 85.813 40.024 23.852 1.00 20.16 455 LYS B O 1
ATOM 5832 N N . LEU B 1 435 ? 85.659 41.531 25.537 1.00 21.72 456 LEU B N 1
ATOM 5833 C CA . LEU B 1 435 ? 84.958 40.722 26.527 1.00 20.95 456 LEU B CA 1
ATOM 5834 C C . LEU B 1 435 ? 83.619 41.404 26.777 1.00 20.43 456 LEU B C 1
ATOM 5835 O O . LEU B 1 435 ? 83.527 42.632 26.719 1.00 23.77 456 LEU B O 1
ATOM 5840 N N . THR B 1 436 ? 82.580 40.619 27.064 1.00 20.91 457 THR B N 1
ATOM 5841 C CA . THR B 1 436 ? 81.241 41.188 27.223 1.00 19.55 457 THR B CA 1
ATOM 5842 C C . THR B 1 436 ? 80.671 40.737 28.557 1.00 20.42 457 THR B C 1
ATOM 5843 O O . THR B 1 436 ? 80.663 39.543 28.862 1.00 20.03 457 THR B O 1
ATOM 5847 N N . ARG B 1 437 ? 80.216 41.707 29.352 1.00 20.38 458 ARG B N 1
ATOM 5848 C CA . ARG B 1 437 ? 79.675 41.471 30.680 1.00 24.12 458 ARG B CA 1
ATOM 5849 C C . ARG B 1 437 ? 78.156 41.636 30.651 1.00 21.84 458 ARG B C 1
ATOM 5850 O O . ARG B 1 437 ? 77.646 42.605 30.082 1.00 23.17 458 ARG B O 1
ATOM 5858 N N . PHE B 1 438 ? 77.445 40.704 31.287 1.00 21.53 459 PHE B N 1
ATOM 5859 C CA . PHE B 1 438 ? 75.993 40.620 31.135 1.00 26.06 459 PHE B CA 1
ATOM 5860 C C . PHE B 1 438 ? 75.374 39.957 32.358 1.00 26.18 459 PHE B C 1
ATOM 5861 O O . PHE B 1 438 ? 76.026 39.209 33.085 1.00 24.68 459 PHE B O 1
ATOM 5869 N N . ALA B 1 439 ? 74.089 40.218 32.562 1.00 26.47 460 ALA B N 1
ATOM 5870 C CA . ALA B 1 439 ? 73.401 39.654 33.715 1.00 32.90 460 ALA B CA 1
ATOM 5871 C C . ALA B 1 439 ? 73.202 38.151 33.553 1.00 29.45 460 ALA B C 1
ATOM 5872 O O . ALA B 1 439 ? 72.996 37.646 32.447 1.00 30.46 460 ALA B O 1
ATOM 5874 N N . LYS B 1 440 ? 73.230 37.432 34.678 1.00 30.85 461 LYS B N 1
ATOM 5875 C CA . LYS B 1 440 ? 72.796 36.041 34.642 1.00 33.95 461 LYS B CA 1
ATOM 5876 C C . LYS B 1 440 ? 71.362 35.971 34.142 1.00 34.84 461 LYS B C 1
ATOM 5877 O O . LYS B 1 440 ? 70.561 36.883 34.351 1.00 35.25 461 LYS B O 1
ATOM 5883 N N . PHE B 1 441 ? 71.056 34.912 33.416 1.00 39.53 462 PHE B N 1
ATOM 5884 C CA . PHE B 1 441 ? 69.711 34.749 32.887 1.00 43.15 462 PHE B CA 1
ATOM 5885 C C . PHE B 1 441 ? 69.276 33.300 33.082 1.00 42.89 462 PHE B C 1
ATOM 5886 O O . PHE B 1 441 ? 68.080 32.998 33.031 1.00 56.53 462 PHE B O 1
#

Nearest PDB structures (foldseek):
  8imd-assembly1_B  TM=8.724E-01  e=7.709E-08  Paenibacillus lautus NBRC 15380
  6vbs-assembly3_F  TM=8.719E-01  e=2.213E-07  Salmonella enterica subsp. enterica serovar Typhimurium
  8dvn-assembly1_A  TM=4.082E-01  e=1.197E-09  Homo sapiens
  8juu-assembly1_B  TM=4.025E-01  e=3.435E-09  Rattus norvegicus
  3s8z-assembly1_A  TM=2.785E-01  e=4.969E-09  Homo sapiens

Organism: Deinococcus radiodurans (strain ATCC 13939 / DSM 20539 / JCM 16871 / CCUG 27074 / LMG 4051 / NBRC 15346 / NCIMB 9279 / VKM B-1422 / R1) (NCBI:txid243230)

Sequence (792 aa):
TPLSATAALRDGAGQVVGSARFVQQGAGVQVTVDVRGLTPGMHGMHVHEFGRCTPGVPFGAAGGHFDPPMLSVGADGVGKASFTSTKISLTGENGILNRSLVIHANPGARERCGVIVRDGLSVRDYALPGPVDHPEGVAYDAKKGLIYTGSAQNGTIYAINAQSGAVTKFQEGGAYGRQVALGLKVDPQGRLWIAGGAQGTVSILTPDGMTLAVLETPKSPRPYINDLVLAPDGNFYVTDSSRPVIFRVDKALKLTAWLDLAGTPIKYGPGVNLNGIAATPDGKYLLAVQLNTGELWRIIDLKTKAVKKVMDGLVNGDGLLLLDGRTLYVARNKDQVVAKVSLSADYGSGQLVAQEPLNGLRFPATLAKVGNDLVVVTQAQLDRIGGTPETPFKLTRFAKFFTPLSATAALRDGAGQVVGSARFVQQGAGVQVTVDVRGLTPGMHGMHVHEFGRCTPGVPFGAAGGHFDPMLSVGADGVGKASFTSTKISLTGENGILNRSLVIHAARERCGVIVRDGLSVRDYALPGPVDHPEGVAYDAKKGLIYTGSAQNGTIYAINAQSGAVTKFQEGGAYGRQVALGLKVDPQGRLWIAGGAQGTVSILTPDGMTLAVLETPKSPRPYINDLVLAPDGNFYVTDSSRPVIFRVDKALKLTAWLDLAGTPIKYGPGVNLNGIAATPDGKYLLAVQLNTGELWRIDLKTKAVKKVMDGLVNGDGLLLDGRTLYVARNKDQVVAKVSLSADYGSGQLVAQEPLNGLRFPATTLAKVGNDLVVTQAQLDRIGGTPETPFKLTRFAKF

Foldseek 3Di:
DWWKWKWQKAFLVGDRFWMWIWTDDPLKIKIKIKGFDAAAAKKAKAWAAAQDQCDPLGRCVLHGGQQCHIWGAHRRRITIDIDMDNRADCFWLSHRFRHKMFIARPVHRTGMMTGIFIPPWDKDKQFDDDQQQLWAAWEADQVQQWIWTARQQAQWIWIANNVPSDIDTLEGADDQLRGGFHHWYQDPQRKIWTFRFQSQWIWIHHNSSHTDDIGHDDDDPRWTWAYWEQEPVQKIWTDTQQAQFIWIQHPVRDIDGDDRCPPAPQDRDPDGAWHAWYYDNVRFWMWTATQQFQWIWIAGPPPRHIATADGDRHQWAHWDDDPQWIWTQRFSTQWIWIWGADPVSRYIDTDDTGNRSHAARWHYWYDNVQKMKTFRSNVVQNVHRDDDRGIIMITHDD/DFWKWKWQKAFLVGDGFWMWIWGDDPLKIKIKTKGFDAAADWWAKAWAAAQDQPDVQGRCRLHGGQQGIWGAHNRRITTDTDMDNREGCFWLRHRFRHKMFTGNSTGMMTGIFIPPFDKDKQFDDDQQQLWAAWEADQVQCWIWTARQQAQWIWTANNVPSDIDTLEGADDQLRGGFHYWYQDPQRKIWTFRFQSQWIWIAHNSRHTDDIHHDDDDPRWTWAYWEQEPVQKIWTDTQQAQFIWIQHPVRDIDGDDRCPPAPQDRDPDGAWHAWYYANVRFWMWTATQQFQWIWIAGPPPRHIATADHDRHQWAYWDDDHQWIWT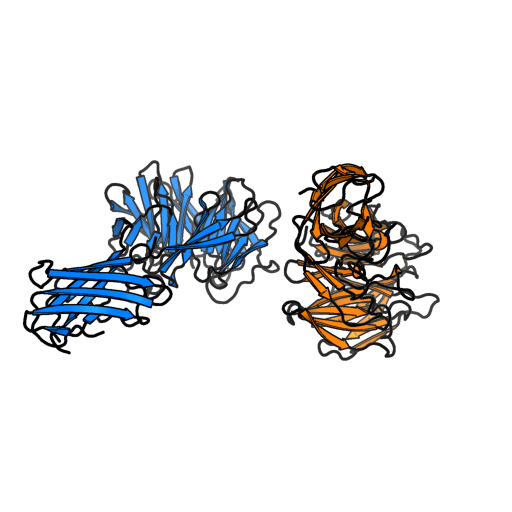QRFSTQWIWIWGADNVRNYIDTDDTGNRSHAARWHYWYDNPQKIKTFRSNPVQNVHRDDDRGIIMIGHDD

Secondary structure (DSSP, 8-state):
---EEEEEEE-TTS-EEEEEEEEEETTEEEEEEEE-SPPSEEEEEEEESSS--S---TTGGG-SB----EEEE-TTS-EEEEEEESS--SSSTT--TT-EEEEES----EEEEEEEEETT--EEEEE---TT--EEEEEEETTTTEEEEEETTT-PEEEEETTT--EEEEE-S-STT-S----EEE-TTSPEEEE-BTT-EEEEE-TTS-EEEEEEPP--SS--EEEEEE-TTS-EEEEESSSSEEEEE-TT--EEEEEE-TTSS----SS--EEEEEE-TTSSEEEEEETTTTEEEEEETTT--EEEEE---TTEEEEEEETTEEEEEETTTTEEEEEEE-TTS--EEEEEEE-TT--SSEEEEEEETTEEEEEE--GGGTTS---SS-EEEEEE--/---EEEEEEE-TT--EEEEEEEEEETTEEEEEEEE-SPPSEE--EEEESSS--S---TTGGG-SB-----EE-TTS-EEEEEEESS--SSSTT--TTSEEEEE--EEEEEE-EETT--EEEEE---TT--EEEEEEETTTTEEEEEETTT-PEEEEETTT--EEEEE---STT-S---SEEE-TTSPEEEE-BTT-EEEEE-TTS-EEEEEEPP--SS--EEEEEE-TTS-EEEEESSSSEEEEE-TT--EEEEEESTTSS----SS--EEEEEE-TTSSEEEEEETTTTEEEEEETTT--EEEEE---TTEEEEEEETTEEEEEETTTTEEEEEEE-TTSS-EEEEEEE-TT--SSEEEEEEETTEEEEEE--GGGTTS---SS-EEEEEE--

InterPro domains:
  IPR001424 Superoxide dismutase, copper/zinc binding domain [PF00080] (40-180)
  IPR001424 Superoxide dismutase, copper/zinc binding domain [cd00305] (28-181)
  IPR011042 Six-bladed beta-propeller, TolB-like [G3DSA:2.120.10.30] (189-377)
  IPR024134 Superoxide dismutase (Cu/Zn) / superoxide dismutase copper chaperone [PTHR10003] (22-254)
  IPR036423 Superoxide dismutase-like, copper/zinc binding domain superfamily [G3DSA:2.60.40.200] (25-184)
  IPR036423 Superoxide dismutase-like, copper/zinc binding domain superfamily [SSF49329] (29-180)

B-factor: mean 33.41, std 14.26, range [13.89, 111.09]

Radius of gyration: 33.76 Å; Cα contacts (8 Å, |Δi|>4): 2362; chains: 2; bounding box: 69×101×88 Å